Protein AF-0000000075987646 (afdb_homodimer)

Foldseek 3Di:
DDDDDYDDDDDDDPDDPDDDPPCPPPPPPPPPDDDPVPPPPPPPPPPPPPPPPPCCVPVVNVVVVVVVVVLLVVLLVVLVCLLVVLLVLLVVQLPALDSQSNLVSLLVLLVLLVVLLVVVVVVVVVVVVVVQVVVVVCVVVVNDPQPDLPLCLVPPPPDDPDQKWFFDDLQRDDVLLLVLLVVLLVLVLVLLVLQLVLLVVCVVVVVVLLRDPSSNVSSVSVNVSSVSLSVCCQADLRMAGAPPLSVLLNNLSSLLSSLSNQLSSLLVVLLVVVVLVQVVVVCVVPPDPPVCPVVVCPSNNSVSVVVSCVVPVPSVVSSNLSSLSSNLSSVSSSLSSVSNSVRHPDDDPRIRHFPQRDDNPGDRDGPRSPDDPDDCPPQVLLQVVLVVLLVVLVVLVVVLVVQLPDPVRNVVSLVSLLVSLQVLLVLLQVLLVQLLVFLVPFAFFPPQDCVSLLCLLVVLLVLLVLLLVLLLVLCVVVVNVSVNVSSVSVNVSSVSLSVSLVRLSGAAHPDPVCLNNVTSLNSLSSSLSSLVSSLVSLSPCVVSCVVVGRSCVVVPSVVSVSCSVRSSSVSSNSNSSSVSSVSSSRGNSHHHD/DDDPPDDPPDDPDPDDDDDDDPDPVVPPPPPDDDDPPPPPPPPPPPPPPPPPPPPCVPVVNVVVVVVVVVLLVVLLVVLVVLLVVLLVLLVVQLPALASLRNLVSLLVLLVLLVVLLVVVVVVVVVVLVVVQVVVVVCVVVVNDPQPDLPLCLVPPPPDAPDQKWFFDDLQRDDVLLLVLLVVLLVLVLVLLVLQLVLLVVCVVVVVPLLHDPSSNVSSVSVNVSSVSLSVCCQADLRMAGAPPLSVLLNNLSSLLSSLSNQLSSLLVVLLVVVVLVQVVVVCVVPPDPPVCPVVVCPSSNSVSVVVSCVVPVPSVVSSNLSSLSSNLSSVSSSLSSVSNSVRHPDDDPRIRHFCQRDDNPGDRDRPRSPDDPDDCPPQVLLQVVLVVLLVVLVVLVVVLVVQLPDPVRNVVSLVSLLVSLQVLLVLLQVLLVQLLVFLVPFAFFPPQDCVSLLCLLVVLLVLLVLVLVLLLVLCVVVVNVSVNVSSVSVNVSSVSLSVSLVRLSGAAHPDVVCLNNVTSLNSLSSSLSSLVSSLVSLSPCVVSCVVVGRSCVVVPSVVSVSCSVRSSSVSSNSNSSSVSSVSSSRGNSHHHD

Structure (mmCIF, N/CA/C/O backbone):
data_AF-0000000075987646-model_v1
#
loop_
_entity.id
_entity.type
_entity.pdbx_description
1 polymer Otopetrin-1-like
#
loop_
_atom_site.group_PDB
_atom_site.id
_atom_site.type_symbol
_atom_site.label_atom_id
_atom_site.label_alt_id
_atom_site.label_comp_id
_atom_site.label_asym_id
_atom_site.label_entity_id
_atom_site.label_seq_id
_atom_site.pdbx_PDB_ins_code
_atom_site.Cartn_x
_atom_site.Cartn_y
_atom_site.Cartn_z
_atom_site.occupancy
_atom_site.B_iso_or_equiv
_atom_site.auth_seq_id
_atom_site.auth_comp_id
_atom_site.auth_asym_id
_atom_site.auth_atom_id
_atom_site.pdbx_PDB_model_num
ATOM 1 N N . MET A 1 1 ? -74.5 -19.422 73.5 1 15.62 1 MET A N 1
ATOM 2 C CA . MET A 1 1 ? -74.562 -18.906 74.875 1 15.62 1 MET A CA 1
ATOM 3 C C . MET A 1 1 ? -73.75 -17.625 75 1 15.62 1 MET A C 1
ATOM 5 O O . MET A 1 1 ? -74.25 -16.594 75.438 1 15.62 1 MET A O 1
ATOM 9 N N . THR A 1 2 ? -72.688 -17.562 75.938 1 14.34 2 THR A N 1
ATOM 10 C CA . THR A 1 2 ? -72.5 -16.734 77.125 1 14.34 2 THR A CA 1
ATOM 11 C C . THR A 1 2 ? -71.875 -15.391 76.75 1 14.34 2 THR A C 1
ATOM 13 O O . THR A 1 2 ? -72.375 -14.328 77.125 1 14.34 2 THR A O 1
ATOM 16 N N . ALA A 1 3 ? -70.625 -15.023 77.375 1 14.98 3 ALA A N 1
ATOM 17 C CA . ALA A 1 3 ? -70.375 -14.125 78.5 1 14.98 3 ALA A CA 1
ATOM 18 C C . ALA A 1 3 ? -69.938 -12.742 78 1 14.98 3 ALA A C 1
ATOM 20 O O . ALA A 1 3 ? -69.5 -12.594 76.812 1 14.98 3 ALA A O 1
ATOM 21 N N . LYS A 1 4 ? -69.062 -11.961 78.75 1 15.94 4 LYS A N 1
ATOM 22 C CA . LYS A 1 4 ? -69.188 -10.859 79.688 1 15.94 4 LYS A CA 1
ATOM 23 C C . LYS A 1 4 ? -68.625 -9.562 79.125 1 15.94 4 LYS A C 1
ATOM 25 O O . LYS A 1 4 ? -67.938 -9.578 78.062 1 15.94 4 LYS A O 1
ATOM 30 N N . ASN A 1 5 ? -67.875 -8.82 79.875 1 15.2 5 ASN A N 1
ATOM 31 C CA . ASN A 1 5 ? -67.875 -7.637 80.75 1 15.2 5 ASN A CA 1
ATOM 32 C C . ASN A 1 5 ? -67.25 -6.438 80.062 1 15.2 5 ASN A C 1
ATOM 34 O O . ASN A 1 5 ? -67.875 -5.391 79.938 1 15.2 5 ASN A O 1
ATOM 38 N N . GLU A 1 6 ? -66 -5.941 80.625 1 15.59 6 GLU A N 1
ATOM 39 C CA . GLU A 1 6 ? -65.75 -4.828 81.5 1 15.59 6 GLU A CA 1
ATOM 40 C C . GLU A 1 6 ? -65.25 -3.59 80.75 1 15.59 6 GLU A C 1
ATOM 42 O O . GLU A 1 6 ? -64.875 -3.686 79.562 1 15.59 6 GLU A O 1
ATOM 47 N N . ASP A 1 7 ? -64.25 -2.691 81.312 1 16.03 7 ASP A N 1
ATOM 48 C CA . ASP A 1 7 ? -64.188 -1.442 82.062 1 16.03 7 ASP A CA 1
ATOM 49 C C . ASP A 1 7 ? -63.688 -0.303 81.188 1 16.03 7 ASP A C 1
ATOM 51 O O . ASP A 1 7 ? -63.125 -0.541 80.125 1 16.03 7 ASP A O 1
ATOM 55 N N . SER A 1 8 ? -62.812 0.718 81.75 1 16.2 8 SER A N 1
ATOM 56 C CA . SER A 1 8 ? -62.875 2.086 82.25 1 16.2 8 SER A CA 1
ATOM 57 C C . SER A 1 8 ? -62.188 3.057 81.312 1 16.2 8 SER A C 1
ATOM 59 O O . SER A 1 8 ? -61.531 2.639 80.375 1 16.2 8 SER A O 1
ATOM 61 N N . ASP A 1 9 ? -61.188 4.102 81.75 1 15.55 9 ASP A N 1
ATOM 62 C CA . ASP A 1 9 ? -61.188 5.516 82.125 1 15.55 9 ASP A CA 1
ATOM 63 C C . ASP A 1 9 ? -60.344 6.332 81.188 1 15.55 9 ASP A C 1
ATOM 65 O O . ASP A 1 9 ? -60.5 7.543 81.062 1 15.55 9 ASP A O 1
ATOM 69 N N . TYR A 1 10 ? -59.125 5.879 80.688 1 16.98 10 TYR A N 1
ATOM 70 C CA . TYR A 1 10 ? -57.969 6.754 80.938 1 16.98 10 TYR A CA 1
ATOM 71 C C . TYR A 1 10 ? -58.062 8.031 80.125 1 16.98 10 TYR A C 1
ATOM 73 O O . TYR A 1 10 ? -58.562 7.996 78.938 1 16.98 10 TYR A O 1
ATOM 81 N N . GLY A 1 11 ? -57.562 9.188 80.562 1 16.69 11 GLY A N 1
ATOM 82 C CA . GLY A 1 11 ? -57.625 10.633 80.75 1 16.69 11 GLY A CA 1
ATOM 83 C C . GLY A 1 11 ? -57.25 11.422 79.5 1 16.69 11 GLY A C 1
ATOM 84 O O . GLY A 1 11 ? -56.75 10.867 78.562 1 16.69 11 GLY A O 1
ATOM 85 N N . SER A 1 12 ? -57.156 12.789 79.562 1 16.95 12 SER A N 1
ATOM 86 C CA . SER A 1 12 ? -57.656 14.094 79.188 1 16.95 12 SER A CA 1
ATOM 87 C C . SER A 1 12 ? -56.781 14.742 78.125 1 16.95 12 SER A C 1
ATOM 89 O O . SER A 1 12 ? -57.281 15.234 77.125 1 16.95 12 SER A O 1
ATOM 91 N N . ASN A 1 13 ? -55.438 15.148 78.438 1 17.66 13 ASN A N 1
ATOM 92 C CA . ASN A 1 13 ? -55.031 16.547 78.562 1 17.66 13 ASN A CA 1
ATOM 93 C C . ASN A 1 13 ? -54.594 17.094 77.188 1 17.66 13 ASN A C 1
ATOM 95 O O . ASN A 1 13 ? -53.844 16.422 76.438 1 17.66 13 ASN A O 1
ATOM 99 N N . ASP A 1 14 ? -55.188 18.172 76.5 1 19.39 14 ASP A N 1
ATOM 100 C CA . ASP A 1 14 ? -55.344 18.984 75.312 1 19.39 14 ASP A CA 1
ATOM 101 C C . ASP A 1 14 ? -54.125 19.844 75.062 1 19.39 14 ASP A C 1
ATOM 103 O O . ASP A 1 14 ? -54.188 20.891 74.438 1 19.39 14 ASP A O 1
ATOM 107 N N . PHE A 1 15 ? -52.844 19.281 75.25 1 17.8 15 PHE A N 1
ATOM 108 C CA . PHE A 1 15 ? -51.688 20.172 75.438 1 17.8 15 PHE A CA 1
ATOM 109 C C . PHE A 1 15 ? -51.625 21.188 74.312 1 17.8 15 PHE A C 1
ATOM 111 O O . PHE A 1 15 ? -51.969 20.875 73.125 1 17.8 15 PHE A O 1
ATOM 118 N N . ASP A 1 16 ? -51.438 22.516 74.562 1 18.64 16 ASP A N 1
ATOM 119 C CA . ASP A 1 16 ? -51.438 23.953 74.312 1 18.64 16 ASP A CA 1
ATOM 120 C C . ASP A 1 16 ? -50.375 24.281 73.25 1 18.64 16 ASP A C 1
ATOM 122 O O . ASP A 1 16 ? -49.188 24.203 73.5 1 18.64 16 ASP A O 1
ATOM 126 N N . LEU A 1 17 ? -50.406 23.766 72 1 17.42 17 LEU A N 1
ATOM 127 C CA . LEU A 1 17 ? -49.375 23.875 70.938 1 17.42 17 LEU A CA 1
ATOM 128 C C . LEU A 1 17 ? -49.156 25.328 70.562 1 17.42 17 LEU A C 1
ATOM 130 O O . LEU A 1 17 ? -49.688 25.828 69.625 1 17.42 17 LEU A O 1
ATOM 134 N N . ASN A 1 18 ? -49.188 26.344 71.5 1 17.23 18 ASN A N 1
ATOM 135 C CA . ASN A 1 18 ? -49.281 27.781 71.25 1 17.23 18 ASN A CA 1
ATOM 136 C C . ASN A 1 18 ? -48.125 28.266 70.375 1 17.23 18 ASN A C 1
ATOM 138 O O . ASN A 1 18 ? -48.156 29.375 69.875 1 17.23 18 ASN A O 1
ATOM 142 N N . SER A 1 19 ? -46.844 27.781 70.625 1 16.72 19 SER A N 1
ATOM 143 C CA . SER A 1 19 ? -45.844 28.828 70.875 1 16.72 19 SER A CA 1
ATOM 144 C C . SER A 1 19 ? -45.719 29.719 69.625 1 16.72 19 SER A C 1
ATOM 146 O O . SER A 1 19 ? -45.844 30.938 69.75 1 16.72 19 SER A O 1
ATOM 148 N N . VAL A 1 20 ? -44.469 29.797 68.875 1 18.95 20 VAL A N 1
ATOM 149 C CA . VAL A 1 20 ? -43.406 30.797 68.812 1 18.95 20 VAL A CA 1
ATOM 150 C C . VAL A 1 20 ? -43.531 31.531 67.438 1 18.95 20 VAL A C 1
ATOM 152 O O . VAL A 1 20 ? -43.531 30.906 66.375 1 18.95 20 VAL A O 1
ATOM 155 N N . GLU A 1 21 ? -44.062 32.688 67.312 1 19.12 21 GLU A N 1
ATOM 156 C CA . GLU A 1 21 ? -44.406 33.688 66.312 1 19.12 21 GLU A CA 1
ATOM 157 C C . GLU A 1 21 ? -43.156 34.188 65.562 1 19.12 21 GLU A C 1
ATOM 159 O O . GLU A 1 21 ? -42.625 35.219 65.875 1 19.12 21 GLU A O 1
ATOM 164 N N . SER A 1 22 ? -42.125 33.375 65.312 1 18.7 22 SER A N 1
ATOM 165 C CA . SER A 1 22 ? -40.844 34.031 65 1 18.7 22 SER A CA 1
ATOM 166 C C . SER A 1 22 ? -41 34.969 63.812 1 18.7 22 SER A C 1
ATOM 168 O O . SER A 1 22 ? -41.5 34.562 62.781 1 18.7 22 SER A O 1
ATOM 170 N N . ASP A 1 23 ? -41 36.312 63.969 1 19.17 23 ASP A N 1
ATOM 171 C CA . ASP A 1 23 ? -41.125 37.562 63.25 1 19.17 23 ASP A CA 1
ATOM 172 C C . ASP A 1 23 ? -40.125 37.656 62.125 1 19.17 23 ASP A C 1
ATOM 174 O O . ASP A 1 23 ? -38.906 37.844 62.344 1 19.17 23 ASP A O 1
ATOM 178 N N . ASN A 1 24 ? -40 36.75 61.219 1 19.14 24 ASN A N 1
ATOM 179 C CA . ASN A 1 24 ? -38.938 36.688 60.219 1 19.14 24 ASN A CA 1
ATOM 180 C C . ASN A 1 24 ? -38.969 37.938 59.312 1 19.14 24 ASN A C 1
ATOM 182 O O . ASN A 1 24 ? -39.906 38.094 58.531 1 19.14 24 ASN A O 1
ATOM 186 N N . ASN A 1 25 ? -38.656 39.156 59.875 1 19.44 25 ASN A N 1
ATOM 187 C CA . ASN A 1 25 ? -38.625 40.438 59.188 1 19.44 25 ASN A CA 1
ATOM 188 C C . ASN A 1 25 ? -37.844 40.312 57.875 1 19.44 25 ASN A C 1
ATOM 190 O O . ASN A 1 25 ? -36.656 39.938 57.906 1 19.44 25 ASN A O 1
ATOM 194 N N . ILE A 1 26 ? -38.406 40.062 56.781 1 20.03 26 ILE A N 1
ATOM 195 C CA . ILE A 1 26 ? -38 39.875 55.375 1 20.03 26 ILE A CA 1
ATOM 196 C C . ILE A 1 26 ? -37.344 41.156 54.875 1 20.03 26 ILE A C 1
ATOM 198 O O . ILE A 1 26 ? -38 42.188 54.719 1 20.03 26 ILE A O 1
ATOM 202 N N . LEU A 1 27 ? -36.188 41.594 55.562 1 18.72 27 LEU A N 1
ATOM 203 C CA . LEU A 1 27 ? -35.531 42.812 55.188 1 18.72 27 LEU A CA 1
ATOM 204 C C . LEU A 1 27 ? -35.375 42.906 53.656 1 18.72 27 LEU A C 1
ATOM 206 O O . LEU A 1 27 ? -34.875 41.969 53.031 1 18.72 27 LEU A O 1
ATOM 210 N N . THR A 1 28 ? -36.219 43.688 53.031 1 20.77 28 THR A N 1
ATOM 211 C CA . THR A 1 28 ? -36.375 44.062 51.625 1 20.77 28 THR A CA 1
ATOM 212 C C . THR A 1 28 ? -35.094 44.688 51.094 1 20.77 28 THR A C 1
ATOM 214 O O . THR A 1 28 ? -34.688 45.781 51.5 1 20.77 28 THR A O 1
ATOM 217 N N . ILE A 1 29 ? -33.969 43.969 51.125 1 19.62 29 ILE A N 1
ATOM 218 C CA . ILE A 1 29 ? -32.719 44.594 50.719 1 19.62 29 ILE A CA 1
ATOM 219 C C . ILE A 1 29 ? -32.906 45.281 49.375 1 19.62 29 ILE A C 1
ATOM 221 O O . ILE A 1 29 ? -33.219 44.625 48.375 1 19.62 29 ILE A O 1
ATOM 225 N N . THR A 1 30 ? -33.25 46.562 49.406 1 19.78 30 THR A N 1
ATOM 226 C CA . THR A 1 30 ? -33.406 47.5 48.312 1 19.78 30 THR A CA 1
ATOM 227 C C . THR A 1 30 ? -32.156 47.5 47.406 1 19.78 30 THR A C 1
ATOM 229 O O . THR A 1 30 ? -31.047 47.781 47.906 1 19.78 30 THR A O 1
ATOM 232 N N . ASN A 1 31 ? -32.062 46.656 46.5 1 19.58 31 ASN A N 1
ATOM 233 C CA . ASN A 1 31 ? -30.984 46.438 45.562 1 19.58 31 ASN A CA 1
ATOM 234 C C . ASN A 1 31 ? -30.625 47.719 44.812 1 19.58 31 ASN A C 1
ATOM 236 O O . ASN A 1 31 ? -31.453 48.25 44.031 1 19.58 31 ASN A O 1
ATOM 240 N N . LYS A 1 32 ? -30.031 48.688 45.562 1 20.12 32 LYS A N 1
ATOM 241 C CA . LYS A 1 32 ? -29.594 49.969 45.031 1 20.12 32 LYS A CA 1
ATOM 242 C C . LYS A 1 32 ? -28.906 49.781 43.688 1 20.12 32 LYS A C 1
ATOM 244 O O . LYS A 1 32 ? -27.953 49 43.562 1 20.12 32 LYS A O 1
ATOM 249 N N . GLN A 1 33 ? -29.531 50.156 42.562 1 19.75 33 GLN A N 1
ATOM 250 C CA . GLN A 1 33 ? -29.453 50.062 41.094 1 19.75 33 GLN A CA 1
ATOM 251 C C . GLN A 1 33 ? -28.156 50.656 40.594 1 19.75 33 GLN A C 1
ATOM 253 O O . GLN A 1 33 ? -27.5 50.094 39.719 1 19.75 33 GLN A O 1
ATOM 258 N N . SER A 1 34 ? -27.875 52 40.688 1 19.92 34 SER A N 1
ATOM 259 C CA . SER A 1 34 ? -27.703 52.875 39.562 1 19.92 34 SER A CA 1
ATOM 260 C C . SER A 1 34 ? -26.25 52.969 39.125 1 19.92 34 SER A C 1
ATOM 262 O O . SER A 1 34 ? -25.953 53.125 37.938 1 19.92 34 SER A O 1
ATOM 264 N N . PHE A 1 35 ? -25.359 53.281 40.031 1 21 35 PHE A N 1
ATOM 265 C CA . PHE A 1 35 ? -24.359 54.312 39.719 1 21 35 PHE A CA 1
ATOM 266 C C . PHE A 1 35 ? -23.391 53.844 38.656 1 21 35 PHE A C 1
ATOM 268 O O . PHE A 1 35 ? -22.609 54.625 38.125 1 21 35 PHE A O 1
ATOM 275 N N . PHE A 1 36 ? -22.969 52.656 38.75 1 20.58 36 PHE A N 1
ATOM 276 C CA . PHE A 1 36 ? -21.641 52.375 38.219 1 20.58 36 PHE A CA 1
ATOM 277 C C . PHE A 1 36 ? -21.594 52.594 36.719 1 20.58 36 PHE A C 1
ATOM 279 O O . PHE A 1 36 ? -21.578 51.625 35.938 1 20.58 36 PHE A O 1
ATOM 286 N N . SER A 1 37 ? -22.312 53.5 36.156 1 22.36 37 SER A N 1
ATOM 287 C CA . SER A 1 37 ? -22.312 53.719 34.719 1 22.36 37 SER A CA 1
ATOM 288 C C . SER A 1 37 ? -20.984 54.281 34.25 1 22.36 37 SER A C 1
ATOM 290 O O . SER A 1 37 ? -20.938 54.969 33.219 1 22.36 37 SER A O 1
ATOM 292 N N . GLN A 1 38 ? -20.031 54.438 35.062 1 21.42 38 GLN A N 1
ATOM 293 C CA . GLN A 1 38 ? -18.969 55.281 34.531 1 21.42 38 GLN A CA 1
ATOM 294 C C . GLN A 1 38 ? -18.578 54.812 33.125 1 21.42 38 GLN A C 1
ATOM 296 O O . GLN A 1 38 ? -18.406 53.625 32.906 1 21.42 38 GLN A O 1
ATOM 301 N N . ASP A 1 39 ? -18.594 55.781 32.125 1 22.94 39 ASP A N 1
ATOM 302 C CA . ASP A 1 39 ? -18.391 55.781 30.672 1 22.94 39 ASP A CA 1
ATOM 303 C C . ASP A 1 39 ? -16.984 55.344 30.312 1 22.94 39 ASP A C 1
ATOM 305 O O . ASP A 1 39 ? -16.047 56.156 30.312 1 22.94 39 ASP A O 1
ATOM 309 N N . MET A 1 40 ? -16.312 54.594 31.062 1 23.77 40 MET A N 1
ATOM 310 C CA . MET A 1 40 ? -14.945 54.344 30.609 1 23.77 40 MET A CA 1
ATOM 311 C C . MET A 1 40 ? -14.898 54.125 29.109 1 23.77 40 MET A C 1
ATOM 313 O O . MET A 1 40 ? -15.492 53.188 28.594 1 23.77 40 MET A O 1
ATOM 317 N N . SER A 1 41 ? -14.68 55.219 28.391 1 23.41 41 SER A N 1
ATOM 318 C CA . SER A 1 41 ? -14.469 55.281 26.953 1 23.41 41 SER A CA 1
ATOM 319 C C . SER A 1 41 ? -13.406 54.281 26.484 1 23.41 41 SER A C 1
ATOM 321 O O . SER A 1 41 ? -12.219 54.469 26.75 1 23.41 41 SER A O 1
ATOM 323 N N . PHE A 1 42 ? -13.359 53.125 26.938 1 24.31 42 PHE A N 1
ATOM 324 C CA . PHE A 1 42 ? -12.469 52.156 26.344 1 24.31 42 PHE A CA 1
ATOM 325 C C . PHE A 1 42 ? -12.328 52.344 24.844 1 24.31 42 PHE A C 1
ATOM 327 O O . PHE A 1 42 ? -13.328 52.344 24.125 1 24.31 42 PHE A O 1
ATOM 334 N N . SER A 1 43 ? -11.414 53.188 24.516 1 24.75 43 SER A N 1
ATOM 335 C CA . SER A 1 43 ? -11.094 53.344 23.094 1 24.75 43 SER A CA 1
ATOM 336 C C . SER A 1 43 ? -11.18 52 22.375 1 24.75 43 SER A C 1
ATOM 338 O O . SER A 1 43 ? -10.633 51 22.844 1 24.75 43 SER A O 1
ATOM 340 N N . LYS A 1 44 ? -12.227 51.75 21.703 1 30.41 44 LYS A N 1
ATOM 341 C CA . LYS A 1 44 ? -12.398 50.656 20.734 1 30.41 44 LYS A CA 1
ATOM 342 C C . LYS A 1 44 ? -11.102 50.406 19.969 1 30.41 44 LYS A C 1
ATOM 344 O O . LYS A 1 44 ? -10.844 51.031 18.938 1 30.41 44 LYS A O 1
ATOM 349 N N . ARG A 1 45 ? -10.031 50.344 20.719 1 29.02 45 ARG A N 1
ATOM 350 C CA . ARG A 1 45 ? -9.008 49.844 19.812 1 29.02 45 ARG A CA 1
ATOM 351 C C . ARG A 1 45 ? -9.555 48.75 18.922 1 29.02 45 ARG A C 1
ATOM 353 O O . ARG A 1 45 ? -10.281 47.875 19.406 1 29.02 45 ARG A O 1
ATOM 360 N N . LYS A 1 46 ? -9.5 49.031 17.672 1 29.66 46 LYS A N 1
ATOM 361 C CA . LYS A 1 46 ? -9.844 48.062 16.609 1 29.66 46 LYS A CA 1
ATOM 362 C C . LYS A 1 46 ? -9.43 46.656 16.984 1 29.66 46 LYS A C 1
ATOM 364 O O . LYS A 1 46 ? -8.266 46.406 17.328 1 29.66 46 LYS A O 1
ATOM 369 N N . GLN A 1 47 ? -10.156 46 17.844 1 27.23 47 GLN A N 1
ATOM 370 C CA . GLN A 1 47 ? -9.969 44.562 17.781 1 27.23 47 GLN A CA 1
ATOM 371 C C . GLN A 1 47 ? -9.195 44.188 16.516 1 27.23 47 GLN A C 1
ATOM 373 O O . GLN A 1 47 ? -9.656 44.406 15.398 1 27.23 47 GLN A O 1
ATOM 378 N N . SER A 1 48 ? -7.965 44.375 16.625 1 27.59 48 SER A N 1
ATOM 379 C CA . SER A 1 48 ? -7.25 43.844 15.461 1 27.59 48 SER A CA 1
ATOM 380 C C . SER A 1 48 ? -7.996 42.688 14.836 1 27.59 48 SER A C 1
ATOM 382 O O . SER A 1 48 ? -8.445 41.75 15.539 1 27.59 48 SER A O 1
ATOM 384 N N . ALA A 1 49 ? -8.68 42.938 13.797 1 30.88 49 ALA A N 1
ATOM 385 C CA . ALA A 1 49 ? -9.273 41.906 12.938 1 30.88 49 ALA A CA 1
ATOM 386 C C . ALA A 1 49 ? -8.531 40.594 13.062 1 30.88 49 ALA A C 1
ATOM 388 O O . ALA A 1 49 ? -7.309 40.531 12.906 1 30.88 49 ALA A O 1
ATOM 389 N N . PHE A 1 50 ? -8.805 39.781 14.102 1 32.59 50 PHE A N 1
ATOM 390 C CA . PHE A 1 50 ? -8.312 38.438 13.773 1 32.59 50 PHE A CA 1
ATOM 391 C C . PHE A 1 50 ? -7.98 38.344 12.289 1 32.59 50 PHE A C 1
ATOM 393 O O . PHE A 1 50 ? -8.688 38.906 11.453 1 32.59 50 PHE A O 1
ATOM 400 N N . PRO A 1 51 ? -6.707 38.375 12 1 33.09 51 PRO A N 1
ATOM 401 C CA . PRO A 1 51 ? -6.668 38.219 10.547 1 33.09 51 PRO A CA 1
ATOM 402 C C . PRO A 1 51 ? -7.922 37.562 9.984 1 33.09 51 PRO A C 1
ATOM 404 O O . PRO A 1 51 ? -8.422 36.594 10.562 1 33.09 51 PRO A O 1
ATOM 407 N N . SER A 1 52 ? -8.891 38.312 9.516 1 34 52 SER A N 1
ATOM 408 C CA . SER A 1 52 ? -10 37.75 8.773 1 34 52 SER A CA 1
ATOM 409 C C . SER A 1 52 ? -9.656 36.375 8.234 1 34 52 SER A C 1
ATOM 411 O O . SER A 1 52 ? -8.609 36.188 7.613 1 34 52 SER A O 1
ATOM 413 N N . VAL A 1 53 ? -9.891 35.344 8.992 1 40.34 53 VAL A N 1
ATOM 414 C CA . VAL A 1 53 ? -9.938 34.094 8.211 1 40.34 53 VAL A CA 1
ATOM 415 C C . VAL A 1 53 ? -10.109 34.438 6.734 1 40.34 53 VAL A C 1
ATOM 417 O O . VAL A 1 53 ? -11.047 35.156 6.355 1 40.34 53 VAL A O 1
ATOM 420 N N . PRO A 1 54 ? -9.062 34.812 6.07 1 41.94 54 PRO A N 1
ATOM 421 C CA . PRO A 1 54 ? -9.391 35.188 4.688 1 41.94 54 PRO A CA 1
ATOM 422 C C . PRO A 1 54 ? -10.773 34.688 4.266 1 41.94 54 PRO A C 1
ATOM 424 O O . PRO A 1 54 ? -11.172 33.562 4.582 1 41.94 54 PRO A O 1
ATOM 427 N N . GLN A 1 55 ? -11.766 35.5 4.23 1 47.66 55 GLN A N 1
ATOM 428 C CA . GLN A 1 55 ? -13.102 35.25 3.691 1 47.66 55 GLN A CA 1
ATOM 429 C C . GLN A 1 55 ? -13.047 34.281 2.51 1 47.66 55 GLN A C 1
ATOM 431 O O . GLN A 1 55 ? -12.688 34.656 1.398 1 47.66 55 GLN A O 1
ATOM 436 N N . LEU A 1 56 ? -12.562 33.031 2.652 1 56.62 56 LEU A N 1
ATOM 437 C CA . LEU A 1 56 ? -12.547 31.906 1.732 1 56.62 56 LEU A CA 1
ATOM 438 C C . LEU A 1 56 ? -13.82 31.859 0.9 1 56.62 56 LEU A C 1
ATOM 440 O O . LEU A 1 56 ? -14.148 30.828 0.308 1 56.62 56 LEU A O 1
ATOM 444 N N . GLU A 1 57 ? -14.562 33.062 1.006 1 64.25 57 GLU A N 1
ATOM 445 C CA . GLU A 1 57 ? -15.781 33.156 0.205 1 64.25 57 GLU A CA 1
ATOM 446 C C . GLU A 1 57 ? -15.469 33.719 -1.188 1 64.25 57 GLU A C 1
ATOM 448 O O . GLU A 1 57 ? -16.359 33.781 -2.039 1 64.25 57 GLU A O 1
ATOM 453 N N . ASP A 1 58 ? -14.211 34.062 -1.318 1 75.38 58 ASP A N 1
ATOM 454 C CA . ASP A 1 58 ? -13.93 34.562 -2.658 1 75.38 58 ASP A CA 1
ATOM 455 C C . ASP A 1 58 ? -14.078 33.438 -3.703 1 75.38 58 ASP A C 1
ATOM 457 O O . ASP A 1 58 ? -13.406 32.406 -3.615 1 75.38 58 ASP A O 1
ATOM 461 N N . PRO A 1 59 ? -14.984 33.625 -4.586 1 81.06 59 PRO A N 1
ATOM 462 C CA . PRO A 1 59 ? -15.25 32.594 -5.602 1 81.06 59 PRO A CA 1
ATOM 463 C C . PRO A 1 59 ? -14 32.188 -6.379 1 81.06 59 PRO A C 1
ATOM 465 O O . PRO A 1 59 ? -13.867 31.031 -6.789 1 81.06 59 PRO A O 1
ATOM 468 N N . THR A 1 60 ? -13.078 33.094 -6.555 1 81.88 60 THR A N 1
ATOM 469 C CA . THR A 1 60 ? -11.852 32.781 -7.289 1 81.88 60 THR A CA 1
ATOM 470 C C . THR A 1 60 ? -10.969 31.844 -6.48 1 81.88 60 THR A C 1
ATOM 472 O O . THR A 1 60 ? -10.359 30.938 -7.035 1 81.88 60 THR A O 1
ATOM 475 N N . ILE A 1 61 ? -10.969 32.062 -5.219 1 82.44 61 ILE A N 1
ATOM 476 C CA . ILE A 1 61 ? -10.172 31.203 -4.352 1 82.44 61 ILE A CA 1
ATOM 477 C C . ILE A 1 61 ? -10.797 29.812 -4.293 1 82.44 61 ILE A C 1
ATOM 479 O O . ILE A 1 61 ? -10.086 28.797 -4.316 1 82.44 61 ILE A O 1
ATOM 483 N N . VAL A 1 62 ? -12.086 29.844 -4.262 1 84.69 62 VAL A N 1
ATOM 484 C CA . VAL A 1 62 ? -12.805 28.578 -4.234 1 84.69 62 VAL A CA 1
ATOM 485 C C . VAL A 1 62 ? -12.547 27.812 -5.527 1 84.69 62 VAL A C 1
ATOM 487 O O . VAL A 1 62 ? -12.203 26.625 -5.492 1 84.69 62 VAL A O 1
ATOM 490 N N . LYS A 1 63 ? -12.648 28.5 -6.648 1 85.88 63 LYS A N 1
ATOM 491 C CA . LYS A 1 63 ? -12.438 27.859 -7.945 1 85.88 63 LYS A CA 1
ATOM 492 C C . LYS A 1 63 ? -11.008 27.344 -8.078 1 85.88 63 LYS A C 1
ATOM 494 O O . LYS A 1 63 ? -10.789 26.25 -8.586 1 85.88 63 LYS A O 1
ATOM 499 N N . ASN A 1 64 ? -10.055 28.062 -7.656 1 86.38 64 ASN A N 1
ATOM 500 C CA . ASN A 1 64 ? -8.656 27.641 -7.734 1 86.38 64 ASN A CA 1
ATOM 501 C C . ASN A 1 64 ? -8.367 26.453 -6.824 1 86.38 64 ASN A C 1
ATOM 503 O O . ASN A 1 64 ? -7.609 25.562 -7.195 1 86.38 64 ASN A O 1
ATOM 507 N N . THR A 1 65 ? -8.977 26.484 -5.723 1 86.69 65 THR A N 1
ATOM 508 C CA . THR A 1 65 ? -8.781 25.375 -4.789 1 86.69 65 THR A CA 1
ATOM 509 C C . THR A 1 65 ? -9.422 24.094 -5.316 1 86.69 65 THR A C 1
ATOM 511 O O . THR A 1 65 ? -8.836 23.016 -5.211 1 86.69 65 THR A O 1
ATOM 514 N N . VAL A 1 66 ? -10.562 24.234 -5.863 1 88.5 66 VAL A N 1
ATOM 515 C CA . VAL A 1 66 ? -11.258 23.078 -6.426 1 88.5 66 VAL A CA 1
ATOM 516 C C . VAL A 1 66 ? -10.469 22.531 -7.609 1 88.5 66 VAL A C 1
ATOM 518 O O . VAL A 1 66 ? -10.305 21.312 -7.738 1 88.5 66 VAL A O 1
ATOM 521 N N . ASN A 1 67 ? -10.023 23.391 -8.445 1 89.56 67 ASN A N 1
ATOM 522 C CA . ASN A 1 67 ? -9.234 22.969 -9.594 1 89.56 67 ASN A CA 1
ATOM 523 C C . ASN A 1 67 ? -7.941 22.281 -9.164 1 89.56 67 ASN A C 1
ATOM 525 O O . ASN A 1 67 ? -7.496 21.328 -9.797 1 89.56 67 ASN A O 1
ATOM 529 N N . LYS A 1 68 ? -7.344 22.812 -8.164 1 91.19 68 LYS A N 1
ATOM 530 C CA . LYS A 1 68 ? -6.145 22.188 -7.621 1 91.19 68 LYS A CA 1
ATOM 531 C C . LYS A 1 68 ? -6.445 20.781 -7.109 1 91.19 68 LYS A C 1
ATOM 533 O O . LYS A 1 68 ? -5.75 19.812 -7.457 1 91.19 68 LYS A O 1
ATOM 538 N N . ASN A 1 69 ? -7.465 20.656 -6.406 1 88.06 69 ASN A N 1
ATOM 539 C CA . ASN A 1 69 ? -7.828 19.344 -5.863 1 88.06 69 ASN A CA 1
ATOM 540 C C . ASN A 1 69 ? -8.211 18.375 -6.965 1 88.06 69 ASN A C 1
ATOM 542 O O . ASN A 1 69 ? -7.852 17.188 -6.91 1 88.06 69 ASN A O 1
ATOM 546 N N . LEU A 1 70 ? -8.898 18.875 -7.918 1 91.06 70 LEU A N 1
ATOM 547 C CA . LEU A 1 70 ? -9.312 18.031 -9.031 1 91.06 70 LEU A CA 1
ATOM 548 C C . LEU A 1 70 ? -8.102 17.547 -9.828 1 91.06 70 LEU A C 1
ATOM 550 O O . LEU A 1 70 ? -8.023 16.391 -10.219 1 91.06 70 LEU A O 1
ATOM 554 N N . SER A 1 71 ? -7.176 18.438 -10.07 1 94.06 71 SER A N 1
ATOM 555 C CA . SER A 1 71 ? -5.984 18.062 -10.828 1 94.06 71 SER A CA 1
ATOM 556 C C . SER A 1 71 ? -5.125 17.062 -10.047 1 94.06 71 SER A C 1
ATOM 558 O O . SER A 1 71 ? -4.527 16.172 -10.633 1 94.06 71 SER A O 1
ATOM 560 N N . VAL A 1 72 ? -5.078 17.234 -8.766 1 93.19 72 VAL A N 1
ATOM 561 C CA . VAL A 1 72 ? -4.316 16.312 -7.922 1 93.19 72 VAL A CA 1
ATOM 562 C C . VAL A 1 72 ? -4.961 14.93 -7.961 1 93.19 72 VAL A C 1
ATOM 564 O O . VAL A 1 72 ? -4.281 13.93 -8.203 1 93.19 72 VAL A O 1
ATOM 567 N N . LEU A 1 73 ? -6.219 14.875 -7.867 1 92 73 LEU A N 1
ATOM 568 C CA . LEU A 1 73 ? -6.938 13.602 -7.816 1 92 73 LEU A CA 1
ATOM 569 C C . LEU A 1 73 ? -6.918 12.914 -9.172 1 92 73 LEU A C 1
ATOM 571 O O . LEU A 1 73 ? -6.645 11.719 -9.266 1 92 73 LEU A O 1
ATOM 575 N N . THR A 1 74 ? -7.18 13.633 -10.18 1 93.94 74 THR A N 1
ATOM 576 C CA . THR A 1 74 ? -7.242 13.031 -11.508 1 93.94 74 THR A CA 1
ATOM 577 C C . THR A 1 74 ? -5.855 12.578 -11.961 1 93.94 74 THR A C 1
ATOM 579 O O . THR A 1 74 ? -5.727 11.57 -12.656 1 93.94 74 THR A O 1
ATOM 582 N N . SER A 1 75 ? -4.863 13.289 -11.625 1 95.62 75 SER A N 1
ATOM 583 C CA . SER A 1 75 ? -3.514 12.867 -11.992 1 95.62 75 SER A CA 1
ATOM 584 C C . SER A 1 75 ? -3.123 11.578 -11.281 1 95.62 75 SER A C 1
ATOM 586 O O . SER A 1 75 ? -2.482 10.703 -11.875 1 95.62 75 SER A O 1
ATOM 588 N N . ILE A 1 76 ? -3.539 11.406 -10.047 1 93.25 76 ILE A N 1
ATOM 589 C CA . ILE A 1 76 ? -3.236 10.172 -9.32 1 93.25 76 ILE A CA 1
ATOM 590 C C . ILE A 1 76 ? -3.988 9.008 -9.953 1 93.25 76 ILE A C 1
ATOM 592 O O . ILE A 1 76 ? -3.434 7.914 -10.109 1 93.25 76 ILE A O 1
ATOM 596 N N . ILE A 1 77 ? -5.227 9.234 -10.305 1 95 77 ILE A N 1
ATOM 597 C CA . ILE A 1 77 ? -6.016 8.203 -10.953 1 95 77 ILE A CA 1
ATOM 598 C C . ILE A 1 77 ? -5.359 7.801 -12.273 1 95 77 ILE A C 1
ATOM 600 O O . ILE A 1 77 ? -5.301 6.613 -12.609 1 95 77 ILE A O 1
ATOM 604 N N . TYR A 1 78 ? -4.82 8.742 -12.953 1 96.19 78 TYR A N 1
ATOM 605 C CA . TYR A 1 78 ? -4.117 8.5 -14.203 1 96.19 78 TYR A CA 1
ATOM 606 C C . TYR A 1 78 ? -2.891 7.621 -13.977 1 96.19 78 TYR A C 1
ATOM 608 O O . TYR A 1 78 ? -2.652 6.672 -14.727 1 96.19 78 TYR A O 1
ATOM 616 N N . ALA A 1 79 ? -2.15 7.887 -13.016 1 96.06 79 ALA A N 1
ATOM 617 C CA . ALA A 1 79 ? -0.955 7.102 -12.727 1 96.06 79 ALA A CA 1
ATOM 618 C C . ALA A 1 79 ? -1.318 5.66 -12.375 1 96.06 79 ALA A C 1
ATOM 620 O O . ALA A 1 79 ? -0.673 4.719 -12.844 1 96.06 79 ALA A O 1
ATOM 621 N N . VAL A 1 80 ? -2.357 5.527 -11.586 1 95.44 80 VAL A N 1
ATOM 622 C CA . VAL A 1 80 ? -2.783 4.191 -11.188 1 95.44 80 VAL A CA 1
ATOM 623 C C . VAL A 1 80 ? -3.256 3.414 -12.422 1 95.44 80 VAL A C 1
ATOM 625 O O . VAL A 1 80 ? -2.939 2.232 -12.57 1 95.44 80 VAL A O 1
ATOM 628 N N . PHE A 1 81 ? -3.93 4.062 -13.227 1 96.38 81 PHE A N 1
ATOM 629 C CA . PHE A 1 81 ? -4.414 3.434 -14.453 1 96.38 81 PHE A CA 1
ATOM 630 C C . PHE A 1 81 ? -3.248 3.033 -15.352 1 96.38 81 PHE A C 1
ATOM 632 O O . PHE A 1 81 ? -3.225 1.926 -15.891 1 96.38 81 PHE A O 1
ATOM 639 N N . LEU A 1 82 ? -2.299 3.91 -15.484 1 96.88 82 LEU A N 1
ATOM 640 C CA . LEU A 1 82 ? -1.142 3.684 -16.344 1 96.88 82 LEU A CA 1
ATOM 641 C C . LEU A 1 82 ? -0.34 2.477 -15.867 1 96.88 82 LEU A C 1
ATOM 643 O O . LEU A 1 82 ? 0.006 1.602 -16.656 1 96.88 82 LEU A O 1
ATOM 647 N N . VAL A 1 83 ? -0.092 2.355 -14.602 1 96.62 83 VAL A N 1
ATOM 648 C CA . VAL A 1 83 ? 0.705 1.271 -14.039 1 96.62 83 VAL A CA 1
ATOM 649 C C . VAL A 1 83 ? -0.066 -0.043 -14.141 1 96.62 83 VAL A C 1
ATOM 651 O O . VAL A 1 83 ? 0.5 -1.076 -14.508 1 96.62 83 VAL A O 1
ATOM 654 N N . THR A 1 84 ? -1.405 0.009 -13.906 1 95.5 84 THR A N 1
ATOM 655 C CA . THR A 1 84 ? -2.221 -1.199 -13.961 1 95.5 84 THR A CA 1
ATOM 656 C C . THR A 1 84 ? -2.344 -1.707 -15.391 1 95.5 84 THR A C 1
ATOM 658 O O . THR A 1 84 ? -2.16 -2.898 -15.656 1 95.5 84 THR A O 1
ATOM 661 N N . LEU A 1 85 ? -2.582 -0.809 -16.281 1 96 85 LEU A N 1
ATOM 662 C CA . LEU A 1 85 ? -2.699 -1.191 -17.688 1 96 85 LEU A CA 1
ATOM 663 C C . LEU A 1 85 ? -1.379 -1.741 -18.203 1 96 85 LEU A C 1
ATOM 665 O O . LEU A 1 85 ? -1.35 -2.803 -18.844 1 96 85 LEU A O 1
ATOM 669 N N . GLY A 1 86 ? -0.287 -1.026 -17.969 1 95.88 86 GLY A N 1
ATOM 670 C CA . GLY A 1 86 ? 1.019 -1.497 -18.406 1 95.88 86 GLY A CA 1
ATOM 671 C C . GLY A 1 86 ? 1.4 -2.838 -17.797 1 95.88 86 GLY A C 1
ATOM 672 O O . GLY A 1 86 ? 1.95 -3.699 -18.5 1 95.88 86 GLY A O 1
ATOM 673 N N . GLY A 1 87 ? 1.092 -2.998 -16.5 1 94.06 87 GLY A N 1
ATOM 674 C CA . GLY A 1 87 ? 1.381 -4.262 -15.844 1 94.06 87 GLY A CA 1
ATOM 675 C C . GLY A 1 87 ? 0.607 -5.43 -16.422 1 94.06 87 GLY A C 1
ATOM 676 O O . GLY A 1 87 ? 1.167 -6.508 -16.641 1 94.06 87 GLY A O 1
ATOM 677 N N . LEU A 1 88 ? -0.66 -5.27 -16.734 1 94 88 LEU A N 1
ATOM 678 C CA . LEU A 1 88 ? -1.497 -6.332 -17.281 1 94 88 LEU A CA 1
ATOM 679 C C . LEU A 1 88 ? -1.075 -6.684 -18.703 1 94 88 LEU A C 1
ATOM 681 O O . LEU A 1 88 ? -1.057 -7.859 -19.078 1 94 88 LEU A O 1
ATOM 685 N N . ILE A 1 89 ? -0.667 -5.645 -19.453 1 94.38 89 ILE A N 1
ATOM 686 C CA . ILE A 1 89 ? -0.203 -5.891 -20.812 1 94.38 89 ILE A CA 1
ATOM 687 C C . ILE A 1 89 ? 1.096 -6.691 -20.781 1 94.38 89 ILE A C 1
ATOM 689 O O . ILE A 1 89 ? 1.277 -7.625 -21.562 1 94.38 89 ILE A O 1
ATOM 693 N N . THR A 1 90 ? 1.95 -6.355 -19.859 1 93.25 90 THR A N 1
ATOM 694 C CA . THR A 1 90 ? 3.225 -7.055 -19.719 1 93.25 90 THR A CA 1
ATOM 695 C C . THR A 1 90 ? 3.004 -8.516 -19.328 1 93.25 90 THR A C 1
ATOM 697 O O . THR A 1 90 ? 3.635 -9.414 -19.891 1 93.25 90 THR A O 1
ATOM 700 N N . LEU A 1 91 ? 2.084 -8.758 -18.469 1 88.44 91 LEU A N 1
ATOM 701 C CA . LEU A 1 91 ? 1.805 -10.117 -18.016 1 88.44 91 LEU A CA 1
ATOM 702 C C . LEU A 1 91 ? 1.128 -10.93 -19.109 1 88.44 91 LEU A C 1
ATOM 704 O O . LEU A 1 91 ? 1.423 -12.117 -19.281 1 88.44 91 LEU A O 1
ATOM 708 N N . ALA A 1 92 ? 0.284 -10.312 -19.828 1 86.5 92 ALA A N 1
ATOM 709 C CA . ALA A 1 92 ? -0.451 -10.992 -20.891 1 86.5 92 ALA A CA 1
ATOM 710 C C . ALA A 1 92 ? 0.473 -11.367 -22.047 1 86.5 92 ALA A C 1
ATOM 712 O O . ALA A 1 92 ? 0.302 -12.414 -22.672 1 86.5 92 ALA A O 1
ATOM 713 N N . ASP A 1 93 ? 1.444 -10.562 -22.297 1 85.56 93 ASP A N 1
ATOM 714 C CA . ASP A 1 93 ? 2.33 -10.758 -23.438 1 85.56 93 ASP A CA 1
ATOM 715 C C . ASP A 1 93 ? 3.41 -11.797 -23.125 1 85.56 93 ASP A C 1
ATOM 717 O O . ASP A 1 93 ? 4.059 -12.312 -24.031 1 85.56 93 ASP A O 1
ATOM 721 N N . GLN A 1 94 ? 3.559 -12.141 -21.844 1 76.44 94 GLN A N 1
ATOM 722 C CA . GLN A 1 94 ? 4.621 -13.07 -21.484 1 76.44 94 GLN A CA 1
ATOM 723 C C . GLN A 1 94 ? 4.297 -14.484 -21.969 1 76.44 94 GLN A C 1
ATOM 725 O O . GLN A 1 94 ? 5.203 -15.297 -22.188 1 76.44 94 GLN A O 1
ATOM 730 N N . SER A 1 95 ? 3.002 -14.711 -22.156 1 68.12 95 SER A N 1
ATOM 731 C CA . SER A 1 95 ? 2.59 -16.031 -22.609 1 68.12 95 SER A CA 1
ATOM 732 C C . SER A 1 95 ? 2.691 -16.156 -24.141 1 68.12 95 SER A C 1
ATOM 734 O O . SER A 1 95 ? 2.643 -17.266 -24.672 1 68.12 95 SER A O 1
ATOM 736 N N . LYS A 1 96 ? 3.057 -14.953 -24.703 1 72.81 96 LYS A N 1
ATOM 737 C CA . LYS A 1 96 ? 3.084 -14.977 -26.156 1 72.81 96 LYS A CA 1
ATOM 738 C C . LYS A 1 96 ? 4.516 -15.047 -26.688 1 72.81 96 LYS A C 1
ATOM 740 O O . LYS A 1 96 ? 5.465 -14.773 -25.938 1 72.81 96 LYS A O 1
ATOM 745 N N . THR A 1 97 ? 4.637 -15.469 -27.859 1 66.31 97 THR A N 1
ATOM 746 C CA . THR A 1 97 ? 5.938 -15.602 -28.516 1 66.31 97 THR A CA 1
ATOM 747 C C . THR A 1 97 ? 6.555 -14.234 -28.766 1 66.31 97 THR A C 1
ATOM 749 O O . THR A 1 97 ? 7.754 -14.039 -28.562 1 66.31 97 THR A O 1
ATOM 752 N N . ARG A 1 98 ? 5.625 -13.375 -29.281 1 74.25 98 ARG A N 1
ATOM 753 C CA . ARG A 1 98 ? 6.082 -12.016 -29.531 1 74.25 98 ARG A CA 1
ATOM 754 C C . ARG A 1 98 ? 5.441 -11.031 -28.562 1 74.25 98 ARG A C 1
ATOM 756 O O . ARG A 1 98 ? 4.23 -11.07 -28.344 1 74.25 98 ARG A O 1
ATOM 763 N N . ARG A 1 99 ? 6.316 -10.242 -27.953 1 85 99 ARG A N 1
ATOM 764 C CA . ARG A 1 99 ? 5.875 -9.281 -26.953 1 85 99 ARG A CA 1
ATOM 765 C C . ARG A 1 99 ? 5.664 -7.898 -27.562 1 85 99 ARG A C 1
ATOM 767 O O . ARG A 1 99 ? 6.133 -6.895 -27.016 1 85 99 ARG A O 1
ATOM 774 N N . TYR A 1 100 ? 4.914 -7.84 -28.594 1 88.56 100 TYR A N 1
ATOM 775 C CA . TYR A 1 100 ? 4.809 -6.59 -29.344 1 88.56 100 TYR A CA 1
ATOM 776 C C . TYR A 1 100 ? 3.943 -5.582 -28.594 1 88.56 100 TYR A C 1
ATOM 778 O O . TYR A 1 100 ? 4.242 -4.383 -28.594 1 88.56 100 TYR A O 1
ATOM 786 N N . LYS A 1 101 ? 2.885 -6.027 -27.922 1 91.5 101 LYS A N 1
ATOM 787 C CA . LYS A 1 101 ? 1.987 -5.09 -27.25 1 91.5 101 LYS A CA 1
ATOM 788 C C . LYS A 1 101 ? 2.684 -4.406 -26.078 1 91.5 101 LYS A C 1
ATOM 790 O O . LYS A 1 101 ? 2.547 -3.195 -25.891 1 91.5 101 LYS A O 1
ATOM 795 N N . ALA A 1 102 ? 3.393 -5.16 -25.297 1 92.88 102 ALA A N 1
ATOM 796 C CA . ALA A 1 102 ? 4.109 -4.598 -24.156 1 92.88 102 ALA A CA 1
ATOM 797 C C . ALA A 1 102 ? 5.199 -3.639 -24.609 1 92.88 102 ALA A C 1
ATOM 799 O O . ALA A 1 102 ? 5.406 -2.588 -24 1 92.88 102 ALA A O 1
ATOM 800 N N . GLU A 1 103 ? 5.883 -3.957 -25.688 1 94.19 103 GLU A N 1
ATOM 801 C CA . GLU A 1 103 ? 6.957 -3.117 -26.219 1 94.19 103 GLU A CA 1
ATOM 802 C C . GLU A 1 103 ? 6.406 -1.817 -26.797 1 94.19 103 GLU A C 1
ATOM 804 O O . GLU A 1 103 ? 6.969 -0.744 -26.578 1 94.19 103 GLU A O 1
ATOM 809 N N . ILE A 1 104 ? 5.336 -1.91 -27.5 1 95.62 104 ILE A N 1
ATOM 810 C CA . ILE A 1 104 ? 4.723 -0.715 -28.062 1 95.62 104 ILE A CA 1
ATOM 811 C C . ILE A 1 104 ? 4.238 0.198 -26.938 1 95.62 104 ILE A C 1
ATOM 813 O O . ILE A 1 104 ? 4.426 1.416 -27 1 95.62 104 ILE A O 1
ATOM 817 N N . PHE A 1 105 ? 3.621 -0.437 -25.953 1 96.5 105 PHE A N 1
ATOM 818 C CA . PHE A 1 105 ? 3.166 0.348 -24.812 1 96.5 105 PHE A CA 1
ATOM 819 C C . PHE A 1 105 ? 4.336 1.054 -24.141 1 96.5 105 PHE A C 1
ATOM 821 O O . PHE A 1 105 ? 4.25 2.24 -23.828 1 96.5 105 PHE A O 1
ATOM 828 N N . SER A 1 106 ? 5.43 0.361 -23.922 1 96.56 106 SER A N 1
ATOM 829 C CA . SER A 1 106 ? 6.613 0.929 -23.297 1 96.56 106 SER A CA 1
ATOM 830 C C . SER A 1 106 ? 7.188 2.072 -24.125 1 96.56 106 SER A C 1
ATOM 832 O O . SER A 1 106 ? 7.613 3.092 -23.578 1 96.56 106 SER A O 1
ATOM 834 N N . ILE A 1 107 ? 7.145 1.926 -25.438 1 97.25 107 ILE A N 1
ATOM 835 C CA . ILE A 1 107 ? 7.66 2.955 -26.344 1 97.25 107 ILE A CA 1
ATOM 836 C C . ILE A 1 107 ? 6.777 4.199 -26.25 1 97.25 107 ILE A C 1
ATOM 838 O O . ILE A 1 107 ? 7.281 5.316 -26.125 1 97.25 107 ILE A O 1
ATOM 842 N N . VAL A 1 108 ? 5.504 3.99 -26.234 1 97.5 108 VAL A N 1
ATOM 843 C CA . VAL A 1 108 ? 4.57 5.109 -26.234 1 97.5 108 VAL A CA 1
ATOM 844 C C . VAL A 1 108 ? 4.711 5.902 -24.938 1 97.5 108 VAL A C 1
ATOM 846 O O . VAL A 1 108 ? 4.785 7.133 -24.953 1 97.5 108 VAL A O 1
ATOM 849 N N . VAL A 1 109 ? 4.777 5.18 -23.828 1 97.5 109 VAL A N 1
ATOM 850 C CA . VAL A 1 109 ? 4.84 5.883 -22.547 1 97.5 109 VAL A CA 1
ATOM 851 C C . VAL A 1 109 ? 6.195 6.574 -22.406 1 97.5 109 VAL A C 1
ATOM 853 O O . VAL A 1 109 ? 6.281 7.668 -21.844 1 97.5 109 VAL A O 1
ATOM 856 N N . ALA A 1 110 ? 7.262 6.023 -22.922 1 97.81 110 ALA A N 1
ATOM 857 C CA . ALA A 1 110 ? 8.586 6.641 -22.875 1 97.81 110 ALA A CA 1
ATOM 858 C C . ALA A 1 110 ? 8.641 7.895 -23.734 1 97.81 110 ALA A C 1
ATOM 860 O O . ALA A 1 110 ? 9.188 8.914 -23.328 1 97.81 110 ALA A O 1
ATOM 861 N N . VAL A 1 111 ? 8.016 7.816 -24.922 1 97.75 111 VAL A N 1
ATOM 862 C CA . VAL A 1 111 ? 8.023 8.945 -25.844 1 97.75 111 VAL A CA 1
ATOM 863 C C . VAL A 1 111 ? 7.23 10.109 -25.25 1 97.75 111 VAL A C 1
ATOM 865 O O . VAL A 1 111 ? 7.668 11.258 -25.312 1 97.75 111 VAL A O 1
ATOM 868 N N . LEU A 1 112 ? 6.113 9.781 -24.625 1 97.62 112 LEU A N 1
ATOM 869 C CA . LEU A 1 112 ? 5.328 10.82 -23.969 1 97.62 112 LEU A CA 1
ATOM 870 C C . LEU A 1 112 ? 6.117 11.453 -22.828 1 97.62 112 LEU A C 1
ATOM 872 O O . LEU A 1 112 ? 6.035 12.664 -22.609 1 97.62 112 LEU A O 1
ATOM 876 N N . GLY A 1 113 ? 6.883 10.609 -22.141 1 97.75 113 GLY A N 1
ATOM 877 C CA . GLY A 1 113 ? 7.742 11.133 -21.094 1 97.75 113 GLY A CA 1
ATOM 878 C C . GLY A 1 113 ? 8.836 12.047 -21.625 1 97.75 113 GLY A C 1
ATOM 879 O O . GLY A 1 113 ? 9.117 13.094 -21.047 1 97.75 113 GLY A O 1
ATOM 880 N N . ILE A 1 114 ? 9.375 11.703 -22.75 1 97.62 114 ILE A N 1
ATOM 881 C CA . ILE A 1 114 ? 10.438 12.5 -23.359 1 97.62 114 ILE A CA 1
ATOM 882 C C . ILE A 1 114 ? 9.875 13.852 -23.797 1 97.62 114 ILE A C 1
ATOM 884 O O . ILE A 1 114 ? 10.508 14.891 -23.609 1 97.62 114 ILE A O 1
ATOM 888 N N . ILE A 1 115 ? 8.695 13.805 -24.328 1 97.19 115 ILE A N 1
ATOM 889 C CA . ILE A 1 115 ? 8.055 15.039 -24.781 1 97.19 115 ILE A CA 1
ATOM 890 C C . ILE A 1 115 ? 7.855 15.984 -23.609 1 97.19 115 ILE A C 1
ATOM 892 O O . ILE A 1 115 ? 8.156 17.172 -23.703 1 97.19 115 ILE A O 1
ATOM 896 N N . TRP A 1 116 ? 7.438 15.453 -22.516 1 96.38 116 TRP A N 1
ATOM 897 C CA . TRP A 1 116 ? 7.242 16.266 -21.328 1 96.38 116 TRP A CA 1
ATOM 898 C C . TRP A 1 116 ? 8.578 16.797 -20.812 1 96.38 116 TRP A C 1
ATOM 900 O O . TRP A 1 116 ? 8.68 17.969 -20.453 1 96.38 116 TRP A O 1
ATOM 910 N N . LEU A 1 117 ? 9.586 16.016 -20.766 1 96.81 117 LEU A N 1
ATOM 911 C CA . LEU A 1 117 ? 10.891 16.422 -20.266 1 96.81 117 LEU A CA 1
ATOM 912 C C . LEU A 1 117 ? 11.492 17.516 -21.141 1 96.81 117 LEU A C 1
ATOM 914 O O . LEU A 1 117 ? 12.094 18.469 -20.641 1 96.81 117 LEU A O 1
ATOM 918 N N . ILE A 1 118 ? 11.289 17.375 -22.453 1 96.25 118 ILE A N 1
ATOM 919 C CA . ILE A 1 118 ? 11.781 18.391 -23.375 1 96.25 118 ILE A CA 1
ATOM 920 C C . ILE A 1 118 ? 11.039 19.703 -23.125 1 96.25 118 ILE A C 1
ATOM 922 O O . ILE A 1 118 ? 11.656 20.766 -23.078 1 96.25 118 ILE A O 1
ATOM 926 N N . PHE A 1 119 ? 9.781 19.609 -22.953 1 95.31 119 PHE A N 1
ATOM 927 C CA . PHE A 1 119 ? 8.961 20.797 -22.703 1 95.31 119 PHE A CA 1
ATOM 928 C C . PHE A 1 119 ? 9.414 21.516 -21.438 1 95.31 119 PHE A C 1
ATOM 930 O O . PHE A 1 119 ? 9.625 22.719 -21.438 1 95.31 119 PHE A O 1
ATOM 937 N N . VAL A 1 120 ? 9.586 20.781 -20.344 1 93.69 120 VAL A N 1
ATOM 938 C CA . VAL A 1 120 ? 9.961 21.375 -19.062 1 93.69 120 VAL A CA 1
ATOM 939 C C . VAL A 1 120 ? 11.367 21.953 -19.156 1 93.69 120 VAL A C 1
ATOM 941 O O . VAL A 1 120 ? 11.633 23.031 -18.625 1 93.69 120 VAL A O 1
ATOM 944 N N . HIS A 1 121 ? 12.242 21.234 -19.797 1 93.44 121 HIS A N 1
ATOM 945 C CA . HIS A 1 121 ? 13.625 21.672 -19.953 1 93.44 121 HIS A CA 1
ATOM 946 C C . HIS A 1 121 ? 13.695 23 -20.703 1 93.44 121 HIS A C 1
ATOM 948 O O . HIS A 1 121 ? 14.383 23.922 -20.281 1 93.44 121 HIS A O 1
ATOM 954 N N . PHE A 1 122 ? 12.945 23.078 -21.75 1 93 122 PHE A N 1
ATOM 955 C CA . PHE A 1 122 ? 12.945 24.297 -22.562 1 93 122 PHE A CA 1
ATOM 956 C C . PHE A 1 122 ? 12.25 25.438 -21.844 1 93 122 PHE A C 1
ATOM 958 O O . PHE A 1 122 ? 12.688 26.578 -21.922 1 93 122 PHE A O 1
ATOM 965 N N . ASP A 1 123 ? 11.18 25.141 -21.156 1 92 123 ASP A N 1
ATOM 966 C CA . ASP A 1 123 ? 10.43 26.156 -20.453 1 92 123 ASP A CA 1
ATOM 967 C C . ASP A 1 123 ? 11.25 26.766 -19.312 1 92 123 ASP A C 1
ATOM 969 O O . ASP A 1 123 ? 11.242 27.969 -19.094 1 92 123 ASP A O 1
ATOM 973 N N . ILE A 1 124 ? 11.953 25.938 -18.562 1 89.62 124 ILE A N 1
ATOM 974 C CA . ILE A 1 124 ? 12.797 26.406 -17.484 1 89.62 124 ILE A CA 1
ATOM 975 C C . ILE A 1 124 ? 13.945 27.25 -18.047 1 89.62 124 ILE A C 1
ATOM 977 O O . ILE A 1 124 ? 14.273 28.312 -17.5 1 89.62 124 ILE A O 1
ATOM 981 N N . HIS A 1 125 ? 14.508 26.812 -19.125 1 86.62 125 HIS A N 1
ATOM 982 C CA . HIS A 1 125 ? 15.617 27.531 -19.75 1 86.62 125 HIS A CA 1
ATOM 983 C C . HIS A 1 125 ? 15.164 28.891 -20.281 1 86.62 125 HIS A C 1
ATOM 985 O O . HIS A 1 125 ? 15.891 29.875 -20.141 1 86.62 125 HIS A O 1
ATOM 991 N N . ARG A 1 126 ? 14.031 28.922 -20.844 1 87.62 126 ARG A N 1
ATOM 992 C CA . ARG A 1 126 ? 13.484 30.172 -21.359 1 87.62 126 ARG A CA 1
ATOM 993 C C . ARG A 1 126 ? 13.289 31.172 -20.219 1 87.62 126 ARG A C 1
ATOM 995 O O . ARG A 1 126 ? 13.625 32.344 -20.375 1 87.62 126 ARG A O 1
ATOM 1002 N N . TYR A 1 127 ? 12.766 30.734 -19.141 1 84.12 127 TYR A N 1
ATOM 1003 C CA . TYR A 1 127 ? 12.5 31.641 -18.031 1 84.12 127 TYR A CA 1
ATOM 1004 C C . TYR A 1 127 ? 13.797 32.062 -17.359 1 84.12 127 TYR A C 1
ATOM 1006 O O . TYR A 1 127 ? 13.906 33.219 -16.875 1 84.12 127 TYR A O 1
ATOM 1014 N N . LYS A 1 128 ? 14.742 31.188 -17.281 1 79.62 128 LYS A N 1
ATOM 1015 C CA . LYS A 1 128 ? 16.047 31.547 -16.75 1 79.62 128 LYS A CA 1
ATOM 1016 C C . LYS A 1 128 ? 16.719 32.594 -17.609 1 79.62 128 LYS A C 1
ATOM 1018 O O . LYS A 1 128 ? 17.297 33.562 -17.094 1 79.62 128 LYS A O 1
ATOM 1023 N N . GLU A 1 129 ? 16.594 32.406 -18.891 1 79.31 129 GLU A N 1
ATOM 1024 C CA . GLU A 1 129 ? 17.203 33.375 -19.812 1 79.31 129 GLU A CA 1
ATOM 1025 C C . GLU A 1 129 ? 16.5 34.719 -19.75 1 79.31 129 GLU A C 1
ATOM 1027 O O . GLU A 1 129 ? 17.156 35.781 -19.797 1 79.31 129 GLU A O 1
ATOM 1032 N N . HIS A 1 130 ? 15.234 34.625 -19.688 1 77.81 130 HIS A N 1
ATOM 1033 C CA . HIS A 1 130 ? 14.477 35.875 -19.594 1 77.81 130 HIS A CA 1
ATOM 1034 C C . HIS A 1 130 ? 14.812 36.625 -18.312 1 77.81 130 HIS A C 1
ATOM 1036 O O . HIS A 1 130 ? 14.883 37.875 -18.312 1 77.81 130 HIS A O 1
ATOM 1042 N N . GLY A 1 131 ? 14.961 35.844 -17.266 1 71.62 131 GLY A N 1
ATOM 1043 C CA . GLY A 1 131 ? 15.352 36.469 -16 1 71.62 131 GLY A CA 1
ATOM 1044 C C . GLY A 1 131 ? 16.703 37.156 -16.078 1 71.62 131 GLY A C 1
ATOM 1045 O O . GLY A 1 131 ? 16.875 38.25 -15.562 1 71.62 131 GLY A O 1
ATOM 1046 N N . VAL A 1 132 ? 17.641 36.594 -16.734 1 70.62 132 VAL A N 1
ATOM 1047 C CA . VAL A 1 132 ? 18.984 37.125 -16.906 1 70.62 132 VAL A CA 1
ATOM 1048 C C . VAL A 1 132 ? 18.938 38.375 -17.766 1 70.62 132 VAL A C 1
ATOM 1050 O O . VAL A 1 132 ? 19.594 39.375 -17.469 1 70.62 132 VAL A O 1
ATOM 1053 N N . LEU A 1 133 ? 18.125 38.312 -18.781 1 71.88 133 LEU A N 1
ATOM 1054 C CA . LEU A 1 133 ? 18 39.438 -19.688 1 71.88 133 LEU A CA 1
ATOM 1055 C C . LEU A 1 133 ? 17.375 40.656 -18.984 1 71.88 133 LEU A C 1
ATOM 1057 O O . LEU A 1 133 ? 17.812 41.781 -19.172 1 71.88 133 LEU A O 1
ATOM 1061 N N . GLU A 1 134 ? 16.375 40.344 -18.219 1 72.75 134 GLU A N 1
ATOM 1062 C CA . GLU A 1 134 ? 15.727 41.438 -17.469 1 72.75 134 GLU A CA 1
ATOM 1063 C C . GLU A 1 134 ? 16.688 42.062 -16.469 1 72.75 134 GLU A C 1
ATOM 1065 O O . GLU A 1 134 ? 16.672 43.281 -16.25 1 72.75 134 GLU A O 1
ATOM 1070 N N . LEU A 1 135 ? 17.469 41.25 -15.844 1 67.81 135 LEU A N 1
ATOM 1071 C CA . LEU A 1 135 ? 18.469 41.75 -14.883 1 67.81 135 LEU A CA 1
ATOM 1072 C C . LEU A 1 135 ? 19.531 42.594 -15.578 1 67.81 135 LEU A C 1
ATOM 1074 O O . LEU A 1 135 ? 19.922 43.656 -15.07 1 67.81 135 LEU A O 1
ATOM 1078 N N . ASN A 1 136 ? 19.969 42.125 -16.703 1 68.38 136 ASN A N 1
ATOM 1079 C CA . ASN A 1 136 ? 20.953 42.906 -17.469 1 68.38 136 ASN A CA 1
ATOM 1080 C C . ASN A 1 136 ? 20.406 44.25 -17.922 1 68.38 136 ASN A C 1
ATOM 1082 O O . ASN A 1 136 ? 21.109 45.25 -17.875 1 68.38 136 ASN A O 1
ATOM 1086 N N . LYS A 1 137 ? 19.234 44.219 -18.359 1 71.12 137 LYS A N 1
ATOM 1087 C CA . LYS A 1 137 ? 18.594 45.469 -18.797 1 71.12 137 LYS A CA 1
ATOM 1088 C C . LYS A 1 137 ? 18.438 46.438 -17.625 1 71.12 137 LYS A C 1
ATOM 1090 O O . LYS A 1 137 ? 18.672 47.625 -17.797 1 71.12 137 LYS A O 1
ATOM 1095 N N . SER A 1 138 ? 18.031 45.875 -16.5 1 69.5 138 SER A N 1
ATOM 1096 C CA . SER A 1 138 ? 17.859 46.719 -15.328 1 69.5 138 SER A CA 1
ATOM 1097 C C . SER A 1 138 ? 19.203 47.312 -14.875 1 69.5 138 SER A C 1
ATOM 1099 O O . SER A 1 138 ? 19.25 48.406 -14.359 1 69.5 138 SER A O 1
ATOM 1101 N N . MET A 1 139 ? 20.25 46.594 -14.953 1 66.62 139 MET A N 1
ATOM 1102 C CA . MET A 1 139 ? 21.594 47.062 -14.617 1 66.62 139 MET A CA 1
ATOM 1103 C C . MET A 1 139 ? 22.047 48.156 -15.586 1 66.62 139 MET A C 1
ATOM 1105 O O . MET A 1 139 ? 22.656 49.156 -15.172 1 66.62 139 MET A O 1
ATOM 1109 N N . GLU A 1 140 ? 21.734 47.938 -16.766 1 67.81 140 GLU A N 1
ATOM 1110 C CA . GLU A 1 140 ? 22.078 48.938 -17.781 1 67.81 140 GLU A CA 1
ATOM 1111 C C . GLU A 1 140 ? 21.297 50.25 -17.578 1 67.81 140 GLU A C 1
ATOM 1113 O O . GLU A 1 140 ? 21.828 51.312 -17.828 1 67.81 140 GLU A O 1
ATOM 1118 N N . GLU A 1 141 ? 20.078 50.094 -17.219 1 64.12 141 GLU A N 1
ATOM 1119 C CA . GLU A 1 141 ? 19.25 51.25 -17.031 1 64.12 141 GLU A CA 1
ATOM 1120 C C . GLU A 1 141 ? 19.531 51.938 -15.711 1 64.12 141 GLU A C 1
ATOM 1122 O O . GLU A 1 141 ? 18.969 53 -15.414 1 64.12 141 GLU A O 1
ATOM 1127 N N . GLY A 1 142 ? 20.672 51.656 -15.031 1 53.19 142 GLY A N 1
ATOM 1128 C CA . GLY A 1 142 ? 21.172 52.375 -13.859 1 53.19 142 GLY A CA 1
ATOM 1129 C C . GLY A 1 142 ? 20.297 52.188 -12.633 1 53.19 142 GLY A C 1
ATOM 1130 O O . GLY A 1 142 ? 20.453 52.906 -11.648 1 53.19 142 GLY A O 1
ATOM 1131 N N . GLU A 1 143 ? 19.172 51.531 -12.664 1 55.31 143 GLU A N 1
ATOM 1132 C CA . GLU A 1 143 ? 18.203 51.469 -11.57 1 55.31 143 GLU A CA 1
ATOM 1133 C C . GLU A 1 143 ? 18.75 50.625 -10.414 1 55.31 143 GLU A C 1
ATOM 1135 O O . GLU A 1 143 ? 18.453 50.906 -9.25 1 55.31 143 GLU A O 1
ATOM 1140 N N . ILE A 1 144 ? 19.422 49.594 -10.602 1 51.66 144 ILE A N 1
ATOM 1141 C CA . ILE A 1 144 ? 20.031 48.781 -9.531 1 51.66 144 ILE A CA 1
ATOM 1142 C C . ILE A 1 144 ? 21.5 49.156 -9.406 1 51.66 144 ILE A C 1
ATOM 1144 O O . ILE A 1 144 ? 22.266 49 -10.359 1 51.66 144 ILE A O 1
ATOM 1148 N N . ARG A 1 145 ? 21.906 50.25 -8.508 1 44.59 145 ARG A N 1
ATOM 1149 C CA . ARG A 1 145 ? 23.281 50.625 -8.188 1 44.59 145 ARG A CA 1
ATOM 1150 C C . ARG A 1 145 ? 24.125 49.406 -7.867 1 44.59 145 ARG A C 1
ATOM 1152 O O . ARG A 1 145 ? 23.609 48.406 -7.379 1 44.59 145 ARG A O 1
ATOM 1159 N N . ARG A 1 146 ? 25.469 49.344 -8.273 1 41.38 146 ARG A N 1
ATOM 1160 C CA . ARG A 1 146 ? 26.562 48.375 -8.266 1 41.38 146 ARG A CA 1
ATOM 1161 C C . ARG A 1 146 ? 26.672 47.688 -6.91 1 41.38 146 ARG A C 1
ATOM 1163 O O . ARG A 1 146 ? 27.172 46.562 -6.816 1 41.38 146 ARG A O 1
ATOM 1170 N N . SER A 1 147 ? 26.797 48.531 -5.754 1 37 147 SER A N 1
ATOM 1171 C CA . SER A 1 147 ? 27.328 48 -4.492 1 37 147 SER A CA 1
ATOM 1172 C C . SER A 1 147 ? 26.516 46.812 -3.994 1 37 147 SER A C 1
ATOM 1174 O O . SER A 1 147 ? 27.031 45.969 -3.287 1 37 147 SER A O 1
ATOM 1176 N N . GLN A 1 148 ? 25.172 47.062 -3.539 1 34.81 148 GLN A N 1
ATOM 1177 C CA . GLN A 1 148 ? 24.578 46.125 -2.588 1 34.81 148 GLN A CA 1
ATOM 1178 C C . GLN A 1 148 ? 24.359 44.781 -3.219 1 34.81 148 GLN A C 1
ATOM 1180 O O . GLN A 1 148 ? 23.656 44.656 -4.227 1 34.81 148 GLN A O 1
ATOM 1185 N N . THR A 1 149 ? 25.266 43.906 -3.34 1 36.5 149 THR A N 1
ATOM 1186 C CA . THR A 1 149 ? 25.344 42.469 -3.469 1 36.5 149 THR A CA 1
ATOM 1187 C C . THR A 1 149 ? 24.031 41.812 -3.02 1 36.5 149 THR A C 1
ATOM 1189 O O . THR A 1 149 ? 24.016 40.656 -2.549 1 36.5 149 THR A O 1
ATOM 1192 N N . ALA A 1 150 ? 23.078 42.594 -2.357 1 33.66 150 ALA A N 1
ATOM 1193 C CA . ALA A 1 150 ? 21.906 42.031 -1.695 1 33.66 150 ALA A CA 1
ATOM 1194 C C . ALA A 1 150 ? 21.219 41 -2.596 1 33.66 150 ALA A C 1
ATOM 1196 O O . ALA A 1 150 ? 21.328 41.062 -3.822 1 33.66 150 ALA A O 1
ATOM 1197 N N . ASN A 1 151 ? 20.859 39.688 -2.074 1 37.5 151 ASN A N 1
ATOM 1198 C CA . ASN A 1 151 ? 19.781 38.812 -2.523 1 37.5 151 ASN A CA 1
ATOM 1199 C C . ASN A 1 151 ? 18.781 39.562 -3.396 1 37.5 151 ASN A C 1
ATOM 1201 O O . ASN A 1 151 ? 18.031 40.438 -2.904 1 37.5 151 ASN A O 1
ATOM 1205 N N . VAL A 1 152 ? 19.219 40.281 -4.395 1 36.81 152 VAL A N 1
ATOM 1206 C CA . VAL A 1 152 ? 18.141 40.781 -5.254 1 36.81 152 VAL A CA 1
ATOM 1207 C C . VAL A 1 152 ? 16.891 39.969 -5.059 1 36.81 152 VAL A C 1
ATOM 1209 O O . VAL A 1 152 ? 16.797 38.844 -5.562 1 36.81 152 VAL A O 1
ATOM 1212 N N . PHE A 1 153 ? 16.531 39.75 -3.816 1 35.75 153 PHE A N 1
ATOM 1213 C CA . PHE A 1 153 ? 15.125 39.406 -3.65 1 35.75 153 PHE A CA 1
ATOM 1214 C C . PHE A 1 153 ? 14.25 40.156 -4.641 1 35.75 153 PHE A C 1
ATOM 1216 O O . PHE A 1 153 ? 14.062 41.375 -4.512 1 35.75 153 PHE A O 1
ATOM 1223 N N . VAL A 1 154 ? 14.492 40.094 -5.906 1 38.34 154 VAL A N 1
ATOM 1224 C CA . VAL A 1 154 ? 13.391 40.625 -6.699 1 38.34 154 VAL A CA 1
ATOM 1225 C C . VAL A 1 154 ? 12.172 40.875 -5.801 1 38.34 154 VAL A C 1
ATOM 1227 O O . VAL A 1 154 ? 11.766 39.969 -5.051 1 38.34 154 VAL A O 1
ATOM 1230 N N . ASP A 1 155 ? 11.961 42.062 -5.32 1 37.06 155 ASP A N 1
ATOM 1231 C CA . ASP A 1 155 ? 10.82 42.594 -4.59 1 37.06 155 ASP A CA 1
ATOM 1232 C C . ASP A 1 155 ? 9.578 41.75 -4.781 1 37.06 155 ASP A C 1
ATOM 1234 O O . ASP A 1 155 ? 9.102 41.594 -5.906 1 37.06 155 ASP A O 1
ATOM 1238 N N . ARG A 1 156 ? 9.461 40.781 -3.965 1 40.34 156 ARG A N 1
ATOM 1239 C CA . ARG A 1 156 ? 8.242 40.031 -3.697 1 40.34 156 ARG A CA 1
ATOM 1240 C C . ARG A 1 156 ? 7.016 40.938 -3.752 1 40.34 156 ARG A C 1
ATOM 1242 O O . ARG A 1 156 ? 5.906 40.5 -3.447 1 40.34 156 ARG A O 1
ATOM 1249 N N . ARG A 1 157 ? 7.254 42.219 -3.607 1 38.66 157 ARG A N 1
ATOM 1250 C CA . ARG A 1 157 ? 6.027 43 -3.455 1 38.66 157 ARG A CA 1
ATOM 1251 C C . ARG A 1 157 ? 5.078 42.781 -4.625 1 38.66 157 ARG A C 1
ATOM 1253 O O . ARG A 1 157 ? 3.918 43.188 -4.582 1 38.66 157 ARG A O 1
ATOM 1260 N N . ASN A 1 158 ? 5.582 42.75 -5.91 1 39.5 158 ASN A N 1
ATOM 1261 C CA . ASN A 1 158 ? 4.504 42.562 -6.871 1 39.5 158 ASN A CA 1
ATOM 1262 C C . ASN A 1 158 ? 3.957 41.125 -6.805 1 39.5 158 ASN A C 1
ATOM 1264 O O . ASN A 1 158 ? 4.711 40.188 -6.57 1 39.5 158 ASN A O 1
ATOM 1268 N N . LYS A 1 159 ? 2.625 40.844 -6.695 1 48.88 159 LYS A N 1
ATOM 1269 C CA . LYS A 1 159 ? 1.537 39.906 -6.41 1 48.88 159 LYS A CA 1
ATOM 1270 C C . LYS A 1 159 ? 1.809 38.531 -7.027 1 48.88 159 LYS A C 1
ATOM 1272 O O . LYS A 1 159 ? 1.205 37.531 -6.629 1 48.88 159 LYS A O 1
ATOM 1277 N N . ASP A 1 160 ? 2.58 38.219 -8.32 1 60.19 160 ASP A N 1
ATOM 1278 C CA . ASP A 1 160 ? 2.422 36.938 -8.984 1 60.19 160 ASP A CA 1
ATOM 1279 C C . ASP A 1 160 ? 3.541 35.969 -8.594 1 60.19 160 ASP A C 1
ATOM 1281 O O . ASP A 1 160 ? 4.719 36.312 -8.641 1 60.19 160 ASP A O 1
ATOM 1285 N N . THR A 1 161 ? 3.523 35 -7.793 1 72.44 161 THR A N 1
ATOM 1286 C CA . THR A 1 161 ? 4.434 33.906 -7.492 1 72.44 161 THR A CA 1
ATOM 1287 C C . THR A 1 161 ? 5.242 33.5 -8.727 1 72.44 161 THR A C 1
ATOM 1289 O O . THR A 1 161 ? 4.68 33.312 -9.805 1 72.44 161 THR A O 1
ATOM 1292 N N . PRO A 1 162 ? 6.691 33.688 -8.742 1 81.44 162 PRO A N 1
ATOM 1293 C CA . PRO A 1 162 ? 7.484 33.25 -9.891 1 81.44 162 PRO A CA 1
ATOM 1294 C C . PRO A 1 162 ? 7.094 31.844 -10.375 1 81.44 162 PRO A C 1
ATOM 1296 O O . PRO A 1 162 ? 6.703 31 -9.57 1 81.44 162 PRO A O 1
ATOM 1299 N N . PRO A 1 163 ? 7.227 31.75 -11.68 1 85.62 163 PRO A N 1
ATOM 1300 C CA . PRO A 1 163 ? 6.801 30.469 -12.242 1 85.62 163 PRO A CA 1
ATOM 1301 C C . PRO A 1 163 ? 7.633 29.281 -11.734 1 85.62 163 PRO A C 1
ATOM 1303 O O . PRO A 1 163 ? 7.109 28.188 -11.555 1 85.62 163 PRO A O 1
ATOM 1306 N N . TYR A 1 164 ? 8.984 29.516 -11.562 1 88.12 164 TYR A N 1
ATOM 1307 C CA . TYR A 1 164 ? 9.867 28.453 -11.062 1 88.12 164 TYR A CA 1
ATOM 1308 C C . TYR A 1 164 ? 10.664 28.938 -9.859 1 88.12 164 TYR A C 1
ATOM 1310 O O . TYR A 1 164 ? 11.203 30.047 -9.859 1 88.12 164 TYR A O 1
ATOM 1318 N N . LEU A 1 165 ? 10.547 28.141 -8.797 1 84.94 165 LEU A N 1
ATOM 1319 C CA . LEU A 1 165 ? 11.32 28.391 -7.582 1 84.94 165 LEU A CA 1
ATOM 1320 C C . LEU A 1 165 ? 12.266 27.219 -7.293 1 84.94 165 LEU A C 1
ATOM 1322 O O . LEU A 1 165 ? 12 26.094 -7.688 1 84.94 165 LEU A O 1
ATOM 1326 N N . PHE A 1 166 ? 13.383 27.469 -6.723 1 80.5 166 PHE A N 1
ATOM 1327 C CA . PHE A 1 166 ? 14.367 26.438 -6.418 1 80.5 166 PHE A CA 1
ATOM 1328 C C . PHE A 1 166 ? 14.578 26.328 -4.914 1 80.5 166 PHE A C 1
ATOM 1330 O O . PHE A 1 166 ? 14.82 27.328 -4.234 1 80.5 166 PHE A O 1
ATOM 1337 N N . LEU A 1 167 ? 14.352 25.125 -4.441 1 76.31 167 LEU A N 1
ATOM 1338 C CA . LEU A 1 167 ? 14.531 24.844 -3.021 1 76.31 167 LEU A CA 1
ATOM 1339 C C . LEU A 1 167 ? 16.016 24.844 -2.654 1 76.31 167 LEU A C 1
ATOM 1341 O O . LEU A 1 167 ? 16.844 24.344 -3.416 1 76.31 167 LEU A O 1
ATOM 1345 N N . LYS A 1 168 ? 16.266 25.594 -1.623 1 65 168 LYS A N 1
ATOM 1346 C CA . LYS A 1 168 ? 17.641 25.578 -1.11 1 65 168 LYS A CA 1
ATOM 1347 C C . LYS A 1 168 ? 17.719 24.891 0.245 1 65 168 LYS A C 1
ATOM 1349 O O . LYS A 1 168 ? 16.703 24.719 0.925 1 65 168 LYS A O 1
ATOM 1354 N N . GLY A 1 169 ? 18.766 24.375 0.512 1 60.12 169 GLY A N 1
ATOM 1355 C CA . GLY A 1 169 ? 19.016 23.844 1.84 1 60.12 169 GLY A CA 1
ATOM 1356 C C . GLY A 1 169 ? 18.703 22.359 1.958 1 60.12 169 GLY A C 1
ATOM 1357 O O . GLY A 1 169 ? 19.047 21.578 1.066 1 60.12 169 GLY A O 1
ATOM 1358 N N . ARG A 1 170 ? 17.953 22.047 3.113 1 59.56 170 ARG A N 1
ATOM 1359 C CA . ARG A 1 170 ? 17.672 20.672 3.529 1 59.56 170 ARG A CA 1
ATOM 1360 C C . ARG A 1 170 ? 16.734 19.984 2.537 1 59.56 170 ARG A C 1
ATOM 1362 O O . ARG A 1 170 ? 16.781 18.766 2.389 1 59.56 170 ARG A O 1
ATOM 1369 N N . HIS A 1 171 ? 16.047 20.828 1.812 1 57.47 171 HIS A N 1
ATOM 1370 C CA . HIS A 1 171 ? 14.984 20.266 0.974 1 57.47 171 HIS A CA 1
ATOM 1371 C C . HIS A 1 171 ? 15.438 20.172 -0.48 1 57.47 171 HIS A C 1
ATOM 1373 O O . HIS A 1 171 ? 14.703 19.656 -1.324 1 57.47 171 HIS A O 1
ATOM 1379 N N . GLY A 1 172 ? 16.672 20.766 -0.858 1 55.97 172 GLY A N 1
ATOM 1380 C CA . GLY A 1 172 ? 17.141 20.844 -2.234 1 55.97 172 GLY A CA 1
ATOM 1381 C C . GLY A 1 172 ? 17.734 19.547 -2.742 1 55.97 172 GLY A C 1
ATOM 1382 O O . GLY A 1 172 ? 18.469 19.547 -3.727 1 55.97 172 GLY A O 1
ATOM 1383 N N . GLY A 1 173 ? 17.188 18.469 -2.402 1 59.38 173 GLY A N 1
ATOM 1384 C CA . GLY A 1 173 ? 17.609 17.188 -2.977 1 59.38 173 GLY A CA 1
ATOM 1385 C C . GLY A 1 173 ? 19.047 16.828 -2.643 1 59.38 173 GLY A C 1
ATOM 1386 O O . GLY A 1 173 ? 19.938 17.672 -2.725 1 59.38 173 GLY A O 1
ATOM 1387 N N . ILE A 1 174 ? 19.328 15.617 -2.143 1 66.19 174 ILE A N 1
ATOM 1388 C CA . ILE A 1 174 ? 20.594 15.133 -1.579 1 66.19 174 ILE A CA 1
ATOM 1389 C C . ILE A 1 174 ? 21.516 14.656 -2.701 1 66.19 174 ILE A C 1
ATOM 1391 O O . ILE A 1 174 ? 21.094 13.867 -3.557 1 66.19 174 ILE A O 1
ATOM 1395 N N . PHE A 1 175 ? 22.641 15.297 -2.957 1 76.31 175 PHE A N 1
ATOM 1396 C CA . PHE A 1 175 ? 23.688 14.938 -3.918 1 76.31 175 PHE A CA 1
ATOM 1397 C C . PHE A 1 175 ? 23.953 13.438 -3.889 1 76.31 175 PHE A C 1
ATOM 1399 O O . PHE A 1 175 ? 24.172 12.82 -4.934 1 76.31 175 PHE A O 1
ATOM 1406 N N . TYR A 1 176 ? 23.859 12.875 -2.789 1 81.69 176 TYR A N 1
ATOM 1407 C CA . TYR A 1 176 ? 24.078 11.438 -2.648 1 81.69 176 TYR A CA 1
ATOM 1408 C C . TYR A 1 176 ? 23.031 10.648 -3.416 1 81.69 176 TYR A C 1
ATOM 1410 O O . TYR A 1 176 ? 23.328 9.641 -4.055 1 81.69 176 TYR A O 1
ATOM 1418 N N . LEU A 1 177 ? 21.859 11.141 -3.4 1 85.19 177 LEU A N 1
ATOM 1419 C CA . LEU A 1 177 ? 20.797 10.484 -4.148 1 85.19 177 LEU A CA 1
ATOM 1420 C C . LEU A 1 177 ? 21.062 10.555 -5.648 1 85.19 177 LEU A C 1
ATOM 1422 O O . LEU A 1 177 ? 20.844 9.586 -6.371 1 85.19 177 LEU A O 1
ATOM 1426 N N . LYS A 1 178 ? 21.656 11.617 -6.098 1 87.62 178 LYS A N 1
ATOM 1427 C CA . LYS A 1 178 ? 21.953 11.82 -7.516 1 87.62 178 LYS A CA 1
ATOM 1428 C C . LYS A 1 178 ? 23.094 10.914 -7.98 1 87.62 178 LYS A C 1
ATOM 1430 O O . LYS A 1 178 ? 23.031 10.359 -9.078 1 87.62 178 LYS A O 1
ATOM 1435 N N . ILE A 1 179 ? 24 10.773 -7.121 1 88 179 ILE A N 1
ATOM 1436 C CA . ILE A 1 179 ? 25.109 9.875 -7.449 1 88 179 ILE A CA 1
ATOM 1437 C C . ILE A 1 179 ? 24.609 8.438 -7.527 1 88 179 ILE A C 1
ATOM 1439 O O . ILE A 1 179 ? 24.984 7.688 -8.43 1 88 179 ILE A O 1
ATOM 1443 N N . GLY A 1 180 ? 23.844 8.094 -6.539 1 90.75 180 GLY A N 1
ATOM 1444 C CA . GLY A 1 180 ? 23.25 6.766 -6.594 1 90.75 180 GLY A CA 1
ATOM 1445 C C . GLY A 1 180 ? 22.422 6.527 -7.852 1 90.75 180 GLY A C 1
ATOM 1446 O O . GLY A 1 180 ? 22.547 5.477 -8.484 1 90.75 180 GLY A O 1
ATOM 1447 N N . MET A 1 181 ? 21.672 7.523 -8.242 1 93.75 181 MET A N 1
ATOM 1448 C CA . MET A 1 181 ? 20.875 7.414 -9.461 1 93.75 181 MET A CA 1
ATOM 1449 C C . MET A 1 181 ? 21.766 7.238 -10.688 1 93.75 181 MET A C 1
ATOM 1451 O O . MET A 1 181 ? 21.438 6.473 -11.594 1 93.75 181 MET A O 1
ATOM 1455 N N . ALA A 1 182 ? 22.875 7.91 -10.688 1 93.88 182 ALA A N 1
ATOM 1456 C CA . ALA A 1 182 ? 23.797 7.812 -11.812 1 93.88 182 ALA A CA 1
ATOM 1457 C C . ALA A 1 182 ? 24.406 6.41 -11.906 1 93.88 182 ALA A C 1
ATOM 1459 O O . ALA A 1 182 ? 24.469 5.836 -13 1 93.88 182 ALA A O 1
ATOM 1460 N N . VAL A 1 183 ? 24.75 5.891 -10.766 1 93.88 183 VAL A N 1
ATOM 1461 C CA . VAL A 1 183 ? 25.344 4.551 -10.75 1 93.88 183 VAL A CA 1
ATOM 1462 C C . VAL A 1 183 ? 24.312 3.533 -11.242 1 93.88 183 VAL A C 1
ATOM 1464 O O . VAL A 1 183 ? 24.625 2.705 -12.102 1 93.88 183 VAL A O 1
ATOM 1467 N N . PHE A 1 184 ? 23.141 3.604 -10.773 1 95.56 184 PHE A N 1
ATOM 1468 C CA . PHE A 1 184 ? 22.094 2.658 -11.172 1 95.56 184 PHE A CA 1
ATOM 1469 C C . PHE A 1 184 ? 21.688 2.885 -12.617 1 95.56 184 PHE A C 1
ATOM 1471 O O . PHE A 1 184 ? 21.328 1.937 -13.328 1 95.56 184 PHE A O 1
ATOM 1478 N N . CYS A 1 185 ? 21.703 4.129 -13.047 1 96.56 185 CYS A N 1
ATOM 1479 C CA . CYS A 1 185 ? 21.406 4.418 -14.445 1 96.56 185 CYS A CA 1
ATOM 1480 C C . CYS A 1 185 ? 22.438 3.787 -15.359 1 96.56 185 CYS A C 1
ATOM 1482 O O . CYS A 1 185 ? 22.094 3.24 -16.406 1 96.56 185 CYS A O 1
ATOM 1484 N N . PHE A 1 186 ? 23.688 3.816 -14.961 1 94.56 186 PHE A N 1
ATOM 1485 C CA . PHE A 1 186 ? 24.75 3.217 -15.773 1 94.56 186 PHE A CA 1
ATOM 1486 C C . PHE A 1 186 ? 24.547 1.712 -15.898 1 94.56 186 PHE A C 1
ATOM 1488 O O . PHE A 1 186 ? 24.688 1.149 -16.984 1 94.56 186 PHE A O 1
ATOM 1495 N N . GLY A 1 187 ? 24.234 1.116 -14.758 1 94.44 187 GLY A N 1
ATOM 1496 C CA . GLY A 1 187 ? 23.906 -0.297 -14.828 1 94.44 187 GLY A CA 1
ATOM 1497 C C . GLY A 1 187 ? 22.703 -0.581 -15.719 1 94.44 187 GLY A C 1
ATOM 1498 O O . GLY A 1 187 ? 22.703 -1.558 -16.469 1 94.44 187 GLY A O 1
ATOM 1499 N N . HIS A 1 188 ? 21.719 0.241 -15.656 1 95.75 188 HIS A N 1
ATOM 1500 C CA . HIS A 1 188 ? 20.531 0.111 -16.484 1 95.75 188 HIS A CA 1
ATOM 1501 C C . HIS A 1 188 ? 20.875 0.281 -17.969 1 95.75 188 HIS A C 1
ATOM 1503 O O . HIS A 1 188 ? 20.328 -0.43 -18.812 1 95.75 188 HIS A O 1
ATOM 1509 N N . LEU A 1 189 ? 21.797 1.19 -18.297 1 95.44 189 LEU A N 1
ATOM 1510 C CA . LEU A 1 189 ? 22.203 1.412 -19.672 1 95.44 189 LEU A CA 1
ATOM 1511 C C . LEU A 1 189 ? 22.938 0.199 -20.234 1 95.44 189 LEU A C 1
ATOM 1513 O O . LEU A 1 189 ? 22.766 -0.166 -21.391 1 95.44 189 LEU A O 1
ATOM 1517 N N . ILE A 1 190 ? 23.734 -0.424 -19.344 1 94.25 190 ILE A N 1
ATOM 1518 C CA . ILE A 1 190 ? 24.422 -1.651 -19.75 1 94.25 190 ILE A CA 1
ATOM 1519 C C . ILE A 1 190 ? 23.391 -2.748 -20.016 1 94.25 190 ILE A C 1
ATOM 1521 O O . ILE A 1 190 ? 23.484 -3.482 -21 1 94.25 190 ILE A O 1
ATOM 1525 N N . TYR A 1 191 ? 22.438 -2.812 -19.141 1 94.38 191 TYR A N 1
ATOM 1526 C CA . TYR A 1 191 ? 21.328 -3.764 -19.281 1 94.38 191 TYR A CA 1
ATOM 1527 C C . TYR A 1 191 ? 20.641 -3.59 -20.625 1 94.38 191 TYR A C 1
ATOM 1529 O O . TYR A 1 191 ? 20.438 -4.562 -21.359 1 94.38 191 TYR A O 1
ATOM 1537 N N . GLU A 1 192 ? 20.281 -2.391 -21 1 94.5 192 GLU A N 1
ATOM 1538 C CA . GLU A 1 192 ? 19.625 -2.09 -22.266 1 94.5 192 GLU A CA 1
ATOM 1539 C C . GLU A 1 192 ? 20.562 -2.344 -23.438 1 94.5 192 GLU A C 1
ATOM 1541 O O . GLU A 1 192 ? 20.125 -2.809 -24.5 1 94.5 192 GLU A O 1
ATOM 1546 N N . GLY A 1 193 ? 21.812 -2.053 -23.25 1 92.31 193 GLY A N 1
ATOM 1547 C CA . GLY A 1 193 ? 22.797 -2.301 -24.281 1 92.31 193 GLY A CA 1
ATOM 1548 C C . GLY A 1 193 ? 22.969 -3.773 -24.609 1 92.31 193 GLY A C 1
ATOM 1549 O O . GLY A 1 193 ? 23.078 -4.145 -25.781 1 92.31 193 GLY A O 1
ATOM 1550 N N . LEU A 1 194 ? 22.938 -4.574 -23.609 1 91 194 LEU A N 1
ATOM 1551 C CA . LEU A 1 194 ? 23.094 -6.012 -23.812 1 91 194 LEU A CA 1
ATOM 1552 C C . LEU A 1 194 ? 21.891 -6.582 -24.547 1 91 194 LEU A C 1
ATOM 1554 O O . LEU A 1 194 ? 22.031 -7.453 -25.406 1 91 194 LEU A O 1
ATOM 1558 N N . HIS A 1 195 ? 20.688 -6.125 -24.219 1 90 195 HIS A N 1
ATOM 1559 C CA . HIS A 1 195 ? 19.516 -6.559 -24.953 1 90 195 HIS A CA 1
ATOM 1560 C C . HIS A 1 195 ? 19.562 -6.086 -26.391 1 90 195 HIS A C 1
ATOM 1562 O O . HIS A 1 195 ? 19.094 -6.789 -27.297 1 90 195 HIS A O 1
ATOM 1568 N N . PHE A 1 196 ? 20.094 -4.914 -26.609 1 91.06 196 PHE A N 1
ATOM 1569 C CA . PHE A 1 196 ? 20.25 -4.395 -27.953 1 91.06 196 PHE A CA 1
ATOM 1570 C C . PHE A 1 196 ? 21.234 -5.246 -28.75 1 91.06 196 PHE A C 1
ATOM 1572 O O . PHE A 1 196 ? 20.984 -5.578 -29.906 1 91.06 196 PHE A O 1
ATOM 1579 N N . VAL A 1 197 ? 22.359 -5.613 -28.125 1 89.62 197 VAL A N 1
ATOM 1580 C CA . VAL A 1 197 ? 23.375 -6.426 -28.781 1 89.62 197 VAL A CA 1
ATOM 1581 C C . VAL A 1 197 ? 22.797 -7.789 -29.141 1 89.62 197 VAL A C 1
ATOM 1583 O O . VAL A 1 197 ? 23.125 -8.344 -30.188 1 89.62 197 VAL A O 1
ATOM 1586 N N . GLN A 1 198 ? 21.969 -8.312 -28.266 1 87.38 198 GLN A N 1
ATOM 1587 C CA . GLN A 1 198 ? 21.312 -9.578 -28.562 1 87.38 198 GLN A CA 1
ATOM 1588 C C . GLN A 1 198 ? 20.516 -9.5 -29.859 1 87.38 198 GLN A C 1
ATOM 1590 O O . GLN A 1 198 ? 20.578 -10.422 -30.672 1 87.38 198 GLN A O 1
ATOM 1595 N N . GLN A 1 199 ? 19.844 -8.438 -30.031 1 87.25 199 GLN A N 1
ATOM 1596 C CA . GLN A 1 199 ? 19.047 -8.266 -31.25 1 87.25 199 GLN A CA 1
ATOM 1597 C C . GLN A 1 199 ? 19.953 -8.078 -32.469 1 87.25 199 GLN A C 1
ATOM 1599 O O . GLN A 1 199 ? 19.641 -8.562 -33.562 1 87.25 199 GLN A O 1
ATOM 1604 N N . VAL A 1 200 ? 21.031 -7.465 -32.281 1 87.31 200 VAL A N 1
ATOM 1605 C CA . VAL A 1 200 ? 21.969 -7.246 -33.375 1 87.31 200 VAL A CA 1
ATOM 1606 C C . VAL A 1 200 ? 22.609 -8.57 -33.781 1 87.31 200 VAL A C 1
ATOM 1608 O O . VAL A 1 200 ? 22.812 -8.82 -34.969 1 87.31 200 VAL A O 1
ATOM 1611 N N . ILE A 1 201 ? 22.828 -9.406 -32.781 1 86.44 201 ILE A N 1
ATOM 1612 C CA . ILE A 1 201 ? 23.391 -10.719 -33.062 1 86.44 201 ILE A CA 1
ATOM 1613 C C . ILE A 1 201 ? 22.406 -11.539 -33.906 1 86.44 201 ILE A C 1
ATOM 1615 O O . ILE A 1 201 ? 22.781 -12.195 -34.875 1 86.44 201 ILE A O 1
ATOM 1619 N N . PHE A 1 202 ? 21.188 -11.477 -33.5 1 86.06 202 PHE A N 1
ATOM 1620 C CA . PHE A 1 202 ? 20.172 -12.195 -34.25 1 86.06 202 PHE A CA 1
ATOM 1621 C C . PHE A 1 202 ? 20.047 -11.648 -35.688 1 86.06 202 PHE A C 1
ATOM 1623 O O . PHE A 1 202 ? 19.828 -12.406 -36.625 1 86.06 202 PHE A O 1
ATOM 1630 N N . LEU A 1 203 ? 20.156 -10.375 -35.844 1 84.75 203 LEU A N 1
ATOM 1631 C CA . LEU A 1 203 ? 20.062 -9.734 -37.156 1 84.75 203 LEU A CA 1
ATOM 1632 C C . LEU A 1 203 ? 21.234 -10.133 -38.031 1 84.75 203 LEU A C 1
ATOM 1634 O O . LEU A 1 203 ? 21.062 -10.367 -39.25 1 84.75 203 LEU A O 1
ATOM 1638 N N . THR A 1 204 ? 22.391 -10.25 -37.438 1 85 204 THR A N 1
ATOM 1639 C CA . THR A 1 204 ? 23.609 -10.555 -38.188 1 85 204 THR A CA 1
ATOM 1640 C C . THR A 1 204 ? 23.641 -12.023 -38.562 1 85 204 THR A C 1
ATOM 1642 O O . THR A 1 204 ? 24.156 -12.375 -39.656 1 85 204 THR A O 1
ATOM 1645 N N . LYS A 1 205 ? 23.109 -12.883 -37.688 1 82.75 205 LYS A N 1
ATOM 1646 C CA . LYS A 1 205 ? 23.141 -14.312 -37.969 1 82.75 205 LYS A CA 1
ATOM 1647 C C . LYS A 1 205 ? 21.953 -14.734 -38.812 1 82.75 205 LYS A C 1
ATOM 1649 O O . LYS A 1 205 ? 21.75 -15.922 -39.094 1 82.75 205 LYS A O 1
ATOM 1654 N N . GLN A 1 206 ? 21.25 -13.773 -39.344 1 73.38 206 GLN A N 1
ATOM 1655 C CA . GLN A 1 206 ? 20.125 -13.945 -40.281 1 73.38 206 GLN A CA 1
ATOM 1656 C C . GLN A 1 206 ? 19.078 -14.898 -39.719 1 73.38 206 GLN A C 1
ATOM 1658 O O . GLN A 1 206 ? 18.531 -15.727 -40.438 1 73.38 206 GLN A O 1
ATOM 1663 N N . ASP A 1 207 ? 19.031 -14.938 -38.375 1 78.44 207 ASP A N 1
ATOM 1664 C CA . ASP A 1 207 ? 17.922 -15.633 -37.75 1 78.44 207 ASP A CA 1
ATOM 1665 C C . ASP A 1 207 ? 16.703 -14.727 -37.656 1 78.44 207 ASP A C 1
ATOM 1667 O O . ASP A 1 207 ? 16.422 -14.172 -36.562 1 78.44 207 ASP A O 1
ATOM 1671 N N . THR A 1 208 ? 15.977 -14.578 -38.719 1 76.75 208 THR A N 1
ATOM 1672 C CA . THR A 1 208 ? 14.883 -13.625 -38.844 1 76.75 208 THR A CA 1
ATOM 1673 C C . THR A 1 208 ? 13.727 -14 -37.906 1 76.75 208 THR A C 1
ATOM 1675 O O . THR A 1 208 ? 12.906 -13.148 -37.562 1 76.75 208 THR A O 1
ATOM 1678 N N . SER A 1 209 ? 13.672 -15.258 -37.5 1 78.38 209 SER A N 1
ATOM 1679 C CA . SER A 1 209 ? 12.547 -15.688 -36.656 1 78.38 209 SER A CA 1
ATOM 1680 C C . SER A 1 209 ? 12.656 -15.148 -35.25 1 78.38 209 SER A C 1
ATOM 1682 O O . SER A 1 209 ? 11.648 -14.992 -34.562 1 78.38 209 SER A O 1
ATOM 1684 N N . CYS A 1 210 ? 13.836 -14.781 -34.906 1 79.94 210 CYS A N 1
ATOM 1685 C CA . CYS A 1 210 ? 14.039 -14.352 -33.531 1 79.94 210 CYS A CA 1
ATOM 1686 C C . CYS A 1 210 ? 14.227 -12.836 -33.469 1 79.94 210 CYS A C 1
ATOM 1688 O O . CYS A 1 210 ? 14.258 -12.266 -32.375 1 79.94 210 CYS A O 1
ATOM 1690 N N . VAL A 1 211 ? 14.344 -12.219 -34.688 1 83.06 211 VAL A N 1
ATOM 1691 C CA . VAL A 1 211 ? 14.547 -10.773 -34.688 1 83.06 211 VAL A CA 1
ATOM 1692 C C . VAL A 1 211 ? 13.242 -10.07 -34.344 1 83.06 211 VAL A C 1
ATOM 1694 O O . VAL A 1 211 ? 12.188 -10.367 -34.906 1 83.06 211 VAL A O 1
ATOM 1697 N N . ASP A 1 212 ? 13.234 -9.133 -33.312 1 87.5 212 ASP A N 1
ATOM 1698 C CA . ASP A 1 212 ? 12.102 -8.328 -32.844 1 87.5 212 ASP A CA 1
ATOM 1699 C C . ASP A 1 212 ? 12.344 -6.84 -33.125 1 87.5 212 ASP A C 1
ATOM 1701 O O . ASP A 1 212 ? 13.055 -6.176 -32.375 1 87.5 212 ASP A O 1
ATOM 1705 N N . VAL A 1 213 ? 11.703 -6.289 -34.125 1 88 213 VAL A N 1
ATOM 1706 C CA . VAL A 1 213 ? 11.906 -4.906 -34.562 1 88 213 VAL A CA 1
ATOM 1707 C C . VAL A 1 213 ? 11.453 -3.959 -33.438 1 88 213 VAL A C 1
ATOM 1709 O O . VAL A 1 213 ? 12.125 -2.971 -33.156 1 88 213 VAL A O 1
ATOM 1712 N N . THR A 1 214 ? 10.305 -4.238 -32.875 1 90.88 214 THR A N 1
ATOM 1713 C CA . THR A 1 214 ? 9.812 -3.393 -31.781 1 90.88 214 THR A CA 1
ATOM 1714 C C . THR A 1 214 ? 10.758 -3.432 -30.594 1 90.88 214 THR A C 1
ATOM 1716 O O . THR A 1 214 ? 10.938 -2.426 -29.906 1 90.88 214 THR A O 1
ATOM 1719 N N . GLY A 1 215 ? 11.391 -4.57 -30.438 1 90.62 215 GLY A N 1
ATOM 1720 C CA . GLY A 1 215 ? 12.383 -4.688 -29.391 1 90.62 215 GLY A CA 1
ATOM 1721 C C . GLY A 1 215 ? 13.609 -3.826 -29.625 1 90.62 215 GLY A C 1
ATOM 1722 O O . GLY A 1 215 ? 14.148 -3.223 -28.688 1 90.62 215 GLY A O 1
ATOM 1723 N N . ILE A 1 216 ? 14 -3.764 -30.828 1 91.56 216 ILE A N 1
ATOM 1724 C CA . ILE A 1 216 ? 15.148 -2.939 -31.188 1 91.56 216 ILE A CA 1
ATOM 1725 C C . ILE A 1 216 ? 14.836 -1.471 -30.906 1 91.56 216 ILE A C 1
ATOM 1727 O O . ILE A 1 216 ? 15.648 -0.764 -30.297 1 91.56 216 ILE A O 1
ATOM 1731 N N . VAL A 1 217 ? 13.664 -1.018 -31.312 1 94.25 217 VAL A N 1
ATOM 1732 C CA . VAL A 1 217 ? 13.258 0.369 -31.094 1 94.25 217 VAL A CA 1
ATOM 1733 C C . VAL A 1 217 ? 13.188 0.655 -29.594 1 94.25 217 VAL A C 1
ATOM 1735 O O . VAL A 1 217 ? 13.625 1.711 -29.125 1 94.25 217 VAL A O 1
ATOM 1738 N N . LEU A 1 218 ? 12.688 -0.263 -28.875 1 95 218 LEU A N 1
ATOM 1739 C CA . LEU A 1 218 ? 12.547 -0.112 -27.438 1 95 218 LEU A CA 1
ATOM 1740 C C . LEU A 1 218 ? 13.914 0.043 -26.766 1 95 218 LEU A C 1
ATOM 1742 O O . LEU A 1 218 ? 14.102 0.93 -25.938 1 95 218 LEU A O 1
ATOM 1746 N N . HIS A 1 219 ? 14.891 -0.754 -27.172 1 94.81 219 HIS A N 1
ATOM 1747 C CA . HIS A 1 219 ? 16.203 -0.763 -26.531 1 94.81 219 HIS A CA 1
ATOM 1748 C C . HIS A 1 219 ? 17.062 0.387 -27.031 1 94.81 219 HIS A C 1
ATOM 1750 O O . HIS A 1 219 ? 18.188 0.583 -26.547 1 94.81 219 HIS A O 1
ATOM 1756 N N . VAL A 1 220 ? 16.531 1.168 -27.906 1 94.44 220 VAL A N 1
ATOM 1757 C CA . VAL A 1 220 ? 17.188 2.41 -28.312 1 94.44 220 VAL A CA 1
ATOM 1758 C C . VAL A 1 220 ? 16.547 3.59 -27.578 1 94.44 220 VAL A C 1
ATOM 1760 O O . VAL A 1 220 ? 17.234 4.465 -27.062 1 94.44 220 VAL A O 1
ATOM 1763 N N . ILE A 1 221 ? 15.273 3.564 -27.469 1 96.19 221 ILE A N 1
ATOM 1764 C CA . ILE A 1 221 ? 14.539 4.691 -26.906 1 96.19 221 ILE A CA 1
ATOM 1765 C C . ILE A 1 221 ? 14.695 4.719 -25.391 1 96.19 221 ILE A C 1
ATOM 1767 O O . ILE A 1 221 ? 14.805 5.793 -24.797 1 96.19 221 ILE A O 1
ATOM 1771 N N . THR A 1 222 ? 14.688 3.576 -24.766 1 96.06 222 THR A N 1
ATOM 1772 C CA . THR A 1 222 ? 14.695 3.498 -23.297 1 96.06 222 THR A CA 1
ATOM 1773 C C . THR A 1 222 ? 15.984 4.086 -22.734 1 96.06 222 THR A C 1
ATOM 1775 O O . THR A 1 222 ? 15.953 4.844 -21.766 1 96.06 222 THR A O 1
ATOM 1778 N N . PRO A 1 223 ? 17.188 3.805 -23.344 1 95.69 223 PRO A N 1
ATOM 1779 C CA . PRO A 1 223 ? 18.406 4.441 -22.844 1 95.69 223 PRO A CA 1
ATOM 1780 C C . PRO A 1 223 ? 18.391 5.957 -23 1 95.69 223 PRO A C 1
ATOM 1782 O O . PRO A 1 223 ? 18.844 6.684 -22.125 1 95.69 223 PRO A O 1
ATOM 1785 N N . VAL A 1 224 ? 17.859 6.406 -24.062 1 95.62 224 VAL A N 1
ATOM 1786 C CA . VAL A 1 224 ? 17.75 7.848 -24.281 1 95.62 224 VAL A CA 1
ATOM 1787 C C . VAL A 1 224 ? 16.828 8.469 -23.234 1 95.62 224 VAL A C 1
ATOM 1789 O O . VAL A 1 224 ? 17.156 9.492 -22.641 1 95.62 224 VAL A O 1
ATOM 1792 N N . TYR A 1 225 ? 15.719 7.855 -23.047 1 97.69 225 TYR A N 1
ATOM 1793 C CA . TYR A 1 225 ? 14.742 8.297 -22.062 1 97.69 225 TYR A CA 1
ATOM 1794 C C . TYR A 1 225 ? 15.344 8.312 -20.672 1 97.69 225 TYR A C 1
ATOM 1796 O O . TYR A 1 225 ? 15.203 9.297 -19.922 1 97.69 225 TYR A O 1
ATOM 1804 N N . SER A 1 226 ? 16.094 7.27 -20.312 1 96.88 226 SER A N 1
ATOM 1805 C CA . SER A 1 226 ? 16.672 7.141 -18.984 1 96.88 226 SER A CA 1
ATOM 1806 C C . SER A 1 226 ? 17.781 8.156 -18.766 1 96.88 226 SER A C 1
ATOM 1808 O O . SER A 1 226 ? 17.875 8.766 -17.688 1 96.88 226 SER A O 1
ATOM 1810 N N . PHE A 1 227 ? 18.562 8.344 -19.75 1 94.5 227 PHE A N 1
ATOM 1811 C CA . PHE A 1 227 ? 19.672 9.289 -19.625 1 94.5 227 PHE A CA 1
ATOM 1812 C C . PHE A 1 227 ? 19.141 10.711 -19.516 1 94.5 227 PHE A C 1
ATOM 1814 O O . PHE A 1 227 ? 19.672 11.516 -18.734 1 94.5 227 PHE A O 1
ATOM 1821 N N . TYR A 1 228 ? 18.172 11 -20.25 1 95.44 228 TYR A N 1
ATOM 1822 C CA . TYR A 1 228 ? 17.578 12.336 -20.188 1 95.44 228 TYR A CA 1
ATOM 1823 C C . TYR A 1 228 ? 16.922 12.586 -18.828 1 95.44 228 TYR A C 1
ATOM 1825 O O . TYR A 1 228 ? 17.016 13.695 -18.297 1 95.44 228 TYR A O 1
ATOM 1833 N N . GLN A 1 229 ? 16.234 11.578 -18.312 1 97 229 GLN A N 1
ATOM 1834 C CA . GLN A 1 229 ? 15.656 11.719 -16.969 1 97 229 GLN A CA 1
ATOM 1835 C C . GLN A 1 229 ? 16.734 11.984 -15.93 1 97 229 GLN A C 1
ATOM 1837 O O . GLN A 1 229 ? 16.562 12.836 -15.055 1 97 229 GLN A O 1
ATOM 1842 N N . LEU A 1 230 ? 17.828 11.273 -16.047 1 95.19 230 LEU A N 1
ATOM 1843 C CA . LEU A 1 230 ? 18.938 11.477 -15.133 1 95.19 230 LEU A CA 1
ATOM 1844 C C . LEU A 1 230 ? 19.469 12.906 -15.227 1 95.19 230 LEU A C 1
ATOM 1846 O O . LEU A 1 230 ? 19.703 13.555 -14.203 1 95.19 230 LEU A O 1
ATOM 1850 N N . PHE A 1 231 ? 19.531 13.375 -16.406 1 93.31 231 PHE A N 1
ATOM 1851 C CA . PHE A 1 231 ? 20.016 14.727 -16.656 1 93.31 231 PHE A CA 1
ATOM 1852 C C . PHE A 1 231 ? 19.125 15.766 -16 1 93.31 231 PHE A C 1
ATOM 1854 O O . PHE A 1 231 ? 19.609 16.656 -15.305 1 93.31 231 PHE A O 1
ATOM 1861 N N . ILE A 1 232 ? 17.906 15.617 -16.141 1 93.5 232 ILE A N 1
ATOM 1862 C CA . ILE A 1 232 ? 16.938 16.562 -15.586 1 93.5 232 ILE A CA 1
ATOM 1863 C 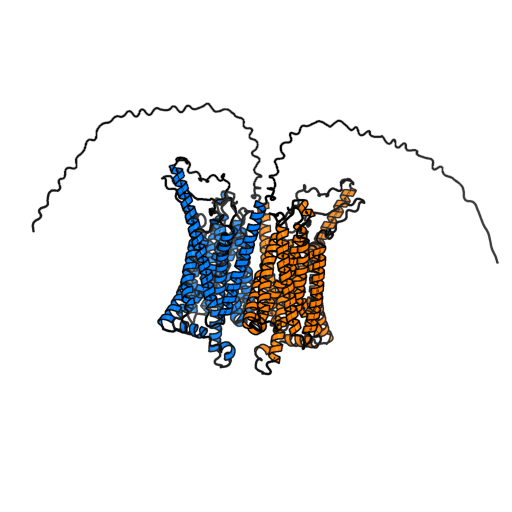C . ILE A 1 232 ? 16.953 16.469 -14.062 1 93.5 232 ILE A C 1
ATOM 1865 O O . ILE A 1 232 ? 16.844 17.484 -13.375 1 93.5 232 ILE A O 1
ATOM 1869 N N . CYS A 1 233 ? 17.078 15.281 -13.555 1 91.69 233 CYS A N 1
ATOM 1870 C CA . CYS A 1 233 ? 17.109 15.102 -12.109 1 91.69 233 CYS A CA 1
ATOM 1871 C C . CYS A 1 233 ? 18.344 15.773 -11.508 1 91.69 233 CYS A C 1
ATOM 1873 O O . CYS A 1 233 ? 18.281 16.359 -10.43 1 91.69 233 CYS A O 1
ATOM 1875 N N . PHE A 1 234 ? 19.453 15.75 -12.172 1 87.62 234 PHE A N 1
ATOM 1876 C CA . PHE A 1 234 ? 20.688 16.344 -11.68 1 87.62 234 PHE A CA 1
ATOM 1877 C C . PHE A 1 234 ? 20.594 17.875 -11.68 1 87.62 234 PHE A C 1
ATOM 1879 O O . PHE A 1 234 ? 21.078 18.531 -10.766 1 87.62 234 PHE A O 1
ATOM 1886 N N . LYS A 1 235 ? 19.844 18.375 -12.586 1 85.69 235 LYS A N 1
ATOM 1887 C CA . LYS A 1 235 ? 19.828 19.812 -12.758 1 85.69 235 LYS A CA 1
ATOM 1888 C C . LYS A 1 235 ? 18.641 20.453 -12.055 1 85.69 235 LYS A C 1
ATOM 1890 O O . LYS A 1 235 ? 18.75 21.547 -11.492 1 85.69 235 LYS A O 1
ATOM 1895 N N . TYR A 1 236 ? 17.484 19.719 -12.055 1 87.75 236 TYR A N 1
ATOM 1896 C CA . TYR A 1 236 ? 16.266 20.438 -11.703 1 87.75 236 TYR A CA 1
ATOM 1897 C C . TYR A 1 236 ? 15.438 19.641 -10.695 1 87.75 236 TYR A C 1
ATOM 1899 O O . TYR A 1 236 ? 14.211 19.75 -10.664 1 87.75 236 TYR A O 1
ATOM 1907 N N . ALA A 1 237 ? 16 18.812 -9.891 1 86.44 237 ALA A N 1
ATOM 1908 C CA . ALA A 1 237 ? 15.242 18.016 -8.93 1 86.44 237 ALA A CA 1
ATOM 1909 C C . ALA A 1 237 ? 14.664 18.891 -7.824 1 86.44 237 ALA A C 1
ATOM 1911 O O . ALA A 1 237 ? 13.656 18.531 -7.203 1 86.44 237 ALA A O 1
ATOM 1912 N N . ASN A 1 238 ? 15.203 20.078 -7.574 1 85.38 238 ASN A N 1
ATOM 1913 C CA . ASN A 1 238 ? 14.766 20.953 -6.484 1 85.38 238 ASN A CA 1
ATOM 1914 C C . ASN A 1 238 ? 13.852 22.062 -6.992 1 85.38 238 ASN A C 1
ATOM 1916 O O . ASN A 1 238 ? 13.57 23.031 -6.266 1 85.38 238 ASN A O 1
ATOM 1920 N N . VAL A 1 239 ? 13.352 21.953 -8.148 1 87.19 239 VAL A N 1
ATOM 1921 C CA . VAL A 1 239 ? 12.547 23.031 -8.742 1 87.19 239 VAL A CA 1
ATOM 1922 C C . VAL A 1 239 ? 11.102 22.906 -8.266 1 87.19 239 VAL A C 1
ATOM 1924 O O . VAL A 1 239 ? 10.57 21.797 -8.156 1 87.19 239 VAL A O 1
ATOM 1927 N N . ILE A 1 240 ? 10.531 23.922 -7.855 1 89.94 240 ILE A N 1
ATOM 1928 C CA . ILE A 1 240 ? 9.109 24.031 -7.574 1 89.94 240 ILE A CA 1
ATOM 1929 C C . ILE A 1 240 ? 8.398 24.703 -8.75 1 89.94 240 ILE A C 1
ATOM 1931 O O . ILE A 1 240 ? 8.727 25.844 -9.109 1 89.94 240 ILE A O 1
ATOM 1935 N N . ILE A 1 241 ? 7.465 24.094 -9.344 1 91.81 241 ILE A N 1
ATOM 1936 C CA . ILE A 1 241 ? 6.766 24.578 -10.531 1 91.81 241 ILE A CA 1
ATOM 1937 C C . ILE A 1 241 ? 5.492 25.312 -10.117 1 91.81 241 ILE A C 1
ATOM 1939 O O . ILE A 1 241 ? 4.625 24.734 -9.461 1 91.81 241 ILE A O 1
ATOM 1943 N N . ASN A 1 242 ? 5.34 26.516 -10.453 1 90.88 242 ASN A N 1
ATOM 1944 C CA . ASN A 1 242 ? 4.172 27.328 -10.117 1 90.88 242 ASN A CA 1
ATOM 1945 C C . ASN A 1 242 ? 3.439 27.797 -11.375 1 90.88 242 ASN A C 1
ATOM 1947 O O . ASN A 1 242 ? 2.553 28.641 -11.297 1 90.88 242 ASN A O 1
ATOM 1951 N N . ARG A 1 243 ? 3.871 27.25 -12.508 1 88.94 243 ARG A N 1
ATOM 1952 C CA . ARG A 1 243 ? 3.234 27.578 -13.781 1 88.94 243 ARG A CA 1
ATOM 1953 C C . ARG A 1 243 ? 2.564 26.344 -14.391 1 88.94 243 ARG A C 1
ATOM 1955 O O . ARG A 1 243 ? 3.109 25.25 -14.336 1 88.94 243 ARG A O 1
ATOM 1962 N N . LEU A 1 244 ? 1.345 26.625 -15.047 1 91.88 244 LEU A N 1
ATOM 1963 C CA . LEU A 1 244 ? 0.604 25.531 -15.664 1 91.88 244 LEU A CA 1
ATOM 1964 C C . LEU A 1 244 ? 0.53 24.328 -14.734 1 91.88 244 LEU A C 1
ATOM 1966 O O . LEU A 1 244 ? 0.876 23.219 -15.117 1 91.88 244 LEU A O 1
ATOM 1970 N N . LYS A 1 245 ? 0.1 24.547 -13.602 1 94.06 245 LYS A N 1
ATOM 1971 C CA . LYS A 1 245 ? 0.19 23.594 -12.492 1 94.06 245 LYS A CA 1
ATOM 1972 C C . LYS A 1 245 ? -0.521 22.281 -12.828 1 94.06 245 LYS A C 1
ATOM 1974 O O . LYS A 1 245 ? 0.032 21.203 -12.625 1 94.06 245 LYS A O 1
ATOM 1979 N N . PRO A 1 246 ? -1.766 22.297 -13.438 1 93.75 246 PRO A N 1
ATOM 1980 C CA . PRO A 1 246 ? -2.408 21.031 -13.758 1 93.75 246 PRO A CA 1
ATOM 1981 C C . PRO A 1 246 ? -1.617 20.203 -14.773 1 93.75 246 PRO A C 1
ATOM 1983 O O . PRO A 1 246 ? -1.513 18.984 -14.641 1 93.75 246 PRO A O 1
ATOM 1986 N N . PHE A 1 247 ? -1.092 20.891 -15.719 1 94.25 247 PHE A N 1
ATOM 1987 C CA . PHE A 1 247 ? -0.307 20.203 -16.734 1 94.25 247 PHE A CA 1
ATOM 1988 C C . PHE A 1 247 ? 0.976 19.641 -16.141 1 94.25 247 PHE A C 1
ATOM 1990 O O . PHE A 1 247 ? 1.408 18.547 -16.516 1 94.25 247 PHE A O 1
ATOM 1997 N N . ALA A 1 248 ? 1.569 20.375 -15.297 1 95.81 248 ALA A N 1
ATOM 1998 C CA . ALA A 1 248 ? 2.775 19.922 -14.617 1 95.81 248 ALA A CA 1
ATOM 1999 C C . ALA A 1 248 ? 2.477 18.703 -13.734 1 95.81 248 ALA A C 1
ATOM 2001 O O . ALA A 1 248 ? 3.293 17.781 -13.633 1 95.81 248 ALA A O 1
ATOM 2002 N N . ARG A 1 249 ? 1.323 18.719 -13.141 1 96.62 249 ARG A N 1
ATOM 2003 C CA . ARG A 1 249 ? 0.935 17.578 -12.32 1 96.62 249 ARG A CA 1
ATOM 2004 C C . ARG A 1 249 ? 0.793 16.312 -13.164 1 96.62 249 ARG A C 1
ATOM 2006 O O . ARG A 1 249 ? 1.282 15.25 -12.789 1 96.62 249 ARG A O 1
ATOM 2013 N N . PHE A 1 250 ? 0.219 16.422 -14.297 1 96.81 250 PHE A N 1
ATOM 2014 C CA . PHE A 1 250 ? 0.049 15.273 -15.18 1 96.81 250 PHE A CA 1
ATOM 2015 C C . PHE A 1 250 ? 1.384 14.852 -15.773 1 96.81 250 PHE A C 1
ATOM 2017 O O . PHE A 1 250 ? 1.639 13.656 -15.945 1 96.81 250 PHE A O 1
ATOM 2024 N N . GLY A 1 251 ? 2.162 15.836 -16.109 1 97.12 251 GLY A N 1
ATOM 2025 C CA . GLY A 1 251 ? 3.473 15.508 -16.641 1 97.12 251 GLY A CA 1
ATOM 2026 C C . GLY A 1 251 ? 4.359 14.781 -15.656 1 97.12 251 GLY A C 1
ATOM 2027 O O . GLY A 1 251 ? 4.938 13.742 -15.977 1 97.12 251 GLY A O 1
ATOM 2028 N N . LEU A 1 252 ? 4.441 15.25 -14.43 1 97.25 252 LEU A N 1
ATOM 2029 C CA . LEU A 1 252 ? 5.301 14.656 -13.414 1 97.25 252 LEU A CA 1
ATOM 2030 C C . LEU A 1 252 ? 4.75 13.305 -12.961 1 97.25 252 LEU A C 1
ATOM 2032 O O . LEU A 1 252 ? 5.516 12.375 -12.711 1 97.25 252 LEU A O 1
ATOM 2036 N N . ILE A 1 253 ? 3.441 13.242 -12.867 1 97.5 253 ILE A N 1
ATOM 2037 C CA . ILE A 1 253 ? 2.844 11.984 -12.43 1 97.5 253 ILE A CA 1
ATOM 2038 C C . ILE A 1 253 ? 2.994 10.93 -13.523 1 97.5 253 ILE A C 1
ATOM 2040 O O . ILE A 1 253 ? 3.072 9.734 -13.242 1 97.5 253 ILE A O 1
ATOM 2044 N N . HIS A 1 254 ? 2.988 11.352 -14.789 1 98 254 HIS A N 1
ATOM 2045 C CA . HIS A 1 254 ? 3.295 10.438 -15.875 1 98 254 HIS A CA 1
ATOM 2046 C C . HIS A 1 254 ? 4.688 9.844 -15.719 1 98 254 HIS A C 1
ATOM 2048 O O . HIS A 1 254 ? 4.875 8.633 -15.906 1 98 254 HIS A O 1
ATOM 2054 N N . LEU A 1 255 ? 5.656 10.711 -15.383 1 98.25 255 LEU A N 1
ATOM 2055 C CA . LEU A 1 255 ? 7.016 10.227 -15.156 1 98.25 255 LEU A CA 1
ATOM 2056 C C . LEU A 1 255 ? 7.066 9.281 -13.969 1 98.25 255 LEU A C 1
ATOM 2058 O O . LEU A 1 255 ? 7.762 8.266 -14.008 1 98.25 255 LEU A O 1
ATOM 2062 N N . PHE A 1 256 ? 6.332 9.57 -12.953 1 97.44 256 PHE A N 1
ATOM 2063 C CA . PHE A 1 256 ? 6.219 8.719 -11.773 1 97.44 256 PHE A CA 1
ATOM 2064 C C . PHE A 1 256 ? 5.617 7.363 -12.148 1 97.44 256 PHE A C 1
ATOM 2066 O O . PHE A 1 256 ? 6.188 6.32 -11.82 1 97.44 256 PHE A O 1
ATOM 2073 N N . GLY A 1 257 ? 4.496 7.395 -12.891 1 97.94 257 GLY A N 1
ATOM 2074 C CA . GLY A 1 257 ? 3.82 6.176 -13.305 1 97.94 257 GLY A CA 1
ATOM 2075 C C . GLY A 1 257 ? 4.648 5.32 -14.234 1 97.94 257 GLY A C 1
ATOM 2076 O O . GLY A 1 257 ? 4.664 4.094 -14.117 1 97.94 257 GLY A O 1
ATOM 2077 N N . THR A 1 258 ? 5.309 5.926 -15.117 1 97.81 258 THR A N 1
ATOM 2078 C CA . THR A 1 258 ? 6.133 5.184 -16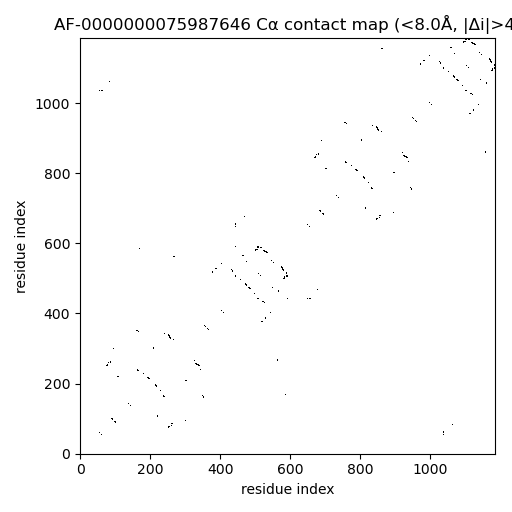.062 1 97.81 258 THR A CA 1
ATOM 2079 C C . THR A 1 258 ? 7.309 4.523 -15.359 1 97.81 258 THR A C 1
ATOM 2081 O O . THR A 1 258 ? 7.691 3.398 -15.695 1 97.81 258 THR A O 1
ATOM 2084 N N . SER A 1 259 ? 7.906 5.215 -14.367 1 97.69 259 SER A N 1
ATOM 2085 C CA . SER A 1 259 ? 8.984 4.613 -13.594 1 97.69 259 SER A CA 1
ATOM 2086 C C . SER A 1 259 ? 8.5 3.389 -12.828 1 97.69 259 SER A C 1
ATOM 2088 O O . SER A 1 259 ? 9.18 2.361 -12.789 1 97.69 259 SER A O 1
ATOM 2090 N N . LEU A 1 260 ? 7.352 3.451 -12.266 1 96.69 260 LEU A N 1
ATOM 2091 C CA . LEU A 1 260 ? 6.781 2.314 -11.547 1 96.69 260 LEU A CA 1
ATOM 2092 C C . LEU A 1 260 ? 6.445 1.18 -12.508 1 96.69 260 LEU A C 1
ATOM 2094 O O . LEU A 1 260 ? 6.629 0.006 -12.18 1 96.69 260 LEU A O 1
ATOM 2098 N N . PHE A 1 261 ? 5.988 1.581 -13.664 1 97.31 261 PHE A N 1
ATOM 2099 C CA . PHE A 1 261 ? 5.68 0.574 -14.672 1 97.31 261 PHE A CA 1
ATOM 2100 C C . PHE A 1 261 ? 6.941 -0.162 -15.109 1 97.31 261 PHE A C 1
ATOM 2102 O O . PHE A 1 261 ? 6.949 -1.391 -15.203 1 97.31 261 PHE A O 1
ATOM 2109 N N . PHE A 1 262 ? 8.016 0.541 -15.406 1 97.06 262 PHE A N 1
ATOM 2110 C CA . PHE A 1 262 ? 9.266 -0.079 -15.836 1 97.06 262 PHE A CA 1
ATOM 2111 C C . PHE A 1 262 ? 9.852 -0.934 -14.719 1 97.06 262 PHE A C 1
ATOM 2113 O O . PHE A 1 262 ? 10.445 -1.981 -14.977 1 97.06 262 PHE A O 1
ATOM 2120 N N . TRP A 1 263 ? 9.742 -0.457 -13.5 1 95.19 263 TRP A N 1
ATOM 2121 C CA . TRP A 1 263 ? 10.156 -1.271 -12.359 1 95.19 263 TRP A CA 1
ATOM 2122 C C . TRP A 1 263 ? 9.406 -2.598 -12.344 1 95.19 263 TRP A C 1
ATOM 2124 O O . TRP A 1 263 ? 10.016 -3.664 -12.25 1 95.19 263 TRP A O 1
ATOM 2134 N N . LEU A 1 264 ? 8.102 -2.559 -12.445 1 93.94 264 LEU A N 1
ATOM 2135 C CA . LEU A 1 264 ? 7.266 -3.754 -12.422 1 93.94 264 LEU A CA 1
ATOM 2136 C C . LEU A 1 264 ? 7.586 -4.668 -13.594 1 93.94 264 LEU A C 1
ATOM 2138 O O . LEU A 1 264 ? 7.699 -5.883 -13.43 1 93.94 264 LEU A O 1
ATOM 2142 N N . SER A 1 265 ? 7.738 -4.047 -14.734 1 93.94 265 SER A N 1
ATOM 2143 C CA . SER A 1 265 ? 8.023 -4.816 -15.938 1 93.94 265 SER A CA 1
ATOM 2144 C C . SER A 1 265 ? 9.352 -5.562 -15.812 1 93.94 265 SER A C 1
ATOM 2146 O O . SER A 1 265 ? 9.461 -6.719 -16.219 1 93.94 265 SER A O 1
ATOM 2148 N N . THR A 1 266 ? 10.32 -4.949 -15.227 1 93.38 266 THR A N 1
ATOM 2149 C CA . THR A 1 266 ? 11.625 -5.578 -15.055 1 93.38 266 THR A CA 1
ATOM 2150 C C . THR A 1 266 ? 11.555 -6.711 -14.039 1 93.38 266 THR A C 1
ATOM 2152 O O . THR A 1 266 ? 12.188 -7.754 -14.219 1 93.38 266 THR A O 1
ATOM 2155 N N . VAL A 1 267 ? 10.828 -6.555 -13.023 1 92.44 267 VAL A N 1
ATOM 2156 C CA . VAL A 1 267 ? 10.664 -7.598 -12.016 1 92.44 267 VAL A CA 1
ATOM 2157 C C . VAL A 1 267 ? 9.992 -8.82 -12.641 1 92.44 267 VAL A C 1
ATOM 2159 O O . VAL A 1 267 ? 10.414 -9.953 -12.398 1 92.44 267 VAL A O 1
ATOM 2162 N N . VAL A 1 268 ? 8.977 -8.594 -13.43 1 89.69 268 VAL A N 1
ATOM 2163 C CA . VAL A 1 268 ? 8.266 -9.68 -14.094 1 89.69 268 VAL A CA 1
ATOM 2164 C C . VAL A 1 268 ? 9.195 -10.391 -15.062 1 89.69 268 VAL A C 1
ATOM 2166 O O . VAL A 1 268 ? 9.211 -11.625 -15.125 1 89.69 268 VAL A O 1
ATOM 2169 N N . GLU A 1 269 ? 9.969 -9.625 -15.773 1 87.56 269 GLU A N 1
ATOM 2170 C CA . GLU A 1 269 ? 10.922 -10.211 -16.703 1 87.56 269 GLU A CA 1
ATOM 2171 C C . GLU A 1 269 ? 11.953 -11.07 -15.984 1 87.56 269 GLU A C 1
ATOM 2173 O O . GLU A 1 269 ? 12.281 -12.172 -16.438 1 87.56 269 GLU A O 1
ATOM 2178 N N . ASP A 1 270 ? 12.477 -10.562 -14.922 1 87.94 270 ASP A N 1
ATOM 2179 C CA . ASP A 1 270 ? 13.445 -11.289 -14.109 1 87.94 270 ASP A CA 1
ATOM 2180 C C . ASP A 1 270 ? 12.852 -12.602 -13.594 1 87.94 270 ASP A C 1
ATOM 2182 O O . ASP A 1 270 ? 13.492 -13.648 -13.656 1 87.94 270 ASP A O 1
ATOM 2186 N N . ALA A 1 271 ? 11.625 -12.594 -13.156 1 86.44 271 ALA A N 1
ATOM 2187 C CA . ALA A 1 271 ? 10.938 -13.773 -12.641 1 86.44 271 ALA A CA 1
ATOM 2188 C C . ALA A 1 271 ? 10.711 -14.797 -13.75 1 86.44 271 ALA A C 1
ATOM 2190 O O . ALA A 1 271 ? 10.883 -16 -13.531 1 86.44 271 ALA A O 1
ATOM 2191 N N . LEU A 1 272 ? 10.398 -14.336 -14.844 1 82 272 LEU A N 1
ATOM 2192 C CA . LEU A 1 272 ? 10.094 -15.234 -15.953 1 82 272 LEU A CA 1
ATOM 2193 C C . LEU A 1 272 ? 11.367 -15.898 -16.484 1 82 272 LEU A C 1
ATOM 2195 O O . LEU A 1 272 ? 11.336 -17.062 -16.891 1 82 272 LEU A O 1
ATOM 2199 N N . GLN A 1 273 ? 12.406 -15.117 -16.5 1 79.94 273 GLN A N 1
ATOM 2200 C CA . GLN A 1 273 ? 13.672 -15.711 -16.906 1 79.94 273 GLN A CA 1
ATOM 2201 C C . GLN A 1 273 ? 14.07 -16.859 -15.984 1 79.94 273 GLN A C 1
ATOM 2203 O O . GLN A 1 273 ? 14.492 -17.922 -16.453 1 79.94 273 GLN A O 1
ATOM 2208 N N . ASP A 1 274 ? 13.906 -16.703 -14.75 1 80.88 274 ASP A N 1
ATOM 2209 C CA . ASP A 1 274 ? 14.227 -17.734 -13.773 1 80.88 274 ASP A CA 1
ATOM 2210 C C . ASP A 1 274 ? 13.258 -18.906 -13.898 1 80.88 274 ASP A C 1
ATOM 2212 O O . ASP A 1 274 ? 13.656 -20.062 -13.734 1 80.88 274 ASP A O 1
ATOM 2216 N N . TYR A 1 275 ? 12.031 -18.578 -14.148 1 80.06 275 TYR A N 1
ATOM 2217 C CA . TYR A 1 275 ? 11.023 -19.609 -14.336 1 80.06 275 TYR A CA 1
ATOM 2218 C C . TYR A 1 275 ? 11.359 -20.5 -15.531 1 80.06 275 TYR A C 1
ATOM 2220 O O . TYR A 1 275 ? 11.273 -21.719 -15.453 1 80.06 275 TYR A O 1
ATOM 2228 N N . ASN A 1 276 ? 11.789 -19.906 -16.578 1 75.12 276 ASN A N 1
ATOM 2229 C CA . ASN A 1 276 ? 12.164 -20.641 -17.781 1 75.12 276 ASN A CA 1
ATOM 2230 C C . ASN A 1 276 ? 13.398 -21.516 -17.547 1 75.12 276 ASN A C 1
ATOM 2232 O O . ASN A 1 276 ? 13.469 -22.641 -18.031 1 75.12 276 ASN A O 1
ATOM 2236 N N . LEU A 1 277 ? 14.266 -21 -16.812 1 73.62 277 LEU A N 1
ATOM 2237 C CA . LEU A 1 277 ? 15.453 -21.766 -16.469 1 73.62 277 LEU A CA 1
ATOM 2238 C C . LEU A 1 277 ? 15.086 -22.953 -15.578 1 73.62 277 LEU A C 1
ATOM 2240 O O . LEU A 1 277 ? 15.641 -24.047 -15.742 1 73.62 277 LEU A O 1
ATOM 2244 N N . PHE A 1 278 ? 14.156 -22.766 -14.727 1 74.5 278 PHE A N 1
ATOM 2245 C CA . PHE A 1 278 ? 13.695 -23.812 -13.82 1 74.5 278 PHE A CA 1
ATOM 2246 C C . PHE A 1 278 ? 13.016 -24.938 -14.594 1 74.5 278 PHE A C 1
ATOM 2248 O O . PHE A 1 278 ? 13.289 -26.125 -14.359 1 74.5 278 PHE A O 1
ATOM 2255 N N . ILE A 1 279 ? 12.211 -24.609 -15.508 1 73.12 279 ILE A N 1
ATOM 2256 C CA . ILE A 1 279 ? 11.484 -25.594 -16.312 1 73.12 279 ILE A CA 1
ATOM 2257 C C . ILE A 1 279 ? 12.453 -26.344 -17.234 1 73.12 279 ILE A C 1
ATOM 2259 O O . ILE A 1 279 ? 12.328 -27.547 -17.422 1 73.12 279 ILE A O 1
ATOM 2263 N N . SER A 1 280 ? 13.367 -25.609 -17.766 1 70.25 280 SER A N 1
ATOM 2264 C CA . SER A 1 280 ? 14.352 -26.219 -18.656 1 70.25 280 SER A CA 1
ATOM 2265 C C . SER A 1 280 ? 15.219 -27.234 -17.906 1 70.25 280 SER A C 1
ATOM 2267 O O . SER A 1 280 ? 15.531 -28.297 -18.438 1 70.25 280 SER A O 1
ATOM 2269 N N . ASN A 1 281 ? 15.539 -26.922 -16.719 1 67.31 281 ASN A N 1
ATOM 2270 C CA . ASN A 1 281 ? 16.359 -27.828 -15.906 1 67.31 281 ASN A CA 1
ATOM 2271 C C . ASN A 1 281 ? 15.555 -29.047 -15.453 1 67.31 281 ASN A C 1
ATOM 2273 O O . ASN A 1 281 ? 16.094 -30.141 -15.328 1 67.31 281 ASN A O 1
ATOM 2277 N N . SER A 1 282 ? 14.312 -28.859 -15.164 1 63.06 282 SER A N 1
ATOM 2278 C CA . SER A 1 282 ? 13.453 -29.969 -14.766 1 63.06 282 SER A CA 1
ATOM 2279 C C . SER A 1 282 ? 13.211 -30.922 -15.93 1 63.06 282 SER A C 1
ATOM 2281 O O . SER A 1 282 ? 13.109 -32.125 -15.727 1 63.06 282 SER A O 1
ATOM 2283 N N . VAL A 1 283 ? 13.109 -30.406 -17.062 1 54.12 283 VAL A N 1
ATOM 2284 C CA . VAL A 1 283 ? 12.93 -31.219 -18.25 1 54.12 283 VAL A CA 1
ATOM 2285 C C . VAL A 1 283 ? 14.203 -32.031 -18.531 1 54.12 283 VAL A C 1
ATOM 2287 O O . VAL A 1 283 ? 14.133 -33.188 -18.906 1 54.12 283 VAL A O 1
ATOM 2290 N N . VAL A 1 284 ? 15.289 -31.453 -18.391 1 50.31 284 VAL A N 1
ATOM 2291 C CA . VAL A 1 284 ? 16.547 -32.156 -18.625 1 50.31 284 VAL A CA 1
ATOM 2292 C C . VAL A 1 284 ? 16.734 -33.25 -17.578 1 50.31 284 VAL A C 1
ATOM 2294 O O . VAL A 1 284 ? 17.234 -34.344 -17.891 1 50.31 284 VAL A O 1
ATOM 2297 N N . GLN A 1 285 ? 16.406 -33 -16.391 1 50.56 285 GLN A N 1
ATOM 2298 C CA . GLN A 1 285 ? 16.531 -34.031 -15.375 1 50.56 285 GLN A CA 1
ATOM 2299 C C . GLN A 1 285 ? 15.484 -35.125 -15.547 1 50.56 285 GLN A C 1
ATOM 2301 O O . GLN A 1 285 ? 15.719 -36.281 -15.203 1 50.56 285 GLN A O 1
ATOM 2306 N N . SER A 1 286 ? 14.227 -34.781 -15.875 1 45.69 286 SER A N 1
ATOM 2307 C CA . SER A 1 286 ? 13.234 -35.844 -16.141 1 45.69 286 SER A CA 1
ATOM 2308 C C . SER A 1 286 ? 13.422 -36.438 -17.531 1 45.69 286 SER A C 1
ATOM 2310 O O . SER A 1 286 ? 13.297 -35.719 -18.531 1 45.69 286 SER A O 1
ATOM 2312 N N . ASN A 1 287 ? 14.445 -37.281 -17.812 1 37.75 287 ASN A N 1
ATOM 2313 C CA . ASN A 1 287 ? 14.5 -38.094 -19.031 1 37.75 287 ASN A CA 1
ATOM 2314 C C . ASN A 1 287 ? 13.102 -38.406 -19.562 1 37.75 287 ASN A C 1
ATOM 2316 O O . ASN A 1 287 ? 12.953 -39.188 -20.5 1 37.75 287 ASN A O 1
ATOM 2320 N N . THR A 1 288 ? 12.023 -38.594 -18.688 1 35.34 288 THR A N 1
ATOM 2321 C CA . THR A 1 288 ? 10.719 -39.125 -19.094 1 35.34 288 THR A CA 1
ATOM 2322 C C . THR A 1 288 ? 9.938 -38.062 -19.891 1 35.34 288 THR A C 1
ATOM 2324 O O . THR A 1 288 ? 9.969 -36.875 -19.547 1 35.34 288 THR A O 1
ATOM 2327 N N . THR A 1 289 ? 9.289 -38.406 -21.141 1 36.09 289 THR A N 1
ATOM 2328 C CA . THR A 1 289 ? 8.391 -37.938 -22.188 1 36.09 289 THR A CA 1
ATOM 2329 C C . THR A 1 289 ? 7.262 -37.094 -21.609 1 36.09 289 THR A C 1
ATOM 2331 O O . THR A 1 289 ? 6.594 -36.375 -22.344 1 36.09 289 THR A O 1
ATOM 2334 N N . SER A 1 290 ? 6.789 -37.344 -20.328 1 33.91 290 SER A N 1
ATOM 2335 C CA . SER A 1 290 ? 5.449 -36.969 -19.891 1 33.91 290 SER A CA 1
ATOM 2336 C C . SER A 1 290 ? 5.359 -35.5 -19.562 1 33.91 290 SER A C 1
ATOM 2338 O O . SER A 1 290 ? 4.281 -35 -19.25 1 33.91 290 SER A O 1
ATOM 2340 N N . VAL A 1 291 ? 6.375 -34.875 -19.172 1 38.28 291 VAL A N 1
ATOM 2341 C CA . VAL A 1 291 ? 6.164 -33.469 -18.828 1 38.28 291 VAL A CA 1
ATOM 2342 C C . VAL A 1 291 ? 5.926 -32.656 -20.094 1 38.28 291 VAL A C 1
ATOM 2344 O O . VAL A 1 291 ? 6.547 -31.609 -20.281 1 38.28 291 VAL A O 1
ATOM 2347 N N . ASN A 1 292 ? 5.539 -33.219 -21.219 1 34.06 292 ASN A N 1
ATOM 2348 C CA . ASN A 1 292 ? 5.059 -32.625 -22.453 1 34.06 292 ASN A CA 1
ATOM 2349 C C . ASN A 1 292 ? 4.012 -31.562 -22.188 1 34.06 292 ASN A C 1
ATOM 2351 O O . ASN A 1 292 ? 3.688 -30.766 -23.062 1 34.06 292 ASN A O 1
ATOM 2355 N N . PHE A 1 293 ? 3.209 -31.719 -21.156 1 33.66 293 PHE A N 1
ATOM 2356 C CA . PHE A 1 293 ? 1.999 -30.922 -21.062 1 33.66 293 PHE A CA 1
ATOM 2357 C C . PHE A 1 293 ? 2.344 -29.453 -20.859 1 33.66 293 PHE A C 1
ATOM 2359 O O . PHE A 1 293 ? 1.673 -28.562 -21.391 1 33.66 293 PHE A O 1
ATOM 2366 N N . ILE A 1 294 ? 3.242 -29.156 -19.875 1 38.66 294 ILE A N 1
ATOM 2367 C CA . ILE A 1 294 ? 3.502 -27.734 -19.672 1 38.66 294 ILE A CA 1
ATOM 2368 C C . ILE A 1 294 ? 4.43 -27.234 -20.781 1 38.66 294 ILE A C 1
ATOM 2370 O O . ILE A 1 294 ? 4.422 -26.047 -21.109 1 38.66 294 ILE A O 1
ATOM 2374 N N . THR A 1 295 ? 5.277 -28.094 -21.453 1 37.66 295 THR A N 1
ATOM 2375 C CA . THR A 1 295 ? 6.258 -27.828 -22.5 1 37.66 295 THR A CA 1
ATOM 2376 C C . THR A 1 295 ? 5.594 -27.828 -23.875 1 37.66 295 THR A C 1
ATOM 2378 O O . THR A 1 295 ? 6.27 -27.641 -24.891 1 37.66 295 THR A O 1
ATOM 2381 N N . ASN A 1 296 ? 4.578 -28.562 -24.062 1 36.94 296 ASN A N 1
ATOM 2382 C CA . ASN A 1 296 ? 4.141 -28.594 -25.453 1 36.94 296 ASN A CA 1
ATOM 2383 C C . ASN A 1 296 ? 4.156 -27.203 -26.094 1 36.94 296 ASN A C 1
ATOM 2385 O O . ASN A 1 296 ? 3.83 -27.047 -27.266 1 36.94 296 ASN A O 1
ATOM 2389 N N . SER A 1 297 ? 3.945 -26.125 -25.359 1 37.53 297 SER A N 1
ATOM 2390 C CA . SER A 1 297 ? 3.967 -24.938 -26.219 1 37.53 297 SER A CA 1
ATOM 2391 C C . SER A 1 297 ? 5.391 -24.578 -26.641 1 37.53 297 SER A C 1
ATOM 2393 O O . SER A 1 297 ? 6.168 -24.062 -25.844 1 37.53 297 SER A O 1
ATOM 2395 N N . SER A 1 298 ? 6.125 -25.281 -27.359 1 42.88 298 SER A N 1
ATOM 2396 C CA . SER A 1 298 ? 7.199 -24.844 -28.25 1 42.88 298 SER A CA 1
ATOM 2397 C C . SER A 1 298 ? 7.094 -23.344 -28.531 1 42.88 298 SER A C 1
ATOM 2399 O O . SER A 1 298 ? 6.66 -22.953 -29.609 1 42.88 298 SER A O 1
ATOM 2401 N N . SER A 1 299 ? 6.75 -22.578 -27.625 1 50.97 299 SER A N 1
ATOM 2402 C CA . SER A 1 299 ? 6.605 -21.188 -28.047 1 50.97 299 SER A CA 1
ATOM 2403 C C . SER A 1 299 ? 7.914 -20.641 -28.609 1 50.97 299 SER A C 1
ATOM 2405 O O . SER A 1 299 ? 8.992 -20.922 -28.078 1 50.97 299 SER A O 1
ATOM 2407 N N . PRO A 1 300 ? 7.973 -20.422 -29.922 1 53.5 300 PRO A N 1
ATOM 2408 C CA . PRO A 1 300 ? 9.102 -19.797 -30.609 1 53.5 300 PRO A CA 1
ATOM 2409 C C . PRO A 1 300 ? 9.914 -18.891 -29.703 1 53.5 300 PRO A C 1
ATOM 2411 O O . PRO A 1 300 ? 11.141 -18.797 -29.844 1 53.5 300 PRO A O 1
ATOM 2414 N N . SER A 1 301 ? 9.273 -18.422 -28.625 1 60.31 301 SER A N 1
ATOM 2415 C CA . SER A 1 301 ? 10.008 -17.531 -27.719 1 60.31 301 SER A CA 1
ATOM 2416 C C . SER A 1 301 ? 11.047 -18.281 -26.906 1 60.31 301 SER A C 1
ATOM 2418 O O . SER A 1 301 ? 12.164 -17.812 -26.719 1 60.31 301 SER A O 1
ATOM 2420 N N . LYS A 1 302 ? 10.734 -19.5 -26.609 1 65.5 302 LYS A N 1
ATOM 2421 C CA . LYS A 1 302 ? 11.664 -20.328 -25.844 1 65.5 302 LYS A CA 1
ATOM 2422 C C . LYS A 1 302 ? 12.844 -20.766 -26.688 1 65.5 302 LYS A C 1
ATOM 2424 O O . LYS A 1 302 ? 13.984 -20.812 -26.203 1 65.5 302 LYS A O 1
ATOM 2429 N N . GLU A 1 303 ? 12.523 -20.984 -27.922 1 70.81 303 GLU A N 1
ATOM 2430 C CA . GLU A 1 303 ? 13.586 -21.375 -28.844 1 70.81 303 GLU A CA 1
ATOM 2431 C C . GLU A 1 303 ? 14.594 -20.25 -29.031 1 70.81 303 GLU A C 1
ATOM 2433 O O . GLU A 1 303 ? 15.797 -20.484 -29.094 1 70.81 303 GLU A O 1
ATOM 2438 N N . CYS A 1 304 ? 14.07 -19.016 -29.031 1 74.31 304 CYS A N 1
ATOM 2439 C CA . CYS A 1 304 ? 14.945 -17.875 -29.25 1 74.31 304 CYS A CA 1
ATOM 2440 C C . CYS A 1 304 ? 15.828 -17.625 -28.031 1 74.31 304 CYS A C 1
ATOM 2442 O O . CYS A 1 304 ? 17 -17.25 -28.172 1 74.31 304 CYS A O 1
ATOM 2444 N N . VAL A 1 305 ? 15.289 -17.859 -26.875 1 71.31 305 VAL A N 1
ATOM 2445 C CA . VAL A 1 305 ? 16.062 -17.703 -25.656 1 71.31 305 VAL A CA 1
ATOM 2446 C C . VAL A 1 305 ? 17.172 -18.75 -25.594 1 71.31 305 VAL A C 1
ATOM 2448 O O . VAL A 1 305 ? 18.312 -18.453 -25.234 1 71.31 305 VAL A O 1
ATOM 2451 N N . ARG A 1 306 ? 16.859 -19.891 -26 1 71.06 306 ARG A N 1
ATOM 2452 C CA . ARG A 1 306 ? 17.844 -20.969 -26.031 1 71.06 306 ARG A CA 1
ATOM 2453 C C . ARG A 1 306 ? 18.938 -20.688 -27.047 1 71.06 306 ARG A C 1
ATOM 2455 O O . ARG A 1 306 ? 20.125 -20.875 -26.75 1 71.06 306 ARG A O 1
ATOM 2462 N N . LYS A 1 307 ? 18.516 -20.234 -28.156 1 74.06 307 LYS A N 1
ATOM 2463 C CA . LYS A 1 307 ? 19.484 -19.906 -29.203 1 74.06 307 LYS A CA 1
ATOM 2464 C C . LYS A 1 307 ? 20.453 -18.828 -28.734 1 74.06 307 LYS A C 1
ATOM 2466 O O . LYS A 1 307 ? 21.656 -18.906 -28.984 1 74.06 307 LYS A O 1
ATOM 2471 N N . TYR A 1 308 ? 19.891 -17.844 -28.094 1 74.56 308 TYR A N 1
ATOM 2472 C CA . TYR A 1 308 ? 20.75 -16.766 -27.609 1 74.56 308 TYR A CA 1
ATOM 2473 C C . TYR A 1 308 ? 21.703 -17.281 -26.547 1 74.56 308 TYR A C 1
ATOM 2475 O O . TYR A 1 308 ? 22.875 -16.891 -26.5 1 74.56 308 TYR A O 1
ATOM 2483 N N . PHE A 1 309 ? 21.266 -18.156 -25.703 1 71.88 309 PHE A N 1
ATOM 2484 C CA . PHE A 1 309 ? 22.109 -18.734 -24.656 1 71.88 309 PHE A CA 1
ATOM 2485 C C . PHE A 1 309 ? 23.266 -19.5 -25.281 1 71.88 309 PHE A C 1
ATOM 2487 O O . PHE A 1 309 ? 24.391 -19.469 -24.766 1 71.88 309 PHE A O 1
ATOM 2494 N N . LEU A 1 310 ? 22.969 -20.156 -26.312 1 71.25 310 LEU A N 1
ATOM 2495 C CA . LEU A 1 310 ? 23.984 -20.953 -27 1 71.25 310 LEU A CA 1
ATOM 2496 C C . LEU A 1 310 ? 25 -20.031 -27.688 1 71.25 310 LEU A C 1
ATOM 2498 O O . LEU A 1 310 ? 26.188 -20.344 -27.734 1 71.25 310 LEU A O 1
ATOM 2502 N N . LEU A 1 311 ? 24.531 -18.953 -28.141 1 74.19 311 LEU A N 1
ATOM 2503 C CA . LEU A 1 311 ? 25.391 -18.047 -28.891 1 74.19 311 LEU A CA 1
ATOM 2504 C C . LEU A 1 311 ? 26.266 -17.219 -27.969 1 74.19 311 LEU A C 1
ATOM 2506 O O . LEU A 1 311 ? 27.422 -16.953 -28.266 1 74.19 311 LEU A O 1
ATOM 2510 N N . SER A 1 312 ? 25.703 -16.859 -26.828 1 81.56 312 SER A N 1
ATOM 2511 C CA . SER A 1 312 ? 26.438 -15.984 -25.922 1 81.56 312 SER A CA 1
ATOM 2512 C C . SER A 1 312 ? 26.047 -16.219 -24.469 1 81.56 312 SER A C 1
ATOM 2514 O O . SER A 1 312 ? 25.438 -15.352 -23.844 1 81.56 312 SER A O 1
ATOM 2516 N N . PRO A 1 313 ? 26.516 -17.281 -23.875 1 80.31 313 PRO A N 1
ATOM 2517 C CA . PRO A 1 313 ? 26.141 -17.625 -22.5 1 80.31 313 PRO A CA 1
ATOM 2518 C C . PRO A 1 313 ? 26.609 -16.578 -21.484 1 80.31 313 PRO A C 1
ATOM 2520 O O . PRO A 1 313 ? 25.906 -16.328 -20.484 1 80.31 313 PRO A O 1
ATOM 2523 N N . TYR A 1 314 ? 27.719 -15.953 -21.797 1 78.94 314 TYR A N 1
ATOM 2524 C CA . TYR A 1 314 ? 28.266 -14.961 -20.875 1 78.94 314 TYR A CA 1
ATOM 2525 C C . TYR A 1 314 ? 27.391 -13.719 -20.812 1 78.94 314 TYR A C 1
ATOM 2527 O O . TYR A 1 314 ? 27.188 -13.141 -19.75 1 78.94 314 TYR A O 1
ATOM 2535 N N . LEU A 1 315 ? 26.859 -13.391 -21.906 1 81 315 LEU A N 1
ATOM 2536 C CA . LEU A 1 315 ? 26.016 -12.203 -21.953 1 81 315 LEU A CA 1
ATOM 2537 C C . LEU A 1 315 ? 24.688 -12.453 -21.25 1 81 315 LEU A C 1
ATOM 2539 O O . LEU A 1 315 ? 24.172 -11.57 -20.547 1 81 315 LEU A O 1
ATOM 2543 N N . VAL A 1 316 ? 24.188 -13.672 -21.406 1 79.12 316 VAL A N 1
ATOM 2544 C CA . VAL A 1 316 ? 22.938 -14.031 -20.766 1 79.12 316 VAL A CA 1
ATOM 2545 C C . VAL A 1 316 ? 23.109 -14.039 -19.25 1 79.12 316 VAL A C 1
ATOM 2547 O O . VAL A 1 316 ? 22.25 -13.562 -18.516 1 79.12 316 VAL A O 1
ATOM 2550 N N . ARG A 1 317 ? 24.25 -14.461 -18.781 1 78.56 317 ARG A N 1
ATOM 2551 C CA . ARG A 1 317 ? 24.531 -14.484 -17.344 1 78.56 317 ARG A CA 1
ATOM 2552 C C . ARG A 1 317 ? 24.734 -13.07 -16.812 1 78.56 317 ARG A C 1
ATOM 2554 O O . ARG A 1 317 ? 24.344 -12.766 -15.688 1 78.56 317 ARG A O 1
ATOM 2561 N N . ALA A 1 318 ? 25.312 -12.32 -17.594 1 84.62 318 ALA A N 1
ATOM 2562 C CA . ALA A 1 318 ? 25.578 -10.945 -17.172 1 84.62 318 ALA A CA 1
ATOM 2563 C C . ALA A 1 318 ? 24.281 -10.164 -16.984 1 84.62 318 ALA A C 1
ATOM 2565 O O . ALA A 1 318 ? 24.172 -9.352 -16.062 1 84.62 318 ALA A O 1
ATOM 2566 N N . VAL A 1 319 ? 23.312 -10.398 -17.812 1 86.5 319 VAL A N 1
ATOM 2567 C CA . VAL A 1 319 ? 22.047 -9.68 -17.75 1 86.5 319 VAL A CA 1
ATOM 2568 C C . VAL A 1 319 ? 21.344 -9.977 -16.422 1 86.5 319 VAL A C 1
ATOM 2570 O O . VAL A 1 319 ? 20.688 -9.102 -15.852 1 86.5 319 VAL A O 1
ATOM 2573 N N . ARG A 1 320 ? 21.562 -11.078 -15.891 1 84.81 320 ARG A N 1
ATOM 2574 C CA . ARG A 1 320 ? 20.922 -11.516 -14.648 1 84.81 320 ARG A CA 1
ATOM 2575 C C . ARG A 1 320 ? 21.391 -10.672 -13.469 1 84.81 320 ARG A C 1
ATOM 2577 O O . ARG A 1 320 ? 20.625 -10.445 -12.523 1 84.81 320 ARG A O 1
ATOM 2584 N N . TYR A 1 321 ? 22.562 -10.18 -13.539 1 87.38 321 TYR A N 1
ATOM 2585 C CA . TYR A 1 321 ? 23.125 -9.406 -12.438 1 87.38 321 TYR A CA 1
ATOM 2586 C C . TYR A 1 321 ? 22.812 -7.922 -12.594 1 87.38 321 TYR A C 1
ATOM 2588 O O . TYR A 1 321 ? 23.094 -7.125 -11.695 1 87.38 321 TYR A O 1
ATOM 2596 N N . LEU A 1 322 ? 22.188 -7.582 -13.711 1 91.62 322 LEU A N 1
ATOM 2597 C CA . LEU A 1 322 ? 21.938 -6.172 -13.977 1 91.62 322 LEU A CA 1
ATOM 2598 C C . LEU A 1 322 ? 20.5 -5.801 -13.656 1 91.62 322 LEU A C 1
ATOM 2600 O O . LEU A 1 322 ? 20.156 -4.617 -13.594 1 91.62 322 LEU A O 1
ATOM 2604 N N . TYR A 1 323 ? 19.594 -6.754 -13.344 1 92.06 323 TYR A N 1
ATOM 2605 C CA . TYR A 1 323 ? 18.188 -6.496 -13.031 1 92.06 323 TYR A CA 1
ATOM 2606 C C . TYR A 1 323 ? 18.062 -5.578 -11.82 1 92.06 323 TYR A C 1
ATOM 2608 O O . TYR A 1 323 ? 17.281 -4.621 -11.844 1 92.06 323 TYR A O 1
ATOM 2616 N N . PRO A 1 324 ? 18.844 -5.762 -10.766 1 91.69 324 PRO A N 1
ATOM 2617 C CA . PRO A 1 324 ? 18.703 -4.902 -9.586 1 91.69 324 PRO A CA 1
ATOM 2618 C C . PRO A 1 324 ? 19.031 -3.439 -9.891 1 91.69 324 PRO A C 1
ATOM 2620 O O . PRO A 1 324 ? 18.453 -2.537 -9.289 1 91.69 324 PRO A O 1
ATOM 2623 N N . PHE A 1 325 ? 19.922 -3.24 -10.805 1 94 325 PHE A N 1
ATOM 2624 C CA . PHE A 1 325 ? 20.281 -1.871 -11.156 1 94 325 PHE A CA 1
ATOM 2625 C C . PHE A 1 325 ? 19.125 -1.164 -11.836 1 94 325 PHE A C 1
ATOM 2627 O O . PHE A 1 325 ? 18.812 -0.012 -11.516 1 94 325 PHE A O 1
ATOM 2634 N N . THR A 1 326 ? 18.5 -1.855 -12.734 1 95.44 326 THR A N 1
ATOM 2635 C CA . THR A 1 326 ? 17.344 -1.293 -13.422 1 95.44 326 THR A CA 1
ATOM 2636 C C . THR A 1 326 ? 16.188 -1.068 -12.453 1 95.44 326 THR A C 1
ATOM 2638 O O . THR A 1 326 ? 15.531 -0.028 -12.492 1 95.44 326 THR A O 1
ATOM 2641 N N . ILE A 1 327 ? 16.016 -1.974 -11.586 1 94.5 327 ILE A N 1
ATOM 2642 C CA . ILE A 1 327 ? 14.938 -1.91 -10.602 1 94.5 327 ILE A CA 1
ATOM 2643 C C . ILE A 1 327 ? 15.164 -0.726 -9.664 1 94.5 327 ILE A C 1
ATOM 2645 O O . ILE A 1 327 ? 14.266 0.1 -9.477 1 94.5 327 ILE A O 1
ATOM 2649 N N . GLU A 1 328 ? 16.344 -0.594 -9.148 1 93.94 328 GLU A N 1
ATOM 2650 C CA . GLU A 1 328 ? 16.641 0.478 -8.203 1 93.94 328 GLU A CA 1
ATOM 2651 C C . GLU A 1 328 ? 16.594 1.843 -8.883 1 93.94 328 GLU A C 1
ATOM 2653 O O . GLU A 1 328 ? 16.125 2.818 -8.289 1 93.94 328 GLU A O 1
ATOM 2658 N N . TYR A 1 329 ? 17.094 1.858 -10.086 1 96.12 329 TYR A N 1
ATOM 2659 C CA . TYR A 1 329 ? 17.062 3.113 -10.828 1 96.12 329 TYR A CA 1
ATOM 2660 C C . TYR A 1 329 ? 15.633 3.641 -10.953 1 96.12 329 TYR A C 1
ATOM 2662 O O . TYR A 1 329 ? 15.367 4.809 -10.656 1 96.12 329 TYR A O 1
ATOM 2670 N N . ASN A 1 330 ? 14.742 2.787 -11.344 1 96.94 330 ASN A N 1
ATOM 2671 C CA . ASN A 1 330 ? 13.352 3.191 -11.555 1 96.94 330 ASN A CA 1
ATOM 2672 C C . ASN A 1 330 ? 12.656 3.525 -10.242 1 96.94 330 ASN A C 1
ATOM 2674 O O . ASN A 1 330 ? 11.82 4.426 -10.188 1 96.94 330 ASN A O 1
ATOM 2678 N N . LEU A 1 331 ? 13.016 2.859 -9.172 1 93.19 331 LEU A N 1
ATOM 2679 C CA . LEU A 1 331 ? 12.43 3.166 -7.875 1 93.19 331 LEU A CA 1
ATOM 2680 C C . LEU A 1 331 ? 12.906 4.523 -7.367 1 93.19 331 LEU A C 1
ATOM 2682 O O . LEU A 1 331 ? 12.125 5.293 -6.801 1 93.19 331 LEU A O 1
ATOM 2686 N N . LEU A 1 332 ? 14.141 4.793 -7.555 1 93.44 332 LEU A N 1
ATOM 2687 C CA . LEU A 1 332 ? 14.688 6.082 -7.137 1 93.44 332 LEU A CA 1
ATOM 2688 C C . LEU A 1 332 ? 14.055 7.219 -7.938 1 93.44 332 LEU A C 1
ATOM 2690 O O . LEU A 1 332 ? 13.695 8.258 -7.375 1 93.44 332 LEU A O 1
ATOM 2694 N N . LEU A 1 333 ? 13.898 6.949 -9.234 1 95.25 333 LEU A N 1
ATOM 2695 C CA . LEU A 1 333 ? 13.258 7.941 -10.086 1 95.25 333 LEU A CA 1
ATOM 2696 C C . LEU A 1 333 ? 11.828 8.211 -9.625 1 95.25 333 LEU A C 1
ATOM 2698 O O . LEU A 1 333 ? 11.398 9.367 -9.578 1 95.25 333 LEU A O 1
ATOM 2702 N N . ALA A 1 334 ? 11.117 7.148 -9.305 1 95.12 334 ALA A N 1
ATOM 2703 C CA . ALA A 1 334 ? 9.75 7.301 -8.828 1 95.12 334 ALA A CA 1
ATOM 2704 C C . ALA A 1 334 ? 9.695 8.18 -7.582 1 95.12 334 ALA A C 1
ATOM 2706 O O . ALA A 1 334 ? 8.82 9.039 -7.457 1 95.12 334 ALA A O 1
ATOM 2707 N N . GLY A 1 335 ? 10.633 8.016 -6.688 1 91.94 335 GLY A N 1
ATOM 2708 C CA . GLY A 1 335 ? 10.695 8.836 -5.492 1 91.94 335 GLY A CA 1
ATOM 2709 C C . GLY A 1 335 ? 10.914 10.312 -5.785 1 91.94 335 GLY A C 1
ATOM 2710 O O . GLY A 1 335 ? 10.258 11.172 -5.195 1 91.94 335 GLY A O 1
ATOM 2711 N N . VAL A 1 336 ? 11.75 10.594 -6.684 1 92.25 336 VAL A N 1
ATOM 2712 C CA . VAL A 1 336 ? 12.109 11.969 -7.016 1 92.25 336 VAL A CA 1
ATOM 2713 C C . VAL A 1 336 ? 10.93 12.656 -7.703 1 92.25 336 VAL A C 1
ATOM 2715 O O . VAL A 1 336 ? 10.555 13.773 -7.344 1 92.25 336 VAL A O 1
ATOM 2718 N N . TRP A 1 337 ? 10.359 11.938 -8.727 1 95.62 337 TRP A N 1
ATOM 2719 C CA . TRP A 1 337 ? 9.242 12.523 -9.461 1 95.62 337 TRP A CA 1
ATOM 2720 C C . TRP A 1 337 ? 8.055 12.766 -8.539 1 95.62 337 TRP A C 1
ATOM 2722 O O . TRP A 1 337 ? 7.363 13.789 -8.656 1 95.62 337 TRP A O 1
ATOM 2732 N N . PHE A 1 338 ? 7.797 11.891 -7.652 1 94.12 338 PHE A N 1
ATOM 2733 C CA . PHE A 1 338 ? 6.703 12.055 -6.703 1 94.12 338 PHE A CA 1
ATOM 2734 C C . PHE A 1 338 ? 6.965 13.242 -5.777 1 94.12 338 PHE A C 1
ATOM 2736 O O . PHE A 1 338 ? 6.047 13.992 -5.453 1 94.12 338 PHE A O 1
ATOM 2743 N N . GLY A 1 339 ? 8.234 13.383 -5.293 1 90.56 339 GLY A N 1
ATOM 2744 C CA . GLY A 1 339 ? 8.602 14.531 -4.484 1 90.56 339 GLY A CA 1
ATOM 2745 C C . GLY A 1 339 ? 8.367 15.852 -5.191 1 90.56 339 GLY A C 1
ATOM 2746 O O . GLY A 1 339 ? 7.844 16.797 -4.594 1 90.56 339 GLY A O 1
ATOM 2747 N N . MET A 1 340 ? 8.727 15.898 -6.445 1 92.31 340 MET A N 1
ATOM 2748 C CA . MET A 1 340 ? 8.516 17.109 -7.23 1 92.31 340 MET A CA 1
ATOM 2749 C C . MET A 1 340 ? 7.027 17.375 -7.43 1 92.31 340 MET A C 1
ATOM 2751 O O . MET A 1 340 ? 6.59 18.531 -7.398 1 92.31 340 MET A O 1
ATOM 2755 N N . TRP A 1 341 ? 6.297 16.297 -7.656 1 94.31 341 TRP A N 1
ATOM 2756 C CA . TRP A 1 341 ? 4.852 16.406 -7.836 1 94.31 341 TRP A CA 1
ATOM 2757 C C . TRP A 1 341 ? 4.188 16.969 -6.586 1 94.31 341 TRP A C 1
ATOM 2759 O O . TRP A 1 341 ? 3.305 17.828 -6.68 1 94.31 341 TRP A O 1
ATOM 2769 N N . ARG A 1 342 ? 4.602 16.625 -5.395 1 89.88 342 ARG A N 1
ATOM 2770 C CA . ARG A 1 342 ? 4.031 17.062 -4.129 1 89.88 342 ARG A CA 1
ATOM 2771 C C . ARG A 1 342 ? 4.348 18.531 -3.857 1 89.88 342 ARG A C 1
ATOM 2773 O O . ARG A 1 342 ? 3.604 19.219 -3.15 1 89.88 342 ARG A O 1
ATOM 2780 N N . ASN A 1 343 ? 5.414 19 -4.465 1 89.44 343 ASN A N 1
ATOM 2781 C CA . ASN A 1 343 ? 5.887 20.344 -4.176 1 89.44 343 ASN A CA 1
ATOM 2782 C C . ASN A 1 343 ? 5.301 21.359 -5.152 1 89.44 343 ASN A C 1
ATOM 2784 O O . ASN A 1 343 ? 5.547 22.562 -5.023 1 89.44 343 ASN A O 1
ATOM 2788 N N . ILE A 1 344 ? 4.504 20.906 -6.008 1 93 344 ILE A N 1
ATOM 2789 C CA . ILE A 1 344 ? 3.922 21.844 -6.969 1 93 344 ILE A CA 1
ATOM 2790 C C . ILE A 1 344 ? 3.055 22.859 -6.238 1 93 344 ILE A C 1
ATOM 2792 O O . ILE A 1 344 ? 2.213 22.5 -5.414 1 93 344 ILE A O 1
ATOM 2796 N N . GLY A 1 345 ? 3.289 24.109 -6.348 1 86.38 345 GLY A N 1
ATOM 2797 C CA . GLY A 1 345 ? 2.471 25.188 -5.836 1 86.38 345 GLY A CA 1
ATOM 2798 C C . GLY A 1 345 ? 2.748 25.516 -4.383 1 86.38 345 GLY A C 1
ATOM 2799 O O . GLY A 1 345 ? 2.098 26.391 -3.797 1 86.38 345 GLY A O 1
ATOM 2800 N N . LYS A 1 346 ? 3.613 24.797 -3.713 1 79.5 346 LYS A N 1
ATOM 2801 C CA . LYS A 1 346 ? 3.908 25.047 -2.307 1 79.5 346 LYS A CA 1
ATOM 2802 C C . LYS A 1 346 ? 4.828 26.25 -2.146 1 79.5 346 LYS A C 1
ATOM 2804 O O . LYS A 1 346 ? 5.719 26.469 -2.971 1 79.5 346 LYS A O 1
ATOM 2809 N N . ASP A 1 347 ? 4.398 27 -1.287 1 71 347 ASP A N 1
ATOM 2810 C CA . ASP A 1 347 ? 5.23 28.156 -0.95 1 71 347 ASP A CA 1
ATOM 2811 C C . ASP A 1 347 ? 6.184 27.828 0.196 1 71 347 ASP A C 1
ATOM 2813 O O . ASP A 1 347 ? 5.75 27.578 1.324 1 71 347 ASP A O 1
ATOM 2817 N N . HIS A 1 348 ? 7.328 27.359 -0.185 1 63.97 348 HIS A N 1
ATOM 2818 C CA . HIS A 1 348 ? 8.312 27.047 0.852 1 63.97 348 HIS A CA 1
ATOM 2819 C C . HIS A 1 348 ? 9.078 28.297 1.262 1 63.97 348 HIS A C 1
ATOM 2821 O O . HIS A 1 348 ? 9.469 29.109 0.41 1 63.97 348 HIS A O 1
ATOM 2827 N N . LYS A 1 349 ? 9.055 28.578 2.451 1 58.78 349 LYS A N 1
ATOM 2828 C CA . LYS A 1 349 ? 9.773 29.719 2.986 1 58.78 349 LYS A CA 1
ATOM 2829 C C . LYS A 1 349 ? 11.219 29.75 2.482 1 58.78 349 LYS A C 1
ATOM 2831 O O . LYS A 1 349 ? 11.805 30.828 2.326 1 58.78 349 LYS A O 1
ATOM 2836 N N . HIS A 1 350 ? 11.695 28.594 2.148 1 58.19 350 HIS A N 1
ATOM 2837 C CA . HIS A 1 350 ? 13.102 28.547 1.771 1 58.19 350 HIS A CA 1
ATOM 2838 C C . HIS A 1 350 ? 13.266 28.469 0.257 1 58.19 350 HIS A C 1
ATOM 2840 O O . HIS A 1 350 ? 14.328 28.094 -0.238 1 58.19 350 HIS A O 1
ATOM 2846 N N . ALA A 1 351 ? 12.211 28.75 -0.469 1 56.75 351 ALA A N 1
ATOM 2847 C CA . ALA A 1 351 ? 12.297 28.719 -1.927 1 56.75 351 ALA A CA 1
ATOM 2848 C C . ALA A 1 351 ? 12.68 30.094 -2.488 1 56.75 351 ALA A C 1
ATOM 2850 O O . ALA A 1 351 ? 12.195 31.109 -2.01 1 56.75 351 ALA A O 1
ATOM 2851 N N . MET A 1 352 ? 13.883 30.125 -3.166 1 55.78 352 MET A N 1
ATOM 2852 C CA . MET A 1 352 ? 14.336 31.359 -3.795 1 55.78 352 MET A CA 1
ATOM 2853 C C . MET A 1 352 ? 14.156 31.297 -5.309 1 55.78 352 MET A C 1
ATOM 2855 O O . MET A 1 352 ? 14.273 30.234 -5.906 1 55.78 352 MET A O 1
ATOM 2859 N N . ALA A 1 353 ? 13.531 32.281 -5.918 1 51.81 353 ALA A N 1
ATOM 2860 C CA . ALA A 1 353 ? 13.312 32.312 -7.363 1 51.81 353 ALA A CA 1
ATOM 2861 C C . ALA A 1 353 ? 14.617 32.094 -8.125 1 51.81 353 ALA A C 1
ATOM 2863 O O . ALA A 1 353 ? 14.633 31.375 -9.133 1 51.81 353 ALA A O 1
ATOM 2864 N N . GLN A 1 354 ? 15.586 33 -8.078 1 51.5 354 GLN A N 1
ATOM 2865 C CA . GLN A 1 354 ? 16.812 32.938 -8.867 1 51.5 354 GLN A CA 1
ATOM 2866 C C . GLN A 1 354 ? 18.047 33.094 -7.98 1 51.5 354 GLN A C 1
ATOM 2868 O O . GLN A 1 354 ? 18.078 33.938 -7.105 1 51.5 354 GLN A O 1
ATOM 2873 N N . HIS A 1 355 ? 18.797 31.969 -7.672 1 47.47 355 HIS A N 1
ATOM 2874 C CA . HIS A 1 355 ? 20.078 32.188 -7.012 1 47.47 355 HIS A CA 1
ATOM 2875 C C . HIS A 1 355 ? 20.984 33.094 -7.836 1 47.47 355 HIS A C 1
ATOM 2877 O O . HIS A 1 355 ? 21.781 32.625 -8.641 1 47.47 355 HIS A O 1
ATOM 2883 N N . LEU A 1 356 ? 20.609 34.219 -8.148 1 46.28 356 LEU A N 1
ATOM 2884 C CA . LEU A 1 356 ? 21.531 35.125 -8.844 1 46.28 356 LEU A CA 1
ATOM 2885 C C . LEU A 1 356 ? 22.547 35.719 -7.875 1 46.28 356 LEU A C 1
ATOM 2887 O O . LEU A 1 356 ? 22.156 36.281 -6.852 1 46.28 356 LEU A O 1
ATOM 2891 N N . ILE A 1 357 ? 23.625 35.094 -7.645 1 45.12 357 ILE A N 1
ATOM 2892 C CA . ILE A 1 357 ? 24.688 35.719 -6.875 1 45.12 357 ILE A CA 1
ATOM 2893 C C . ILE A 1 357 ? 25.469 36.688 -7.77 1 45.12 357 ILE A C 1
ATOM 2895 O O . ILE A 1 357 ? 25.922 36.312 -8.852 1 45.12 357 ILE A O 1
ATOM 2899 N N . ARG A 1 358 ? 25.406 37.906 -7.559 1 39.69 358 ARG A N 1
ATOM 2900 C CA . ARG A 1 358 ? 26.25 38.906 -8.211 1 39.69 358 ARG A CA 1
ATOM 2901 C C . ARG A 1 358 ? 27.688 38.812 -7.715 1 39.69 358 ARG A C 1
ATOM 2903 O O . ARG A 1 358 ? 27.953 39 -6.523 1 39.69 358 ARG A O 1
ATOM 2910 N N . LYS A 1 359 ? 28.547 38.094 -8.359 1 43.03 359 LYS A N 1
ATOM 2911 C CA . LYS A 1 359 ? 29.938 38.312 -8 1 43.03 359 LYS A CA 1
ATOM 2912 C C . LYS A 1 359 ? 30.391 39.719 -8.367 1 43.03 359 LYS A C 1
ATOM 2914 O O . LYS A 1 359 ? 29.797 40.375 -9.25 1 43.03 359 LYS A O 1
ATOM 2919 N N . LYS A 1 360 ? 31.422 40.25 -7.688 1 40.22 360 LYS A N 1
ATOM 2920 C CA . LYS A 1 360 ? 32.031 41.594 -7.801 1 40.22 360 LYS A CA 1
ATOM 2921 C C . LYS A 1 360 ? 32.125 42 -9.266 1 40.22 360 LYS A C 1
ATOM 2923 O O . LYS A 1 360 ? 31.938 43.188 -9.586 1 40.22 360 LYS A O 1
ATOM 2928 N N . ASP A 1 361 ? 32.938 41.25 -10.109 1 39.59 361 ASP A N 1
ATOM 2929 C CA . ASP A 1 361 ? 33.344 41.75 -11.422 1 39.59 361 ASP A CA 1
ATOM 2930 C C . ASP A 1 361 ? 32.25 41.5 -12.453 1 39.59 361 ASP A C 1
ATOM 2932 O O . ASP A 1 361 ? 32.406 40.656 -13.352 1 39.59 361 ASP A O 1
ATOM 2936 N N . ASP A 1 362 ? 30.984 42.031 -12.406 1 44.72 362 ASP A N 1
ATOM 2937 C CA . ASP A 1 362 ? 29.891 42.438 -13.297 1 44.72 362 ASP A CA 1
ATOM 2938 C C . ASP A 1 362 ? 29.078 41.219 -13.734 1 44.72 362 ASP A C 1
ATOM 2940 O O . ASP A 1 362 ? 28.109 41.344 -14.469 1 44.72 362 ASP A O 1
ATOM 2944 N N . ASP A 1 363 ? 29.625 39.938 -13.727 1 42.06 363 ASP A N 1
ATOM 2945 C CA . ASP A 1 363 ? 28.859 38.875 -14.383 1 42.06 363 ASP A CA 1
ATOM 2946 C C . ASP A 1 363 ? 27.969 38.156 -13.383 1 42.06 363 ASP A C 1
ATOM 2948 O O . ASP A 1 363 ? 28.438 37.719 -12.32 1 42.06 363 ASP A O 1
ATOM 2952 N N . VAL A 1 364 ? 26.766 38.375 -13.211 1 42.53 364 VAL A N 1
ATOM 2953 C CA . VAL A 1 364 ? 25.734 37.656 -12.477 1 42.53 364 VAL A CA 1
ATOM 2954 C C . VAL A 1 364 ? 25.766 36.188 -12.828 1 42.53 364 VAL A C 1
ATOM 2956 O O . VAL A 1 364 ? 25.609 35.812 -14 1 42.53 364 VAL A O 1
ATOM 2959 N N . ARG A 1 365 ? 26.562 35.375 -12.117 1 43.88 365 ARG A N 1
ATOM 2960 C CA . ARG A 1 365 ? 26.578 33.969 -12.461 1 43.88 365 ARG A CA 1
ATOM 2961 C C . ARG A 1 365 ? 25.609 33.188 -11.578 1 43.88 365 ARG A C 1
ATOM 2963 O O . ARG A 1 365 ? 25.344 33.562 -10.438 1 43.88 365 ARG A O 1
ATOM 2970 N N . PHE A 1 366 ? 24.766 32.281 -12.172 1 47.09 366 PHE A N 1
ATOM 2971 C CA . PHE A 1 366 ? 23.891 31.297 -11.531 1 47.09 366 PHE A CA 1
ATOM 2972 C C . PHE A 1 366 ? 24.703 30.344 -10.648 1 47.09 366 PHE A C 1
ATOM 2974 O O . PHE A 1 366 ? 25.75 29.844 -11.055 1 47.09 366 PHE A O 1
ATOM 2981 N N . GLU A 1 367 ? 24.719 30.531 -9.422 1 48.88 367 GLU A N 1
ATOM 2982 C CA . GLU A 1 367 ? 25.359 29.547 -8.555 1 48.88 367 GLU A CA 1
ATOM 2983 C C . GLU A 1 367 ? 24.828 28.141 -8.82 1 48.88 367 GLU A C 1
ATOM 2985 O O . GLU A 1 367 ? 23.609 27.938 -8.867 1 48.88 367 GLU A O 1
ATOM 2990 N N . SER A 1 368 ? 25.703 27.406 -9.258 1 48.06 368 SER A N 1
ATOM 2991 C CA . SER A 1 368 ? 25.391 26.016 -9.586 1 48.06 368 SER A CA 1
ATOM 2992 C C . SER A 1 368 ? 24.859 25.266 -8.359 1 48.06 368 SER A C 1
ATOM 2994 O O . SER A 1 368 ? 25.375 25.438 -7.254 1 48.06 368 SER A O 1
ATOM 2996 N N . ASN A 1 369 ? 23.625 24.875 -8.297 1 50.5 369 ASN A N 1
ATOM 2997 C CA . ASN A 1 369 ? 22.969 24.031 -7.289 1 50.5 369 ASN A CA 1
ATOM 2998 C C . ASN A 1 369 ? 23.812 22.812 -6.957 1 50.5 369 ASN A C 1
ATOM 3000 O O . ASN A 1 369 ? 23.5 22.062 -6.027 1 50.5 369 ASN A O 1
ATOM 3004 N N . LEU A 1 370 ? 24.906 22.625 -7.691 1 50.38 370 LEU A N 1
ATOM 3005 C CA . LEU A 1 370 ? 25.703 21.422 -7.523 1 50.38 370 LEU A CA 1
ATOM 3006 C C . LEU A 1 370 ? 26.844 21.656 -6.543 1 50.38 370 LEU A C 1
ATOM 3008 O O . LEU A 1 370 ? 27.609 20.75 -6.234 1 50.38 370 LEU A O 1
ATOM 3012 N N . VAL A 1 371 ? 26.984 22.844 -5.992 1 48.78 371 VAL A N 1
ATOM 3013 C CA . VAL A 1 371 ? 28.141 23.031 -5.121 1 48.78 371 VAL A CA 1
ATOM 3014 C C . VAL A 1 371 ? 27.812 22.531 -3.717 1 48.78 371 VAL A C 1
ATOM 3016 O O . VAL A 1 371 ? 26.859 23 -3.086 1 48.78 371 VAL A O 1
ATOM 3019 N N . LEU A 1 372 ? 28.188 21.344 -3.439 1 53.09 372 LEU A N 1
ATOM 3020 C CA . LEU A 1 372 ? 28.047 20.766 -2.107 1 53.09 372 LEU A CA 1
ATOM 3021 C C . LEU A 1 372 ? 29.266 21.094 -1.243 1 53.09 372 LEU A C 1
ATOM 3023 O O . LEU A 1 372 ? 30.406 20.812 -1.63 1 53.09 372 LEU A O 1
ATOM 3027 N N . ASN A 1 373 ? 29.25 22 -0.413 1 55.19 373 ASN A N 1
ATOM 3028 C CA . ASN A 1 373 ? 30.266 22.094 0.627 1 55.19 373 ASN A CA 1
ATOM 3029 C C . ASN A 1 373 ? 30.125 20.969 1.648 1 55.19 373 ASN A C 1
ATOM 3031 O O . ASN A 1 373 ? 29.141 20.906 2.379 1 55.19 373 ASN A O 1
ATOM 3035 N N . VAL A 1 374 ? 30.891 19.906 1.393 1 62.75 374 VAL A N 1
ATOM 3036 C CA . VAL A 1 374 ? 30.844 18.766 2.309 1 62.75 374 VAL A CA 1
ATOM 3037 C C . VAL A 1 374 ? 31.859 18.969 3.434 1 62.75 374 VAL A C 1
ATOM 3039 O O . VAL A 1 374 ? 33.062 19.094 3.182 1 62.75 374 VAL A O 1
ATOM 3042 N N . ASP A 1 375 ? 31.453 19.406 4.543 1 65.25 375 ASP A N 1
ATOM 3043 C CA . ASP A 1 375 ? 32.281 19.438 5.742 1 65.25 375 ASP A CA 1
ATOM 3044 C C . ASP A 1 375 ? 32.438 18.031 6.332 1 65.25 375 ASP A C 1
ATOM 3046 O O . ASP A 1 375 ? 31.484 17.469 6.875 1 65.25 375 ASP A O 1
ATOM 3050 N N . CYS A 1 376 ? 33.594 17.5 6.082 1 68.81 376 CYS A N 1
ATOM 3051 C CA . CYS A 1 376 ? 33.844 16.156 6.57 1 68.81 376 CYS A CA 1
ATOM 3052 C C . CYS A 1 376 ? 34.438 16.172 7.965 1 68.81 376 CYS A C 1
ATOM 3054 O O . CYS A 1 376 ? 35.031 15.188 8.406 1 68.81 376 CYS A O 1
ATOM 3056 N N . HIS A 1 377 ? 34.219 17.297 8.586 1 73.69 377 HIS A N 1
ATOM 3057 C CA . HIS A 1 377 ? 34.719 17.375 9.961 1 73.69 377 HIS A CA 1
ATOM 3058 C C . HIS A 1 377 ? 34 16.344 10.844 1 73.69 377 HIS A C 1
ATOM 3060 O O . HIS A 1 377 ? 32.781 16.188 10.742 1 73.69 377 HIS A O 1
ATOM 3066 N N . SER A 1 378 ? 34.781 15.414 11.664 1 77.75 378 SER A N 1
ATOM 3067 C CA . SER A 1 378 ? 34.281 14.461 12.633 1 77.75 378 SER A CA 1
ATOM 3068 C C . SER A 1 378 ? 33.656 13.242 11.945 1 77.75 378 SER A C 1
ATOM 3070 O O . SER A 1 378 ? 32.719 12.648 12.461 1 77.75 378 SER A O 1
ATOM 3072 N N . ALA A 1 379 ? 33.969 13.07 10.711 1 86.38 379 ALA A N 1
ATOM 3073 C CA . ALA A 1 379 ? 33.438 11.914 9.992 1 86.38 379 ALA A CA 1
ATOM 3074 C C . ALA A 1 379 ? 34.562 11.039 9.453 1 86.38 379 ALA A C 1
ATOM 3076 O O . ALA A 1 379 ? 34.312 9.969 8.891 1 86.38 379 ALA A O 1
ATOM 3077 N N . ASN A 1 380 ? 35.844 11.406 9.664 1 82.56 380 ASN A N 1
ATOM 3078 C CA . ASN A 1 380 ? 37 10.797 9.016 1 82.56 380 ASN A CA 1
ATOM 3079 C C . ASN A 1 380 ? 37.188 9.352 9.477 1 82.56 380 ASN A C 1
ATOM 3081 O O . ASN A 1 380 ? 37.375 8.453 8.656 1 82.56 380 ASN A O 1
ATOM 3085 N N . ARG A 1 381 ? 37.188 9.094 10.766 1 88.81 381 ARG A N 1
ATOM 3086 C CA . ARG A 1 381 ? 37.406 7.746 11.273 1 88.81 381 ARG A CA 1
ATOM 3087 C C . ARG A 1 381 ? 36.344 6.793 10.758 1 88.81 381 ARG A C 1
ATOM 3089 O O . ARG A 1 381 ? 36.625 5.656 10.391 1 88.81 381 ARG A O 1
ATOM 3096 N N . GLY A 1 382 ? 35.031 7.285 10.797 1 92.5 382 GLY A N 1
ATOM 3097 C CA . GLY A 1 382 ? 33.969 6.477 10.258 1 92.5 382 GLY A CA 1
ATOM 3098 C C . GLY A 1 382 ? 34.125 6.172 8.781 1 92.5 382 GLY A C 1
ATOM 3099 O O . GLY A 1 382 ? 33.812 5.062 8.336 1 92.5 382 GLY A O 1
ATOM 3100 N N . LEU A 1 383 ? 34.594 7.133 8.062 1 90.88 383 LEU A N 1
ATOM 3101 C CA . LEU A 1 383 ? 34.812 6.969 6.629 1 90.88 383 LEU A CA 1
ATOM 3102 C C . LEU A 1 383 ? 35.906 5.945 6.348 1 90.88 383 LEU A C 1
ATOM 3104 O O . LEU A 1 383 ? 35.719 5.055 5.512 1 90.88 383 LEU A O 1
ATOM 3108 N N . PHE A 1 384 ? 37 6.039 7.07 1 90 384 PHE A N 1
ATOM 3109 C CA . PHE A 1 384 ? 38.125 5.145 6.836 1 90 384 PHE A CA 1
ATOM 3110 C C . PHE A 1 384 ? 37.781 3.719 7.246 1 90 384 PHE A C 1
ATOM 3112 O O . PHE A 1 384 ? 38.094 2.766 6.527 1 90 384 PHE A O 1
ATOM 3119 N N . VAL A 1 385 ? 37.125 3.574 8.383 1 94.38 385 VAL A N 1
ATOM 3120 C CA . VAL A 1 385 ? 36.75 2.244 8.828 1 94.38 385 VAL A CA 1
ATOM 3121 C C . VAL A 1 385 ? 35.688 1.669 7.879 1 94.38 385 VAL A C 1
ATOM 3123 O O . VAL A 1 385 ? 35.719 0.473 7.574 1 94.38 385 VAL A O 1
ATOM 3126 N N . GLY A 1 386 ? 34.812 2.512 7.465 1 96.19 386 GLY A N 1
ATOM 3127 C CA . GLY A 1 386 ? 33.812 2.078 6.504 1 96.19 386 GLY A CA 1
ATOM 3128 C C . GLY A 1 386 ? 34.406 1.645 5.176 1 96.19 386 GLY A C 1
ATOM 3129 O O . GLY A 1 386 ? 34.031 0.606 4.629 1 96.19 386 GLY A O 1
ATOM 3130 N N . LEU A 1 387 ? 35.344 2.381 4.684 1 93.88 387 LEU A N 1
ATOM 3131 C CA . LEU A 1 387 ? 36 2.035 3.424 1 93.88 387 LEU A CA 1
ATOM 3132 C C . LEU A 1 387 ? 36.812 0.753 3.566 1 93.88 387 LEU A C 1
ATOM 3134 O O . LEU A 1 387 ? 36.875 -0.048 2.631 1 93.88 387 LEU A O 1
ATOM 3138 N N . PHE A 1 388 ? 37.406 0.625 4.664 1 94.75 388 PHE A N 1
ATOM 3139 C CA . PHE A 1 388 ? 38.125 -0.623 4.934 1 94.75 388 PHE A CA 1
ATOM 3140 C C . PHE A 1 388 ? 37.156 -1.803 4.918 1 94.75 388 PHE A C 1
ATOM 3142 O O . PHE A 1 388 ? 37.469 -2.854 4.348 1 94.75 388 PHE A O 1
ATOM 3149 N N . LEU A 1 389 ? 36.031 -1.625 5.566 1 96.88 389 LEU A N 1
ATOM 3150 C CA . LEU A 1 389 ? 35 -2.662 5.559 1 96.88 389 LEU A CA 1
ATOM 3151 C C . LEU A 1 389 ? 34.562 -2.973 4.133 1 96.88 389 LEU A C 1
ATOM 3153 O O . LEU A 1 389 ? 34.375 -4.137 3.781 1 96.88 389 LEU A O 1
ATOM 3157 N N . LEU A 1 390 ? 34.375 -1.93 3.357 1 96.81 390 LEU A N 1
ATOM 3158 C CA . LEU A 1 390 ? 33.969 -2.115 1.967 1 96.81 390 LEU A CA 1
ATOM 3159 C C . LEU A 1 390 ? 35.062 -2.881 1.193 1 96.81 390 LEU A C 1
ATOM 3161 O O . LEU A 1 390 ? 34.719 -3.766 0.396 1 96.81 390 LEU A O 1
ATOM 3165 N N . PHE A 1 391 ? 36.312 -2.574 1.485 1 94.62 391 PHE A N 1
ATOM 3166 C CA . PHE A 1 391 ? 37.406 -3.264 0.854 1 94.62 391 PHE A CA 1
ATOM 3167 C C . PHE A 1 391 ? 37.406 -4.742 1.217 1 94.62 391 PHE A C 1
ATOM 3169 O O . PHE A 1 391 ? 37.5 -5.605 0.338 1 94.62 391 PHE A O 1
ATOM 3176 N N . VAL A 1 392 ? 37.25 -5 2.424 1 96.19 392 VAL A N 1
ATOM 3177 C CA . VAL A 1 392 ? 37.188 -6.379 2.9 1 96.19 392 VAL A CA 1
ATOM 3178 C C . VAL A 1 392 ? 36 -7.105 2.271 1 96.19 392 VAL A C 1
ATOM 3180 O O . VAL A 1 392 ? 36.125 -8.273 1.896 1 96.19 392 VAL A O 1
ATOM 3183 N N . THR A 1 393 ? 34.875 -6.434 2.186 1 97.19 393 THR A N 1
ATOM 3184 C CA . THR A 1 393 ? 33.656 -7.008 1.596 1 97.19 393 THR A CA 1
ATOM 3185 C C . THR A 1 393 ? 33.906 -7.379 0.135 1 97.19 393 THR A C 1
ATOM 3187 O O . THR A 1 393 ? 33.531 -8.469 -0.304 1 97.19 393 THR A O 1
ATOM 3190 N N . ILE A 1 394 ? 34.562 -6.543 -0.606 1 94.94 394 ILE A N 1
ATOM 3191 C CA . ILE A 1 394 ? 34.844 -6.793 -2.018 1 94.94 394 ILE A CA 1
ATOM 3192 C C . ILE A 1 394 ? 35.812 -7.965 -2.16 1 94.94 394 ILE A C 1
ATOM 3194 O O . ILE A 1 394 ? 35.625 -8.844 -3.004 1 94.94 394 ILE A O 1
ATOM 3198 N N . VAL A 1 395 ? 36.812 -8.023 -1.34 1 95.06 395 VAL A N 1
ATOM 3199 C CA . VAL A 1 395 ? 37.781 -9.125 -1.37 1 95.06 395 VAL A CA 1
ATOM 3200 C C . VAL A 1 395 ? 37.062 -10.438 -1.06 1 95.06 395 VAL A C 1
ATOM 3202 O O . VAL A 1 395 ? 37.281 -11.445 -1.749 1 95.06 395 VAL A O 1
ATOM 3205 N N . THR A 1 396 ? 36.25 -10.406 -0.064 1 96.12 396 THR A N 1
ATOM 3206 C CA . THR A 1 396 ? 35.5 -11.609 0.308 1 96.12 396 THR A CA 1
ATOM 3207 C C . THR A 1 396 ? 34.562 -12.023 -0.807 1 96.12 396 THR A C 1
ATOM 3209 O O . THR A 1 396 ? 34.312 -13.211 -1.03 1 96.12 396 THR A O 1
ATOM 3212 N N . LEU A 1 397 ? 33.969 -11.109 -1.499 1 95.31 397 LEU A N 1
ATOM 3213 C CA . LEU A 1 397 ? 33.094 -11.383 -2.625 1 95.31 397 LEU A CA 1
ATOM 3214 C C . LEU A 1 397 ? 33.844 -12.086 -3.748 1 95.31 397 LEU A C 1
ATOM 3216 O O . LEU A 1 397 ? 33.344 -13.039 -4.34 1 95.31 397 LEU A O 1
ATOM 3220 N N . ILE A 1 398 ? 35.031 -11.656 -3.965 1 93.75 398 ILE A N 1
ATOM 3221 C CA . ILE A 1 398 ? 35.875 -12.258 -5.004 1 93.75 398 ILE A CA 1
ATOM 3222 C C . ILE A 1 398 ? 36.188 -13.703 -4.621 1 93.75 398 ILE A C 1
ATOM 3224 O O . ILE A 1 398 ? 36.062 -14.617 -5.438 1 93.75 398 ILE A O 1
ATOM 3228 N N . VAL A 1 399 ? 36.625 -13.875 -3.445 1 95 399 VAL A N 1
ATOM 3229 C CA . VAL A 1 399 ? 36.938 -15.219 -2.965 1 95 399 VAL A CA 1
ATOM 3230 C C . VAL A 1 399 ? 35.719 -16.094 -3.037 1 95 399 VAL A C 1
ATOM 3232 O O . VAL A 1 399 ? 35.812 -17.281 -3.383 1 95 399 VAL A O 1
ATOM 3235 N N . PHE A 1 400 ? 34.594 -15.602 -2.73 1 95.31 400 PHE A N 1
ATOM 3236 C CA . PHE A 1 400 ? 33.312 -16.312 -2.805 1 95.31 400 PHE A CA 1
ATOM 3237 C C . PHE A 1 400 ? 33.062 -16.812 -4.219 1 95.31 400 PHE A C 1
ATOM 3239 O O . PHE A 1 400 ? 32.75 -17.984 -4.418 1 95.31 400 PHE A O 1
ATOM 3246 N N . PHE A 1 401 ? 33.25 -15.945 -5.242 1 92.25 401 PHE A N 1
ATOM 3247 C CA . PHE A 1 401 ? 32.969 -16.344 -6.621 1 92.25 401 PHE A CA 1
ATOM 3248 C C . PHE A 1 401 ? 33.969 -17.375 -7.109 1 92.25 401 PHE A C 1
ATOM 3250 O O . PHE A 1 401 ? 33.625 -18.266 -7.871 1 92.25 401 PHE A O 1
ATOM 3257 N N . VAL A 1 402 ? 35.188 -17.297 -6.645 1 93.31 402 VAL A N 1
ATOM 3258 C CA . VAL A 1 402 ? 36.219 -18.281 -6.996 1 93.31 402 VAL A CA 1
ATOM 3259 C C . VAL A 1 402 ? 35.844 -19.625 -6.379 1 93.31 402 VAL A C 1
ATOM 3261 O O . VAL A 1 402 ? 35.969 -20.672 -7.035 1 93.31 402 VAL A O 1
ATOM 3264 N N . ALA A 1 403 ? 35.375 -19.562 -5.199 1 94.25 403 ALA A N 1
ATOM 3265 C CA . ALA A 1 403 ? 35 -20.781 -4.5 1 94.25 403 ALA A CA 1
ATOM 3266 C C . ALA A 1 403 ? 33.781 -21.422 -5.141 1 94.25 403 ALA A C 1
ATOM 3268 O O . ALA A 1 403 ? 33.719 -22.641 -5.324 1 94.25 403 ALA A O 1
ATOM 3269 N N . MET A 1 404 ? 32.812 -20.625 -5.559 1 91.56 404 MET A N 1
ATOM 3270 C CA . MET A 1 404 ? 31.562 -21.109 -6.117 1 91.56 404 MET A CA 1
ATOM 3271 C C . MET A 1 404 ? 31.766 -21.688 -7.512 1 91.56 404 MET A C 1
ATOM 3273 O O . MET A 1 404 ? 30.984 -22.516 -7.973 1 91.56 404 MET A O 1
ATOM 3277 N N . ASN A 1 405 ? 32.844 -21.25 -8.148 1 88.88 405 ASN A N 1
ATOM 3278 C CA . ASN A 1 405 ? 33.125 -21.75 -9.484 1 88.88 405 ASN A CA 1
ATOM 3279 C C . ASN A 1 405 ? 34 -23 -9.445 1 88.88 405 ASN A C 1
ATOM 3281 O O . ASN A 1 405 ? 34.281 -23.609 -10.477 1 88.88 405 ASN A O 1
ATOM 3285 N N . SER A 1 406 ? 34.344 -23.391 -8.211 1 90.75 406 SER A N 1
ATOM 3286 C CA . SER A 1 406 ? 35.094 -24.625 -8.047 1 90.75 406 SER A CA 1
ATOM 3287 C C . SER A 1 406 ? 34.219 -25.734 -7.465 1 90.75 406 SER A C 1
ATOM 3289 O O . SER A 1 406 ? 33.438 -25.5 -6.531 1 90.75 406 SER A O 1
ATOM 3291 N N . ASP A 1 407 ? 34.188 -26.859 -8.031 1 88.5 407 ASP A N 1
ATOM 3292 C CA . ASP A 1 407 ? 33.375 -27.984 -7.543 1 88.5 407 ASP A CA 1
ATOM 3293 C C . ASP A 1 407 ? 33.844 -28.422 -6.156 1 88.5 407 ASP A C 1
ATOM 3295 O O . ASP A 1 407 ? 33.031 -28.875 -5.344 1 88.5 407 ASP A O 1
ATOM 3299 N N . LYS A 1 408 ? 35.094 -28.188 -5.824 1 91.62 408 LYS A N 1
ATOM 3300 C CA . LYS A 1 408 ? 35.688 -28.672 -4.578 1 91.62 408 LYS A CA 1
ATOM 3301 C C . LYS A 1 408 ? 35.375 -27.734 -3.42 1 91.62 408 LYS A C 1
ATOM 3303 O O . LYS A 1 408 ? 35.281 -28.156 -2.271 1 91.62 408 LYS A O 1
ATOM 3308 N N . TYR A 1 409 ? 35.156 -26.453 -3.748 1 93.75 409 TYR A N 1
ATOM 3309 C CA . TYR A 1 409 ? 35.125 -25.469 -2.664 1 93.75 409 TYR A CA 1
ATOM 3310 C C . TYR A 1 409 ? 33.75 -24.797 -2.588 1 93.75 409 TYR A C 1
ATOM 3312 O O . TYR A 1 409 ? 33.625 -23.719 -2.027 1 93.75 409 TYR A O 1
ATOM 3320 N N . VAL A 1 410 ? 32.75 -25.344 -3.104 1 93.12 410 VAL A N 1
ATOM 3321 C CA . VAL A 1 410 ? 31.422 -24.75 -3.139 1 93.12 410 VAL A CA 1
ATOM 3322 C C . VAL A 1 410 ? 30.875 -24.594 -1.717 1 93.12 410 VAL A C 1
ATOM 3324 O O . VAL A 1 410 ? 30.297 -23.562 -1.372 1 93.12 410 VAL A O 1
ATOM 3327 N N . GLU A 1 411 ? 31.078 -25.578 -0.868 1 92.44 411 GLU A N 1
ATOM 3328 C CA . GLU A 1 411 ? 30.594 -25.516 0.507 1 92.44 411 GLU A CA 1
ATOM 3329 C C . GLU A 1 411 ? 31.281 -24.391 1.283 1 92.44 411 GLU A C 1
ATOM 3331 O O . GLU A 1 411 ? 30.641 -23.719 2.098 1 92.44 411 GLU A O 1
ATOM 3336 N N . THR A 1 412 ? 32.562 -24.234 0.989 1 93.38 412 THR A N 1
ATOM 3337 C CA . THR A 1 412 ? 33.281 -23.156 1.626 1 93.38 412 THR A CA 1
ATOM 3338 C C . THR A 1 412 ? 32.75 -21.797 1.178 1 93.38 412 THR A C 1
ATOM 3340 O O . THR A 1 412 ? 32.719 -20.859 1.967 1 93.38 412 THR A O 1
ATOM 3343 N N . GLY A 1 413 ? 32.438 -21.781 -0.073 1 94.62 413 GLY A N 1
ATOM 3344 C CA . GLY A 1 413 ? 31.812 -20.562 -0.572 1 94.62 413 GLY A CA 1
ATOM 3345 C C . GLY A 1 413 ? 30.516 -20.219 0.132 1 94.62 413 GLY A C 1
ATOM 3346 O O . GLY A 1 413 ? 30.297 -19.062 0.513 1 94.62 413 GLY A O 1
ATOM 3347 N N . VAL A 1 414 ? 29.688 -21.188 0.337 1 94.12 414 VAL A N 1
ATOM 3348 C CA . VAL A 1 414 ? 28.406 -20.984 1.003 1 94.12 414 VAL A CA 1
ATOM 3349 C C . VAL A 1 414 ? 28.641 -20.547 2.449 1 94.12 414 VAL A C 1
ATOM 3351 O O . VAL A 1 414 ? 27.969 -19.641 2.945 1 94.12 414 VAL A O 1
ATOM 3354 N N . GLU A 1 415 ? 29.594 -21.109 3.109 1 94.75 415 GLU A N 1
ATOM 3355 C CA . GLU A 1 415 ? 29.922 -20.75 4.484 1 94.75 415 GLU A CA 1
ATOM 3356 C C . GLU A 1 415 ? 30.484 -19.328 4.562 1 94.75 415 GLU A C 1
ATOM 3358 O O . GLU A 1 415 ? 30.188 -18.594 5.508 1 94.75 415 GLU A O 1
ATOM 3363 N N . LEU A 1 416 ? 31.281 -19.031 3.619 1 95.5 416 LEU A N 1
ATOM 3364 C CA . LEU A 1 416 ? 31.859 -17.688 3.559 1 95.5 416 LEU A CA 1
ATOM 3365 C C . LEU A 1 416 ? 30.781 -16.625 3.453 1 95.5 416 LEU A C 1
ATOM 3367 O O . LEU A 1 416 ? 30.875 -15.562 4.062 1 95.5 416 LEU A O 1
ATOM 3371 N N . GLN A 1 417 ? 29.797 -16.922 2.646 1 95.5 417 GLN A N 1
ATOM 3372 C CA . GLN A 1 417 ? 28.688 -15.992 2.496 1 95.5 417 GLN A CA 1
ATOM 3373 C C . GLN A 1 417 ? 27.953 -15.781 3.82 1 95.5 417 GLN A C 1
ATOM 3375 O O . GLN A 1 417 ? 27.578 -14.656 4.152 1 95.5 417 GLN A O 1
ATOM 3380 N N . VAL A 1 418 ? 27.719 -16.797 4.605 1 95.94 418 VAL A N 1
ATOM 3381 C CA . VAL A 1 418 ? 27.031 -16.719 5.883 1 95.94 418 VAL A CA 1
ATOM 3382 C C . VAL A 1 418 ? 27.844 -15.891 6.871 1 95.94 418 VAL A C 1
ATOM 3384 O O . VAL A 1 418 ? 27.312 -15.016 7.551 1 95.94 418 VAL A O 1
ATOM 3387 N N . VAL A 1 419 ? 29.078 -16.156 6.895 1 96.31 419 VAL A N 1
ATOM 3388 C CA . VAL A 1 419 ? 29.969 -15.461 7.828 1 96.31 419 VAL A CA 1
ATOM 3389 C C . VAL A 1 419 ? 30.031 -13.977 7.473 1 96.31 419 VAL A C 1
ATOM 3391 O O . VAL A 1 419 ? 30 -13.117 8.352 1 96.31 419 VAL A O 1
ATOM 3394 N N . GLN A 1 420 ? 30.188 -13.766 6.23 1 97 420 GLN A N 1
ATOM 3395 C CA . GLN A 1 420 ? 30.266 -12.383 5.773 1 97 420 GLN A CA 1
ATOM 3396 C C . GLN A 1 420 ? 29 -11.617 6.102 1 97 420 GLN A C 1
ATOM 3398 O O . GLN A 1 420 ? 29.047 -10.523 6.672 1 97 420 GLN A O 1
ATOM 3403 N N . GLU A 1 421 ? 27.859 -12.148 5.754 1 96.75 421 GLU A N 1
ATOM 3404 C CA . GLU A 1 421 ? 26.594 -11.477 6.004 1 96.75 421 GLU A CA 1
ATOM 3405 C C . GLU A 1 421 ? 26.344 -11.32 7.504 1 96.75 421 GLU A C 1
ATOM 3407 O O . GLU A 1 421 ? 25.875 -10.266 7.949 1 96.75 421 GLU A O 1
ATOM 3412 N N . MET A 1 422 ? 26.672 -12.297 8.289 1 97.56 422 MET A N 1
ATOM 3413 C CA . MET A 1 422 ? 26.5 -12.234 9.734 1 97.56 422 MET A CA 1
ATOM 3414 C C . MET A 1 422 ? 27.375 -11.148 10.344 1 97.56 422 MET A C 1
ATOM 3416 O O . MET A 1 422 ? 26.938 -10.391 11.211 1 97.56 422 MET A O 1
ATOM 3420 N N . SER A 1 423 ? 28.578 -11.094 9.867 1 97.56 423 SER A N 1
ATOM 3421 C CA . SER A 1 423 ? 29.5 -10.078 10.367 1 97.56 423 SER A CA 1
ATOM 3422 C C . SER A 1 423 ? 29 -8.672 10.062 1 97.56 423 SER A C 1
ATOM 3424 O O . SER A 1 423 ? 29.031 -7.797 10.93 1 97.56 423 SER A O 1
ATOM 3426 N N . LEU A 1 424 ? 28.531 -8.484 8.852 1 98.25 424 LEU A N 1
ATOM 3427 C CA . LEU A 1 424 ? 28.016 -7.172 8.461 1 98.25 424 LEU A CA 1
ATOM 3428 C C . LEU A 1 424 ? 26.781 -6.809 9.289 1 98.25 424 LEU A C 1
ATOM 3430 O O . LEU A 1 424 ? 26.641 -5.668 9.734 1 98.25 424 LEU A O 1
ATOM 3434 N N . LEU A 1 425 ? 25.906 -7.75 9.539 1 98.31 425 LEU A N 1
ATOM 3435 C CA . LEU A 1 425 ? 24.672 -7.5 10.281 1 98.31 425 LEU A CA 1
ATOM 3436 C C . LEU A 1 425 ? 24.969 -7.215 11.75 1 98.31 425 LEU A C 1
ATOM 3438 O O . LEU A 1 425 ? 24.359 -6.332 12.359 1 98.31 425 LEU A O 1
ATOM 3442 N N . VAL A 1 426 ? 25.906 -7.949 12.336 1 98.19 426 VAL A N 1
ATOM 3443 C CA . VAL A 1 426 ? 26.281 -7.738 13.727 1 98.19 426 VAL A CA 1
ATOM 3444 C C . VAL A 1 426 ? 26.922 -6.363 13.883 1 98.19 426 VAL A C 1
ATOM 3446 O O . VAL A 1 426 ? 26.578 -5.609 14.797 1 98.19 426 VAL A O 1
ATOM 3449 N N . LEU A 1 427 ? 27.828 -6.07 12.945 1 98 427 LEU A N 1
ATOM 3450 C CA . LEU A 1 427 ? 28.453 -4.75 12.961 1 98 427 LEU A CA 1
ATOM 3451 C C . LEU A 1 427 ? 27.406 -3.658 12.789 1 98 427 LEU A C 1
ATOM 3453 O O . LEU A 1 427 ? 27.5 -2.594 13.406 1 98 427 LEU A O 1
ATOM 3457 N N . GLY A 1 428 ? 26.453 -3.949 11.898 1 98 428 GLY A N 1
ATOM 3458 C CA . GLY A 1 428 ? 25.359 -3.004 11.719 1 98 428 GLY A CA 1
ATOM 3459 C C . GLY A 1 428 ? 24.547 -2.773 12.984 1 98 428 GLY A C 1
ATOM 3460 O O . GLY A 1 428 ? 24.234 -1.631 13.328 1 98 428 GLY A O 1
ATOM 3461 N N . LEU A 1 429 ? 24.266 -3.805 13.711 1 98 429 LEU A N 1
ATOM 3462 C CA . LEU A 1 429 ? 23.484 -3.709 14.938 1 98 429 LEU A CA 1
ATOM 3463 C C . LEU A 1 429 ? 24.25 -2.947 16.016 1 98 429 LEU A C 1
ATOM 3465 O O . LEU A 1 429 ? 23.688 -2.094 16.703 1 98 429 LEU A O 1
ATOM 3469 N N . ILE A 1 430 ? 25.469 -3.213 16.125 1 97.88 430 ILE A N 1
ATOM 3470 C CA . ILE A 1 430 ? 26.312 -2.531 17.109 1 97.88 430 ILE A CA 1
ATOM 3471 C C . ILE A 1 430 ? 26.406 -1.046 16.766 1 97.88 430 ILE A C 1
ATOM 3473 O O . ILE A 1 430 ? 26.234 -0.19 17.641 1 97.88 430 ILE A O 1
ATOM 3477 N N . SER A 1 431 ? 26.625 -0.793 15.492 1 98 431 SER A N 1
ATOM 3478 C CA . SER A 1 431 ? 26.781 0.587 15.047 1 98 431 SER A CA 1
ATOM 3479 C C . SER A 1 431 ? 25.5 1.376 15.211 1 98 431 SER A C 1
ATOM 3481 O O . SER A 1 431 ? 25.516 2.545 15.602 1 98 431 SER A O 1
ATOM 3483 N N . VAL A 1 432 ? 24.406 0.765 14.922 1 98 432 VAL A N 1
ATOM 3484 C CA . VAL A 1 432 ? 23.109 1.426 15.078 1 98 432 VAL A CA 1
ATOM 3485 C C . VAL A 1 432 ? 22.891 1.778 16.547 1 98 432 VAL A C 1
ATOM 3487 O O . VAL A 1 432 ? 22.438 2.881 16.859 1 98 432 VAL A O 1
ATOM 3490 N N . SER A 1 433 ? 23.219 0.883 17.438 1 97.12 433 SER A N 1
ATOM 3491 C CA . SER A 1 433 ? 23.047 1.112 18.875 1 97.12 433 SER A CA 1
ATOM 3492 C C . SER A 1 433 ? 23.938 2.246 19.359 1 97.12 433 SER A C 1
ATOM 3494 O O . SER A 1 433 ? 23.484 3.107 20.125 1 97.12 433 SER A O 1
ATOM 3496 N N . LEU A 1 434 ? 25.109 2.287 18.922 1 96.81 434 LEU A N 1
ATOM 3497 C CA . LEU A 1 434 ? 26.062 3.332 19.312 1 96.81 434 LEU A CA 1
ATOM 3498 C C . LEU A 1 434 ? 25.625 4.688 18.766 1 96.81 434 LEU A C 1
ATOM 3500 O O . LEU A 1 434 ? 25.641 5.688 19.484 1 96.81 434 LEU A O 1
ATOM 3504 N N . ALA A 1 435 ? 25.266 4.68 17.5 1 97 435 ALA A N 1
ATOM 3505 C CA . ALA A 1 435 ? 24.828 5.922 16.875 1 97 435 ALA A CA 1
ATOM 3506 C C . ALA A 1 435 ? 23.578 6.469 17.562 1 97 435 ALA A C 1
ATOM 3508 O O . ALA A 1 435 ? 23.453 7.676 17.766 1 97 435 ALA A O 1
ATOM 3509 N N . TRP A 1 436 ? 22.75 5.594 17.891 1 95.19 436 TRP A N 1
ATOM 3510 C CA . TRP A 1 436 ? 21.5 5.992 18.531 1 95.19 436 TRP A CA 1
ATOM 3511 C C . TRP A 1 436 ? 21.766 6.648 19.875 1 95.19 436 TRP A C 1
ATOM 3513 O O . TRP A 1 436 ? 21.141 7.656 20.219 1 95.19 436 TRP A O 1
ATOM 3523 N N . ARG A 1 437 ? 22.672 6.176 20.688 1 94.38 437 ARG A N 1
ATOM 3524 C CA . ARG A 1 437 ? 23.047 6.746 21.969 1 94.38 437 ARG A CA 1
ATOM 3525 C C . ARG A 1 437 ? 23.625 8.141 21.797 1 94.38 437 ARG A C 1
ATOM 3527 O O . ARG A 1 437 ? 23.391 9.023 22.625 1 94.38 437 ARG A O 1
ATOM 3534 N N . GLN A 1 438 ? 24.266 8.359 20.766 1 94.56 438 GLN A N 1
ATOM 3535 C CA . GLN A 1 438 ? 24.938 9.633 20.531 1 94.56 438 GLN A CA 1
ATOM 3536 C C . GLN A 1 438 ? 23.953 10.672 20 1 94.56 438 GLN A C 1
ATOM 3538 O O . GLN A 1 438 ? 23.984 11.836 20.406 1 94.56 438 GLN A O 1
ATOM 3543 N N . ILE A 1 439 ? 23.109 10.242 19.109 1 93.44 439 ILE A N 1
ATOM 3544 C CA . ILE A 1 439 ? 22.188 11.188 18.484 1 93.44 439 ILE A CA 1
ATOM 3545 C C . ILE A 1 439 ? 21.094 11.57 19.469 1 93.44 439 ILE A C 1
ATOM 3547 O O . ILE A 1 439 ? 20.438 12.602 19.328 1 93.44 439 ILE A O 1
ATOM 3551 N N . ALA A 1 440 ? 20.922 10.742 20.484 1 90.5 440 ALA A N 1
ATOM 3552 C CA . ALA A 1 440 ? 19.922 11.023 21.5 1 90.5 440 ALA A CA 1
ATOM 3553 C C . ALA A 1 440 ? 20.234 12.328 22.234 1 90.5 440 ALA A C 1
ATOM 3555 O O . ALA A 1 440 ? 19.359 12.906 22.875 1 90.5 440 ALA A O 1
ATOM 3556 N N . LYS A 1 441 ? 21.391 12.852 22.094 1 90 441 LYS A N 1
ATOM 3557 C CA . LYS A 1 441 ? 21.812 14.086 22.75 1 90 441 LYS A CA 1
ATOM 3558 C C . LYS A 1 441 ? 21.375 15.305 21.953 1 90 441 LYS A C 1
ATOM 3560 O O . LYS A 1 441 ? 21.406 16.438 22.469 1 90 441 LYS A O 1
ATOM 3565 N N . LEU A 1 442 ? 20.984 15.047 20.75 1 92.69 442 LEU A N 1
ATOM 3566 C CA . LEU A 1 442 ? 20.609 16.156 19.859 1 92.69 442 LEU A CA 1
ATOM 3567 C C . LEU A 1 442 ? 19.188 16.625 20.156 1 92.69 442 LEU A C 1
ATOM 3569 O O . LEU A 1 442 ? 18.453 15.984 20.906 1 92.69 442 LEU A O 1
ATOM 3573 N N . ASP A 1 443 ? 18.844 17.734 19.547 1 90.75 443 ASP A N 1
ATOM 3574 C CA . ASP A 1 443 ? 17.516 18.312 19.688 1 90.75 443 ASP A CA 1
ATOM 3575 C C . ASP A 1 443 ? 16.547 17.703 18.672 1 90.75 443 ASP A C 1
ATOM 3577 O O . ASP A 1 443 ? 16.938 16.891 17.828 1 90.75 443 ASP A O 1
ATOM 3581 N N . VAL A 1 444 ? 15.273 18 18.938 1 89.06 444 VAL A N 1
ATOM 3582 C CA . VAL A 1 444 ? 14.258 17.438 18.047 1 89.06 444 VAL A CA 1
ATOM 3583 C C . VAL A 1 444 ? 13.641 18.531 17.188 1 89.06 444 VAL A C 1
ATOM 3585 O O . VAL A 1 444 ? 13.375 19.641 17.688 1 89.06 444 VAL A O 1
ATOM 3588 N N . ASN A 1 445 ? 13.562 18.234 15.922 1 85 445 ASN A N 1
ATOM 3589 C CA . ASN A 1 445 ? 12.867 19.109 14.977 1 85 445 ASN A CA 1
ATOM 3590 C C . ASN A 1 445 ? 11.406 18.703 14.82 1 85 445 ASN A C 1
ATOM 3592 O O . ASN A 1 445 ? 11.094 17.703 14.172 1 85 445 ASN A O 1
ATOM 3596 N N . VAL A 1 446 ? 10.484 19.453 15.242 1 75.38 446 VAL A N 1
ATOM 3597 C CA . VAL A 1 446 ? 9.062 19.125 15.273 1 75.38 446 VAL A CA 1
ATOM 3598 C C . VAL A 1 446 ? 8.469 19.266 13.875 1 75.38 446 VAL A C 1
ATOM 3600 O O . VAL A 1 446 ? 7.508 18.562 13.531 1 75.38 446 VAL A O 1
ATOM 3603 N N . TYR A 1 447 ? 9.016 20.062 12.977 1 67.69 447 TYR A N 1
ATOM 3604 C CA . TYR A 1 447 ? 8.398 20.359 11.688 1 67.69 447 TYR A CA 1
ATOM 3605 C C . TYR A 1 447 ? 9.172 19.688 10.555 1 67.69 447 TYR A C 1
ATOM 3607 O O . TYR A 1 447 ? 9.133 20.141 9.414 1 67.69 447 TYR A O 1
ATOM 3615 N N . SER A 1 448 ? 9.773 18.625 10.906 1 72.88 448 SER A N 1
ATOM 3616 C CA . SER A 1 448 ? 10.531 17.953 9.852 1 72.88 448 SER A CA 1
ATOM 3617 C C . SER A 1 448 ? 9.602 17.25 8.875 1 72.88 448 SER A C 1
ATOM 3619 O O . SER A 1 448 ? 8.586 16.672 9.273 1 72.88 448 SER A O 1
ATOM 3621 N N . VAL A 1 449 ? 9.773 17.562 7.582 1 62.12 449 VAL A N 1
ATOM 3622 C CA . VAL A 1 449 ? 8.977 16.906 6.547 1 62.12 449 VAL A CA 1
ATOM 3623 C C . VAL A 1 449 ? 9.664 15.617 6.09 1 62.12 449 VAL A C 1
ATOM 3625 O O . VAL A 1 449 ? 10.508 15.648 5.195 1 62.12 449 VAL A O 1
ATOM 3628 N N . THR A 1 450 ? 9.336 14.508 6.75 1 79 450 THR A N 1
ATOM 3629 C CA . THR A 1 450 ? 10.023 13.25 6.477 1 79 450 THR A CA 1
ATOM 3630 C C . THR A 1 450 ? 9.031 12.164 6.062 1 79 450 THR A C 1
ATOM 3632 O O . THR A 1 450 ? 9.32 10.977 6.164 1 79 450 THR A O 1
ATOM 3635 N N . PHE A 1 451 ? 7.938 12.523 5.582 1 78.94 451 PHE A N 1
ATOM 3636 C CA . PHE A 1 451 ? 6.887 11.547 5.32 1 78.94 451 PHE A CA 1
ATOM 3637 C C . PHE A 1 451 ? 7.316 10.562 4.242 1 78.94 451 PHE A C 1
ATOM 3639 O O . PHE A 1 451 ? 7.176 9.352 4.406 1 78.94 451 PHE A O 1
ATOM 3646 N N . LEU A 1 452 ? 7.855 11.109 3.135 1 79.56 452 LEU A N 1
ATOM 3647 C CA . LEU A 1 452 ? 8.203 10.25 2.014 1 79.56 452 LEU A CA 1
ATOM 3648 C C . LEU A 1 452 ? 9.281 9.25 2.412 1 79.56 452 LEU A C 1
ATOM 3650 O O . LEU A 1 452 ? 9.195 8.062 2.076 1 79.56 452 LEU A O 1
ATOM 3654 N N . ASP A 1 453 ? 10.227 9.656 3.152 1 86.06 453 ASP A N 1
ATOM 3655 C CA . ASP A 1 453 ? 11.305 8.789 3.611 1 86.06 453 ASP A CA 1
ATOM 3656 C C . ASP A 1 453 ? 10.773 7.715 4.562 1 86.06 453 ASP A C 1
ATOM 3658 O O . ASP A 1 453 ? 11.109 6.539 4.426 1 86.06 453 ASP A O 1
ATOM 3662 N N . ASP A 1 454 ? 9.906 8.109 5.445 1 87.5 454 ASP A N 1
ATOM 3663 C CA . ASP A 1 454 ? 9.305 7.152 6.367 1 87.5 454 ASP A CA 1
ATOM 3664 C C . ASP A 1 454 ? 8.461 6.125 5.621 1 87.5 454 ASP A C 1
ATOM 3666 O O . ASP A 1 454 ? 8.547 4.926 5.895 1 87.5 454 ASP A O 1
ATOM 3670 N N . PHE A 1 455 ? 7.777 6.613 4.707 1 85.62 455 PHE A N 1
ATOM 3671 C CA . PHE A 1 455 ? 6.883 5.738 3.955 1 85.62 455 PHE A CA 1
ATOM 3672 C C . PHE A 1 455 ? 7.676 4.699 3.172 1 85.62 455 PHE A C 1
ATOM 3674 O O . PHE A 1 455 ? 7.359 3.508 3.211 1 85.62 455 PHE A O 1
ATOM 3681 N N . LEU A 1 456 ? 8.68 5.172 2.504 1 88 456 LEU A N 1
ATOM 3682 C CA . LEU A 1 456 ? 9.461 4.273 1.667 1 88 456 LEU A CA 1
ATOM 3683 C C . LEU A 1 456 ? 10.172 3.219 2.514 1 88 456 LEU A C 1
ATOM 3685 O O . LEU A 1 456 ? 10.273 2.057 2.111 1 88 456 LEU A O 1
ATOM 3689 N N . MET A 1 457 ? 10.594 3.57 3.691 1 90.69 457 MET A N 1
ATOM 3690 C CA . MET A 1 457 ? 11.258 2.619 4.574 1 90.69 457 MET A CA 1
ATOM 3691 C C . MET A 1 457 ? 10.266 1.612 5.145 1 90.69 457 MET A C 1
ATOM 3693 O O . MET A 1 457 ? 10.523 0.409 5.152 1 90.69 457 MET A O 1
ATOM 3697 N N . PHE A 1 458 ? 9.109 2.061 5.484 1 89.88 458 PHE A N 1
ATOM 3698 C CA . PHE A 1 458 ? 8.109 1.199 6.102 1 89.88 458 PHE A CA 1
ATOM 3699 C C . PHE A 1 458 ? 7.477 0.276 5.07 1 89.88 458 PHE A C 1
ATOM 3701 O O . PHE A 1 458 ? 7.125 -0.864 5.379 1 89.88 458 PHE A O 1
ATOM 3708 N N . PHE A 1 459 ? 7.395 0.771 3.934 1 89.94 459 PHE A N 1
ATOM 3709 C CA . PHE A 1 459 ? 6.785 0.017 2.844 1 89.94 459 PHE A CA 1
ATOM 3710 C C . PHE A 1 459 ? 7.602 -1.229 2.525 1 89.94 459 PHE A C 1
ATOM 3712 O O . PHE A 1 459 ? 7.066 -2.207 1.997 1 89.94 459 PHE A O 1
ATOM 3719 N N . THR A 1 460 ? 8.898 -1.274 2.832 1 95 460 THR A N 1
ATOM 3720 C CA . THR A 1 460 ? 9.781 -2.389 2.5 1 95 460 THR A CA 1
ATOM 3721 C C . THR A 1 460 ? 9.773 -3.432 3.613 1 95 460 THR A C 1
ATOM 3723 O O . THR A 1 460 ? 10.18 -4.574 3.4 1 95 460 THR A O 1
ATOM 3726 N N . LEU A 1 461 ? 9.242 -3.172 4.781 1 95.38 461 LEU A N 1
ATOM 3727 C CA . LEU A 1 461 ? 9.367 -4.02 5.965 1 95.38 461 LEU A CA 1
ATOM 3728 C C . LEU A 1 461 ? 8.602 -5.328 5.773 1 95.38 461 LEU A C 1
ATOM 3730 O O . LEU A 1 461 ? 9.117 -6.402 6.086 1 95.38 461 LEU A O 1
ATOM 3734 N N . PRO A 1 462 ? 7.383 -5.312 5.188 1 94.81 462 PRO A N 1
ATOM 3735 C CA . PRO A 1 462 ? 6.664 -6.578 5.016 1 94.81 462 PRO A CA 1
ATOM 3736 C C . PRO A 1 462 ? 7.441 -7.586 4.172 1 94.81 462 PRO A C 1
ATOM 3738 O O . PRO A 1 462 ? 7.324 -8.797 4.387 1 94.81 462 PRO A O 1
ATOM 3741 N N . PHE A 1 463 ? 8.258 -7.105 3.281 1 95.94 463 PHE A N 1
ATOM 3742 C CA . PHE A 1 463 ? 8.984 -8 2.391 1 95.94 463 PHE A CA 1
ATOM 3743 C C . PHE A 1 463 ? 10.141 -8.672 3.125 1 95.94 463 PHE A C 1
ATOM 3745 O O . PHE A 1 463 ? 10.461 -9.828 2.855 1 95.94 463 PHE A O 1
ATOM 3752 N N . PHE A 1 464 ? 10.727 -7.93 4.102 1 97 464 PHE A N 1
ATOM 3753 C CA . PHE A 1 464 ? 11.711 -8.555 4.98 1 97 464 PHE A CA 1
ATOM 3754 C C . PHE A 1 464 ? 11.055 -9.633 5.836 1 97 464 PHE A C 1
ATOM 3756 O O . PHE A 1 464 ? 11.633 -10.703 6.039 1 97 464 PHE A O 1
ATOM 3763 N N . PHE A 1 465 ? 9.875 -9.398 6.266 1 97.38 465 PHE A N 1
ATOM 3764 C CA . PHE A 1 465 ? 9.18 -10.344 7.129 1 97.38 465 PHE A CA 1
ATOM 3765 C C . PHE A 1 465 ? 8.773 -11.586 6.352 1 97.38 465 PHE A C 1
ATOM 3767 O O . PHE A 1 465 ? 8.969 -12.711 6.82 1 97.38 465 PHE A O 1
ATOM 3774 N N . ILE A 1 466 ? 8.25 -11.383 5.188 1 97.12 466 ILE A N 1
ATOM 3775 C CA . ILE A 1 466 ? 7.82 -12.508 4.367 1 97.12 466 ILE A CA 1
ATOM 3776 C C . ILE A 1 466 ? 9.016 -13.398 4.043 1 97.12 466 ILE A C 1
ATOM 3778 O O . ILE A 1 466 ? 8.984 -14.609 4.289 1 97.12 466 ILE A O 1
ATOM 3782 N N . ASN A 1 467 ? 10.078 -12.758 3.521 1 96.12 467 ASN A N 1
ATOM 3783 C CA . ASN A 1 467 ? 11.281 -13.5 3.15 1 96.12 467 ASN A CA 1
ATOM 3784 C C . ASN A 1 467 ? 11.922 -14.172 4.363 1 96.12 467 ASN A C 1
ATOM 3786 O O . ASN A 1 467 ? 12.25 -15.359 4.32 1 96.12 467 ASN A O 1
ATOM 3790 N N . GLY A 1 468 ? 12.016 -13.492 5.465 1 96.31 468 GLY A N 1
ATOM 3791 C CA . GLY A 1 468 ? 12.664 -13.992 6.668 1 96.31 468 GLY A CA 1
ATOM 3792 C C . GLY A 1 468 ? 11.898 -15.125 7.332 1 96.31 468 GLY A C 1
ATOM 3793 O O . GLY A 1 468 ? 12.477 -16.141 7.691 1 96.31 468 GLY A O 1
ATOM 3794 N N . ILE A 1 469 ? 10.625 -15.047 7.461 1 96.12 469 ILE A N 1
ATOM 3795 C CA . ILE A 1 469 ? 9.812 -16.047 8.141 1 96.12 469 ILE A CA 1
ATOM 3796 C C . ILE A 1 469 ? 9.805 -17.344 7.34 1 96.12 469 ILE A C 1
ATOM 3798 O O . ILE A 1 469 ? 10.016 -18.422 7.895 1 96.12 469 ILE A O 1
ATOM 3802 N N . LEU A 1 470 ? 9.617 -17.219 6.035 1 96 470 LEU A N 1
ATOM 3803 C CA . LEU A 1 470 ? 9.57 -18.422 5.199 1 96 470 LEU A CA 1
ATOM 3804 C C . LEU A 1 470 ? 10.93 -19.109 5.168 1 96 470 LEU A C 1
ATOM 3806 O O . LEU A 1 470 ? 11.008 -20.344 5.16 1 96 470 LEU A O 1
ATOM 3810 N N . THR A 1 471 ? 11.992 -18.281 5.172 1 96.31 471 THR A N 1
ATOM 3811 C CA . THR A 1 471 ? 13.328 -18.859 5.191 1 96.31 471 THR A CA 1
ATOM 3812 C C . THR A 1 471 ? 13.602 -19.547 6.531 1 96.31 471 THR A C 1
ATOM 3814 O O . THR A 1 471 ? 14.133 -20.656 6.57 1 96.31 471 THR A O 1
ATOM 3817 N N . VAL A 1 472 ? 13.219 -18.953 7.609 1 96.75 472 VAL A N 1
ATOM 3818 C CA . VAL A 1 472 ? 13.422 -19.516 8.938 1 96.75 472 VAL A CA 1
ATOM 3819 C C . VAL A 1 472 ? 12.633 -20.828 9.078 1 96.75 472 VAL A C 1
ATOM 3821 O O . VAL A 1 472 ? 13.156 -21.812 9.578 1 96.75 472 VAL A O 1
ATOM 3824 N N . TRP A 1 473 ? 11.406 -20.875 8.586 1 95.31 473 TRP A N 1
ATOM 3825 C CA . TRP A 1 473 ? 10.57 -22.062 8.648 1 95.31 473 TRP A CA 1
ATOM 3826 C C . TRP A 1 473 ? 11.219 -23.219 7.887 1 95.31 473 TRP A C 1
ATOM 3828 O O . TRP A 1 473 ? 11.242 -24.359 8.367 1 95.31 473 TRP A O 1
ATOM 3838 N N . ALA A 1 474 ? 11.734 -22.891 6.703 1 96.12 474 ALA A N 1
ATOM 3839 C CA . ALA A 1 474 ? 12.367 -23.922 5.879 1 96.12 474 ALA A CA 1
ATOM 3840 C C . ALA A 1 474 ? 13.68 -24.391 6.5 1 96.12 474 ALA A C 1
ATOM 3842 O O . ALA A 1 474 ? 13.953 -25.578 6.547 1 96.12 474 ALA A O 1
ATOM 3843 N N . GLU A 1 475 ? 14.492 -23.469 7.027 1 96.88 475 GLU A N 1
ATOM 3844 C CA . GLU A 1 475 ? 15.789 -23.797 7.605 1 96.88 475 GLU A CA 1
ATOM 3845 C C . GLU A 1 475 ? 15.641 -24.594 8.898 1 96.88 475 GLU A C 1
ATOM 3847 O O . GLU A 1 475 ? 16.469 -25.438 9.219 1 96.88 475 GLU A O 1
ATOM 3852 N N . LEU A 1 476 ? 14.578 -24.344 9.633 1 96 476 LEU A N 1
ATOM 3853 C CA . LEU A 1 476 ? 14.305 -25.094 10.844 1 96 476 LEU A CA 1
ATOM 3854 C C . LEU A 1 476 ? 13.992 -26.562 10.516 1 96 476 LEU A C 1
ATOM 3856 O O . LEU A 1 476 ? 14.383 -27.469 11.258 1 96 476 LEU A O 1
ATOM 3860 N N . GLN A 1 477 ? 13.328 -26.781 9.359 1 94.19 477 GLN A N 1
ATOM 3861 C CA . GLN A 1 477 ? 13.039 -28.141 8.93 1 94.19 477 GLN A CA 1
ATOM 3862 C C . GLN A 1 477 ? 14.312 -28.891 8.562 1 94.19 477 GLN A C 1
ATOM 3864 O O . GLN A 1 477 ? 14.43 -30.094 8.805 1 94.19 477 GLN A O 1
ATOM 3869 N N . ASP A 1 478 ? 15.305 -28.172 8.039 1 94.75 478 ASP A N 1
ATOM 3870 C CA . ASP A 1 478 ? 16.594 -28.766 7.672 1 94.75 478 ASP A CA 1
ATOM 3871 C C . ASP A 1 478 ? 17.562 -28.75 8.844 1 94.75 478 ASP A C 1
ATOM 3873 O O . ASP A 1 478 ? 18.734 -29.125 8.695 1 94.75 478 ASP A O 1
ATOM 3877 N N . THR A 1 479 ? 17.156 -28.234 10.039 1 94.5 479 THR A N 1
ATOM 3878 C CA . THR A 1 479 ? 17.953 -28.141 11.258 1 94.5 479 THR A CA 1
ATOM 3879 C C . THR A 1 479 ? 19.234 -27.344 11.016 1 94.5 479 THR A C 1
ATOM 3881 O O . THR A 1 479 ? 20.312 -27.734 11.484 1 94.5 479 THR A O 1
ATOM 3884 N N . ASN A 1 480 ? 19.156 -26.375 10.117 1 95.31 480 ASN A N 1
ATOM 3885 C CA . ASN A 1 480 ? 20.266 -25.453 9.898 1 95.31 480 ASN A CA 1
ATOM 3886 C C . ASN A 1 480 ? 20.141 -24.219 10.797 1 95.31 480 ASN A C 1
ATOM 3888 O O . ASN A 1 480 ? 19.688 -23.172 10.352 1 95.31 480 ASN A O 1
ATOM 3892 N N . TYR A 1 481 ? 20.625 -24.203 11.938 1 95.88 481 TYR A N 1
ATOM 3893 C CA . TYR A 1 481 ? 20.422 -23.172 12.953 1 95.88 481 TYR A CA 1
ATOM 3894 C C . TYR A 1 481 ? 21.234 -21.922 12.625 1 95.88 481 TYR A C 1
ATOM 3896 O O . TYR A 1 481 ? 20.828 -20.812 12.977 1 95.88 481 TYR A O 1
ATOM 3904 N N . VAL A 1 482 ? 22.375 -22.125 11.977 1 95.69 482 VAL A N 1
ATOM 3905 C CA . VAL A 1 482 ? 23.219 -20.969 11.633 1 95.69 482 VAL A CA 1
ATOM 3906 C C . VAL A 1 482 ? 22.453 -20.031 10.711 1 95.69 482 VAL A C 1
ATOM 3908 O O . VAL A 1 482 ? 22.438 -18.812 10.93 1 95.69 482 VAL A O 1
ATOM 3911 N N . ARG A 1 483 ? 21.766 -20.609 9.773 1 95.56 483 ARG A N 1
ATOM 3912 C CA . ARG A 1 483 ? 21 -19.797 8.836 1 95.56 483 ARG A CA 1
ATOM 3913 C C . ARG A 1 483 ? 19.75 -19.219 9.5 1 95.56 483 ARG A C 1
ATOM 3915 O O . ARG A 1 483 ? 19.312 -18.109 9.156 1 95.56 483 ARG A O 1
ATOM 3922 N N . VAL A 1 484 ? 19.188 -19.922 10.438 1 97.31 484 VAL A N 1
ATOM 3923 C CA . VAL A 1 484 ? 18.062 -19.406 11.203 1 97.31 484 VAL A CA 1
ATOM 3924 C C . VAL A 1 484 ? 18.484 -18.156 11.961 1 97.31 484 VAL A C 1
ATOM 3926 O O . VAL A 1 484 ? 17.812 -17.125 11.906 1 97.31 484 VAL A O 1
ATOM 3929 N N . ILE A 1 485 ? 19.609 -18.266 12.617 1 97.38 485 ILE A N 1
ATOM 3930 C CA . ILE A 1 485 ? 20.125 -17.141 13.383 1 97.38 485 ILE A CA 1
ATOM 3931 C C . ILE A 1 485 ? 20.406 -15.961 12.453 1 97.38 485 ILE A C 1
ATOM 3933 O O . ILE A 1 485 ? 20.109 -14.812 12.789 1 97.38 485 ILE A O 1
ATOM 3937 N N . LEU A 1 486 ? 20.953 -16.234 11.289 1 96.88 486 LEU A N 1
ATOM 3938 C CA . LEU A 1 486 ? 21.266 -15.203 10.312 1 96.88 486 LEU A CA 1
ATOM 3939 C C . LEU A 1 486 ? 20.016 -14.453 9.891 1 96.88 486 LEU A C 1
ATOM 3941 O O . LEU A 1 486 ? 20 -13.219 9.867 1 96.88 486 LEU A O 1
ATOM 3945 N N . ASN A 1 487 ? 18.984 -15.18 9.586 1 96.81 487 ASN A N 1
ATOM 3946 C CA . ASN A 1 487 ? 17.75 -14.547 9.117 1 96.81 487 ASN A CA 1
ATOM 3947 C C . ASN A 1 487 ? 17.047 -13.789 10.242 1 96.81 487 ASN A C 1
ATOM 3949 O O . ASN A 1 487 ? 16.469 -12.727 10.016 1 96.81 487 ASN A O 1
ATOM 3953 N N . VAL A 1 488 ? 17.062 -14.305 11.43 1 97.44 488 VAL A N 1
ATOM 3954 C CA . VAL A 1 488 ? 16.5 -13.609 12.578 1 97.44 488 VAL A CA 1
ATOM 3955 C C . VAL A 1 488 ? 17.281 -12.328 12.852 1 97.44 488 VAL A C 1
ATOM 3957 O O . VAL A 1 488 ? 16.703 -11.273 13.125 1 97.44 488 VAL A O 1
ATOM 3960 N N . LEU A 1 489 ? 18.578 -12.453 12.742 1 97.75 489 LEU A N 1
ATOM 3961 C CA . LEU A 1 489 ? 19.453 -11.305 12.938 1 97.75 489 LEU A CA 1
ATOM 3962 C C . LEU A 1 489 ? 19.156 -10.219 11.906 1 97.75 489 LEU A C 1
ATOM 3964 O O . LEU A 1 489 ? 19.172 -9.023 12.234 1 97.75 489 LEU A O 1
ATOM 3968 N N . GLU A 1 490 ? 18.891 -10.609 10.711 1 97.62 490 GLU A N 1
ATOM 3969 C CA . GLU A 1 490 ? 18.578 -9.641 9.664 1 97.62 490 GLU A CA 1
ATOM 3970 C C . GLU A 1 490 ? 17.297 -8.883 9.977 1 97.62 490 GLU A C 1
ATOM 3972 O O . GLU A 1 490 ? 17.25 -7.66 9.844 1 97.62 490 GLU A O 1
ATOM 3977 N N . ILE A 1 491 ? 16.281 -9.547 10.43 1 97 491 ILE A N 1
ATOM 3978 C CA . ILE A 1 491 ? 15.008 -8.93 10.781 1 97 491 ILE A CA 1
ATOM 3979 C C . ILE A 1 491 ? 15.203 -7.953 11.938 1 97 491 ILE A C 1
ATOM 3981 O O . ILE A 1 491 ? 14.711 -6.82 11.891 1 97 491 ILE A O 1
ATOM 3985 N N . ILE A 1 492 ? 15.953 -8.344 12.891 1 97.12 492 ILE A N 1
ATOM 3986 C CA . ILE A 1 492 ? 16.203 -7.504 14.055 1 97.12 492 ILE A CA 1
ATOM 3987 C C . ILE A 1 492 ? 16.984 -6.258 13.633 1 97.12 492 ILE A C 1
ATOM 3989 O O . ILE A 1 492 ? 16.641 -5.141 14.039 1 97.12 492 ILE A O 1
ATOM 3993 N N . GLN A 1 493 ? 17.969 -6.473 12.836 1 97.75 493 GLN A N 1
ATOM 3994 C CA . GLN A 1 493 ? 18.797 -5.359 12.383 1 97.75 493 GLN A CA 1
ATOM 3995 C C . GLN A 1 493 ? 17.984 -4.352 11.594 1 97.75 493 GLN A C 1
ATOM 3997 O O . GLN A 1 493 ? 18.141 -3.141 11.758 1 97.75 493 GLN A O 1
ATOM 4002 N N . VAL A 1 494 ? 17.109 -4.82 10.727 1 97.12 494 VAL A N 1
ATOM 4003 C CA . VAL A 1 494 ? 16.297 -3.951 9.883 1 97.12 494 VAL A CA 1
ATOM 4004 C C . VAL A 1 494 ? 15.297 -3.178 10.75 1 97.12 494 VAL A C 1
ATOM 4006 O O . VAL A 1 494 ? 15.078 -1.984 10.539 1 97.12 494 VAL A O 1
ATOM 4009 N N . ILE A 1 495 ? 14.75 -3.807 11.742 1 96.38 495 ILE A N 1
ATOM 4010 C CA . ILE A 1 495 ? 13.797 -3.154 12.641 1 96.38 495 ILE A CA 1
ATOM 4011 C C . ILE A 1 495 ? 14.5 -2.041 13.414 1 96.38 495 ILE A C 1
ATOM 4013 O O . ILE A 1 495 ? 14.039 -0.9 13.438 1 96.38 495 ILE A O 1
ATOM 4017 N N . PHE A 1 496 ? 15.633 -2.346 13.977 1 96.56 496 PHE A N 1
ATOM 4018 C CA . PHE A 1 496 ? 16.375 -1.377 14.773 1 96.56 496 PHE A CA 1
ATOM 4019 C C . PHE A 1 496 ? 16.844 -0.217 13.906 1 96.56 496 PHE A C 1
ATOM 4021 O O . PHE A 1 496 ? 16.75 0.945 14.305 1 96.56 496 PHE A O 1
ATOM 4028 N N . GLN A 1 497 ? 17.328 -0.569 12.789 1 97.25 497 GLN A N 1
ATOM 4029 C CA . GLN A 1 497 ? 17.844 0.467 11.906 1 97.25 497 GLN A CA 1
ATOM 4030 C C . GLN A 1 497 ? 16.734 1.383 11.406 1 97.25 497 GLN A C 1
ATOM 4032 O O . GLN A 1 497 ? 16.922 2.596 11.297 1 97.25 497 GLN A O 1
ATOM 4037 N N . THR A 1 498 ? 15.594 0.835 11.094 1 96.31 498 THR A N 1
ATOM 4038 C CA . THR A 1 498 ? 14.469 1.626 10.609 1 96.31 498 THR A CA 1
ATOM 4039 C C . THR A 1 498 ? 14.023 2.629 11.672 1 96.31 498 THR A C 1
ATOM 4041 O O . THR A 1 498 ? 13.805 3.805 11.375 1 96.31 498 THR A O 1
ATOM 4044 N N . VAL A 1 499 ? 13.922 2.189 12.898 1 95 499 VAL A N 1
ATOM 4045 C CA . VAL A 1 499 ? 13.516 3.062 13.992 1 95 499 VAL A CA 1
ATOM 4046 C C . VAL A 1 499 ? 14.57 4.137 14.219 1 95 499 VAL A C 1
ATOM 4048 O O . VAL A 1 499 ? 14.242 5.309 14.438 1 95 499 VAL A O 1
ATOM 4051 N N . PHE A 1 500 ? 15.789 3.771 14.148 1 96.25 500 PHE A N 1
ATOM 4052 C CA . PHE A 1 500 ? 16.906 4.695 14.336 1 96.25 500 PHE A CA 1
ATOM 4053 C C . PHE A 1 500 ? 16.891 5.785 13.266 1 96.25 500 PHE A C 1
ATOM 4055 O O . PHE A 1 500 ? 17 6.969 13.586 1 96.25 500 PHE A O 1
ATOM 4062 N N . ILE A 1 501 ? 16.781 5.363 12.008 1 95.88 501 ILE A N 1
ATOM 4063 C CA . ILE A 1 501 ? 16.812 6.312 10.898 1 95.88 501 ILE A CA 1
ATOM 4064 C C . ILE A 1 501 ? 15.633 7.273 11.016 1 95.88 501 ILE A C 1
ATOM 4066 O O . ILE A 1 501 ? 15.781 8.477 10.812 1 95.88 501 ILE A O 1
ATOM 4070 N N . SER A 1 502 ? 14.492 6.754 11.328 1 93.38 502 SER A N 1
ATOM 4071 C CA . SER A 1 502 ? 13.312 7.594 11.477 1 93.38 502 SER A CA 1
ATOM 4072 C C . SER A 1 502 ? 13.5 8.625 12.586 1 93.38 502 SER A C 1
ATOM 4074 O O . SER A 1 502 ? 13.086 9.781 12.445 1 93.38 502 SER A O 1
ATOM 4076 N N . ASP A 1 503 ? 14.094 8.234 13.648 1 92.94 503 ASP A N 1
ATOM 4077 C CA . ASP A 1 503 ? 14.391 9.156 14.734 1 92.94 503 ASP A CA 1
ATOM 4078 C C . ASP A 1 503 ? 15.445 10.188 14.32 1 92.94 503 ASP A C 1
ATOM 4080 O O . ASP A 1 503 ? 15.312 11.375 14.625 1 92.94 503 ASP A O 1
ATOM 4084 N N . GLY A 1 504 ? 16.406 9.711 13.641 1 93.31 504 GLY A N 1
ATOM 4085 C CA . GLY A 1 504 ? 17.484 10.578 13.211 1 93.31 504 GLY A CA 1
ATOM 4086 C C . GLY A 1 504 ? 17.031 11.68 12.273 1 93.31 504 GLY A C 1
ATOM 4087 O O . GLY A 1 504 ? 17.531 12.805 12.328 1 93.31 504 GLY A O 1
ATOM 4088 N N . LEU A 1 505 ? 16.125 11.383 11.438 1 91.69 505 LEU A N 1
ATOM 4089 C CA . LEU A 1 505 ? 15.625 12.352 10.469 1 91.69 505 LEU A CA 1
ATOM 4090 C C . LEU A 1 505 ? 14.875 13.477 11.172 1 91.69 505 LEU A C 1
ATOM 4092 O O . LEU A 1 505 ? 14.672 14.547 10.594 1 91.69 505 LEU A O 1
ATOM 4096 N N . ARG A 1 506 ? 14.492 13.297 12.391 1 91.69 506 ARG A N 1
ATOM 4097 C CA . ARG A 1 506 ? 13.727 14.289 13.141 1 91.69 506 ARG A CA 1
ATOM 4098 C C . ARG A 1 506 ? 14.609 15.008 14.148 1 91.69 506 ARG A C 1
ATOM 4100 O O . ARG A 1 506 ? 14.109 15.719 15.023 1 91.69 506 ARG A O 1
ATOM 4107 N N . ARG A 1 507 ? 15.852 14.805 14.07 1 91.25 507 ARG A N 1
ATOM 4108 C CA . ARG A 1 507 ? 16.797 15.453 14.984 1 91.25 507 ARG A CA 1
ATOM 4109 C C . ARG A 1 507 ? 17.391 16.703 14.352 1 91.25 507 ARG A C 1
ATOM 4111 O O . ARG A 1 507 ? 17.422 16.828 13.125 1 91.25 507 ARG A O 1
ATOM 4118 N N . CYS A 1 508 ? 17.781 17.625 15.148 1 90.62 508 CYS A N 1
ATOM 4119 C CA . CYS A 1 508 ? 18.469 18.859 14.75 1 90.62 508 CYS A CA 1
ATOM 4120 C C . CYS A 1 508 ? 19.391 19.344 15.852 1 90.62 508 CYS A C 1
ATOM 4122 O O . CYS A 1 508 ? 19.5 18.719 16.906 1 90.62 508 CYS A O 1
ATOM 4124 N N . SER A 1 509 ? 20.219 20.281 15.547 1 90.62 509 SER A N 1
ATOM 4125 C CA . SER A 1 509 ? 21.125 20.891 16.516 1 90.62 509 SER A CA 1
ATOM 4126 C C . SER A 1 509 ? 20.922 22.406 16.578 1 90.62 509 SER A C 1
ATOM 4128 O O . SER A 1 509 ? 21.344 23.125 15.672 1 90.62 509 SER A O 1
ATOM 4130 N N . ASN A 1 510 ? 20.375 22.781 17.688 1 88 510 ASN A N 1
ATOM 4131 C CA . ASN A 1 510 ? 20.141 24.219 17.844 1 88 510 ASN A CA 1
ATOM 4132 C C . ASN A 1 510 ? 21.25 24.891 18.641 1 88 510 ASN A C 1
ATOM 4134 O O . ASN A 1 510 ? 21.438 26.094 18.562 1 88 510 ASN A O 1
ATOM 4138 N N . LYS A 1 511 ? 21.984 24.094 19.406 1 87.88 511 LYS A N 1
ATOM 4139 C CA . LYS A 1 511 ? 23.109 24.609 20.188 1 87.88 511 LYS A CA 1
ATOM 4140 C C . LYS A 1 511 ? 24.406 24.578 19.375 1 87.88 511 LYS A C 1
ATOM 4142 O O . LYS A 1 511 ? 24.656 23.609 18.672 1 87.88 511 LYS A O 1
ATOM 4147 N N . SER A 1 512 ? 25.156 25.516 19.422 1 88.19 512 SER A N 1
ATOM 4148 C CA . SER A 1 512 ? 26.422 25.625 18.703 1 88.19 512 SER A CA 1
ATOM 4149 C C . SER A 1 512 ? 27.391 24.516 19.109 1 88.19 512 SER A C 1
ATOM 4151 O O . SER A 1 512 ? 28.156 24.031 18.281 1 88.19 512 SER A O 1
ATOM 4153 N N . GLU A 1 513 ? 27.312 24.125 20.344 1 88.44 513 GLU A N 1
ATOM 4154 C CA . GLU A 1 513 ? 28.188 23.062 20.828 1 88.44 513 GLU A CA 1
ATOM 4155 C C . GLU A 1 513 ? 27.922 21.75 20.094 1 88.44 513 GLU A C 1
ATOM 4157 O O . GLU A 1 513 ? 28.859 21.047 19.719 1 88.44 513 GLU A O 1
ATOM 4162 N N . LEU A 1 514 ? 26.734 21.562 19.969 1 88.88 514 LEU A N 1
ATOM 4163 C CA . LEU A 1 514 ? 26.344 20.344 19.266 1 88.88 514 LEU A CA 1
ATOM 4164 C C . LEU A 1 514 ? 26.703 20.406 17.797 1 88.88 514 LEU A C 1
ATOM 4166 O O . LEU A 1 514 ? 27.031 19.391 17.188 1 88.88 514 LEU A O 1
ATOM 4170 N N . GLN A 1 515 ? 26.641 21.562 17.203 1 88.12 515 GLN A N 1
ATOM 4171 C CA . GLN A 1 515 ? 26.969 21.75 15.789 1 88.12 515 GLN A CA 1
ATOM 4172 C C . GLN A 1 515 ? 28.469 21.562 15.555 1 88.12 515 GLN A C 1
ATOM 4174 O O . GLN A 1 515 ? 28.891 21.172 14.461 1 88.12 515 GLN A O 1
ATOM 4179 N N . PHE A 1 516 ? 29.156 21.812 16.609 1 86.69 516 PHE A N 1
ATOM 4180 C CA . PHE A 1 516 ? 30.594 21.672 16.484 1 86.69 516 PHE A CA 1
ATOM 4181 C C . PHE A 1 516 ? 31.031 20.234 16.781 1 86.69 516 PHE A C 1
ATOM 4183 O O . PHE A 1 516 ? 31.797 19.641 16.031 1 86.69 516 PHE A O 1
ATOM 4190 N N . ARG A 1 517 ? 30.562 19.609 17.875 1 88 517 ARG A N 1
ATOM 4191 C CA . ARG A 1 517 ? 30.953 18.266 18.281 1 88 517 ARG A CA 1
ATOM 4192 C C . ARG A 1 517 ? 30.375 17.219 17.359 1 88 517 ARG A C 1
ATOM 4194 O O . ARG A 1 517 ? 31.016 16.188 17.109 1 88 517 ARG A O 1
ATOM 4201 N N . LYS A 1 518 ? 29.219 17.5 16.828 1 91.62 518 LYS A N 1
ATOM 4202 C CA . LYS A 1 518 ? 28.5 16.609 15.922 1 91.62 518 LYS A CA 1
ATOM 4203 C C . LYS A 1 518 ? 28.547 15.164 16.406 1 91.62 518 LYS A C 1
ATOM 4205 O O . LYS A 1 518 ? 29.062 14.289 15.703 1 91.62 518 LYS A O 1
ATOM 4210 N N . PRO A 1 519 ? 28.031 14.867 17.5 1 92 519 PRO A N 1
ATOM 4211 C CA . PRO A 1 519 ? 28.078 13.516 18.062 1 92 519 PRO A CA 1
ATOM 4212 C C . PRO A 1 519 ? 27.422 12.484 17.141 1 92 519 PRO A C 1
ATOM 4214 O O . PRO A 1 519 ? 26.328 12.727 16.609 1 92 519 PRO A O 1
ATOM 4217 N N . GLY A 1 520 ? 28.094 11.32 16.953 1 93.88 520 GLY A N 1
ATOM 4218 C CA . GLY A 1 520 ? 27.531 10.203 16.219 1 93.88 520 GLY A CA 1
ATOM 4219 C C . GLY A 1 520 ? 27.797 10.289 14.719 1 93.88 520 GLY A C 1
ATOM 4220 O O . GLY A 1 520 ? 27.516 9.336 13.984 1 93.88 520 GLY A O 1
ATOM 4221 N N . ARG A 1 521 ? 28.312 11.383 14.281 1 94 521 ARG A N 1
ATOM 4222 C CA . ARG A 1 521 ? 28.484 11.594 12.852 1 94 521 ARG A CA 1
ATOM 4223 C C . ARG A 1 521 ? 29.438 10.555 12.258 1 94 521 ARG A C 1
ATOM 4225 O O . ARG A 1 521 ? 29.25 10.102 11.125 1 94 521 ARG A O 1
ATOM 4232 N N . GLU A 1 522 ? 30.438 10.125 13 1 94.19 522 GLU A N 1
ATOM 4233 C CA . GLU A 1 522 ? 31.391 9.109 12.555 1 94.19 522 GLU A CA 1
ATOM 4234 C C . GLU A 1 522 ? 30.703 7.754 12.383 1 94.19 522 GLU A C 1
ATOM 4236 O O . GLU A 1 522 ? 30.922 7.066 11.383 1 94.19 522 GLU A O 1
ATOM 4241 N N . VAL A 1 523 ? 29.938 7.457 13.305 1 96.44 523 VAL A N 1
ATOM 4242 C CA . VAL A 1 523 ? 29.266 6.16 13.266 1 96.44 523 VAL A CA 1
ATOM 4243 C C . VAL A 1 523 ? 28.234 6.145 12.148 1 96.44 523 VAL A C 1
ATOM 4245 O O . VAL A 1 523 ? 28.031 5.117 11.5 1 96.44 523 VAL A O 1
ATOM 4248 N N . ILE A 1 524 ? 27.578 7.27 11.922 1 96.75 524 ILE A N 1
ATOM 4249 C CA . ILE A 1 524 ? 26.609 7.379 10.844 1 96.75 524 ILE A CA 1
ATOM 4250 C C . ILE A 1 524 ? 27.312 7.215 9.492 1 96.75 524 ILE A C 1
ATOM 4252 O O . ILE A 1 524 ? 26.781 6.547 8.594 1 96.75 524 ILE A O 1
ATOM 4256 N N . THR A 1 525 ? 28.469 7.777 9.375 1 95.31 525 THR A N 1
ATOM 4257 C CA . THR A 1 525 ? 29.25 7.613 8.156 1 95.31 525 THR A CA 1
ATOM 4258 C C . THR A 1 525 ? 29.578 6.145 7.918 1 95.31 525 THR A C 1
ATOM 4260 O O . THR A 1 525 ? 29.469 5.648 6.793 1 95.31 525 THR A O 1
ATOM 4263 N N . PHE A 1 526 ? 30 5.488 8.938 1 97.06 526 PHE A N 1
ATOM 4264 C CA . PHE A 1 526 ? 30.281 4.059 8.859 1 97.06 526 PHE A CA 1
ATOM 4265 C C . PHE A 1 526 ? 29.031 3.289 8.43 1 97.06 526 PHE A C 1
ATOM 4267 O O . PHE A 1 526 ? 29.125 2.387 7.59 1 97.06 526 PHE A O 1
ATOM 4274 N N . LEU A 1 527 ? 27.875 3.643 8.992 1 97.94 527 LEU A N 1
ATOM 4275 C CA . LEU A 1 527 ? 26.609 2.965 8.695 1 97.94 527 LEU A CA 1
ATOM 4276 C C . LEU A 1 527 ? 26.219 3.166 7.234 1 97.94 527 LEU A C 1
ATOM 4278 O O . LEU A 1 527 ? 25.625 2.277 6.617 1 97.94 527 LEU A O 1
ATOM 4282 N N . ILE A 1 528 ? 26.469 4.34 6.645 1 96.69 528 ILE A N 1
ATOM 4283 C CA . ILE A 1 528 ? 26.203 4.602 5.234 1 96.69 528 ILE A CA 1
ATOM 4284 C C . ILE A 1 528 ? 26.953 3.58 4.371 1 96.69 528 ILE A C 1
ATOM 4286 O O . ILE A 1 528 ? 26.344 2.922 3.523 1 96.69 528 ILE A O 1
ATOM 4290 N N . ILE A 1 529 ? 28.188 3.41 4.66 1 96.81 529 ILE A N 1
ATOM 4291 C CA . ILE A 1 529 ? 29.031 2.521 3.869 1 96.81 529 ILE A CA 1
ATOM 4292 C C . ILE A 1 529 ? 28.641 1.068 4.129 1 96.81 529 ILE A C 1
ATOM 4294 O O . ILE A 1 529 ? 28.641 0.244 3.213 1 96.81 529 ILE A O 1
ATOM 4298 N N . LEU A 1 530 ? 28.312 0.799 5.359 1 98 530 LEU A N 1
ATOM 4299 C CA . LEU A 1 530 ? 27.891 -0.547 5.723 1 98 530 LEU A CA 1
ATOM 4300 C C . LEU A 1 530 ? 26.641 -0.951 4.934 1 98 530 LEU A C 1
ATOM 4302 O O . LEU A 1 530 ? 26.547 -2.086 4.461 1 98 530 LEU A O 1
ATOM 4306 N N . ASN A 1 531 ? 25.656 -0.081 4.777 1 97.69 531 ASN A N 1
ATOM 4307 C CA . ASN A 1 531 ? 24.453 -0.389 4.012 1 97.69 531 ASN A CA 1
ATOM 4308 C C . ASN A 1 531 ? 24.766 -0.588 2.531 1 97.69 531 ASN A C 1
ATOM 4310 O O . ASN A 1 531 ? 24.156 -1.437 1.875 1 97.69 531 ASN A O 1
ATOM 4314 N N . VAL A 1 532 ? 25.672 0.128 2.012 1 96.25 532 VAL A N 1
ATOM 4315 C CA . VAL A 1 532 ? 26.109 -0.071 0.632 1 96.25 532 VAL A CA 1
ATOM 4316 C C . VAL A 1 532 ? 26.766 -1.438 0.49 1 96.25 532 VAL A C 1
ATOM 4318 O O . VAL A 1 532 ? 26.531 -2.154 -0.484 1 96.25 532 VAL A O 1
ATOM 4321 N N . ALA A 1 533 ? 27.578 -1.762 1.459 1 97.31 533 ALA A N 1
ATOM 4322 C CA . ALA A 1 533 ? 28.234 -3.07 1.454 1 97.31 533 ALA A CA 1
ATOM 4323 C C . ALA A 1 533 ? 27.203 -4.195 1.485 1 97.31 533 ALA A C 1
ATOM 4325 O O . ALA A 1 533 ? 27.328 -5.18 0.75 1 97.31 533 ALA A O 1
ATOM 4326 N N . LEU A 1 534 ? 26.25 -4.059 2.346 1 97.25 534 LEU A N 1
ATOM 4327 C CA . LEU A 1 534 ? 25.188 -5.055 2.426 1 97.25 534 LEU A CA 1
ATOM 4328 C C . LEU A 1 534 ? 24.422 -5.141 1.109 1 97.25 534 LEU A C 1
ATOM 4330 O O . LEU A 1 534 ? 24.031 -6.23 0.682 1 97.25 534 LEU A O 1
ATOM 4334 N N . TRP A 1 535 ? 24.125 -4.012 0.453 1 95.56 535 TRP A N 1
ATOM 4335 C CA . TRP A 1 535 ? 23.469 -3.988 -0.851 1 95.56 535 TRP A CA 1
ATOM 4336 C C . TRP A 1 535 ? 24.297 -4.746 -1.888 1 95.56 535 TRP A C 1
ATOM 4338 O O . TRP A 1 535 ? 23.75 -5.539 -2.66 1 95.56 535 TRP A O 1
ATOM 4348 N N . ILE A 1 536 ? 25.594 -4.551 -1.899 1 94.12 536 ILE A N 1
ATOM 4349 C CA . ILE A 1 536 ? 26.484 -5.203 -2.852 1 94.12 536 ILE A CA 1
ATOM 4350 C C . ILE A 1 536 ? 26.469 -6.711 -2.627 1 94.12 536 ILE A C 1
ATOM 4352 O O . ILE A 1 536 ? 26.312 -7.484 -3.576 1 94.12 536 ILE A O 1
ATOM 4356 N N . VAL A 1 537 ? 26.609 -7.094 -1.414 1 94.69 537 VAL A N 1
ATOM 4357 C CA . VAL A 1 537 ? 26.672 -8.508 -1.066 1 94.69 537 VAL A CA 1
ATOM 4358 C C . VAL A 1 537 ? 25.375 -9.203 -1.455 1 94.69 537 VAL A C 1
ATOM 4360 O O . VAL A 1 537 ? 25.391 -10.25 -2.102 1 94.69 537 VAL A O 1
ATOM 4363 N N . ASN A 1 538 ? 24.25 -8.578 -1.152 1 92.62 538 ASN A N 1
ATOM 4364 C CA . ASN A 1 538 ? 22.953 -9.188 -1.449 1 92.62 538 ASN A CA 1
ATOM 4365 C C . ASN A 1 538 ? 22.672 -9.172 -2.947 1 92.62 538 ASN A C 1
ATOM 4367 O O . ASN A 1 538 ? 22.016 -10.086 -3.461 1 92.62 538 ASN A O 1
ATOM 4371 N N . THR A 1 539 ? 23.141 -8.266 -3.664 1 91.5 539 THR A N 1
ATOM 4372 C CA . THR A 1 539 ? 22.906 -8.148 -5.098 1 91.5 539 THR A CA 1
ATOM 4373 C C . THR A 1 539 ? 23.672 -9.227 -5.863 1 91.5 539 THR A C 1
ATOM 4375 O O . THR A 1 539 ? 23.109 -9.891 -6.738 1 91.5 539 THR A O 1
ATOM 4378 N N . PHE A 1 540 ? 24.891 -9.555 -5.512 1 90.44 540 PHE A N 1
ATOM 4379 C CA . PHE A 1 540 ? 25.75 -10.383 -6.352 1 90.44 540 PHE A CA 1
ATOM 4380 C C . PHE A 1 540 ? 25.797 -11.812 -5.828 1 90.44 540 PHE A C 1
ATOM 4382 O O . PHE A 1 540 ? 26 -12.758 -6.598 1 90.44 540 PHE A O 1
ATOM 4389 N N . GLN A 1 541 ? 25.625 -11.953 -4.551 1 91.81 541 GLN A N 1
ATOM 4390 C CA . GLN A 1 541 ? 25.812 -13.297 -4 1 91.81 541 GLN A CA 1
ATOM 4391 C C . GLN A 1 541 ? 24.484 -14.062 -3.973 1 91.81 541 GLN A C 1
ATOM 4393 O O . GLN A 1 541 ? 24.484 -15.297 -4.012 1 91.81 541 GLN A O 1
ATOM 4398 N N . HIS A 1 542 ? 23.391 -13.406 -3.896 1 87.88 542 HIS A N 1
ATOM 4399 C CA . HIS A 1 542 ? 22.109 -14.055 -3.629 1 87.88 542 HIS A CA 1
ATOM 4400 C C . HIS A 1 542 ? 21.766 -15.039 -4.738 1 87.88 542 HIS A C 1
ATOM 4402 O O . HIS A 1 542 ? 21.281 -16.141 -4.465 1 87.88 542 HIS A O 1
ATOM 4408 N N . LYS A 1 543 ? 21.969 -14.711 -5.953 1 83.25 543 LYS A N 1
ATOM 4409 C CA . LYS A 1 543 ? 21.594 -15.57 -7.074 1 83.25 543 LYS A CA 1
ATOM 4410 C C . LYS A 1 543 ? 22.422 -16.844 -7.086 1 83.25 543 LYS A C 1
ATOM 4412 O O . LYS A 1 543 ? 21.953 -17.906 -7.496 1 83.25 543 LYS A O 1
ATOM 4417 N N . SER A 1 544 ? 23.641 -16.797 -6.578 1 86.69 544 SER A N 1
ATOM 4418 C CA . SER A 1 544 ? 24.547 -17.938 -6.602 1 86.69 544 SER A CA 1
ATOM 4419 C C . SER A 1 544 ? 24.234 -18.906 -5.473 1 86.69 544 SER A C 1
ATOM 4421 O O . SER A 1 544 ? 24.469 -20.109 -5.594 1 86.69 544 SER A O 1
ATOM 4423 N N . ILE A 1 545 ? 23.656 -18.438 -4.43 1 89.94 545 ILE A N 1
ATOM 4424 C CA . ILE A 1 545 ? 23.469 -19.281 -3.268 1 89.94 545 ILE A CA 1
ATOM 4425 C C . ILE A 1 545 ? 22.031 -19.797 -3.219 1 89.94 545 ILE A C 1
ATOM 4427 O O . ILE A 1 545 ? 21.688 -20.641 -2.396 1 89.94 545 ILE A O 1
ATOM 4431 N N . GLU A 1 546 ? 21.156 -19.359 -4.051 1 86.19 546 GLU A N 1
ATOM 4432 C CA . GLU A 1 546 ? 19.719 -19.641 -4.031 1 86.19 546 GLU A CA 1
ATOM 4433 C C . GLU A 1 546 ? 19.453 -21.141 -4.02 1 86.19 546 GLU A C 1
ATOM 4435 O O . GLU A 1 546 ? 18.578 -21.609 -3.283 1 86.19 546 GLU A O 1
ATOM 4440 N N . SER A 1 547 ? 20.234 -21.891 -4.789 1 84.25 547 SER A N 1
ATOM 4441 C CA . SER A 1 547 ? 20.016 -23.328 -4.922 1 84.25 547 SER A CA 1
ATOM 4442 C C . SER A 1 547 ? 20.422 -24.062 -3.645 1 84.25 547 SER A C 1
ATOM 4444 O O . SER A 1 547 ? 20 -25.203 -3.426 1 84.25 547 SER A O 1
ATOM 4446 N N . PHE A 1 548 ? 21.172 -23.375 -2.793 1 87.75 548 PHE A N 1
ATOM 4447 C CA . PHE A 1 548 ? 21.656 -24.016 -1.579 1 87.75 548 PHE A CA 1
ATOM 4448 C C . PHE A 1 548 ? 20.781 -23.656 -0.388 1 87.75 548 PHE A C 1
ATOM 4450 O O . PHE A 1 548 ? 20.969 -24.203 0.707 1 87.75 548 PHE A O 1
ATOM 4457 N N . LEU A 1 549 ? 19.781 -22.891 -0.667 1 90.75 549 LEU A N 1
ATOM 4458 C CA . LEU A 1 549 ? 18.891 -22.453 0.414 1 90.75 549 LEU A CA 1
ATOM 4459 C C . LEU A 1 549 ? 17.75 -23.438 0.602 1 90.75 549 LEU A C 1
ATOM 4461 O O . LEU A 1 549 ? 17.234 -24 -0.373 1 90.75 549 LEU A O 1
ATOM 4465 N N . ALA A 1 550 ? 17.391 -23.609 1.82 1 93.88 550 ALA A N 1
ATOM 4466 C CA . ALA A 1 550 ? 16.344 -24.562 2.191 1 93.88 550 ALA A CA 1
ATOM 4467 C C . ALA A 1 550 ? 15.008 -24.188 1.546 1 93.88 550 ALA A C 1
ATOM 4469 O O . ALA A 1 550 ? 14.258 -25.078 1.115 1 93.88 550 ALA A O 1
ATOM 4470 N N . PRO A 1 551 ? 14.656 -22.922 1.459 1 93.62 551 PRO A N 1
ATOM 4471 C CA . PRO A 1 551 ? 13.352 -22.578 0.882 1 93.62 551 PRO A CA 1
ATOM 4472 C C . PRO A 1 551 ? 13.195 -23.078 -0.555 1 93.62 551 PRO A C 1
ATOM 4474 O O . PRO A 1 551 ? 12.094 -23.438 -0.971 1 93.62 551 PRO A O 1
ATOM 4477 N N . GLU A 1 552 ? 14.234 -23.094 -1.329 1 90 552 GLU A N 1
ATOM 4478 C CA . GLU A 1 552 ? 14.148 -23.594 -2.699 1 90 552 GLU A CA 1
ATOM 4479 C C . GLU A 1 552 ? 13.797 -25.078 -2.732 1 90 552 GLU A C 1
ATOM 4481 O O . GLU A 1 552 ? 13.031 -25.516 -3.586 1 90 552 GLU A O 1
ATOM 4486 N N . ARG A 1 553 ? 14.281 -25.797 -1.858 1 88.88 553 ARG A N 1
ATOM 4487 C CA . ARG A 1 553 ? 14.047 -27.234 -1.788 1 88.88 553 ARG A CA 1
ATOM 4488 C C . ARG A 1 553 ? 12.656 -27.547 -1.255 1 88.88 553 ARG A C 1
ATOM 4490 O O . ARG A 1 553 ? 11.984 -28.453 -1.741 1 88.88 553 ARG A O 1
ATOM 4497 N N . HIS A 1 554 ? 12.273 -26.781 -0.327 1 90.75 554 HIS A N 1
ATOM 4498 C CA . HIS A 1 554 ? 11.023 -27.094 0.354 1 90.75 554 HIS A CA 1
ATOM 4499 C C . HIS A 1 554 ? 9.828 -26.484 -0.372 1 90.75 554 HIS A C 1
ATOM 4501 O O . HIS A 1 554 ? 8.75 -27.078 -0.409 1 90.75 554 HIS A O 1
ATOM 4507 N N . TYR A 1 555 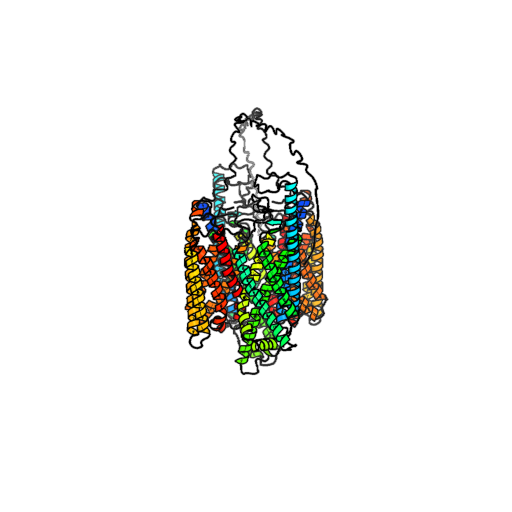? 10.016 -25.297 -0.949 1 89.94 555 TYR A N 1
ATOM 4508 C CA . TYR A 1 555 ? 8.883 -24.609 -1.552 1 89.94 555 TYR A CA 1
ATOM 4509 C C . TYR A 1 555 ? 8.945 -24.688 -3.072 1 89.94 555 TYR A C 1
ATOM 4511 O O . TYR A 1 555 ? 7.949 -24.422 -3.754 1 89.94 555 TYR A O 1
ATOM 4519 N N . GLY A 1 556 ? 10.016 -24.891 -3.686 1 87.69 556 GLY A N 1
ATOM 4520 C CA . GLY A 1 556 ? 10.156 -25.047 -5.125 1 87.69 556 GLY A CA 1
ATOM 4521 C C . GLY A 1 556 ? 9.789 -23.797 -5.898 1 87.69 556 GLY A C 1
ATOM 4522 O O . GLY A 1 556 ? 10.289 -22.703 -5.605 1 87.69 556 GLY A O 1
ATOM 4523 N N . ILE A 1 557 ? 8.797 -23.891 -6.766 1 83.19 557 ILE A N 1
ATOM 4524 C CA . ILE A 1 557 ? 8.406 -22.828 -7.68 1 83.19 557 ILE A CA 1
ATOM 4525 C C . ILE A 1 557 ? 7.773 -21.672 -6.895 1 83.19 557 ILE A C 1
ATOM 4527 O O . ILE A 1 557 ? 7.918 -20.516 -7.262 1 83.19 557 ILE A O 1
ATOM 4531 N N . GLN A 1 558 ? 7.09 -21.953 -5.832 1 86.56 558 GLN A N 1
ATOM 4532 C CA . GLN A 1 558 ? 6.48 -20.906 -5.016 1 86.56 558 GLN A CA 1
ATOM 4533 C C . GLN A 1 558 ? 7.535 -19.969 -4.445 1 86.56 558 GLN A C 1
ATOM 4535 O O . GLN A 1 558 ? 7.301 -18.766 -4.324 1 86.56 558 GLN A O 1
ATOM 4540 N N . TRP A 1 559 ? 8.672 -20.531 -4.137 1 90.44 559 TRP A N 1
ATOM 4541 C CA . TRP A 1 559 ? 9.75 -19.719 -3.586 1 90.44 559 TRP A CA 1
ATOM 4542 C C . TRP A 1 559 ? 10.297 -18.75 -4.637 1 90.44 559 TRP A C 1
ATOM 4544 O O . TRP A 1 559 ? 10.664 -17.609 -4.316 1 90.44 559 TRP A O 1
ATOM 4554 N N . MET A 1 560 ? 10.344 -19.234 -5.859 1 87.5 560 MET A N 1
ATOM 4555 C CA . MET A 1 560 ? 10.812 -18.375 -6.945 1 87.5 560 MET A CA 1
ATOM 4556 C C . MET A 1 560 ? 9.969 -17.109 -7.047 1 87.5 560 MET A C 1
ATOM 4558 O O . MET A 1 560 ? 10.5 -16.016 -7.207 1 87.5 560 MET A O 1
ATOM 4562 N N . PHE A 1 561 ? 8.711 -17.297 -6.852 1 86.12 561 PHE A N 1
ATOM 4563 C CA . PHE A 1 561 ? 7.816 -16.141 -6.91 1 86.12 561 PHE A CA 1
ATOM 4564 C C . PHE A 1 561 ? 8.023 -15.234 -5.703 1 86.12 561 PHE A C 1
ATOM 4566 O O . PHE A 1 561 ? 8.055 -14.008 -5.844 1 86.12 561 PHE A O 1
ATOM 4573 N N . VAL A 1 562 ? 8.172 -15.844 -4.559 1 91.19 562 VAL A N 1
ATOM 4574 C CA . VAL A 1 562 ? 8.359 -15.078 -3.332 1 91.19 562 VAL A CA 1
ATOM 4575 C C . VAL A 1 562 ? 9.672 -14.289 -3.41 1 91.19 562 VAL A C 1
ATOM 4577 O O . VAL A 1 562 ? 9.711 -13.109 -3.07 1 91.19 562 VAL A O 1
ATOM 4580 N N . GLU A 1 563 ? 10.633 -14.867 -3.881 1 92.31 563 GLU A N 1
ATOM 4581 C CA . GLU A 1 563 ? 11.953 -14.25 -3.941 1 92.31 563 GLU A CA 1
ATOM 4582 C C . GLU A 1 563 ? 11.977 -13.07 -4.914 1 92.31 563 GLU A C 1
ATOM 4584 O O . GLU A 1 563 ? 12.523 -12.016 -4.602 1 92.31 563 GLU A O 1
ATOM 4589 N N . HIS A 1 564 ? 11.391 -13.227 -6.031 1 90 564 HIS A N 1
ATOM 4590 C CA . HIS A 1 564 ? 11.383 -12.156 -7.02 1 90 564 HIS A CA 1
ATOM 4591 C C . HIS A 1 564 ? 10.484 -11 -6.574 1 90 564 HIS A C 1
ATOM 4593 O O . HIS A 1 564 ? 10.695 -9.859 -6.984 1 90 564 HIS A O 1
ATOM 4599 N N . ALA A 1 565 ? 9.555 -11.336 -5.711 1 89.19 565 ALA A N 1
ATOM 4600 C CA . ALA A 1 565 ? 8.68 -10.289 -5.188 1 89.19 565 ALA A CA 1
ATOM 4601 C C . ALA A 1 565 ? 9.336 -9.547 -4.027 1 89.19 565 ALA A C 1
ATOM 4603 O O . ALA A 1 565 ? 9.078 -8.367 -3.809 1 89.19 565 ALA A O 1
ATOM 4604 N N . THR A 1 566 ? 10.195 -10.188 -3.289 1 94.44 566 THR A N 1
ATOM 4605 C CA . THR A 1 566 ? 10.68 -9.617 -2.037 1 94.44 566 THR A CA 1
ATOM 4606 C C . THR A 1 566 ? 12.086 -9.055 -2.209 1 94.44 566 THR A C 1
ATOM 4608 O O . THR A 1 566 ? 12.391 -7.957 -1.727 1 94.44 566 THR A O 1
ATOM 4611 N N . LEU A 1 567 ? 12.969 -9.625 -2.959 1 93.31 567 LEU A N 1
ATOM 4612 C CA . LEU A 1 567 ? 14.391 -9.297 -3.004 1 93.31 567 LEU A CA 1
ATOM 4613 C C . LEU A 1 567 ? 14.602 -7.883 -3.543 1 93.31 567 LEU A C 1
ATOM 4615 O O . LEU A 1 567 ? 15.367 -7.102 -2.971 1 93.31 567 LEU A O 1
ATOM 4619 N N . PRO A 1 568 ? 13.906 -7.488 -4.602 1 90.62 568 PRO A N 1
ATOM 4620 C CA . PRO A 1 568 ? 14.133 -6.133 -5.109 1 90.62 568 PRO A CA 1
ATOM 4621 C C . PRO A 1 568 ? 13.812 -5.055 -4.078 1 90.62 568 PRO A C 1
ATOM 4623 O O . PRO A 1 568 ? 14.531 -4.055 -3.975 1 90.62 568 PRO A O 1
ATOM 4626 N N . LEU A 1 569 ? 12.766 -5.297 -3.381 1 93.44 569 LEU A N 1
ATOM 4627 C CA . LEU A 1 569 ? 12.359 -4.297 -2.396 1 93.44 569 LEU A CA 1
ATOM 4628 C C . LEU A 1 569 ? 13.273 -4.328 -1.179 1 93.44 569 LEU A C 1
ATOM 4630 O O . LEU A 1 569 ? 13.516 -3.297 -0.551 1 93.44 569 LEU A O 1
ATOM 4634 N N . MET A 1 570 ? 13.773 -5.492 -0.839 1 95.81 570 MET A N 1
ATOM 4635 C CA . MET A 1 570 ? 14.758 -5.598 0.233 1 95.81 570 MET A CA 1
ATOM 4636 C C . MET A 1 570 ? 16.047 -4.883 -0.143 1 95.81 570 MET A C 1
ATOM 4638 O O . MET A 1 570 ? 16.656 -4.195 0.687 1 95.81 570 MET A O 1
ATOM 4642 N N . LEU A 1 571 ? 16.469 -5.012 -1.403 1 95 571 LEU A N 1
ATOM 4643 C CA . LEU A 1 571 ? 17.656 -4.312 -1.898 1 95 571 LEU A CA 1
ATOM 4644 C C . LEU A 1 571 ? 17.422 -2.807 -1.92 1 95 571 LEU A C 1
ATOM 4646 O O . LEU A 1 571 ? 18.312 -2.035 -1.564 1 95 571 LEU A O 1
ATOM 4650 N N . PHE A 1 572 ? 16.25 -2.463 -2.289 1 93.56 572 PHE A N 1
ATOM 4651 C CA . PHE A 1 572 ? 15.898 -1.047 -2.285 1 93.56 572 PHE A CA 1
ATOM 4652 C C . PHE A 1 572 ? 16.016 -0.464 -0.882 1 93.56 572 PHE A C 1
ATOM 4654 O O . PHE A 1 572 ? 16.484 0.66 -0.708 1 93.56 572 PHE A O 1
ATOM 4661 N N . TYR A 1 573 ? 15.578 -1.202 0.132 1 96.12 573 TYR A N 1
ATOM 4662 C CA . TYR A 1 573 ? 15.672 -0.743 1.514 1 96.12 573 TYR A CA 1
ATOM 4663 C C . TYR A 1 573 ? 17.109 -0.383 1.874 1 96.12 573 TYR A C 1
ATOM 4665 O O . TYR A 1 573 ? 17.359 0.657 2.486 1 96.12 573 TYR A O 1
ATOM 4673 N N . ARG A 1 574 ? 18.062 -1.209 1.557 1 96.06 574 ARG A N 1
ATOM 4674 C CA . ARG A 1 574 ? 19.453 -1.022 1.944 1 96.06 574 ARG A CA 1
ATOM 4675 C C . ARG A 1 574 ? 20.031 0.227 1.297 1 96.06 574 ARG A C 1
ATOM 4677 O O . ARG A 1 574 ? 20.688 1.03 1.966 1 96.06 574 ARG A O 1
ATOM 4684 N N . PHE A 1 575 ? 19.781 0.406 0.107 1 93.06 575 PHE A N 1
ATOM 4685 C CA . PHE A 1 575 ? 20.312 1.602 -0.541 1 93.06 575 PHE A CA 1
ATOM 4686 C C . PHE A 1 575 ? 19.594 2.848 -0.048 1 93.06 575 PHE A C 1
ATOM 4688 O O . PHE A 1 575 ? 20.219 3.873 0.221 1 93.06 575 PHE A O 1
ATOM 4695 N N . HIS A 1 576 ? 18.297 2.703 -0.02 1 91.88 576 HIS A N 1
ATOM 4696 C CA . HIS A 1 576 ? 17.531 3.859 0.427 1 91.88 576 HIS A CA 1
ATOM 4697 C C . HIS A 1 576 ? 17.891 4.242 1.859 1 91.88 576 HIS A C 1
ATOM 4699 O O . HIS A 1 576 ? 17.906 5.422 2.209 1 91.88 576 HIS A O 1
ATOM 4705 N N . SER A 1 577 ? 18.141 3.25 2.701 1 95.44 577 SER A N 1
ATOM 4706 C CA . SER A 1 577 ? 18.625 3.533 4.051 1 95.44 577 SER A CA 1
ATOM 4707 C C . SER A 1 577 ? 19.906 4.355 4.023 1 95.44 577 SER A C 1
ATOM 4709 O O . SER A 1 577 ? 20.094 5.25 4.848 1 95.44 577 SER A O 1
ATOM 4711 N N . SER A 1 578 ? 20.812 4.078 3.131 1 95.06 578 SER A N 1
ATOM 4712 C CA . SER A 1 578 ? 22.047 4.863 3.008 1 95.06 578 SER A CA 1
ATOM 4713 C C . SER A 1 578 ? 21.734 6.305 2.613 1 95.06 578 SER A C 1
ATOM 4715 O O . SER A 1 578 ? 22.375 7.238 3.092 1 95.06 578 SER A O 1
ATOM 4717 N N . VAL A 1 579 ? 20.719 6.477 1.783 1 92.12 579 VAL A N 1
ATOM 4718 C CA . VAL A 1 579 ? 20.297 7.816 1.383 1 92.12 579 VAL A CA 1
ATOM 4719 C C . VAL A 1 579 ? 19.75 8.57 2.59 1 92.12 579 VAL A C 1
ATOM 4721 O O . VAL A 1 579 ? 20.094 9.734 2.818 1 92.12 579 VAL A O 1
ATOM 4724 N N . CYS A 1 580 ? 18.906 7.91 3.311 1 93.12 580 CYS A N 1
ATOM 4725 C CA . CYS A 1 580 ? 18.312 8.531 4.492 1 93.12 580 CYS A CA 1
ATOM 4726 C C . CYS A 1 580 ? 19.391 8.852 5.531 1 93.12 580 CYS A C 1
ATOM 4728 O O . CYS A 1 580 ? 19.312 9.875 6.211 1 93.12 580 CYS A O 1
ATOM 4730 N N . LEU A 1 581 ? 20.344 7.992 5.684 1 95.19 581 LEU A N 1
ATOM 4731 C CA . LEU A 1 581 ? 21.438 8.219 6.633 1 95.19 581 LEU A CA 1
ATOM 4732 C C . LEU A 1 581 ? 22.266 9.422 6.219 1 95.19 581 LEU A C 1
ATOM 4734 O O . LEU A 1 581 ? 22.766 10.164 7.074 1 95.19 581 LEU A O 1
ATOM 4738 N N . VAL A 1 582 ? 22.453 9.633 4.957 1 92.19 582 VAL A N 1
ATOM 4739 C CA . VAL A 1 582 ? 23.156 10.82 4.48 1 92.19 582 VAL A CA 1
ATOM 4740 C C . VAL A 1 582 ? 22.359 12.07 4.809 1 92.19 582 VAL A C 1
ATOM 4742 O O . VAL A 1 582 ? 22.922 13.109 5.152 1 92.19 582 VAL A O 1
ATOM 4745 N N . ASP A 1 583 ? 21.062 11.945 4.66 1 89.88 583 ASP A N 1
ATOM 4746 C CA . ASP A 1 583 ? 20.203 13.07 5.043 1 89.88 583 ASP A CA 1
ATOM 4747 C C . ASP A 1 583 ? 20.359 13.391 6.527 1 89.88 583 ASP A C 1
ATOM 4749 O O . ASP A 1 583 ? 20.391 14.555 6.914 1 89.88 583 ASP A O 1
ATOM 4753 N N . VAL A 1 584 ? 20.375 12.352 7.324 1 91.62 584 VAL A N 1
ATOM 4754 C CA . VAL A 1 584 ? 20.609 12.539 8.75 1 91.62 584 VAL A CA 1
ATOM 4755 C C . VAL A 1 584 ? 21.984 13.18 8.969 1 91.62 584 VAL A C 1
ATOM 4757 O O . VAL A 1 584 ? 22.125 14.117 9.758 1 91.62 584 VAL A O 1
ATOM 4760 N N . TRP A 1 585 ? 22.984 12.688 8.281 1 90.94 585 TRP A N 1
ATOM 4761 C CA . TRP A 1 585 ? 24.375 13.148 8.359 1 90.94 585 TRP A CA 1
ATOM 4762 C C . TRP A 1 585 ? 24.469 14.633 8.047 1 90.94 585 TRP A C 1
ATOM 4764 O O . TRP A 1 585 ? 25.297 15.344 8.625 1 90.94 585 TRP A O 1
ATOM 4774 N N . GLN A 1 586 ? 23.578 15.133 7.289 1 86.25 586 GLN A N 1
ATOM 4775 C CA . GLN A 1 586 ? 23.625 16.531 6.879 1 86.25 586 GLN A CA 1
ATOM 4776 C C . GLN A 1 586 ? 22.703 17.391 7.746 1 86.25 586 GLN A C 1
ATOM 4778 O O . GLN A 1 586 ? 23.094 18.469 8.188 1 86.25 586 GLN A O 1
ATOM 4783 N N . SER A 1 587 ? 21.531 16.891 8.016 1 85.69 587 SER A N 1
ATOM 4784 C CA . SER A 1 587 ? 20.469 17.734 8.586 1 85.69 587 SER A CA 1
ATOM 4785 C C . SER A 1 587 ? 20.5 17.703 10.109 1 85.69 587 SER A C 1
ATOM 4787 O O . SER A 1 587 ? 20.125 18.672 10.766 1 85.69 587 SER A O 1
ATOM 4789 N N . ALA A 1 588 ? 20.906 16.672 10.688 1 89.81 588 ALA A N 1
ATOM 4790 C CA . ALA A 1 588 ? 20.828 16.516 12.141 1 89.81 588 ALA A CA 1
ATOM 4791 C C . ALA A 1 588 ? 21.75 17.484 12.859 1 89.81 588 ALA A C 1
ATOM 4793 O O . ALA A 1 588 ? 21.531 17.812 14.031 1 89.81 588 ALA A O 1
ATOM 4794 N N . TYR A 1 589 ? 22.719 18.016 12.242 1 89.38 589 TYR A N 1
ATOM 4795 C CA . TYR A 1 589 ? 23.719 18.828 12.922 1 89.38 589 TYR A CA 1
ATOM 4796 C C . TYR A 1 589 ? 23.609 20.297 12.5 1 89.38 589 TYR A C 1
ATOM 4798 O O . TYR A 1 589 ? 24.531 21.078 12.719 1 89.38 589 TYR A O 1
ATOM 4806 N N . LYS A 1 590 ? 22.531 20.562 11.828 1 86.69 590 LYS A N 1
ATOM 4807 C CA . LYS A 1 590 ? 22.188 21.938 11.484 1 86.69 590 LYS A CA 1
ATOM 4808 C C . LYS A 1 590 ? 20.984 22.422 12.297 1 86.69 590 LYS A C 1
ATOM 4810 O O . LYS A 1 590 ? 20.312 21.625 12.953 1 86.69 590 LYS A O 1
ATOM 4815 N N . LYS A 1 591 ? 20.766 23.734 12.258 1 84.31 591 LYS A N 1
ATOM 4816 C CA . LYS A 1 591 ? 19.656 24.312 13.008 1 84.31 591 LYS A CA 1
ATOM 4817 C C . LYS A 1 591 ? 18.312 23.875 12.445 1 84.31 591 LYS A C 1
ATOM 4819 O O . LYS A 1 591 ? 18.141 23.75 11.227 1 84.31 591 LYS A O 1
ATOM 4824 N N . GLY A 1 592 ? 17.5 23.547 13.352 1 76.5 592 GLY A N 1
ATOM 4825 C CA . GLY A 1 592 ? 16.156 23.141 12.961 1 76.5 592 GLY A CA 1
ATOM 4826 C C . GLY A 1 592 ? 15.344 24.266 12.344 1 76.5 592 GLY A C 1
ATOM 4827 O O . GLY A 1 592 ? 15.703 25.438 12.461 1 76.5 592 GLY A O 1
ATOM 4828 N N . GLU A 1 593 ? 14.273 23.922 11.586 1 68.69 593 GLU A N 1
ATOM 4829 C CA . GLU A 1 593 ? 13.359 24.906 11.008 1 68.69 593 GLU A CA 1
ATOM 4830 C C . GLU A 1 593 ? 12.25 25.266 11.984 1 68.69 593 GLU A C 1
ATOM 4832 O O . GLU A 1 593 ? 11.82 24.438 12.789 1 68.69 593 GLU A O 1
ATOM 4837 N N . MET B 1 1 ? 77.375 27.266 -50 1 17.56 1 MET B N 1
ATOM 4838 C CA . MET B 1 1 ? 77.812 27.109 -48.625 1 17.56 1 MET B CA 1
ATOM 4839 C C . MET B 1 1 ? 77.5 28.328 -47.781 1 17.56 1 MET B C 1
ATOM 4841 O O . MET B 1 1 ? 76.938 28.203 -46.688 1 17.56 1 MET B O 1
ATOM 4845 N N . THR B 1 2 ? 78.25 29.469 -47.812 1 19.27 2 THR B N 1
ATOM 4846 C CA . THR B 1 2 ? 78.688 30.328 -46.75 1 19.27 2 THR B CA 1
ATOM 4847 C C . THR B 1 2 ? 77.562 31.203 -46.219 1 19.27 2 THR B C 1
ATOM 4849 O O . THR B 1 2 ? 76.625 31.516 -46.969 1 19.27 2 THR B O 1
ATOM 4852 N N . ALA B 1 3 ? 77.562 31.75 -44.812 1 19.5 3 ALA B N 1
ATOM 4853 C CA . ALA B 1 3 ? 77.188 31.984 -43.406 1 19.5 3 ALA B CA 1
ATOM 4854 C C . ALA B 1 3 ? 76.75 33.406 -43.188 1 19.5 3 ALA B C 1
ATOM 4856 O O . ALA B 1 3 ? 77.375 34.156 -42.406 1 19.5 3 ALA B O 1
ATOM 4857 N N . LYS B 1 4 ? 76.312 34.094 -44.188 1 19.39 4 LYS B N 1
ATOM 4858 C CA . LYS B 1 4 ? 76.25 35.562 -44.188 1 19.39 4 LYS B CA 1
ATOM 4859 C C . LYS B 1 4 ? 75.312 36.094 -43.156 1 19.39 4 LYS B C 1
ATOM 4861 O O . LYS B 1 4 ? 74.062 35.875 -43.281 1 19.39 4 LYS B O 1
ATOM 4866 N N . ASN B 1 5 ? 75.625 36.031 -41.75 1 19.42 5 ASN B N 1
ATOM 4867 C CA . ASN B 1 5 ? 75.188 36.219 -40.375 1 19.42 5 ASN B CA 1
ATOM 4868 C C . ASN B 1 5 ? 74.625 37.625 -40.156 1 19.42 5 ASN B C 1
ATOM 4870 O O . ASN B 1 5 ? 75.375 38.562 -39.969 1 19.42 5 ASN B O 1
ATOM 4874 N N . GLU B 1 6 ? 73.688 38.031 -40.906 1 19.92 6 GLU B N 1
ATOM 4875 C CA . GLU B 1 6 ? 73.25 39.406 -41.156 1 19.92 6 GLU B CA 1
ATOM 4876 C C . GLU B 1 6 ? 72.688 40.062 -39.875 1 19.92 6 GLU B C 1
ATOM 4878 O O . GLU B 1 6 ? 71.875 39.438 -39.188 1 19.92 6 GLU B O 1
ATOM 4883 N N . ASP B 1 7 ? 73.375 41.062 -39.219 1 19.83 7 ASP B N 1
ATOM 4884 C CA . ASP B 1 7 ? 73.688 41.969 -38.125 1 19.83 7 ASP B CA 1
ATOM 4885 C C . ASP B 1 7 ? 72.5 42.844 -37.719 1 19.83 7 ASP B C 1
ATOM 4887 O O . ASP B 1 7 ? 72 43.625 -38.531 1 19.83 7 ASP B O 1
ATOM 4891 N N . SER B 1 8 ? 71.5 42.281 -36.781 1 18.05 8 SER B N 1
ATOM 4892 C CA . SER B 1 8 ? 70.125 42.5 -36.219 1 18.05 8 SER B CA 1
ATOM 4893 C C . SER B 1 8 ? 70.125 43.75 -35.344 1 18.05 8 SER B C 1
ATOM 4895 O O . SER B 1 8 ? 70 43.656 -34.125 1 18.05 8 SER B O 1
ATOM 4897 N N . ASP B 1 9 ? 70.625 44.875 -35.625 1 17.8 9 ASP B N 1
ATOM 4898 C CA . ASP B 1 9 ? 71 45.938 -34.719 1 17.8 9 ASP B CA 1
ATOM 4899 C C . ASP B 1 9 ? 69.75 46.719 -34.25 1 17.8 9 ASP B C 1
ATOM 4901 O O . ASP B 1 9 ? 69.875 47.75 -33.562 1 17.8 9 ASP B O 1
ATOM 4905 N N . TYR B 1 10 ? 68.5 46.375 -34.469 1 18.42 10 TYR B N 1
ATOM 4906 C CA . TYR B 1 10 ? 67.562 47.5 -34.562 1 18.42 10 TYR B CA 1
ATOM 4907 C C . TYR B 1 10 ? 67.312 48.156 -33.219 1 18.42 10 TYR B C 1
ATOM 4909 O O . TYR B 1 10 ? 67.188 47.469 -32.188 1 18.42 10 TYR B O 1
ATOM 4917 N N . GLY B 1 11 ? 67.562 49.469 -32.906 1 18.09 11 GLY B N 1
ATOM 4918 C CA . GLY B 1 11 ? 67.75 50.594 -32.031 1 18.09 11 GLY B CA 1
ATOM 4919 C C . GLY B 1 11 ? 66.5 51.062 -31.328 1 18.09 11 GLY B C 1
ATOM 4920 O O . GLY B 1 11 ? 65.562 51.594 -31.969 1 18.09 11 GLY B O 1
ATOM 4921 N N . SER B 1 12 ? 65.812 50.312 -30.391 1 18.34 12 SER B N 1
ATOM 4922 C CA . SER B 1 12 ? 64.5 50.469 -29.844 1 18.34 12 SER B CA 1
ATOM 4923 C C . SER B 1 12 ? 64.375 51.781 -29.047 1 18.34 12 SER B C 1
ATOM 4925 O O . SER B 1 12 ? 65.125 51.969 -28.062 1 18.34 12 SER B O 1
ATOM 4927 N N . ASN B 1 13 ? 63.844 52.844 -29.562 1 17.52 13 ASN B N 1
ATOM 4928 C CA . ASN B 1 13 ? 63.781 54.281 -29.281 1 17.52 13 ASN B CA 1
ATOM 4929 C C . ASN B 1 13 ? 62.938 54.594 -28.047 1 17.52 13 ASN B C 1
ATOM 4931 O O . ASN B 1 13 ? 61.906 53.969 -27.844 1 17.52 13 ASN B O 1
ATOM 4935 N N . ASP B 1 14 ? 63.406 55.344 -26.984 1 19.45 14 ASP B N 1
ATOM 4936 C CA . ASP B 1 14 ? 63.312 55.875 -25.625 1 19.45 14 ASP B CA 1
ATOM 4937 C C . ASP B 1 14 ? 62.219 56.938 -25.516 1 19.45 14 ASP B C 1
ATOM 4939 O O . ASP B 1 14 ? 62.125 57.656 -24.531 1 19.45 14 ASP B O 1
ATOM 4943 N N . PHE B 1 15 ? 61.094 56.906 -26.344 1 17.8 15 PHE B N 1
ATOM 4944 C CA . PHE B 1 15 ? 60.469 58.219 -26.438 1 17.8 15 PHE B CA 1
ATOM 4945 C C . PHE B 1 15 ? 59.969 58.688 -25.078 1 17.8 15 PHE B C 1
ATOM 4947 O O . PHE B 1 15 ? 59.5 57.875 -24.266 1 17.8 15 PHE B O 1
ATOM 4954 N N . ASP B 1 16 ? 60.062 59.969 -24.75 1 18.5 16 ASP B N 1
ATOM 4955 C CA . ASP B 1 16 ? 60.156 61.062 -23.797 1 18.5 16 ASP B CA 1
ATOM 4956 C C . ASP B 1 16 ? 58.781 61.531 -23.328 1 18.5 16 ASP B C 1
ATOM 4958 O O . ASP B 1 16 ? 58.656 62.594 -22.75 1 18.5 16 ASP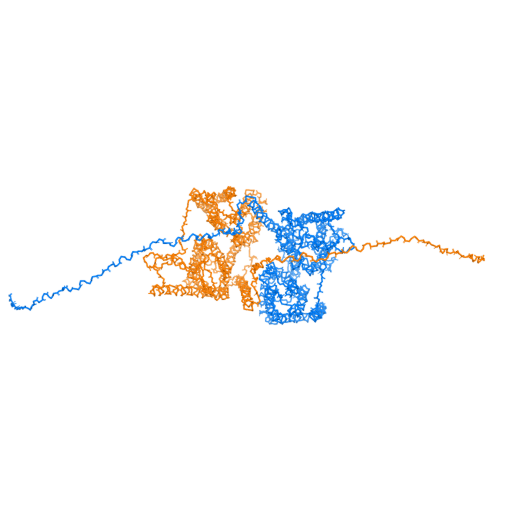 B O 1
ATOM 4962 N N . LEU B 1 17 ? 57.781 60.719 -23.375 1 17.66 17 LEU B N 1
ATOM 4963 C CA . LEU B 1 17 ? 56.5 61.438 -23.375 1 17.66 17 LEU B CA 1
ATOM 4964 C C . LEU B 1 17 ? 56.344 62.281 -22.125 1 17.66 17 LEU B C 1
ATOM 4966 O O . LEU B 1 17 ? 56.469 61.781 -21 1 17.66 17 LEU B O 1
ATOM 4970 N N . ASN B 1 18 ? 56.312 63.562 -22.219 1 17.06 18 ASN B N 1
ATOM 4971 C CA . ASN B 1 18 ? 56.312 64.812 -21.484 1 17.06 18 ASN B CA 1
ATOM 4972 C C . ASN B 1 18 ? 55.281 64.875 -20.391 1 17.06 18 ASN B C 1
ATOM 4974 O O . ASN B 1 18 ? 54.406 64 -20.312 1 17.06 18 ASN B O 1
ATOM 4978 N N . SER B 1 19 ? 54.375 66 -20.344 1 17.05 19 SER B N 1
ATOM 4979 C CA . SER B 1 19 ? 54.344 67.188 -19.5 1 17.05 19 SER B CA 1
ATOM 4980 C C . SER B 1 19 ? 53.219 67.125 -18.469 1 17.05 19 SER B C 1
ATOM 4982 O O . SER B 1 19 ? 53.406 67.5 -17.312 1 17.05 19 SER B O 1
ATOM 4984 N N . VAL B 1 20 ? 51.906 66.938 -18.859 1 19.83 20 VAL B N 1
ATOM 4985 C CA . VAL B 1 20 ? 50.875 67.938 -18.531 1 19.83 20 VAL B CA 1
ATOM 4986 C C . VAL B 1 20 ? 50.406 67.75 -17.094 1 19.83 20 VAL B C 1
ATOM 4988 O O . VAL B 1 20 ? 50.125 66.625 -16.656 1 19.83 20 VAL B O 1
ATOM 4991 N N . GLU B 1 21 ? 50.375 68.812 -16.219 1 18.23 21 GLU B N 1
ATOM 4992 C CA . GLU B 1 21 ? 50.406 69.188 -14.812 1 18.23 21 GLU B CA 1
ATOM 4993 C C . GLU B 1 21 ? 49.031 69 -14.164 1 18.23 21 GLU B C 1
ATOM 4995 O O . GLU B 1 21 ? 48.906 69.188 -12.953 1 18.23 21 GLU B O 1
ATOM 5000 N N . SER B 1 22 ? 48 68.688 -14.945 1 19.3 22 SER B N 1
ATOM 5001 C CA . SER B 1 22 ? 46.75 69.312 -14.547 1 19.3 22 SER B CA 1
ATOM 5002 C C . SER B 1 22 ? 46.406 69.062 -13.086 1 19.3 22 SER B C 1
ATOM 5004 O O . SER B 1 22 ? 46.594 67.938 -12.602 1 19.3 22 SER B O 1
ATOM 5006 N N . ASP B 1 23 ? 46.125 70.125 -12.266 1 18.77 23 ASP B N 1
ATOM 5007 C CA . ASP B 1 23 ? 45.938 70.562 -10.883 1 18.77 23 ASP B CA 1
ATOM 5008 C C . ASP B 1 23 ? 44.75 69.875 -10.258 1 18.77 23 ASP B C 1
ATOM 5010 O O . ASP B 1 23 ? 43.625 69.938 -10.766 1 18.77 23 ASP B O 1
ATOM 5014 N N . ASN B 1 24 ? 44.875 68.75 -9.719 1 18.2 24 ASN B N 1
ATOM 5015 C CA . ASN B 1 24 ? 43.906 67.812 -9.133 1 18.2 24 ASN B CA 1
ATOM 5016 C C . ASN B 1 24 ? 43.219 68.375 -7.91 1 18.2 24 ASN B C 1
ATOM 5018 O O . ASN B 1 24 ? 43.625 68.125 -6.777 1 18.2 24 ASN B O 1
ATOM 5022 N N . ASN B 1 25 ? 42.969 69.75 -7.965 1 19.33 25 ASN B N 1
ATOM 5023 C CA . ASN B 1 25 ? 42.531 70.25 -6.684 1 19.33 25 ASN B CA 1
ATOM 5024 C C . ASN B 1 25 ? 41.344 69.5 -6.109 1 19.33 25 ASN B C 1
ATOM 5026 O O . ASN B 1 25 ? 40.25 69.5 -6.691 1 19.33 25 ASN B O 1
ATOM 5030 N N . ILE B 1 26 ? 41.531 68.375 -5.594 1 18.48 26 ILE B N 1
ATOM 5031 C CA . ILE B 1 26 ? 40.562 67.438 -5.066 1 18.48 26 ILE B CA 1
ATOM 5032 C C . ILE B 1 26 ? 39.781 68.062 -3.908 1 18.48 26 ILE B C 1
ATOM 5034 O O . ILE B 1 26 ? 40.375 68.438 -2.877 1 18.48 26 ILE B O 1
ATOM 5038 N N . LEU B 1 27 ? 38.875 69.062 -4.246 1 18.7 27 LEU B N 1
ATOM 5039 C CA . LEU B 1 27 ? 38.031 69.75 -3.281 1 18.7 27 LEU B CA 1
ATOM 5040 C C . LEU B 1 27 ? 37.5 68.812 -2.213 1 18.7 27 LEU B C 1
ATOM 5042 O O . LEU B 1 27 ? 36.969 67.75 -2.531 1 18.7 27 LEU B O 1
ATOM 5046 N N . THR B 1 28 ? 38.062 68.938 -0.993 1 20.23 28 THR B N 1
ATOM 5047 C CA . THR B 1 28 ? 37.906 68.25 0.291 1 20.23 28 THR B CA 1
ATOM 5048 C C . THR B 1 28 ? 36.469 68.375 0.804 1 20.23 28 THR B C 1
ATOM 5050 O O . THR B 1 28 ? 36.062 69.5 1.184 1 20.23 28 THR B O 1
ATOM 5053 N N . ILE B 1 29 ? 35.469 68 -0.027 1 19.44 29 ILE B N 1
ATOM 5054 C CA . ILE B 1 29 ? 34.125 68.25 0.431 1 19.44 29 ILE B CA 1
ATOM 5055 C C . ILE B 1 29 ? 33.969 67.812 1.873 1 19.44 29 ILE B C 1
ATOM 5057 O O . ILE B 1 29 ? 34.156 66.625 2.164 1 19.44 29 ILE B O 1
ATOM 5061 N N . THR B 1 30 ? 34.188 68.688 2.842 1 19.56 30 THR B N 1
ATOM 5062 C CA . THR B 1 30 ? 34.062 68.625 4.293 1 19.56 30 THR B CA 1
ATOM 5063 C C . THR B 1 30 ? 32.719 68.062 4.699 1 19.56 30 THR B C 1
ATOM 5065 O O . THR B 1 30 ? 31.672 68.625 4.352 1 19.56 30 THR B O 1
ATOM 5068 N N . ASN B 1 31 ? 32.594 66.75 4.77 1 19.39 31 ASN B N 1
ATOM 5069 C CA . ASN B 1 31 ? 31.484 65.938 5.16 1 19.39 31 ASN B CA 1
ATOM 5070 C C . ASN B 1 31 ? 30.906 66.312 6.516 1 19.39 31 ASN B C 1
ATOM 5072 O O . ASN B 1 31 ? 31.562 66.125 7.547 1 19.39 31 ASN B O 1
ATOM 5076 N N . LYS B 1 32 ? 30.297 67.562 6.586 1 21.59 32 LYS B N 1
ATOM 5077 C CA . LYS B 1 32 ? 29.656 68.062 7.777 1 21.59 32 LYS B CA 1
ATOM 5078 C C . LYS B 1 32 ? 28.844 67 8.508 1 21.59 32 LYS B C 1
ATOM 5080 O O . LYS B 1 32 ? 27.984 66.375 7.906 1 21.59 32 LYS B O 1
ATOM 5085 N N . GLN B 1 33 ? 29.219 66.625 9.758 1 19.28 33 GLN B N 1
ATOM 5086 C CA . GLN B 1 33 ? 29.062 65.625 10.789 1 19.28 33 GLN B CA 1
ATOM 5087 C C . GLN B 1 33 ? 27.609 65.5 11.266 1 19.28 33 GLN B C 1
ATOM 5089 O O . GLN B 1 33 ? 27.031 64.438 11.297 1 19.28 33 GLN B O 1
ATOM 5094 N N . SER B 1 34 ? 27.094 66.312 12.328 1 19.81 34 SER B N 1
ATOM 5095 C CA . SER B 1 34 ? 26.719 65.938 13.695 1 19.81 34 SER B CA 1
ATOM 5096 C C . SER B 1 34 ? 25.219 65.812 13.836 1 19.81 34 SER B C 1
ATOM 5098 O O . SER B 1 34 ? 24.734 65.125 14.727 1 19.81 34 SER B O 1
ATOM 5100 N N . PHE B 1 35 ? 24.391 66.688 13.359 1 20.33 35 PHE B N 1
ATOM 5101 C CA . PHE B 1 35 ? 23.281 67.25 14.141 1 20.33 35 PHE B CA 1
ATOM 5102 C C . PHE B 1 35 ? 22.234 66.125 14.391 1 20.33 35 PHE B C 1
ATOM 5104 O O . PHE B 1 35 ? 21.359 66.312 15.242 1 20.33 35 PHE B O 1
ATOM 5111 N N . PHE B 1 36 ? 21.906 65.438 13.391 1 20 36 PHE B N 1
ATOM 5112 C CA . PHE B 1 36 ? 20.547 64.875 13.391 1 20 36 PHE B CA 1
ATOM 5113 C C . PHE B 1 36 ? 20.344 63.906 14.523 1 20 36 PHE B C 1
ATOM 5115 O O . PHE B 1 36 ? 20.375 62.688 14.297 1 20 36 PHE B O 1
ATOM 5122 N N . SER B 1 37 ? 20.906 64.125 15.711 1 22.05 37 SER B N 1
ATOM 5123 C CA . SER B 1 37 ? 20.75 63.219 16.844 1 22.05 37 SER B CA 1
ATOM 5124 C C . SER B 1 37 ? 19.312 63.25 17.375 1 22.05 37 SER B C 1
ATOM 5126 O O . SER B 1 37 ? 19.094 63.062 18.578 1 22.05 37 SER B O 1
ATOM 5128 N N . GLN B 1 38 ? 18.406 63.938 16.781 1 21.23 38 GLN B N 1
ATOM 5129 C CA . GLN B 1 38 ? 17.219 64.062 17.625 1 21.23 38 GLN B CA 1
ATOM 5130 C C . GLN B 1 38 ? 16.75 62.719 18.156 1 21.23 38 GLN B C 1
ATOM 5132 O O . GLN B 1 38 ? 16.703 61.75 17.422 1 21.23 38 GLN B O 1
ATOM 5137 N N . ASP B 1 39 ? 16.578 62.625 19.547 1 22.55 39 ASP B N 1
ATOM 5138 C CA . ASP B 1 39 ? 16.266 61.594 20.516 1 22.55 39 ASP B CA 1
ATOM 5139 C C . ASP B 1 39 ? 14.898 60.969 20.219 1 22.55 39 ASP B C 1
ATOM 5141 O O . ASP B 1 39 ? 13.867 61.469 20.688 1 22.55 39 ASP B O 1
ATOM 5145 N N . MET B 1 40 ? 14.367 61.031 19.062 1 23.47 40 MET B N 1
ATOM 5146 C CA . MET B 1 40 ? 13.008 60.5 19.031 1 23.47 40 MET B CA 1
ATOM 5147 C C . MET B 1 40 ? 12.914 59.188 19.828 1 23.47 40 MET B C 1
ATOM 5149 O O . MET B 1 40 ? 13.562 58.219 19.484 1 23.47 40 MET B O 1
ATOM 5153 N N . SER B 1 41 ? 12.586 59.344 21.125 1 23.69 41 SER B N 1
ATOM 5154 C CA . SER B 1 41 ? 12.273 58.312 22.109 1 23.69 41 SER B CA 1
ATOM 5155 C C . SER B 1 41 ? 11.273 57.281 21.562 1 23.69 41 SER B C 1
ATOM 5157 O O . SER B 1 41 ? 10.086 57.594 21.438 1 23.69 41 SER B O 1
ATOM 5159 N N . PHE B 1 42 ? 11.352 56.875 20.375 1 24.64 42 PHE B N 1
ATOM 5160 C CA . PHE B 1 42 ? 10.469 55.781 19.953 1 24.64 42 PHE B CA 1
ATOM 5161 C C . PHE B 1 42 ? 10.32 54.75 21.062 1 24.64 42 PHE B C 1
ATOM 5163 O O . PHE B 1 42 ? 11.312 54.219 21.562 1 24.64 42 PHE B O 1
ATOM 5170 N N . SER B 1 43 ? 9.336 54.969 21.891 1 24.66 43 SER B N 1
ATOM 5171 C CA . SER B 1 43 ? 8.984 53.938 22.906 1 24.66 43 SER B CA 1
ATOM 5172 C C . SER B 1 43 ? 9.172 52.531 22.359 1 24.66 43 SER B C 1
ATOM 5174 O O . SER B 1 43 ? 8.68 52.219 21.266 1 24.66 43 SER B O 1
ATOM 5176 N N . LYS B 1 44 ? 10.242 51.938 22.625 1 29.95 44 LYS B N 1
ATOM 5177 C CA . LYS B 1 44 ? 10.477 50.5 22.453 1 29.95 44 LYS B CA 1
ATOM 5178 C C . LYS B 1 44 ? 9.219 49.688 22.766 1 29.95 44 LYS B C 1
ATOM 5180 O O . LYS B 1 44 ? 8.953 49.344 23.922 1 29.95 44 LYS B O 1
ATOM 5185 N N . ARG B 1 45 ? 8.141 50.125 22.172 1 29.45 45 ARG B N 1
ATOM 5186 C CA . ARG B 1 45 ? 7.152 49.062 22.375 1 29.45 45 ARG B CA 1
ATOM 5187 C C . ARG B 1 45 ? 7.773 47.688 22.172 1 29.45 45 ARG B C 1
ATOM 5189 O O . ARG B 1 45 ? 8.539 47.469 21.234 1 29.45 45 ARG B O 1
ATOM 5196 N N . LYS B 1 46 ? 7.75 46.938 23.266 1 29.95 46 LYS B N 1
ATOM 5197 C CA . LYS B 1 46 ? 8.156 45.531 23.359 1 29.95 46 LYS B CA 1
ATOM 5198 C C . LYS B 1 46 ? 7.84 44.781 22.062 1 29.95 46 LYS B C 1
ATOM 5200 O O . LYS B 1 46 ? 6.695 44.781 21.609 1 29.95 46 LYS B O 1
ATOM 5205 N N . GLN B 1 47 ? 8.633 44.969 21.062 1 27.56 47 GLN B N 1
ATOM 5206 C CA . GLN B 1 47 ? 8.516 43.938 20.062 1 27.56 47 GLN B CA 1
ATOM 5207 C C . GLN B 1 47 ? 7.82 42.688 20.625 1 27.56 47 GLN B C 1
ATOM 5209 O O . GLN B 1 47 ? 8.312 42.062 21.562 1 27.56 47 GLN B O 1
ATOM 5214 N N . SER B 1 48 ? 6.582 42.75 20.672 1 27.8 48 SER B N 1
ATOM 5215 C CA . SER B 1 48 ? 5.914 41.531 21.062 1 27.8 48 SER B CA 1
ATOM 5216 C C . SER B 1 48 ? 6.738 40.312 20.672 1 27.8 48 SER B C 1
ATOM 5218 O O . SER B 1 48 ? 7.234 40.219 19.547 1 27.8 48 SER B O 1
ATOM 5220 N N . ALA B 1 49 ? 7.426 39.75 21.609 1 31.02 49 ALA B N 1
ATOM 5221 C CA . ALA B 1 49 ? 8.07 38.438 21.516 1 31.02 49 ALA B CA 1
ATOM 5222 C C . ALA B 1 49 ? 7.387 37.562 20.453 1 31.02 49 ALA B C 1
ATOM 5224 O O . ALA B 1 49 ? 6.172 37.375 20.5 1 31.02 49 ALA B O 1
ATOM 5225 N N . PHE B 1 50 ? 7.738 37.719 19.188 1 32.84 50 PHE B N 1
ATOM 5226 C CA . PHE B 1 50 ? 7.312 36.531 18.438 1 32.84 50 PHE B CA 1
ATOM 5227 C C . PHE B 1 50 ? 7.039 35.375 19.375 1 32.84 50 PHE B C 1
ATOM 5229 O O . PHE B 1 50 ? 7.746 35.188 20.375 1 32.84 50 PHE B O 1
ATOM 5236 N N . PRO B 1 51 ? 5.785 35.094 19.594 1 33.38 51 PRO B N 1
ATOM 5237 C CA . PRO B 1 51 ? 5.758 33.906 20.484 1 33.38 51 PRO B CA 1
ATOM 5238 C C . PRO B 1 51 ? 7.035 33.094 20.406 1 33.38 51 PRO B C 1
ATOM 5240 O O . PRO B 1 51 ? 7.551 32.844 19.312 1 33.38 51 PRO B O 1
ATOM 5243 N N . SER B 1 52 ? 7.965 33.25 21.328 1 34.19 52 SER B N 1
ATOM 5244 C CA . SER B 1 52 ? 9.102 32.312 21.469 1 34.19 52 SER B CA 1
ATOM 5245 C C . SER B 1 52 ? 8.797 30.969 20.844 1 34.19 52 SER B C 1
ATOM 5247 O O . SER B 1 52 ? 7.758 30.375 21.125 1 34.19 52 SER B O 1
ATOM 5249 N N . VAL B 1 53 ? 9.109 30.766 19.625 1 41.16 53 VAL B N 1
ATOM 5250 C CA . VAL B 1 53 ? 9.188 29.359 19.25 1 41.16 53 VAL B CA 1
ATOM 5251 C C . VAL B 1 53 ? 9.383 28.5 20.5 1 41.16 53 VAL B C 1
ATOM 5253 O O . VAL B 1 53 ? 10.312 28.734 21.281 1 41.16 53 VAL B O 1
ATOM 5256 N N . PRO B 1 54 ? 8.367 28.203 21.25 1 42.34 54 PRO B N 1
ATOM 5257 C CA . PRO B 1 54 ? 8.68 27.422 22.453 1 42.34 54 PRO B CA 1
ATOM 5258 C C . PRO B 1 54 ? 10.07 26.797 22.391 1 42.34 54 PRO B C 1
ATOM 5260 O O . PRO B 1 54 ? 10.484 26.281 21.344 1 42.34 54 PRO B O 1
ATOM 5263 N N . GLN B 1 55 ? 11.055 27.234 23.047 1 48.25 55 GLN B N 1
ATOM 5264 C CA . GLN B 1 55 ? 12.398 26.703 23.266 1 48.25 55 GLN B CA 1
ATOM 5265 C C . GLN B 1 55 ? 12.375 25.188 23.344 1 48.25 55 GLN B C 1
ATOM 5267 O O . GLN B 1 55 ? 12.016 24.625 24.391 1 48.25 55 GLN B O 1
ATOM 5272 N N . LEU B 1 56 ? 11.945 24.391 22.359 1 57 56 LEU B N 1
ATOM 5273 C CA . LEU B 1 56 ? 11.977 22.953 22.141 1 57 56 LEU B CA 1
ATOM 5274 C C . LEU B 1 56 ? 13.281 22.359 22.656 1 57 56 LEU B C 1
ATOM 5276 O O . LEU B 1 56 ? 13.664 21.25 22.266 1 57 56 LEU B O 1
ATOM 5280 N N . GLU B 1 57 ? 14 23.219 23.516 1 64.44 57 GLU B N 1
ATOM 5281 C CA . GLU B 1 57 ? 15.227 22.75 24.156 1 64.44 57 GLU B CA 1
ATOM 5282 C C . GLU B 1 57 ? 14.938 22.062 25.484 1 64.44 57 GLU B C 1
ATOM 5284 O O . GLU B 1 57 ? 15.844 21.5 26.109 1 64.44 57 GLU B O 1
ATOM 5289 N N . ASP B 1 58 ? 13.68 22.141 25.828 1 75.25 58 ASP B N 1
ATOM 5290 C CA . ASP B 1 58 ? 13.414 21.469 27.094 1 75.25 58 ASP B CA 1
ATOM 5291 C C . ASP B 1 58 ? 13.594 19.953 26.969 1 75.25 58 ASP B C 1
ATOM 5293 O O . ASP B 1 58 ? 12.945 19.312 26.125 1 75.25 58 ASP B O 1
ATOM 5297 N N . PRO B 1 59 ? 14.5 19.406 27.688 1 80.88 59 PRO B N 1
ATOM 5298 C CA . PRO B 1 59 ? 14.805 17.984 27.594 1 80.88 59 PRO B CA 1
ATOM 5299 C C . PRO B 1 59 ? 13.57 17.109 27.812 1 80.88 59 PRO B C 1
ATOM 5301 O O . PRO B 1 59 ? 13.461 16.031 27.219 1 80.88 59 PRO B O 1
ATOM 5304 N N . THR B 1 60 ? 12.641 17.562 28.594 1 82 60 THR B N 1
ATOM 5305 C CA . THR B 1 60 ? 11.43 16.781 28.844 1 82 60 THR B CA 1
ATOM 5306 C C . THR B 1 60 ? 10.555 16.734 27.594 1 82 60 THR B C 1
ATOM 5308 O O . THR B 1 60 ? 9.961 15.703 27.266 1 82 60 THR B O 1
ATOM 5311 N N . ILE B 1 61 ? 10.539 17.828 26.922 1 82.56 61 ILE B N 1
ATOM 5312 C CA . ILE B 1 61 ? 9.742 17.891 25.688 1 82.56 61 ILE B CA 1
ATOM 5313 C C . ILE B 1 61 ? 10.391 17.031 24.609 1 82.56 61 ILE B C 1
ATOM 5315 O O . ILE B 1 61 ? 9.695 16.328 23.875 1 82.56 61 ILE B O 1
ATOM 5319 N N . VAL B 1 62 ? 11.68 17.094 24.625 1 84.62 62 VAL B N 1
ATOM 5320 C CA . VAL B 1 62 ? 12.414 16.297 23.656 1 84.62 62 VAL B CA 1
ATOM 5321 C C . VAL B 1 62 ? 12.18 14.805 23.938 1 84.62 62 VAL B C 1
ATOM 5323 O O . VAL B 1 62 ? 11.859 14.039 23.031 1 84.62 62 VAL B O 1
ATOM 5326 N N . LYS B 1 63 ? 12.289 14.43 25.203 1 85.94 63 LYS B N 1
ATOM 5327 C CA . LYS B 1 63 ? 12.102 13.031 25.578 1 85.94 63 LYS B CA 1
ATOM 5328 C C . LYS B 1 63 ? 10.68 12.562 25.281 1 85.94 63 LYS B C 1
ATOM 5330 O O . LYS B 1 63 ? 10.484 11.453 24.781 1 85.94 63 LYS B O 1
ATOM 5335 N N . ASN B 1 64 ? 9.711 13.328 25.531 1 86.31 64 ASN B N 1
ATOM 5336 C CA . ASN B 1 64 ? 8.32 12.977 25.266 1 86.31 64 ASN B CA 1
ATOM 5337 C C . ASN B 1 64 ? 8.047 12.859 23.766 1 86.31 64 ASN B C 1
ATOM 5339 O O . ASN B 1 64 ? 7.305 11.977 23.328 1 86.31 64 ASN B O 1
ATOM 5343 N N . THR B 1 65 ? 8.648 13.711 23.062 1 86.81 65 THR B N 1
ATOM 5344 C CA . THR B 1 65 ? 8.461 13.68 21.609 1 86.81 65 THR B CA 1
ATOM 5345 C C . THR B 1 65 ? 9.133 12.445 21.016 1 86.81 65 THR B C 1
ATOM 5347 O O . THR B 1 65 ? 8.57 11.797 20.125 1 86.81 65 THR B O 1
ATOM 5350 N N . VAL B 1 66 ? 10.281 12.148 21.484 1 88.5 66 VAL B N 1
ATOM 5351 C CA . VAL B 1 66 ? 11 10.977 21 1 88.5 66 VAL B CA 1
ATOM 5352 C C . VAL B 1 66 ? 10.234 9.711 21.359 1 88.5 66 VAL B C 1
ATOM 5354 O O . VAL B 1 66 ? 10.086 8.805 20.547 1 88.5 66 VAL B O 1
ATOM 5357 N N . ASN B 1 67 ? 9.773 9.656 22.562 1 89.5 67 ASN B N 1
ATOM 5358 C CA . ASN B 1 67 ? 9.008 8.492 23 1 89.5 67 ASN B CA 1
ATOM 5359 C C . ASN B 1 67 ? 7.719 8.344 22.188 1 89.5 67 ASN B C 1
ATOM 5361 O O . ASN B 1 67 ? 7.297 7.223 21.891 1 89.5 67 ASN B O 1
ATOM 5365 N N . LYS B 1 68 ? 7.109 9.414 21.938 1 91.19 68 LYS B N 1
ATOM 5366 C CA . LYS B 1 68 ? 5.918 9.383 21.094 1 91.19 68 LYS B CA 1
ATOM 5367 C C . LYS B 1 68 ? 6.242 8.844 19.703 1 91.19 68 LYS B C 1
ATOM 5369 O O . LYS B 1 68 ? 5.566 7.938 19.203 1 91.19 68 LYS B O 1
ATOM 5374 N N . ASN B 1 69 ? 7.25 9.312 19.141 1 88.06 69 ASN B N 1
ATOM 5375 C CA . ASN B 1 69 ? 7.633 8.867 17.797 1 88.06 69 ASN B CA 1
ATOM 5376 C C . ASN B 1 69 ? 8.039 7.395 17.797 1 88.06 69 ASN B C 1
ATOM 5378 O O . ASN B 1 69 ? 7.699 6.652 16.875 1 88.06 69 ASN B O 1
ATOM 5382 N N . LEU B 1 70 ? 8.734 7.027 18.828 1 91.12 70 LEU B N 1
ATOM 5383 C CA . LEU B 1 70 ? 9.164 5.637 18.922 1 91.12 70 LEU B CA 1
ATOM 5384 C C . LEU B 1 70 ? 7.969 4.707 19.094 1 91.12 70 LEU B C 1
ATOM 5386 O O . LEU B 1 70 ? 7.922 3.637 18.484 1 91.12 70 LEU B O 1
ATOM 5390 N N . SER B 1 71 ? 7.043 5.09 19.906 1 94.06 71 SER B N 1
ATOM 5391 C CA . SER B 1 71 ? 5.863 4.258 20.109 1 94.06 71 SER B CA 1
ATOM 5392 C C . SER B 1 71 ? 5.016 4.168 18.844 1 94.06 71 SER B C 1
ATOM 5394 O O . SER B 1 71 ? 4.438 3.119 18.562 1 94.06 71 SER B O 1
ATOM 5396 N N . VAL B 1 72 ? 4.949 5.238 18.125 1 93.25 72 VAL B N 1
ATOM 5397 C CA . VAL B 1 72 ? 4.203 5.246 16.875 1 93.25 72 VAL B CA 1
ATOM 5398 C C . VAL B 1 72 ? 4.871 4.312 15.867 1 93.25 72 VAL B C 1
ATOM 5400 O O . VAL B 1 72 ? 4.215 3.449 15.281 1 93.25 72 VAL B O 1
ATOM 5403 N N . LEU B 1 73 ? 6.129 4.375 15.766 1 92.19 73 LEU B N 1
ATOM 5404 C CA . LEU B 1 73 ? 6.875 3.584 14.789 1 92.19 73 LEU B CA 1
ATOM 5405 C C . LEU B 1 73 ? 6.875 2.107 15.18 1 92.19 73 LEU B C 1
ATOM 5407 O O . LEU B 1 73 ? 6.621 1.243 14.336 1 92.19 73 LEU B O 1
ATOM 5411 N N . THR B 1 74 ? 7.125 1.828 16.375 1 94 74 THR B N 1
ATOM 5412 C CA . THR B 1 74 ? 7.207 0.438 16.812 1 94 74 THR B CA 1
ATOM 5413 C C . THR B 1 74 ? 5.832 -0.226 16.766 1 94 74 THR B C 1
ATOM 5415 O O . THR B 1 74 ? 5.727 -1.418 16.469 1 94 74 THR B O 1
ATOM 5418 N N . SER B 1 75 ? 4.824 0.48 17.062 1 95.69 75 SER B N 1
ATOM 5419 C CA . SER B 1 75 ? 3.486 -0.096 16.984 1 95.69 75 SER B CA 1
ATOM 5420 C C . SER B 1 75 ? 3.113 -0.426 15.539 1 95.69 75 SER B C 1
ATOM 5422 O O . SER B 1 75 ? 2.494 -1.457 15.273 1 95.69 75 SER B O 1
ATOM 5424 N N . ILE B 1 76 ? 3.523 0.4 14.594 1 93.38 76 ILE B N 1
ATOM 5425 C CA . ILE B 1 76 ? 3.238 0.124 13.195 1 93.38 76 ILE B CA 1
ATOM 5426 C C . ILE B 1 76 ? 4.012 -1.112 12.742 1 93.38 76 ILE B C 1
ATOM 5428 O O . ILE B 1 76 ? 3.477 -1.962 12.031 1 93.38 76 ILE B O 1
ATOM 5432 N N . ILE B 1 77 ? 5.246 -1.201 13.156 1 95.06 77 ILE B N 1
ATOM 5433 C CA . ILE B 1 77 ? 6.062 -2.363 12.82 1 95.06 77 ILE B CA 1
ATOM 5434 C C . ILE B 1 77 ? 5.422 -3.627 13.391 1 95.06 77 ILE B C 1
ATOM 5436 O O . ILE B 1 77 ? 5.391 -4.668 12.727 1 95.06 77 ILE B O 1
ATOM 5440 N N . TYR B 1 78 ? 4.871 -3.52 14.555 1 96.19 78 TYR B N 1
ATOM 5441 C CA . TYR B 1 78 ? 4.18 -4.637 15.188 1 96.19 78 TYR B CA 1
ATOM 5442 C C . TYR B 1 78 ? 2.971 -5.066 14.375 1 96.19 78 TYR B C 1
ATOM 5444 O O . TYR B 1 78 ? 2.756 -6.262 14.156 1 96.19 78 TYR B O 1
ATOM 5452 N N . ALA B 1 79 ? 2.219 -4.18 13.922 1 96.06 79 ALA B N 1
ATOM 5453 C CA . ALA B 1 79 ? 1.038 -4.508 13.133 1 96.06 79 ALA B CA 1
ATOM 5454 C C . ALA B 1 79 ? 1.427 -5.195 11.828 1 96.06 79 ALA B C 1
ATOM 5456 O O . ALA B 1 79 ? 0.8 -6.18 11.422 1 96.06 79 ALA B O 1
ATOM 5457 N N . VAL B 1 80 ? 2.459 -4.672 11.211 1 95.5 80 VAL B N 1
ATOM 5458 C CA . VAL B 1 80 ? 2.91 -5.258 9.953 1 95.5 80 VAL B CA 1
ATOM 5459 C C . VAL B 1 80 ? 3.404 -6.68 10.188 1 95.5 80 VAL B C 1
ATOM 5461 O O . VAL B 1 80 ? 3.113 -7.586 9.406 1 95.5 80 VAL B O 1
ATOM 5464 N N . PHE B 1 81 ? 4.07 -6.848 11.219 1 96.38 81 PHE B N 1
ATOM 5465 C CA . PHE B 1 81 ? 4.57 -8.172 11.57 1 96.38 81 PHE B CA 1
ATOM 5466 C C . PHE B 1 81 ? 3.42 -9.133 11.852 1 96.38 81 PHE B C 1
ATOM 5468 O O . PHE B 1 81 ? 3.42 -10.266 11.383 1 96.38 81 PHE B O 1
ATOM 5475 N N . LEU B 1 82 ? 2.459 -8.672 12.586 1 96.94 82 LEU B N 1
ATOM 5476 C CA . LEU B 1 82 ? 1.312 -9.484 12.977 1 96.94 82 LEU B CA 1
ATOM 5477 C C . LEU B 1 82 ? 0.529 -9.938 11.75 1 96.94 82 LEU B C 1
ATOM 5479 O O . LEU B 1 82 ? 0.206 -11.125 11.617 1 96.94 82 LEU B O 1
ATOM 5483 N N . VAL B 1 83 ? 0.271 -9.078 10.82 1 96.62 83 VAL B N 1
ATOM 5484 C CA . VAL B 1 83 ? -0.509 -9.391 9.633 1 96.62 83 VAL B CA 1
ATOM 5485 C C . VAL B 1 83 ? 0.287 -10.328 8.727 1 96.62 83 VAL B C 1
ATOM 5487 O O . VAL B 1 83 ? -0.257 -11.297 8.188 1 96.62 83 VAL B O 1
ATOM 5490 N N . THR B 1 84 ? 1.618 -10.086 8.617 1 95.56 84 THR B N 1
ATOM 5491 C CA . THR B 1 84 ? 2.457 -10.914 7.754 1 95.56 84 THR B CA 1
ATOM 5492 C C . THR B 1 84 ? 2.598 -12.32 8.328 1 95.56 84 THR B C 1
ATOM 5494 O O . THR B 1 84 ? 2.438 -13.312 7.605 1 95.56 84 THR B O 1
ATOM 5497 N N . LEU B 1 85 ? 2.824 -12.391 9.594 1 96.06 85 LEU B N 1
ATOM 5498 C CA . LEU B 1 85 ? 2.959 -13.695 10.234 1 96.06 85 LEU B CA 1
ATOM 5499 C C . LEU B 1 85 ? 1.649 -14.477 10.164 1 96.06 85 LEU B C 1
ATOM 5501 O O . LEU B 1 85 ? 1.643 -15.648 9.789 1 96.06 85 LEU B O 1
ATOM 5505 N N . GLY B 1 86 ? 0.55 -13.844 10.531 1 95.88 86 GLY B N 1
ATOM 5506 C CA . GLY B 1 86 ? -0.745 -14.5 10.453 1 95.88 86 GLY B CA 1
ATOM 5507 C C . GLY B 1 86 ? -1.107 -14.945 9.047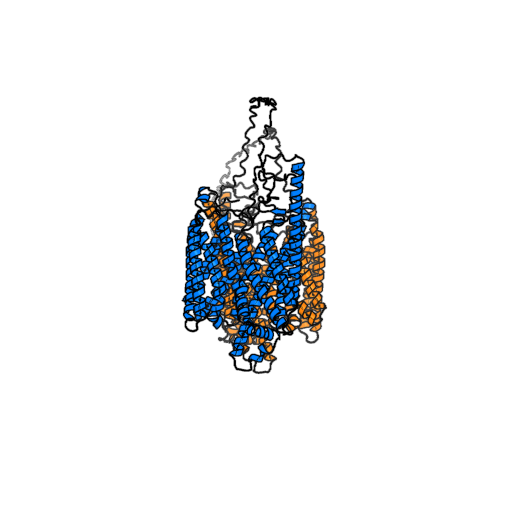 1 95.88 86 GLY B C 1
ATOM 5508 O O . GLY B 1 86 ? -1.636 -16.047 8.852 1 95.88 86 GLY B O 1
ATOM 5509 N N . GLY B 1 87 ? -0.815 -14.078 8.062 1 94.06 87 GLY B N 1
ATOM 5510 C CA . GLY B 1 87 ? -1.085 -14.422 6.676 1 94.06 87 GLY B CA 1
ATOM 5511 C C . GLY B 1 87 ? -0.287 -15.625 6.199 1 94.06 87 GLY B C 1
ATOM 5512 O O . GLY B 1 87 ? -0.827 -16.5 5.531 1 94.06 87 GLY B O 1
ATOM 5513 N N . LEU B 1 88 ? 0.983 -15.727 6.535 1 94 88 LEU B N 1
ATOM 5514 C CA . LEU B 1 88 ? 1.842 -16.828 6.105 1 94 88 LEU B CA 1
ATOM 5515 C C . LEU B 1 88 ? 1.436 -18.125 6.785 1 94 88 LEU B C 1
ATOM 5517 O O . LEU B 1 88 ? 1.44 -19.188 6.152 1 94 88 LEU B O 1
ATOM 5521 N N . ILE B 1 89 ? 1.004 -18 8.055 1 94.38 89 ILE B N 1
ATOM 5522 C CA . ILE B 1 89 ? 0.555 -19.188 8.773 1 94.38 89 ILE B CA 1
ATOM 5523 C C . ILE B 1 89 ? -0.729 -19.719 8.141 1 94.38 89 ILE B C 1
ATOM 5525 O O . ILE B 1 89 ? -0.887 -20.922 7.965 1 94.38 89 ILE B O 1
ATOM 5529 N N . THR B 1 90 ? -1.588 -18.812 7.777 1 93.31 90 THR B N 1
ATOM 5530 C CA . THR B 1 90 ? -2.85 -19.203 7.156 1 93.31 90 THR B CA 1
ATOM 5531 C C . THR B 1 90 ? -2.605 -19.875 5.805 1 93.31 90 THR B C 1
ATOM 5533 O O . THR B 1 90 ? -3.217 -20.891 5.488 1 93.31 90 THR B O 1
ATOM 5536 N N . LEU B 1 91 ? -1.68 -19.375 5.059 1 88.38 91 LEU B N 1
ATOM 5537 C CA . LEU B 1 91 ? -1.378 -19.922 3.744 1 88.38 91 LEU B CA 1
ATOM 5538 C C . LEU B 1 91 ? -0.68 -21.281 3.869 1 88.38 91 LEU B C 1
ATOM 5540 O O . LEU B 1 91 ? -0.952 -22.203 3.092 1 88.38 91 LEU B O 1
ATOM 5544 N N . ALA B 1 92 ? 0.159 -21.406 4.828 1 86.44 92 ALA B N 1
ATOM 5545 C CA . ALA B 1 92 ? 0.914 -22.641 5.023 1 86.44 92 ALA B CA 1
ATOM 5546 C C . ALA B 1 92 ? 0.006 -23.766 5.504 1 86.44 92 ALA B C 1
ATOM 5548 O O . ALA B 1 92 ? 0.199 -24.922 5.137 1 86.44 92 ALA B O 1
ATOM 5549 N N . ASP B 1 93 ? -0.974 -23.422 6.258 1 85.38 93 ASP B N 1
ATOM 5550 C CA . ASP B 1 93 ? -1.845 -24.422 6.867 1 85.38 93 ASP B CA 1
ATOM 5551 C C . ASP B 1 93 ? -2.912 -24.891 5.883 1 85.38 93 ASP B C 1
ATOM 5553 O O . ASP B 1 93 ? -3.549 -25.922 6.094 1 85.38 93 ASP B O 1
ATOM 5557 N N . GLN B 1 94 ? -3.072 -24.188 4.766 1 76.31 94 GLN B N 1
ATOM 5558 C CA . GLN B 1 94 ? -4.121 -24.547 3.822 1 76.31 94 GLN B CA 1
ATOM 5559 C C . GLN B 1 94 ? -3.773 -25.844 3.094 1 76.31 94 GLN B C 1
ATOM 5561 O O . GLN B 1 94 ? -4.664 -26.562 2.637 1 76.31 94 GLN B O 1
ATOM 5566 N N . SER B 1 95 ? -2.465 -26.125 3.057 1 68.19 95 SER B N 1
ATOM 5567 C CA . SER B 1 95 ? -2.031 -27.328 2.373 1 68.19 95 SER B CA 1
ATOM 5568 C C . SER B 1 95 ? -2.115 -28.547 3.291 1 68.19 95 SER B C 1
ATOM 5570 O O . SER B 1 95 ? -2.053 -29.688 2.828 1 68.19 95 SER B O 1
ATOM 5572 N N . LYS B 1 96 ? -2.488 -28.156 4.566 1 72.56 96 LYS B N 1
ATOM 5573 C CA . LYS B 1 96 ? -2.504 -29.266 5.52 1 72.56 96 LYS B CA 1
ATOM 5574 C C . LYS B 1 96 ? -3.93 -29.734 5.809 1 72.56 96 LYS B C 1
ATOM 5576 O O . LYS B 1 96 ? -4.891 -29.016 5.52 1 72.56 96 LYS B O 1
ATOM 5581 N N . THR B 1 97 ? -4.047 -30.891 6.266 1 66.38 97 THR B N 1
ATOM 5582 C CA . THR B 1 97 ? -5.34 -31.484 6.59 1 66.38 97 THR B CA 1
ATOM 5583 C C . THR B 1 97 ? -5.969 -30.797 7.789 1 66.38 97 THR B C 1
ATOM 5585 O O . THR B 1 97 ? -7.172 -30.516 7.793 1 66.38 97 THR B O 1
ATOM 5588 N N . ARG B 1 98 ? -5.051 -30.594 8.773 1 74.38 98 ARG B N 1
ATOM 5589 C CA . ARG B 1 98 ? -5.52 -29.906 9.961 1 74.38 98 ARG B CA 1
ATOM 5590 C C . ARG B 1 98 ? -4.91 -28.5 10.055 1 74.38 98 ARG B C 1
ATOM 5592 O O . ARG B 1 98 ? -3.703 -28.344 9.883 1 74.38 98 ARG B O 1
ATOM 5599 N N . ARG B 1 99 ? -5.805 -27.547 10.234 1 85 99 ARG B N 1
ATOM 5600 C CA . ARG B 1 99 ? -5.391 -26.156 10.281 1 85 99 ARG B CA 1
ATOM 5601 C C . ARG B 1 99 ? -5.207 -25.688 11.727 1 85 99 ARG B C 1
ATOM 5603 O O . ARG B 1 99 ? -5.695 -24.625 12.102 1 85 99 ARG B O 1
ATOM 5610 N N . TYR B 1 100 ? -4.438 -26.422 12.469 1 88.5 100 TYR B N 1
ATOM 5611 C CA . TYR B 1 100 ? -4.352 -26.141 13.898 1 88.5 100 TYR B CA 1
ATOM 5612 C C . TYR B 1 100 ? -3.51 -24.891 14.156 1 88.5 100 TYR B C 1
ATOM 5614 O O . TYR B 1 100 ? -3.828 -24.094 15.039 1 88.5 100 TYR B O 1
ATOM 5622 N N . LYS B 1 101 ? -2.457 -24.672 13.383 1 91.56 101 LYS B N 1
ATOM 5623 C CA . LYS B 1 101 ? -1.582 -23.531 13.641 1 91.56 101 LYS B CA 1
ATOM 5624 C C . LYS B 1 101 ? -2.299 -22.203 13.367 1 91.56 101 LYS B C 1
ATOM 5626 O O . LYS B 1 101 ? -2.188 -21.266 14.156 1 91.56 101 LYS B O 1
ATOM 5631 N N . ALA B 1 102 ? -2.998 -22.141 12.273 1 92.81 102 ALA B N 1
ATOM 5632 C CA . ALA B 1 102 ? -3.734 -20.922 11.93 1 92.81 102 ALA B CA 1
ATOM 5633 C C . ALA B 1 102 ? -4.84 -20.656 12.945 1 92.81 102 ALA B C 1
ATOM 5635 O O . ALA B 1 102 ? -5.074 -19.5 13.32 1 92.81 102 ALA B O 1
ATOM 5636 N N . GLU B 1 103 ? -5.512 -21.672 13.422 1 94.12 103 GLU B N 1
ATOM 5637 C CA . GLU B 1 103 ? -6.594 -21.531 14.383 1 94.12 103 GLU B CA 1
ATOM 5638 C C . GLU B 1 103 ? -6.066 -21.078 15.75 1 94.12 103 GLU B C 1
ATOM 5640 O O . GLU B 1 103 ? -6.652 -20.219 16.391 1 94.12 103 GLU B O 1
ATOM 5645 N N . ILE B 1 104 ? -4.984 -21.656 16.156 1 95.56 104 ILE B N 1
ATOM 5646 C CA . ILE B 1 104 ? -4.391 -21.266 17.422 1 95.56 104 ILE B CA 1
ATOM 5647 C C . ILE B 1 104 ? -3.93 -19.812 17.359 1 95.56 104 ILE B C 1
ATOM 5649 O O . ILE B 1 104 ? -4.141 -19.047 18.312 1 95.56 104 ILE B O 1
ATOM 5653 N N . PHE B 1 105 ? -3.311 -19.484 16.25 1 96.5 105 PHE B N 1
ATOM 5654 C CA . PHE B 1 105 ? -2.879 -18.109 16.078 1 96.5 105 PHE B CA 1
ATOM 5655 C C . PHE B 1 105 ? -4.066 -17.156 16.141 1 96.5 105 PHE B C 1
ATOM 5657 O O . PHE B 1 105 ? -4.004 -16.125 16.812 1 96.5 105 PHE B O 1
ATOM 5664 N N . SER B 1 106 ? -5.152 -17.484 15.469 1 96.56 106 SER B N 1
ATOM 5665 C CA . SER B 1 106 ? -6.355 -16.656 15.461 1 96.56 106 SER B CA 1
ATOM 5666 C C . SER B 1 106 ? -6.945 -16.531 16.859 1 96.56 106 SER B C 1
ATOM 5668 O O . SER B 1 106 ? -7.391 -15.445 17.266 1 96.56 106 SER B O 1
ATOM 5670 N N . ILE B 1 107 ? -6.887 -17.609 17.641 1 97.19 107 ILE B N 1
ATOM 5671 C CA . ILE B 1 107 ? -7.41 -17.594 19 1 97.19 107 ILE B CA 1
ATOM 5672 C C . ILE B 1 107 ? -6.555 -16.688 19.875 1 97.19 107 ILE B C 1
ATOM 5674 O O . ILE B 1 107 ? -7.078 -15.867 20.625 1 97.19 107 ILE B O 1
ATOM 5678 N N . VAL B 1 108 ? -5.273 -16.797 19.719 1 97.5 108 VAL B N 1
ATOM 5679 C CA . VAL B 1 108 ? -4.355 -16.031 20.562 1 97.5 108 VAL B CA 1
ATOM 5680 C C . VAL B 1 108 ? -4.523 -14.539 20.281 1 97.5 108 VAL B C 1
ATOM 5682 O O . VAL B 1 108 ? -4.617 -13.734 21.219 1 97.5 108 VAL B O 1
ATOM 5685 N N . VAL B 1 109 ? -4.594 -14.188 19 1 97.56 109 VAL B N 1
ATOM 5686 C CA . VAL B 1 109 ? -4.68 -12.773 18.672 1 97.56 109 VAL B CA 1
ATOM 5687 C C . VAL B 1 109 ? -6.047 -12.227 19.094 1 97.56 109 VAL B C 1
ATOM 5689 O O . VAL B 1 109 ? -6.156 -11.086 19.531 1 97.56 109 VAL B O 1
ATOM 5692 N N . ALA B 1 110 ? -7.094 -13 19.031 1 97.75 110 ALA B N 1
ATOM 5693 C CA . ALA B 1 110 ? -8.43 -12.57 19.438 1 97.75 110 ALA B CA 1
ATOM 5694 C C . ALA B 1 110 ? -8.492 -12.391 20.953 1 97.75 110 ALA B C 1
ATOM 5696 O O . ALA B 1 110 ? -9.07 -11.414 21.438 1 97.75 110 ALA B O 1
ATOM 5697 N N . VAL B 1 111 ? -7.863 -13.312 21.688 1 97.69 111 VAL B N 1
ATOM 5698 C CA . VAL B 1 111 ? -7.887 -13.258 23.141 1 97.69 111 VAL B CA 1
ATOM 5699 C C . VAL B 1 111 ? -7.117 -12.031 23.625 1 97.69 111 VAL B C 1
ATOM 5701 O O . VAL B 1 111 ? -7.57 -11.312 24.516 1 97.69 111 VAL B O 1
ATOM 5704 N N . LEU B 1 112 ? -5.996 -11.758 22.984 1 97.56 112 LEU B N 1
ATOM 5705 C CA . LEU B 1 112 ? -5.234 -10.562 23.328 1 97.56 112 LEU B CA 1
ATOM 5706 C C . LEU B 1 112 ? -6.039 -9.305 23.031 1 97.56 112 LEU B C 1
ATOM 5708 O O . LEU B 1 112 ? -5.98 -8.336 23.797 1 97.56 112 LEU B O 1
ATOM 5712 N N . GLY B 1 113 ? -6.801 -9.359 21.938 1 97.69 113 GLY B N 1
ATOM 5713 C CA . GLY B 1 113 ? -7.68 -8.242 21.641 1 97.69 113 GLY B CA 1
ATOM 5714 C C . GLY B 1 113 ? -8.789 -8.055 22.656 1 97.69 113 GLY B C 1
ATOM 5715 O O . GLY B 1 113 ? -9.086 -6.926 23.047 1 97.69 113 GLY B O 1
ATOM 5716 N N . ILE B 1 114 ? -9.32 -9.133 23.141 1 97.62 114 ILE B N 1
ATOM 5717 C CA . ILE B 1 114 ? -10.383 -9.078 24.141 1 97.62 114 ILE B CA 1
ATOM 5718 C C . ILE B 1 114 ? -9.836 -8.5 25.453 1 97.62 114 ILE B C 1
ATOM 5720 O O . ILE B 1 114 ? -10.492 -7.676 26.094 1 97.62 114 ILE B O 1
ATOM 5724 N N . ILE B 1 115 ? -8.641 -8.914 25.766 1 97.06 115 ILE B N 1
ATOM 5725 C CA . ILE B 1 115 ? -8.023 -8.43 27 1 97.06 115 ILE B CA 1
ATOM 5726 C C . ILE B 1 115 ? -7.848 -6.914 26.922 1 97.06 115 ILE B C 1
ATOM 5728 O O . ILE B 1 115 ? -8.164 -6.199 27.875 1 97.06 115 ILE B O 1
ATOM 5732 N N . TRP B 1 116 ? -7.422 -6.445 25.812 1 96.31 116 TRP B N 1
ATOM 5733 C CA . TRP B 1 116 ? -7.254 -5.008 25.625 1 96.31 116 TRP B CA 1
ATOM 5734 C C . TRP B 1 116 ? -8.602 -4.293 25.688 1 96.31 116 TRP B C 1
ATOM 5736 O O . TRP B 1 116 ? -8.727 -3.248 26.328 1 96.31 116 TRP B O 1
ATOM 5746 N N . LEU B 1 117 ? -9.594 -4.805 25.062 1 96.69 117 LEU B N 1
ATOM 5747 C CA . LEU B 1 117 ? -10.914 -4.176 25.016 1 96.69 117 LEU B CA 1
ATOM 5748 C C . LEU B 1 117 ? -11.523 -4.113 26.422 1 96.69 117 LEU B C 1
ATOM 5750 O O . LEU B 1 117 ? -12.148 -3.117 26.781 1 96.69 117 LEU B O 1
ATOM 5754 N N . ILE B 1 118 ? -11.312 -5.188 27.172 1 96.19 118 ILE B N 1
ATOM 5755 C CA . ILE B 1 118 ? -11.812 -5.207 28.547 1 96.19 118 ILE B CA 1
ATOM 5756 C C . ILE B 1 118 ? -11.094 -4.141 29.375 1 96.19 118 ILE B C 1
ATOM 5758 O O . ILE B 1 118 ? -11.734 -3.4 30.125 1 96.19 118 ILE B O 1
ATOM 5762 N N . PHE B 1 119 ? -9.836 -4.043 29.188 1 95.25 119 PHE B N 1
ATOM 5763 C CA . PHE B 1 119 ? -9.047 -3.062 29.922 1 95.25 119 PHE B CA 1
ATOM 5764 C C . PHE B 1 119 ? -9.516 -1.646 29.609 1 95.25 119 PHE B C 1
ATOM 5766 O O . PHE B 1 119 ? -9.75 -0.85 30.516 1 95.25 119 PHE B O 1
ATOM 5773 N N . VAL B 1 120 ? -9.68 -1.32 28.344 1 93.44 120 VAL B N 1
ATOM 5774 C CA . VAL B 1 120 ? -10.078 0.022 27.922 1 93.44 120 VAL B CA 1
ATOM 5775 C C . VAL B 1 120 ? -11.5 0.312 28.422 1 93.44 120 VAL B C 1
ATOM 5777 O O . VAL B 1 120 ? -11.781 1.414 28.891 1 93.44 120 VAL B O 1
ATOM 5780 N N . HIS B 1 121 ? -12.359 -0.662 28.297 1 93.19 121 HIS B N 1
ATOM 5781 C CA . HIS B 1 121 ? -13.742 -0.513 28.734 1 93.19 121 HIS B CA 1
ATOM 5782 C C . HIS B 1 121 ? -13.828 -0.203 30.219 1 93.19 121 HIS B C 1
ATOM 5784 O O . HIS B 1 121 ? -14.531 0.723 30.625 1 93.19 121 HIS B O 1
ATOM 5790 N N . PHE B 1 122 ? -13.062 -0.923 30.969 1 92.88 122 PHE B N 1
ATOM 5791 C CA . PHE B 1 122 ? -13.078 -0.736 32.406 1 92.88 122 PHE B CA 1
ATOM 5792 C C . PHE B 1 122 ? -12.414 0.581 32.812 1 92.88 122 PHE B C 1
ATOM 5794 O O . PHE B 1 122 ? -12.867 1.271 33.719 1 92.88 122 PHE B O 1
ATOM 5801 N N . ASP B 1 123 ? -11.344 0.917 32.156 1 91.81 123 ASP B N 1
ATOM 5802 C CA . ASP B 1 123 ? -10.617 2.145 32.438 1 91.81 123 ASP B CA 1
ATOM 5803 C C . ASP B 1 123 ? -11.461 3.377 32.125 1 91.81 123 ASP B C 1
ATOM 5805 O O . ASP B 1 123 ? -11.469 4.344 32.906 1 91.81 123 ASP B O 1
ATOM 5809 N N . ILE B 1 124 ? -12.148 3.365 31.016 1 89.62 124 ILE B N 1
ATOM 5810 C CA . ILE B 1 124 ? -13.016 4.484 30.641 1 89.62 124 ILE B CA 1
ATOM 5811 C C . ILE B 1 124 ? -14.164 4.602 31.641 1 89.62 124 ILE B C 1
ATOM 5813 O O . ILE B 1 124 ? -14.508 5.703 32.062 1 89.62 124 ILE B O 1
ATOM 5817 N N . HIS B 1 125 ? -14.727 3.486 32.031 1 86.5 125 HIS B N 1
ATOM 5818 C CA . HIS B 1 125 ? -15.836 3.477 32.969 1 86.5 125 HIS B CA 1
ATOM 5819 C C . HIS B 1 125 ? -15.406 3.998 34.344 1 86.5 125 HIS B C 1
ATOM 5821 O O . HIS B 1 125 ? -16.141 4.746 34.969 1 86.5 125 HIS B O 1
ATOM 5827 N N . ARG B 1 126 ? -14.266 3.609 34.75 1 87.56 126 ARG B N 1
ATOM 5828 C CA . ARG B 1 126 ? -13.727 4.07 36.031 1 87.56 126 ARG B CA 1
ATOM 5829 C C . ARG B 1 126 ? -13.555 5.586 36.031 1 87.56 126 ARG B C 1
ATOM 5831 O O . ARG B 1 126 ? -13.922 6.246 37 1 87.56 126 ARG B O 1
ATOM 5838 N N . TYR B 1 127 ? -13.031 6.109 35 1 84.06 127 TYR B N 1
ATOM 5839 C CA . TYR B 1 127 ? -12.789 7.547 34.938 1 84.06 127 TYR B CA 1
ATOM 5840 C C . TYR B 1 127 ? -14.094 8.32 34.781 1 84.06 127 TYR B C 1
ATOM 5842 O O . TYR B 1 127 ? -14.234 9.43 35.312 1 84.06 127 TYR B O 1
ATOM 5850 N N . LYS B 1 128 ? -15.031 7.77 34.062 1 79.56 128 LYS B N 1
ATOM 5851 C CA . LYS B 1 128 ? -16.344 8.391 33.969 1 79.56 128 LYS B CA 1
ATOM 5852 C C . LYS B 1 128 ? -17.031 8.438 35.344 1 79.56 128 LYS B C 1
ATOM 5854 O O . LYS B 1 128 ? -17.625 9.453 35.688 1 79.56 128 LYS B O 1
ATOM 5859 N N . GLU B 1 129 ? -16.906 7.352 36.031 1 79.25 129 GLU B N 1
ATOM 5860 C CA . GLU B 1 129 ? -17.516 7.273 37.344 1 79.25 129 GLU B CA 1
ATOM 5861 C C . GLU B 1 129 ? -16.844 8.234 38.344 1 79.25 129 GLU B C 1
ATOM 5863 O O . GLU B 1 129 ? -17.531 8.883 39.125 1 79.25 129 GLU B O 1
ATOM 5868 N N . HIS B 1 130 ? -15.57 8.25 38.25 1 77.81 130 HIS B N 1
ATOM 5869 C CA . HIS B 1 130 ? -14.836 9.156 39.125 1 77.81 130 HIS B CA 1
ATOM 5870 C C . HIS B 1 130 ? -15.195 10.609 38.812 1 77.81 130 HIS B C 1
ATOM 5872 O O . HIS B 1 130 ? -15.297 11.422 39.75 1 77.81 130 HIS B O 1
ATOM 5878 N N . GLY B 1 131 ? -15.328 10.859 37.531 1 71.56 131 GLY B N 1
ATOM 5879 C CA . GLY B 1 131 ? -15.75 12.203 37.156 1 71.56 131 GLY B CA 1
ATOM 5880 C C . GLY B 1 131 ? -17.109 12.578 37.688 1 71.56 131 GLY B C 1
ATOM 5881 O O . GLY B 1 131 ? -17.297 13.695 38.188 1 71.56 131 GLY B O 1
ATOM 5882 N N . VAL B 1 132 ? -18.031 11.703 37.688 1 70.69 132 VAL B N 1
ATOM 5883 C CA . VAL B 1 132 ? -19.391 11.922 38.188 1 70.69 132 VAL B CA 1
ATOM 5884 C C . VAL B 1 132 ? -19.359 12.102 39.719 1 70.69 132 VAL B C 1
ATOM 5886 O O . VAL B 1 132 ? -20.047 12.969 40.25 1 70.69 132 VAL B O 1
ATOM 5889 N N . LEU B 1 133 ? -18.531 11.305 40.344 1 71.88 133 LEU B N 1
ATOM 5890 C CA . LEU B 1 133 ? -18.422 11.383 41.781 1 71.88 133 LEU B CA 1
ATOM 5891 C C . LEU B 1 133 ? -17.828 12.719 42.219 1 71.88 133 LEU B C 1
ATOM 5893 O O . LEU B 1 133 ? -18.297 13.32 43.188 1 71.88 133 LEU B O 1
ATOM 5897 N N . GLU B 1 134 ? -16.828 13.109 41.5 1 72.69 134 GLU B N 1
ATOM 5898 C CA . GLU B 1 134 ? -16.203 14.391 41.844 1 72.69 134 GLU B CA 1
ATOM 5899 C C . GLU B 1 134 ? -17.188 15.547 41.625 1 72.69 134 GLU B C 1
ATOM 5901 O O . GLU B 1 134 ? -17.203 16.5 42.406 1 72.69 134 GLU B O 1
ATOM 5906 N N . LEU B 1 135 ? -17.953 15.469 40.594 1 68 135 LEU B N 1
ATOM 5907 C CA . LEU B 1 135 ? -18.953 16.5 40.312 1 68 135 LEU B CA 1
ATOM 5908 C C . LEU B 1 135 ? -20.031 16.516 41.406 1 68 135 LEU B C 1
ATOM 5910 O O . LEU B 1 135 ? -20.453 17.594 41.844 1 68 135 LEU B O 1
ATOM 5914 N N . ASN B 1 136 ? -20.469 15.375 41.812 1 68.44 136 ASN B N 1
ATOM 5915 C CA . ASN B 1 136 ? -21.469 15.281 42.875 1 68.44 136 ASN B CA 1
ATOM 5916 C C . ASN B 1 136 ? -20.938 15.844 44.188 1 68.44 136 ASN B C 1
ATOM 5918 O O . ASN B 1 136 ? -21.656 16.531 44.906 1 68.44 136 ASN B O 1
ATOM 5922 N N . LYS B 1 137 ? -19.766 15.516 44.469 1 71.19 137 LYS B N 1
ATOM 5923 C CA . LYS B 1 137 ? -19.141 16.016 45.688 1 71.19 137 LYS B CA 1
ATOM 5924 C C . LYS B 1 137 ? -19.016 17.547 45.656 1 71.19 137 LYS B C 1
ATOM 5926 O O . LYS B 1 137 ? -19.266 18.219 46.656 1 71.19 137 LYS B O 1
ATOM 5931 N N . SER B 1 138 ? -18.578 18.016 44.5 1 69.62 138 SER B N 1
ATOM 5932 C CA . SER B 1 138 ? -18.438 19.453 44.344 1 69.62 138 SER B CA 1
ATOM 5933 C C . SER B 1 138 ? -19.797 20.156 44.469 1 69.62 138 SER B C 1
ATOM 5935 O O . SER B 1 138 ? -19.875 21.281 44.969 1 69.62 138 SER B O 1
ATOM 5937 N N . MET B 1 139 ? -20.828 19.609 43.969 1 66 139 MET B N 1
ATOM 5938 C CA . MET B 1 139 ? -22.188 20.141 44.094 1 66 139 MET B CA 1
ATOM 5939 C C . MET B 1 139 ? -22.641 20.141 45.531 1 66 139 MET B C 1
ATOM 5941 O O . MET B 1 139 ? -23.281 21.078 46 1 66 139 MET B O 1
ATOM 5945 N N . GLU B 1 140 ? -22.328 19.094 46.188 1 67.88 140 GLU B N 1
ATOM 5946 C CA . GLU B 1 140 ? -22.688 18.984 47.594 1 67.88 140 GLU B CA 1
ATOM 5947 C C . GLU B 1 140 ? -21.938 20.016 48.438 1 67.88 140 GLU B C 1
ATOM 5949 O O . GLU B 1 140 ? -22.484 20.531 49.406 1 67.88 140 GLU B O 1
ATOM 5954 N N . GLU B 1 141 ? -20.734 20.188 48.062 1 64.44 141 GLU B N 1
ATOM 5955 C CA . GLU B 1 141 ? -19.906 21.109 48.844 1 64.44 141 GLU B CA 1
ATOM 5956 C C . GLU B 1 141 ? -20.219 22.562 48.5 1 64.44 141 GLU B C 1
ATOM 5958 O O . GLU B 1 141 ? -19.656 23.484 49.094 1 64.44 141 GLU B O 1
ATOM 5963 N N . GLY B 1 142 ? -21.375 22.875 47.812 1 53.06 142 GLY B N 1
ATOM 5964 C CA . GLY B 1 142 ? -21.891 24.203 47.562 1 53.06 142 GLY B CA 1
ATOM 5965 C C . GLY B 1 142 ? -21.016 25.016 46.625 1 53.06 142 GLY B C 1
ATOM 5966 O O . GLY B 1 142 ? -21.188 26.234 46.531 1 53.06 142 GLY B O 1
ATOM 5967 N N . GLU B 1 143 ? -19.875 24.578 46.188 1 55.28 143 GLU B N 1
ATOM 5968 C CA . GLU B 1 143 ? -18.906 25.359 45.406 1 55.28 143 GLU B CA 1
ATOM 5969 C C . GLU B 1 143 ? -19.453 25.672 44 1 55.28 143 GLU B C 1
ATOM 5971 O O . GLU B 1 143 ? -19.141 26.719 43.438 1 55.28 143 GLU B O 1
ATOM 5976 N N . ILE B 1 144 ? -20.109 24.844 43.344 1 51.84 144 ILE B N 1
ATOM 5977 C CA . ILE B 1 144 ? -20.688 25.094 42.031 1 51.84 144 ILE B CA 1
ATOM 5978 C C . ILE B 1 144 ? -22.188 25.406 42.188 1 51.84 144 ILE B C 1
ATOM 5980 O O . ILE B 1 144 ? -22.938 24.594 42.688 1 51.84 144 ILE B O 1
ATOM 5984 N N . ARG B 1 145 ? -22.609 26.781 42.375 1 44.75 145 ARG B N 1
ATOM 5985 C CA . ARG B 1 145 ? -23.984 27.281 42.438 1 44.75 145 ARG B CA 1
ATOM 5986 C C . ARG B 1 145 ? -24.828 26.688 41.312 1 44.75 145 ARG B C 1
ATOM 5988 O O . ARG B 1 145 ? -24.312 26.375 40.25 1 44.75 145 ARG B O 1
ATOM 5995 N N . ARG B 1 146 ? -26.172 26.328 41.531 1 41.5 146 ARG B N 1
ATOM 5996 C CA . ARG B 1 146 ? -27.25 25.672 40.812 1 41.5 146 ARG B CA 1
ATOM 5997 C C . ARG B 1 146 ? -27.375 26.234 39.406 1 41.5 146 ARG B C 1
ATOM 5999 O O . ARG B 1 146 ? -27.891 25.562 38.5 1 41.5 146 ARG B O 1
ATOM 6006 N N . SER B 1 147 ? -27.516 27.656 39.25 1 36.75 147 SER B N 1
ATOM 6007 C CA . SER B 1 147 ? -28.078 28.25 38.031 1 36.75 147 SER B CA 1
ATOM 6008 C C . SER B 1 147 ? -27.312 27.797 36.781 1 36.75 147 SER B C 1
ATOM 6010 O O . SER B 1 147 ? -27.875 27.688 35.719 1 36.75 147 SER B O 1
ATOM 6012 N N . GLN B 1 148 ? -26.016 28.375 36.562 1 34.28 148 GLN B N 1
ATOM 6013 C CA . GLN B 1 148 ? -25.469 28.5 35.219 1 34.28 148 GLN B CA 1
ATOM 6014 C C . GLN B 1 148 ? -25.203 27.125 34.625 1 34.28 148 GLN B C 1
ATOM 6016 O O . GLN B 1 148 ? -24.547 26.281 35.25 1 34.28 148 GLN B O 1
ATOM 6021 N N . THR B 1 149 ? -26.047 26.5 33.875 1 36.53 149 THR B N 1
ATOM 6022 C CA . THR B 1 149 ? -25.938 25.484 32.812 1 36.53 149 THR B CA 1
ATOM 6023 C C . THR B 1 149 ? -24.5 25.422 32.281 1 36.53 149 THR B C 1
ATOM 6025 O O . THR B 1 149 ? -24.203 25.969 31.219 1 36.53 149 THR B O 1
ATOM 6028 N N . ALA B 1 150 ? -23.531 26.219 32.844 1 32.84 150 ALA B N 1
ATOM 6029 C CA . ALA B 1 150 ? -22.203 26.375 32.25 1 32.84 150 ALA B CA 1
ATOM 6030 C C . ALA B 1 150 ? -21.578 25.031 31.938 1 32.84 150 ALA B C 1
ATOM 6032 O O . ALA B 1 150 ? -21.797 24.047 32.656 1 32.84 150 ALA B O 1
ATOM 6033 N N . ASN B 1 151 ? -21.438 24.594 30.562 1 37.69 151 ASN B N 1
ATOM 6034 C CA . ASN B 1 151 ? -20.375 23.688 30.172 1 37.69 151 ASN B CA 1
ATOM 6035 C C . ASN B 1 151 ? -19.328 23.531 31.266 1 37.69 151 ASN B C 1
ATOM 6037 O O . ASN B 1 151 ? -18.594 24.484 31.562 1 37.69 151 ASN B O 1
ATOM 6041 N N . VAL B 1 152 ? -19.703 23.25 32.469 1 36.34 152 VAL B N 1
ATOM 6042 C CA . VAL B 1 152 ? -18.609 22.969 33.406 1 36.34 152 VAL B CA 1
ATOM 6043 C C . VAL B 1 152 ? -17.344 22.609 32.625 1 36.34 152 VAL B C 1
ATOM 6045 O O . VAL B 1 152 ? -17.219 21.5 32.094 1 36.34 152 VAL B O 1
ATOM 6048 N N . PHE B 1 153 ? -17.047 23.438 31.641 1 35.62 153 PHE B N 1
ATOM 6049 C CA . PHE B 1 153 ? -15.641 23.359 31.25 1 35.62 153 PHE B CA 1
ATOM 6050 C C . PHE B 1 153 ? -14.742 23.156 32.469 1 35.62 153 PHE B C 1
ATOM 6052 O O . PHE B 1 153 ? -14.562 24.062 33.281 1 35.62 153 PHE B O 1
ATOM 6059 N N . VAL B 1 154 ? -14.953 22.172 33.281 1 38.31 154 VAL B N 1
ATOM 6060 C CA . VAL B 1 154 ? -13.836 21.969 34.188 1 38.31 154 VAL B CA 1
ATOM 6061 C C . VAL B 1 154 ? -12.641 22.812 33.75 1 38.31 154 VAL B C 1
ATOM 6063 O O . VAL B 1 154 ? -12.234 22.766 32.594 1 38.31 154 VAL B O 1
ATOM 6066 N N . ASP B 1 155 ? -12.461 24 34.281 1 36.88 155 ASP B N 1
ATOM 6067 C CA . ASP B 1 155 ? -11.336 24.938 34.188 1 36.88 155 ASP B CA 1
ATOM 6068 C C . ASP B 1 155 ? -10.078 24.234 33.688 1 36.88 155 ASP B C 1
ATOM 6070 O O . ASP B 1 155 ? -9.578 23.312 34.312 1 36.88 155 ASP B O 1
ATOM 6074 N N . ARG B 1 156 ? -9.984 24.188 32.406 1 40.66 156 ARG B N 1
ATOM 6075 C CA . ARG B 1 156 ? -8.758 23.891 31.688 1 40.66 156 ARG B CA 1
ATOM 6076 C C . ARG B 1 156 ? -7.539 24.484 32.375 1 40.66 156 ARG B C 1
ATOM 6078 O O . ARG B 1 156 ? -6.426 24.422 31.875 1 40.66 156 ARG B O 1
ATOM 6085 N N . ARG B 1 157 ? -7.77 25.469 33.25 1 39.31 157 ARG B N 1
ATOM 6086 C CA . ARG B 1 157 ? -6.559 26.125 33.75 1 39.31 157 ARG B CA 1
ATOM 6087 C C . ARG B 1 157 ? -5.594 25.109 34.344 1 39.31 157 ARG B C 1
ATOM 6089 O O . ARG B 1 157 ? -4.438 25.438 34.625 1 39.31 157 ARG B O 1
ATOM 6096 N N . ASN B 1 158 ? -6.098 24.188 35.25 1 39.09 158 ASN B N 1
ATOM 6097 C CA . ASN B 1 158 ? -5.016 23.328 35.75 1 39.09 158 ASN B CA 1
ATOM 6098 C C . ASN B 1 158 ? -4.484 22.406 34.656 1 39.09 158 ASN B C 1
ATOM 6100 O O . ASN B 1 158 ? -5.246 21.953 33.812 1 39.09 158 ASN B O 1
ATOM 6104 N N . LYS B 1 159 ? -3.146 22.25 34.375 1 48.41 159 LYS B N 1
ATOM 6105 C CA . LYS B 1 159 ? -2.051 21.844 33.5 1 48.41 159 LYS B CA 1
ATOM 6106 C C . LYS B 1 159 ? -2.336 20.484 32.875 1 48.41 159 LYS B C 1
ATOM 6108 O O . LYS B 1 159 ? -1.737 20.125 31.859 1 48.41 159 LYS B O 1
ATOM 6113 N N . ASP B 1 160 ? -3.076 19.266 33.469 1 59.72 160 ASP B N 1
ATOM 6114 C CA . ASP B 1 160 ? -2.889 17.922 32.969 1 59.72 160 ASP B CA 1
ATOM 6115 C C . ASP B 1 160 ? -3.994 17.562 31.969 1 59.72 160 ASP B C 1
ATOM 6117 O O . ASP B 1 160 ? -5.176 17.75 32.25 1 59.72 160 ASP B O 1
ATOM 6121 N N . THR B 1 161 ? -3.961 17.547 30.703 1 72.06 161 THR B N 1
ATOM 6122 C CA . THR B 1 161 ? -4.852 17.031 29.672 1 72.06 161 THR B CA 1
ATOM 6123 C C . THR B 1 161 ? -5.645 15.836 30.188 1 72.06 161 THR B C 1
ATOM 6125 O O . THR B 1 161 ? -5.074 14.906 30.766 1 72.06 161 THR B O 1
ATOM 6128 N N . PRO B 1 162 ? -7.102 15.93 30.328 1 81.25 162 PRO B N 1
ATOM 6129 C CA . PRO B 1 162 ? -7.883 14.758 30.75 1 81.25 162 PRO B CA 1
ATOM 6130 C C . PRO B 1 162 ? -7.461 13.477 30.031 1 81.25 162 PRO B C 1
ATOM 6132 O O . PRO B 1 162 ? -7.059 13.523 28.859 1 81.25 162 PRO B O 1
ATOM 6135 N N . PRO B 1 163 ? -7.578 12.445 30.812 1 85.31 163 PRO B N 1
ATOM 6136 C CA . PRO B 1 163 ? -7.129 11.18 30.234 1 85.31 163 PRO B CA 1
ATOM 6137 C C . PRO B 1 163 ? -7.941 10.766 29.016 1 85.31 163 PRO B C 1
ATOM 6139 O O . PRO B 1 163 ? -7.398 10.172 28.078 1 85.31 163 PRO B O 1
ATOM 6142 N N . TYR B 1 164 ? -9.297 11.016 29.062 1 87.81 164 TYR B N 1
ATOM 6143 C CA . TYR B 1 164 ? -10.164 10.68 27.938 1 87.81 164 TYR B CA 1
ATOM 6144 C C . TYR B 1 164 ? -10.977 11.883 27.5 1 87.81 164 TYR B C 1
ATOM 6146 O O . TYR B 1 164 ? -11.539 12.602 28.328 1 87.81 164 TYR B O 1
ATOM 6154 N N . LEU B 1 165 ? -10.859 12.148 26.188 1 84.56 165 LEU B N 1
ATOM 6155 C CA . LEU B 1 165 ? -11.648 13.203 25.562 1 84.56 165 LEU B CA 1
ATOM 6156 C C . LEU B 1 165 ? -12.586 12.633 24.5 1 84.56 165 LEU B C 1
ATOM 6158 O O . LEU B 1 165 ? -12.297 11.586 23.922 1 84.56 165 LEU B O 1
ATOM 6162 N N . PHE B 1 166 ? -13.703 13.219 24.297 1 80 166 PHE B N 1
ATOM 6163 C CA . PHE B 1 166 ? -14.672 12.742 23.312 1 80 166 PHE B CA 1
ATOM 6164 C C . PHE B 1 166 ? -14.883 13.781 22.219 1 80 166 PHE B C 1
ATOM 6166 O O . PHE B 1 166 ? -15.148 14.953 22.516 1 80 166 PHE B O 1
ATOM 6173 N N . LEU B 1 167 ? -14.648 13.352 21 1 76.31 167 LEU B N 1
ATOM 6174 C CA . LEU B 1 167 ? -14.836 14.219 19.844 1 76.31 167 LEU B CA 1
ATOM 6175 C C . LEU B 1 167 ? -16.312 14.469 19.578 1 76.31 167 LEU B C 1
ATOM 6177 O O . LEU B 1 167 ? -17.141 13.555 19.719 1 76.31 167 LEU B O 1
ATOM 6181 N N . LYS B 1 168 ? -16.594 15.727 19.453 1 65.62 168 LYS B N 1
ATOM 6182 C CA . LYS B 1 168 ? -17.953 16.078 19.094 1 65.62 168 LYS B CA 1
ATOM 6183 C C . LYS B 1 168 ? -18.031 16.641 17.672 1 65.62 168 LYS B C 1
ATOM 6185 O O . LYS B 1 168 ? -17.016 17.062 17.109 1 65.62 168 LYS B O 1
ATOM 6190 N N . GLY B 1 169 ? -19.078 16.516 17.109 1 60.12 169 GLY B N 1
ATOM 6191 C CA . GLY B 1 169 ? -19.328 17.156 15.836 1 60.12 169 GLY B CA 1
ATOM 6192 C C . GLY B 1 169 ? -19 16.266 14.648 1 60.12 169 GLY B C 1
ATOM 6193 O O . GLY B 1 169 ? -19.312 15.078 14.648 1 60.12 169 GLY B O 1
ATOM 6194 N N . ARG B 1 170 ? -18.25 16.938 13.656 1 59.53 170 ARG B N 1
ATOM 6195 C CA . ARG B 1 170 ? -17.953 16.344 12.352 1 59.53 170 ARG B CA 1
ATOM 6196 C C . ARG B 1 170 ? -17 15.156 12.508 1 59.53 170 ARG B C 1
ATOM 6198 O O . ARG B 1 170 ? -17.016 14.234 11.688 1 59.53 170 ARG B O 1
ATOM 6205 N N . HIS B 1 171 ? -16.312 15.188 13.625 1 57.34 171 HIS B N 1
ATOM 6206 C CA . HIS B 1 171 ? -15.25 14.203 13.781 1 57.34 171 HIS B CA 1
ATOM 6207 C C . HIS B 1 171 ? -15.695 13.039 14.656 1 57.34 171 HIS B C 1
ATOM 6209 O O . HIS B 1 171 ? -14.945 12.07 14.844 1 57.34 171 HIS B O 1
ATOM 6215 N N . GLY B 1 172 ? -16.953 13.133 15.352 1 55.66 172 GLY B N 1
ATOM 6216 C CA . GLY B 1 172 ? -17.422 12.148 16.312 1 55.66 172 GLY B CA 1
ATOM 6217 C C . GLY B 1 172 ? -18 10.906 15.656 1 55.66 172 GLY B C 1
ATOM 6218 O O . GLY B 1 172 ? -18.766 10.18 16.281 1 55.66 172 GLY B O 1
ATOM 6219 N N . GLY B 1 173 ? -17.406 10.398 14.672 1 59.19 173 GLY B N 1
ATOM 6220 C CA . GLY B 1 173 ? -17.797 9.125 14.078 1 59.19 173 GLY B CA 1
ATOM 6221 C C . GLY B 1 173 ? -19.219 9.117 13.57 1 59.19 173 GLY B C 1
ATOM 6222 O O . GLY B 1 173 ? -20.125 9.602 14.242 1 59.19 173 GLY B O 1
ATOM 6223 N N . ILE B 1 174 ? -19.5 8.688 12.328 1 66.06 174 ILE B N 1
ATOM 6224 C CA . ILE B 1 174 ? -20.75 8.766 11.578 1 66.06 174 ILE B CA 1
ATOM 6225 C C . ILE B 1 174 ? -21.656 7.594 11.961 1 66.06 174 ILE B C 1
ATOM 6227 O O . ILE B 1 174 ? -21.219 6.438 11.953 1 66.06 174 ILE B O 1
ATOM 6231 N N . PHE B 1 175 ? -22.781 7.816 12.609 1 76.06 175 PHE B N 1
ATOM 6232 C CA . PHE B 1 175 ? -23.812 6.84 12.969 1 76.06 175 PHE B CA 1
ATOM 6233 C C . PHE B 1 175 ? -24.047 5.863 11.82 1 76.06 175 PHE B C 1
ATOM 6235 O O . PHE B 1 175 ? -24.25 4.668 12.055 1 76.06 175 PHE B O 1
ATOM 6242 N N . TYR B 1 176 ? -23.969 6.309 10.68 1 81.38 176 TYR B N 1
ATOM 6243 C CA . TYR B 1 176 ? -24.156 5.457 9.508 1 81.38 176 TYR B CA 1
ATOM 6244 C C . TYR B 1 176 ? -23.078 4.379 9.438 1 81.38 176 TYR B C 1
ATOM 6246 O O . TYR B 1 176 ? -23.375 3.227 9.102 1 81.38 176 TYR B O 1
ATOM 6254 N N . LEU B 1 177 ? -21.922 4.738 9.797 1 84.94 177 LEU B N 1
ATOM 6255 C CA . LEU B 1 177 ? -20.844 3.76 9.812 1 84.94 177 LEU B CA 1
ATOM 6256 C C . LEU B 1 177 ? -21.094 2.684 10.859 1 84.94 177 LEU B C 1
ATOM 6258 O O . LEU B 1 177 ? -20.844 1.5 10.617 1 84.94 177 LEU B O 1
ATOM 6262 N N . LYS B 1 178 ? -21.719 3.043 11.945 1 87.5 178 LYS B N 1
ATOM 6263 C CA . LYS B 1 178 ? -22 2.113 13.031 1 87.5 178 LYS B CA 1
ATOM 6264 C C . LYS B 1 178 ? -23.125 1.142 12.648 1 87.5 178 LYS B C 1
ATOM 6266 O O . LYS B 1 178 ? -23.047 -0.048 12.961 1 87.5 178 LYS B O 1
ATOM 6271 N N . ILE B 1 179 ? -24.031 1.673 11.969 1 87.69 179 ILE B N 1
ATOM 6272 C CA . ILE B 1 179 ? -25.125 0.814 11.508 1 87.69 179 ILE B CA 1
ATOM 6273 C C . ILE B 1 179 ? -24.594 -0.19 10.484 1 87.69 179 ILE B C 1
ATOM 6275 O O . ILE B 1 179 ? -24.953 -1.369 10.523 1 87.69 179 ILE B O 1
ATOM 6279 N N . GLY B 1 180 ? -23.828 0.332 9.578 1 90.56 180 GLY B N 1
ATOM 6280 C CA . GLY B 1 180 ? -23.203 -0.58 8.633 1 90.56 180 GLY B CA 1
ATOM 6281 C C . GLY B 1 180 ? -22.375 -1.662 9.297 1 90.56 180 GLY B C 1
ATOM 6282 O O . GLY B 1 180 ? -22.469 -2.836 8.93 1 90.56 180 GLY B O 1
ATOM 6283 N N . MET B 1 181 ? -21.641 -1.28 10.305 1 93.56 181 MET B N 1
ATOM 6284 C CA . MET B 1 181 ? -20.828 -2.25 11.047 1 93.56 181 MET B CA 1
ATOM 6285 C C . MET B 1 181 ? -21.719 -3.295 11.711 1 93.56 181 MET B C 1
ATOM 6287 O O . MET B 1 181 ? -21.375 -4.477 11.742 1 93.56 181 MET B O 1
ATOM 6291 N N . ALA B 1 182 ? -22.828 -2.869 12.203 1 93.75 182 ALA B N 1
ATOM 6292 C CA . ALA B 1 182 ? -23.75 -3.791 12.867 1 93.75 182 ALA B CA 1
ATOM 6293 C C . ALA B 1 182 ? -24.312 -4.805 11.883 1 93.75 182 ALA B C 1
ATOM 6295 O O . ALA B 1 182 ? -24.375 -6.004 12.172 1 93.75 182 ALA B O 1
ATOM 6296 N N . VAL B 1 183 ? -24.672 -4.309 10.727 1 93.75 183 VAL B N 1
ATOM 6297 C CA . VAL B 1 183 ? -25.234 -5.191 9.711 1 93.75 183 VAL B CA 1
ATOM 6298 C C . VAL B 1 183 ? -24.188 -6.223 9.289 1 93.75 183 VAL B C 1
ATOM 6300 O O . VAL B 1 183 ? -24.484 -7.422 9.234 1 93.75 183 VAL B O 1
ATOM 6303 N N . PHE B 1 184 ? -23.016 -5.801 9.039 1 95.5 184 PHE B N 1
ATOM 6304 C CA . PHE B 1 184 ? -21.953 -6.707 8.602 1 95.5 184 PHE B CA 1
ATOM 6305 C C . PHE B 1 184 ? -21.531 -7.629 9.742 1 95.5 184 PHE B C 1
ATOM 6307 O O . PHE B 1 184 ? -21.172 -8.781 9.508 1 95.5 184 PHE B O 1
ATOM 6314 N N . CYS B 1 185 ? -21.562 -7.129 10.961 1 96.5 185 CYS B N 1
ATOM 6315 C CA . CYS B 1 185 ? -21.266 -7.977 12.102 1 96.5 185 CYS B CA 1
ATOM 6316 C C . CYS B 1 185 ? -22.281 -9.102 12.234 1 96.5 185 CYS B C 1
ATOM 6318 O O . CYS B 1 185 ? -21.922 -10.242 12.523 1 96.5 185 CYS B O 1
ATOM 6320 N N . PHE B 1 186 ? -23.547 -8.805 11.977 1 94.5 186 PHE B N 1
ATOM 6321 C CA . PHE B 1 186 ? -24.594 -9.82 12.055 1 94.5 186 PHE B CA 1
ATOM 6322 C C . PHE B 1 186 ? -24.359 -10.914 11.016 1 94.5 186 PHE B C 1
ATOM 6324 O O . PHE B 1 186 ? -24.484 -12.102 11.312 1 94.5 186 PHE B O 1
ATOM 6331 N N . GLY B 1 187 ? -24.047 -10.453 9.812 1 94.25 187 GLY B N 1
ATOM 6332 C CA . GLY B 1 187 ? -23.688 -11.445 8.812 1 94.25 187 GLY B CA 1
ATOM 6333 C C . GLY B 1 187 ? -22.484 -12.281 9.195 1 94.25 187 GLY B C 1
ATOM 6334 O O . GLY B 1 187 ? -22.453 -13.492 8.969 1 94.25 187 GLY B O 1
ATOM 6335 N N . HIS B 1 188 ? -21.5 -11.664 9.773 1 95.62 188 HIS B N 1
ATOM 6336 C CA . HIS B 1 188 ? -20.297 -12.352 10.242 1 95.62 188 HIS B CA 1
ATOM 6337 C C . HIS B 1 188 ? -20.641 -13.344 11.344 1 95.62 188 HIS B C 1
ATOM 6339 O O . HIS B 1 188 ? -20.078 -14.445 11.383 1 95.62 188 HIS B O 1
ATOM 6345 N N . LEU B 1 189 ? -21.562 -13.008 12.234 1 95.25 189 LEU B N 1
ATOM 6346 C CA . LEU B 1 189 ? -21.969 -13.898 13.312 1 95.25 189 LEU B CA 1
ATOM 6347 C C . LEU B 1 189 ? -22.688 -15.133 12.766 1 95.25 189 LEU B C 1
ATOM 6349 O O . LEU B 1 189 ? -22.5 -16.234 13.266 1 95.25 189 LEU B O 1
ATOM 6353 N N . ILE B 1 190 ? -23.484 -14.906 11.703 1 94 190 ILE B N 1
ATOM 6354 C CA . ILE B 1 190 ? -24.125 -16.031 11.055 1 94 190 ILE B CA 1
ATOM 6355 C C . ILE B 1 190 ? -23.078 -16.938 10.414 1 94 190 ILE B C 1
ATOM 6357 O O . ILE B 1 190 ? -23.156 -18.156 10.516 1 94 190 ILE B O 1
ATOM 6361 N N . TYR B 1 191 ? -22.141 -16.312 9.797 1 94.31 191 TYR B N 1
ATOM 6362 C CA . TYR B 1 191 ? -21.016 -17.031 9.188 1 94.31 191 TYR B CA 1
ATOM 6363 C C . TYR B 1 191 ? -20.312 -17.906 10.219 1 94.31 191 TYR B C 1
ATOM 6365 O O . TYR B 1 191 ? -20.109 -19.109 9.984 1 94.31 191 TYR B O 1
ATOM 6373 N N . GLU B 1 192 ? -19.969 -17.391 11.367 1 94.31 192 GLU B N 1
ATOM 6374 C CA . GLU B 1 192 ? -19.312 -18.125 12.438 1 94.31 192 GLU B CA 1
ATOM 6375 C C . GLU B 1 192 ? -20.234 -19.188 13.023 1 94.31 192 GLU B C 1
ATOM 6377 O O . GLU B 1 192 ? -19.781 -20.281 13.383 1 94.31 192 GLU B O 1
ATOM 6382 N N . GLY B 1 193 ? -21.484 -18.875 13.102 1 92.25 193 GLY B N 1
ATOM 6383 C CA . GLY B 1 193 ? -22.469 -19.828 13.594 1 92.25 193 GLY B CA 1
ATOM 6384 C C . GLY B 1 193 ? -22.609 -21.047 12.711 1 92.25 193 GLY B C 1
ATOM 6385 O O . GLY B 1 193 ? -22.703 -22.172 13.211 1 92.25 193 GLY B O 1
ATOM 6386 N N . LEU B 1 194 ? -22.578 -20.828 11.445 1 90.75 194 LEU B N 1
ATOM 6387 C CA . LEU B 1 194 ? -22.703 -21.938 10.508 1 90.75 194 LEU B CA 1
ATOM 6388 C C . LEU B 1 194 ? -21.484 -22.844 10.586 1 90.75 194 LEU B C 1
ATOM 6390 O O . LEU B 1 194 ? -21.609 -24.078 10.508 1 90.75 194 LEU B O 1
ATOM 6394 N N . HIS B 1 195 ? -20.297 -22.266 10.711 1 89.94 195 HIS B N 1
ATOM 6395 C CA . HIS B 1 195 ? -19.109 -23.078 10.891 1 89.94 195 HIS B CA 1
ATOM 6396 C C . HIS B 1 195 ? -19.156 -23.859 12.203 1 89.94 195 HIS B C 1
ATOM 6398 O O . HIS B 1 195 ? -18.672 -24.984 12.281 1 89.94 195 HIS B O 1
ATOM 6404 N N . PHE B 1 196 ? -19.703 -23.234 13.195 1 90.94 196 PHE B N 1
ATOM 6405 C CA . PHE B 1 196 ? -19.875 -23.906 14.484 1 90.94 196 PHE B CA 1
ATOM 6406 C C . PHE B 1 196 ? -20.828 -25.078 14.367 1 90.94 196 PHE B C 1
ATOM 6408 O O . PHE B 1 196 ? -20.562 -26.156 14.891 1 90.94 196 PHE B O 1
ATOM 6415 N N . VAL B 1 197 ? -21.938 -24.875 13.672 1 89.5 197 VAL B N 1
ATOM 6416 C CA . VAL B 1 197 ? -22.938 -25.922 13.484 1 89.5 197 VAL B CA 1
ATOM 6417 C C . VAL B 1 197 ? -22.344 -27.094 12.719 1 89.5 197 VAL B C 1
ATOM 6419 O O . VAL B 1 197 ? -22.641 -28.25 13 1 89.5 197 VAL B O 1
ATOM 6422 N N . GLN B 1 198 ? -21.516 -26.766 11.75 1 87.31 198 GLN B N 1
ATOM 6423 C CA . GLN B 1 198 ? -20.844 -27.828 11 1 87.31 198 GLN B CA 1
ATOM 6424 C C . GLN B 1 198 ? -20.031 -28.734 11.93 1 87.31 198 GLN B C 1
ATOM 6426 O O . GLN B 1 198 ? -20.078 -29.953 11.789 1 87.31 198 GLN B O 1
ATOM 6431 N N . GLN B 1 199 ? -19.359 -28.125 12.844 1 87 199 GLN B N 1
ATOM 6432 C CA . GLN B 1 199 ? -18.562 -28.906 13.789 1 87 199 GLN B CA 1
ATOM 6433 C C . GLN B 1 199 ? -19.453 -29.703 14.734 1 87 199 GLN B C 1
ATOM 6435 O O . GLN B 1 199 ? -19.141 -30.844 15.102 1 87 199 GLN B O 1
ATOM 6440 N N . VAL B 1 200 ? -20.562 -29.188 15.055 1 87.19 200 VAL B N 1
ATOM 6441 C CA . VAL B 1 200 ? -21.5 -29.875 15.938 1 87.19 200 VAL B CA 1
ATOM 6442 C C . VAL B 1 200 ? -22.094 -31.078 15.219 1 87.19 200 VAL B C 1
ATOM 6444 O O . VAL B 1 200 ? -22.297 -32.125 15.82 1 87.19 200 VAL B O 1
ATOM 6447 N N . ILE B 1 201 ? -22.312 -30.875 13.922 1 86.31 201 ILE B N 1
ATOM 6448 C CA . ILE B 1 201 ? -22.859 -31.984 13.133 1 86.31 201 ILE B CA 1
ATOM 6449 C C . ILE B 1 201 ? -21.859 -33.125 13.07 1 86.31 201 ILE B C 1
ATOM 6451 O O . ILE B 1 201 ? -22.219 -34.281 13.227 1 86.31 201 ILE B O 1
ATOM 6455 N N . PHE B 1 202 ? -20.625 -32.781 12.883 1 85.81 202 PHE B N 1
ATOM 6456 C CA . PHE B 1 202 ? -19.594 -33.781 12.852 1 85.81 202 PHE B CA 1
ATOM 6457 C C . PHE B 1 202 ? -19.469 -34.469 14.203 1 85.81 202 PHE B C 1
ATOM 6459 O O . PHE B 1 202 ? -19.234 -35.688 14.273 1 85.81 202 PHE B O 1
ATOM 6466 N N . LEU B 1 203 ? -19.609 -33.781 15.281 1 84.69 203 LEU B N 1
ATOM 6467 C CA . LEU B 1 203 ? -19.531 -34.312 16.625 1 84.69 203 LEU B CA 1
ATOM 6468 C C . LEU B 1 203 ? -20.688 -35.281 16.906 1 84.69 203 LEU B C 1
ATOM 6470 O O . LEU B 1 203 ? -20.5 -36.312 17.516 1 84.69 203 LEU B O 1
ATOM 6474 N N . THR B 1 204 ? -21.844 -34.906 16.406 1 84.94 204 THR B N 1
ATOM 6475 C CA . THR B 1 204 ? -23.047 -35.688 16.672 1 84.94 204 THR B CA 1
ATOM 6476 C C . THR B 1 204 ? -23.062 -36.969 15.836 1 84.94 204 THR B C 1
ATOM 6478 O O . THR B 1 204 ? -23.547 -38 16.281 1 84.94 204 THR B O 1
ATOM 6481 N N . LYS B 1 205 ? -22.5 -36.844 14.609 1 82.75 205 LYS B N 1
ATOM 6482 C CA . LYS B 1 205 ? -22.5 -38.031 13.727 1 82.75 205 LYS B CA 1
ATOM 6483 C C . LYS B 1 205 ? -21.297 -38.906 14.008 1 82.75 205 LYS B C 1
ATOM 6485 O O . LYS B 1 205 ? -21.062 -39.906 13.305 1 82.75 205 LYS B O 1
ATOM 6490 N N . GLN B 1 206 ? -20.609 -38.656 15.078 1 73.88 206 GLN B N 1
ATOM 6491 C CA . GLN B 1 206 ? -19.484 -39.438 15.586 1 73.88 206 GLN B CA 1
ATOM 6492 C C . GLN B 1 206 ? -18.422 -39.625 14.508 1 73.88 206 GLN B C 1
ATOM 6494 O O . GLN B 1 206 ? -17.844 -40.719 14.391 1 73.88 206 GLN B O 1
ATOM 6499 N N . ASP B 1 207 ? -18.375 -38.688 13.586 1 78.25 207 ASP B N 1
ATOM 6500 C CA . ASP B 1 207 ? -17.25 -38.656 12.664 1 78.25 207 ASP B CA 1
ATOM 6501 C C . ASP B 1 207 ? -16.047 -37.938 13.281 1 78.25 207 ASP B C 1
ATOM 6503 O O . ASP B 1 207 ? -15.797 -36.781 13 1 78.25 207 ASP B O 1
ATOM 6507 N N . THR B 1 208 ? -15.32 -38.656 14.094 1 76.56 208 THR B N 1
ATOM 6508 C CA . THR B 1 208 ? -14.234 -38.094 14.898 1 76.56 208 THR B CA 1
ATOM 6509 C C . THR B 1 208 ? -13.078 -37.625 14.008 1 76.56 208 THR B C 1
ATOM 6511 O O . THR B 1 208 ? -12.273 -36.781 14.414 1 76.56 208 THR B O 1
ATOM 6514 N N . SER B 1 209 ? -13.008 -38.125 12.781 1 78.25 209 SER B N 1
ATOM 6515 C CA . SER B 1 209 ? -11.883 -37.781 11.914 1 78.25 209 SER B CA 1
ATOM 6516 C C . SER B 1 209 ? -12.016 -36.375 11.375 1 78.25 209 SER B C 1
ATOM 6518 O O . SER B 1 209 ? -11.016 -35.75 11.047 1 78.25 209 SER B O 1
ATOM 6520 N N . CYS B 1 210 ? -13.195 -35.906 11.438 1 79.56 210 CYS B N 1
ATOM 6521 C CA . CYS B 1 210 ? -13.414 -34.594 10.836 1 79.56 210 CYS B CA 1
ATOM 6522 C C . CYS B 1 210 ? -13.625 -33.531 11.914 1 79.56 210 CYS B C 1
ATOM 6524 O O . CYS B 1 210 ? -13.664 -32.344 11.609 1 79.56 210 CYS B O 1
ATOM 6526 N N . VAL B 1 211 ? -13.742 -34.031 13.18 1 83 211 VAL B N 1
ATOM 6527 C CA . VAL B 1 211 ? -13.969 -33.062 14.25 1 83 211 VAL B CA 1
ATOM 6528 C C . VAL B 1 211 ? -12.672 -32.312 14.562 1 83 211 VAL B C 1
ATOM 6530 O O . VAL B 1 211 ? -11.617 -32.938 14.734 1 83 211 VAL B O 1
ATOM 6533 N N . ASP B 1 212 ? -12.688 -30.938 14.57 1 87.44 212 ASP B N 1
ATOM 6534 C CA . ASP B 1 212 ? -11.578 -30.047 14.883 1 87.44 212 ASP B CA 1
ATOM 6535 C C . ASP B 1 212 ? -11.836 -29.25 16.172 1 87.44 212 ASP B C 1
ATOM 6537 O O . ASP B 1 212 ? -12.578 -28.266 16.156 1 87.44 212 ASP B O 1
ATOM 6541 N N . VAL B 1 213 ? -11.203 -29.625 17.25 1 88.06 213 VAL B N 1
ATOM 6542 C CA . VAL B 1 213 ? -11.43 -29.031 18.562 1 88.06 213 VAL B CA 1
ATOM 6543 C C . VAL B 1 213 ? -11.008 -27.562 18.531 1 88.06 213 VAL B C 1
ATOM 6545 O O . VAL B 1 213 ? -11.703 -26.703 19.062 1 88.06 213 VAL B O 1
ATOM 6548 N N . THR B 1 214 ? -9.867 -27.281 17.938 1 90.75 214 THR B N 1
ATOM 6549 C CA . THR B 1 214 ? -9.398 -25.906 17.859 1 90.75 214 THR B CA 1
ATOM 6550 C C . THR B 1 214 ? -10.352 -25.062 17.031 1 90.75 214 THR B C 1
ATOM 6552 O O . THR B 1 214 ? -10.562 -23.875 17.328 1 90.75 214 THR B O 1
ATOM 6555 N N . GLY B 1 215 ? -10.961 -25.719 16.078 1 90.56 215 GLY B N 1
ATOM 6556 C CA . GLY B 1 215 ? -11.969 -25.031 15.273 1 90.56 215 GLY B CA 1
ATOM 6557 C C . GLY B 1 215 ? -13.203 -24.656 16.062 1 90.56 215 GLY B C 1
ATOM 6558 O O . GLY B 1 215 ? -13.758 -23.578 15.891 1 90.56 215 GLY B O 1
ATOM 6559 N N . ILE B 1 216 ? -13.586 -25.531 16.922 1 91.5 216 ILE B N 1
ATOM 6560 C CA . ILE B 1 216 ? -14.75 -25.266 17.766 1 91.5 216 ILE B CA 1
ATOM 6561 C C . ILE B 1 216 ? -14.469 -24.078 18.688 1 91.5 216 ILE B C 1
ATOM 6563 O O . ILE B 1 216 ? -15.289 -23.172 18.797 1 91.5 216 ILE B O 1
ATOM 6567 N N . VAL B 1 217 ? -13.297 -24.062 19.281 1 94.19 217 VAL B N 1
ATOM 6568 C CA . VAL B 1 217 ? -12.922 -22.969 20.188 1 94.19 217 VAL B CA 1
ATOM 6569 C C . VAL B 1 217 ? -12.867 -21.656 19.406 1 94.19 217 VAL B C 1
ATOM 6571 O O . VAL B 1 217 ? -13.328 -20.609 19.875 1 94.19 217 VAL B O 1
ATOM 6574 N N . LEU B 1 218 ? -12.352 -21.734 18.234 1 94.81 218 LEU B N 1
ATOM 6575 C CA . LEU B 1 218 ? -12.234 -20.547 17.391 1 94.81 218 LEU B CA 1
ATOM 6576 C C . LEU B 1 218 ? -13.602 -19.969 17.047 1 94.81 218 LEU B C 1
ATOM 6578 O O . LEU B 1 218 ? -13.82 -18.766 17.172 1 94.81 218 LEU B O 1
ATOM 6582 N N . HIS B 1 219 ? -14.57 -20.812 16.719 1 94.69 219 HIS B N 1
ATOM 6583 C CA . HIS B 1 219 ? -15.883 -20.359 16.266 1 94.69 219 HIS B CA 1
ATOM 6584 C C . HIS B 1 219 ? -16.766 -19.984 17.453 1 94.69 219 HIS B C 1
ATOM 6586 O O . HIS B 1 219 ? -17.891 -19.531 17.281 1 94.69 219 HIS B O 1
ATOM 6592 N N . VAL B 1 220 ? -16.234 -20.094 18.625 1 94.38 220 VAL B N 1
ATOM 6593 C CA . VAL B 1 220 ? -16.906 -19.594 19.812 1 94.38 220 VAL B CA 1
ATOM 6594 C C . VAL B 1 220 ? -16.281 -18.25 20.219 1 94.38 220 VAL B C 1
ATOM 6596 O O . VAL B 1 220 ? -17 -17.297 20.531 1 94.38 220 VAL B O 1
ATOM 6599 N N . ILE B 1 221 ? -15.023 -18.172 20.141 1 96.06 221 ILE B N 1
ATOM 6600 C CA . ILE B 1 221 ? -14.305 -17 20.625 1 96.06 221 ILE B CA 1
ATOM 6601 C C . ILE B 1 221 ? -14.477 -15.844 19.641 1 96.06 221 ILE B C 1
ATOM 6603 O O . ILE B 1 221 ? -14.609 -14.688 20.031 1 96.06 221 ILE B O 1
ATOM 6607 N N . THR B 1 222 ? -14.453 -16.125 18.359 1 95.94 222 THR B N 1
ATOM 6608 C CA . THR B 1 222 ? -14.477 -15.094 17.328 1 95.94 222 THR B CA 1
ATOM 6609 C C . THR B 1 222 ? -15.773 -14.305 17.391 1 95.94 222 THR B C 1
ATOM 6611 O O . THR B 1 222 ? -15.766 -13.07 17.312 1 95.94 222 THR B O 1
ATOM 6614 N N . PRO B 1 223 ? -16.969 -14.961 17.562 1 95.56 223 PRO B N 1
ATOM 6615 C CA . PRO B 1 223 ? -18.203 -14.188 17.703 1 95.56 223 PRO B CA 1
ATOM 6616 C C . PRO B 1 223 ? -18.219 -13.305 18.953 1 95.56 223 PRO B C 1
ATOM 6618 O O . PRO B 1 223 ? -18.703 -12.172 18.906 1 95.56 223 PRO B O 1
ATOM 6621 N N . VAL B 1 224 ? -17.672 -13.781 19.984 1 95.44 224 VAL B N 1
ATOM 6622 C CA . VAL B 1 224 ? -17.594 -12.992 21.203 1 95.44 224 VAL B CA 1
ATOM 6623 C C . VAL B 1 224 ? -16.688 -11.789 20.984 1 95.44 224 VAL B C 1
ATOM 6625 O O . VAL B 1 224 ? -17.031 -10.664 21.359 1 95.44 224 VAL B O 1
ATOM 6628 N N . TYR B 1 225 ? -15.578 -12.039 20.422 1 97.62 225 TYR B N 1
ATOM 6629 C CA . TYR B 1 225 ? -14.617 -10.984 20.109 1 97.62 225 TYR B CA 1
ATOM 6630 C C . TYR B 1 225 ? -15.234 -9.938 19.188 1 97.62 225 TYR B C 1
ATOM 6632 O O . TYR B 1 225 ? -15.117 -8.742 19.438 1 97.62 225 TYR B O 1
ATOM 6640 N N . SER B 1 226 ? -15.969 -10.391 18.172 1 96.81 226 SER B N 1
ATOM 6641 C CA . SER B 1 226 ? -16.547 -9.492 17.172 1 96.81 226 SER B CA 1
ATOM 6642 C C . SER B 1 226 ? -17.688 -8.664 17.781 1 96.81 226 SER B C 1
ATOM 6644 O O . SER B 1 226 ? -17.797 -7.465 17.531 1 96.81 226 SER B O 1
ATOM 6646 N N . PHE B 1 227 ? -18.469 -9.289 18.562 1 94.38 227 PHE B N 1
ATOM 6647 C CA . PHE B 1 227 ? -19.578 -8.594 19.172 1 94.38 227 PHE B CA 1
ATOM 6648 C C . PHE B 1 227 ? -19.078 -7.555 20.172 1 94.38 227 PHE B C 1
ATOM 6650 O O . PHE B 1 227 ? -19.625 -6.453 20.266 1 94.38 227 PHE B O 1
ATOM 6657 N N . TYR B 1 228 ? -18.109 -7.895 20.891 1 95.25 228 TYR B N 1
ATOM 6658 C CA . TYR B 1 228 ? -17.531 -6.961 21.859 1 95.25 228 TYR B CA 1
ATOM 6659 C C . TYR B 1 228 ? -16.906 -5.766 21.156 1 95.25 228 TYR B C 1
ATOM 6661 O O . TYR B 1 228 ? -17.031 -4.629 21.625 1 95.25 228 TYR B O 1
ATOM 6669 N N . GLN B 1 229 ? -16.188 -6.027 20.062 1 96.88 229 GLN B N 1
ATOM 6670 C CA . GLN B 1 229 ? -15.625 -4.93 19.281 1 96.88 229 GLN B CA 1
ATOM 6671 C C . GLN B 1 229 ? -16.719 -3.988 18.781 1 96.88 229 GLN B C 1
ATOM 6673 O O . GLN B 1 229 ? -16.562 -2.768 18.828 1 96.88 229 GLN B O 1
ATOM 6678 N N . LEU B 1 230 ? -17.797 -4.574 18.312 1 95.06 230 LEU B N 1
ATOM 6679 C CA . LEU B 1 230 ? -18.922 -3.768 17.844 1 95.06 230 LEU B CA 1
ATOM 6680 C C . LEU B 1 230 ? -19.469 -2.904 18.984 1 95.06 230 LEU B C 1
ATOM 6682 O O . LEU B 1 230 ? -19.719 -1.713 18.781 1 95.06 230 LEU B O 1
ATOM 6686 N N . PHE B 1 231 ? -19.531 -3.479 20.109 1 93.12 231 PHE B N 1
ATOM 6687 C CA . PHE B 1 231 ? -20.047 -2.777 21.281 1 93.12 231 PHE B CA 1
ATOM 6688 C C . PHE B 1 231 ? -19.172 -1.583 21.625 1 93.12 231 PHE B C 1
ATOM 6690 O O . PHE B 1 231 ? -19.672 -0.476 21.844 1 93.12 231 PHE B O 1
ATOM 6697 N N . ILE B 1 232 ? -17.953 -1.77 21.625 1 93.38 232 ILE B N 1
ATOM 6698 C CA . ILE B 1 232 ? -17.016 -0.711 21.984 1 93.38 232 ILE B CA 1
ATOM 6699 C C . ILE B 1 232 ? -17.031 0.371 20.906 1 93.38 232 ILE B C 1
ATOM 6701 O O . ILE B 1 232 ? -16.938 1.562 21.203 1 93.38 232 ILE B O 1
ATOM 6705 N N . CYS B 1 233 ? -17.141 -0.035 19.672 1 91.62 233 CYS B N 1
ATOM 6706 C CA . CYS B 1 233 ? -17.172 0.93 18.578 1 91.62 233 CYS B CA 1
ATOM 6707 C C . CYS B 1 233 ? -18.422 1.802 18.672 1 91.62 233 CYS B C 1
ATOM 6709 O O . CYS B 1 233 ? -18.375 3.002 18.406 1 91.62 233 CYS B O 1
ATOM 6711 N N . PHE B 1 234 ? -19.531 1.271 19.094 1 87.56 234 PHE B N 1
ATOM 6712 C CA . PHE B 1 234 ? -20.781 2.023 19.203 1 87.56 234 PHE B CA 1
ATOM 6713 C C . PHE B 1 234 ? -20.703 3.029 20.344 1 87.56 234 PHE B C 1
ATOM 6715 O O . PHE B 1 234 ? -21.203 4.148 20.234 1 87.56 234 PHE B O 1
ATOM 6722 N N . LYS B 1 235 ? -19.953 2.691 21.312 1 85.62 235 LYS B N 1
ATOM 6723 C CA . LYS B 1 235 ? -19.969 3.521 22.516 1 85.62 235 LYS B CA 1
ATOM 6724 C C . LYS B 1 235 ? -18.797 4.488 22.531 1 85.62 235 LYS B C 1
ATOM 6726 O O . LYS B 1 235 ? -18.922 5.629 22.984 1 85.62 235 LYS B O 1
ATOM 6731 N N . TYR B 1 236 ? -17.625 4.023 22 1 87.69 236 TYR B N 1
ATOM 6732 C CA . TYR B 1 236 ? -16.422 4.773 22.312 1 87.69 236 TYR B CA 1
ATOM 6733 C C . TYR B 1 236 ? -15.594 5.016 21.047 1 87.69 236 TYR B C 1
ATOM 6735 O O . TYR B 1 236 ? -14.367 5.137 21.125 1 87.69 236 TYR B O 1
ATOM 6743 N N . ALA B 1 237 ? -16.141 5.059 19.906 1 86.38 237 ALA B N 1
ATOM 6744 C CA . ALA B 1 237 ? -15.375 5.258 18.672 1 86.38 237 ALA B CA 1
ATOM 6745 C C . ALA B 1 237 ? -14.82 6.676 18.594 1 86.38 237 ALA B C 1
ATOM 6747 O O . ALA B 1 237 ? -13.82 6.922 17.922 1 86.38 237 ALA B O 1
ATOM 6748 N N . ASN B 1 238 ? -15.391 7.645 19.312 1 85.25 238 ASN B N 1
ATOM 6749 C CA . ASN B 1 238 ? -14.977 9.047 19.234 1 85.25 238 ASN B CA 1
ATOM 6750 C C . ASN B 1 238 ? -14.086 9.422 20.422 1 85.25 238 ASN B C 1
ATOM 6752 O O . ASN B 1 238 ? -13.836 10.609 20.656 1 85.25 238 ASN B O 1
ATOM 6756 N N . VAL B 1 239 ? -13.57 8.492 21.109 1 87 239 VAL B N 1
ATOM 6757 C CA . VAL B 1 239 ? -12.781 8.766 22.312 1 87 239 VAL B CA 1
ATOM 6758 C C . VAL B 1 239 ? -11.344 9.07 21.922 1 87 239 VAL B C 1
ATOM 6760 O O . VAL B 1 239 ? -10.789 8.43 21.016 1 87 239 VAL B O 1
ATOM 6763 N N . ILE B 1 240 ? -10.789 10.07 22.406 1 89.75 240 ILE B N 1
ATOM 6764 C CA . ILE B 1 240 ? -9.367 10.383 22.312 1 89.75 240 ILE B CA 1
ATOM 6765 C C . ILE B 1 240 ? -8.664 9.961 23.609 1 89.75 240 ILE B C 1
ATOM 6767 O O . ILE B 1 240 ? -9.008 10.438 24.688 1 89.75 240 ILE B O 1
ATOM 6771 N N . ILE B 1 241 ? -7.715 9.133 23.562 1 91.62 241 ILE B N 1
ATOM 6772 C CA . ILE B 1 241 ? -7.012 8.578 24.703 1 91.62 241 ILE B CA 1
ATOM 6773 C C . ILE B 1 241 ? -5.754 9.391 24.984 1 91.62 241 ILE B C 1
ATOM 6775 O O . ILE B 1 241 ? -4.887 9.523 24.125 1 91.62 241 ILE B O 1
ATOM 6779 N N . ASN B 1 242 ? -5.629 9.945 26.109 1 90.81 242 ASN B N 1
ATOM 6780 C CA . ASN B 1 242 ? -4.477 10.75 26.5 1 90.81 242 ASN B CA 1
ATOM 6781 C C . ASN B 1 242 ? -3.738 10.141 27.688 1 90.81 242 ASN B C 1
ATOM 6783 O O . ASN B 1 242 ? -2.869 10.773 28.281 1 90.81 242 ASN B O 1
ATOM 6787 N N . ARG B 1 243 ? -4.145 8.914 28.016 1 88.81 243 ARG B N 1
ATOM 6788 C CA . ARG B 1 243 ? -3.498 8.195 29.109 1 88.81 243 ARG B CA 1
ATOM 6789 C C . ARG B 1 243 ? -2.805 6.938 28.609 1 88.81 243 ARG B C 1
ATOM 6791 O O . ARG B 1 243 ? -3.332 6.238 27.734 1 88.81 243 ARG B O 1
ATOM 6798 N N . LEU B 1 244 ? -1.58 6.652 29.266 1 91.62 244 LEU B N 1
ATOM 6799 C CA . LEU B 1 244 ? -0.82 5.473 28.859 1 91.62 244 LEU B CA 1
ATOM 6800 C C . LEU B 1 244 ? -0.736 5.383 27.344 1 91.62 244 LEU B C 1
ATOM 6802 O O . LEU B 1 244 ? -1.064 4.344 26.766 1 91.62 244 LEU B O 1
ATOM 6806 N N . LYS B 1 245 ? -0.32 6.371 26.75 1 94 245 LYS B N 1
ATOM 6807 C CA . LYS B 1 245 ? -0.404 6.574 25.312 1 94 245 LYS B CA 1
ATOM 6808 C C . LYS B 1 245 ? 0.332 5.469 24.562 1 94 245 LYS B C 1
ATOM 6810 O O . LYS B 1 245 ? -0.202 4.895 23.609 1 94 245 LYS B O 1
ATOM 6815 N N . PRO B 1 246 ? 1.572 5.043 24.984 1 93.69 246 PRO B N 1
ATOM 6816 C CA . PRO B 1 246 ? 2.24 3.967 24.25 1 93.69 246 PRO B CA 1
ATOM 6817 C C . PRO B 1 246 ? 1.471 2.648 24.297 1 93.69 246 PRO B C 1
ATOM 6819 O O . PRO B 1 246 ? 1.39 1.937 23.297 1 93.69 246 PRO B O 1
ATOM 6822 N N . PHE B 1 247 ? 0.949 2.385 25.438 1 94.25 247 PHE B N 1
ATOM 6823 C CA . PHE B 1 247 ? 0.183 1.153 25.594 1 94.25 247 PHE B CA 1
ATOM 6824 C C . PHE B 1 247 ? -1.093 1.204 24.75 1 94.25 247 PHE B C 1
ATOM 6826 O O . PHE B 1 247 ? -1.501 0.196 24.172 1 94.25 247 PHE B O 1
ATOM 6833 N N . ALA B 1 248 ? -1.702 2.322 24.75 1 95.81 248 ALA B N 1
ATOM 6834 C CA . ALA B 1 248 ? -2.904 2.502 23.938 1 95.81 248 ALA B CA 1
ATOM 6835 C C . ALA B 1 248 ? -2.588 2.367 22.453 1 95.81 248 ALA B C 1
ATOM 6837 O O . ALA B 1 248 ? -3.387 1.816 21.688 1 95.81 248 ALA B O 1
ATOM 6838 N N . ARG B 1 249 ? -1.445 2.84 22.062 1 96.69 249 ARG B N 1
ATOM 6839 C CA . ARG B 1 249 ? -1.043 2.703 20.672 1 96.69 249 ARG B CA 1
ATOM 6840 C C . ARG B 1 249 ? -0.871 1.236 20.281 1 96.69 249 ARG B C 1
ATOM 6842 O O . ARG B 1 249 ? -1.337 0.804 19.234 1 96.69 249 ARG B O 1
ATOM 6849 N N . PHE B 1 250 ? -0.295 0.473 21.141 1 96.81 250 PHE B N 1
ATOM 6850 C CA . PHE B 1 250 ? -0.097 -0.945 20.859 1 96.81 250 PHE B CA 1
ATOM 6851 C C . PHE B 1 250 ? -1.42 -1.699 20.922 1 96.81 250 PHE B C 1
ATOM 6853 O O . PHE B 1 250 ? -1.651 -2.623 20.141 1 96.81 250 PHE B O 1
ATOM 6860 N N . GLY B 1 251 ? -2.209 -1.303 21.875 1 97.12 251 GLY B N 1
ATOM 6861 C CA . GLY B 1 251 ? -3.508 -1.947 21.984 1 97.12 251 GLY B CA 1
ATOM 6862 C C . GLY B 1 251 ? -4.391 -1.702 20.766 1 97.12 251 GLY B C 1
ATOM 6863 O O . GLY B 1 251 ? -4.949 -2.643 20.203 1 97.12 251 GLY B O 1
ATOM 6864 N N . LEU B 1 252 ? -4.492 -0.477 20.328 1 97.31 252 LEU B N 1
ATOM 6865 C CA . LEU B 1 252 ? -5.352 -0.126 19.188 1 97.31 252 LEU B CA 1
ATOM 6866 C C . LEU B 1 252 ? -4.781 -0.67 17.891 1 97.31 252 LEU B C 1
ATOM 6868 O O . LEU B 1 252 ? -5.531 -1.121 17.016 1 97.31 252 LEU B O 1
ATOM 6872 N N . ILE B 1 253 ? -3.465 -0.623 17.781 1 97.5 253 ILE B N 1
ATOM 6873 C CA . ILE B 1 253 ? -2.852 -1.12 16.547 1 97.5 253 ILE B CA 1
ATOM 6874 C C . ILE B 1 253 ? -2.979 -2.641 16.484 1 97.5 253 ILE B C 1
ATOM 6876 O O . ILE B 1 253 ? -3.039 -3.221 15.398 1 97.5 253 ILE B O 1
ATOM 6880 N N . HIS B 1 254 ? -2.977 -3.303 17.641 1 98 254 HIS B N 1
ATOM 6881 C CA . HIS B 1 254 ? -3.256 -4.734 17.688 1 98 254 HIS B CA 1
ATOM 6882 C C . HIS B 1 254 ? -4.641 -5.039 17.125 1 98 254 HIS B C 1
ATOM 6884 O O . HIS B 1 254 ? -4.805 -5.977 16.344 1 98 254 HIS B O 1
ATOM 6890 N N . LEU B 1 255 ? -5.621 -4.227 17.547 1 98.25 255 LEU B N 1
ATOM 6891 C CA . LEU B 1 255 ? -6.973 -4.402 17.016 1 98.25 255 LEU B CA 1
ATOM 6892 C C . LEU B 1 255 ? -7.016 -4.141 15.516 1 98.25 255 LEU B C 1
ATOM 6894 O O . LEU B 1 255 ? -7.691 -4.859 14.781 1 98.25 255 LEU B O 1
ATOM 6898 N N . PHE B 1 256 ? -6.309 -3.176 15.07 1 97.44 256 PHE B N 1
ATOM 6899 C CA . PHE B 1 256 ? -6.184 -2.859 13.648 1 97.44 256 PHE B CA 1
ATOM 6900 C C . PHE B 1 256 ? -5.559 -4.02 12.891 1 97.44 256 PHE B C 1
ATOM 6902 O O . PHE B 1 256 ? -6.113 -4.484 11.891 1 97.44 256 PHE B O 1
ATOM 6909 N N . GLY B 1 257 ? -4.426 -4.539 13.414 1 97.94 257 GLY B N 1
ATOM 6910 C CA . GLY B 1 257 ? -3.725 -5.645 12.781 1 97.94 257 GLY B CA 1
ATOM 6911 C C . GLY B 1 257 ? -4.535 -6.926 12.75 1 97.94 257 GLY B C 1
ATOM 6912 O O . GLY B 1 257 ? -4.527 -7.652 11.758 1 97.94 257 GLY B O 1
ATOM 6913 N N . THR B 1 258 ? -5.199 -7.195 13.797 1 97.81 258 THR B N 1
ATOM 6914 C CA . THR B 1 258 ? -6.008 -8.414 13.867 1 97.81 258 THR B CA 1
ATOM 6915 C C . THR B 1 258 ? -7.176 -8.344 12.891 1 97.81 258 THR B C 1
ATOM 6917 O O . THR B 1 258 ? -7.531 -9.344 12.273 1 97.81 258 THR B O 1
ATOM 6920 N N . SER B 1 259 ? -7.785 -7.156 12.75 1 97.69 259 SER B N 1
ATOM 6921 C CA . SER B 1 259 ? -8.859 -6.992 11.773 1 97.69 259 SER B CA 1
ATOM 6922 C C . SER B 1 259 ? -8.359 -7.223 10.352 1 97.69 259 SER B C 1
ATOM 6924 O O . SER B 1 259 ? -9.023 -7.895 9.555 1 97.69 259 SER B O 1
ATOM 6926 N N . LEU B 1 260 ? -7.227 -6.738 10.031 1 96.69 260 LEU B N 1
ATOM 6927 C CA . LEU B 1 260 ? -6.645 -6.945 8.711 1 96.69 260 LEU B CA 1
ATOM 6928 C C . LEU B 1 260 ? -6.273 -8.414 8.5 1 96.69 260 LEU B C 1
ATOM 6930 O O . LEU B 1 260 ? -6.438 -8.945 7.402 1 96.69 260 LEU B O 1
ATOM 6934 N N . PHE B 1 261 ? -5.809 -9.008 9.586 1 97.31 261 PHE B N 1
ATOM 6935 C CA . PHE B 1 261 ? -5.473 -10.422 9.508 1 97.31 261 PHE B CA 1
ATOM 6936 C C . PHE B 1 261 ? -6.719 -11.258 9.234 1 97.31 261 PHE B C 1
ATOM 6938 O O . PHE B 1 261 ? -6.703 -12.148 8.375 1 97.31 261 PHE B O 1
ATOM 6945 N N . PHE B 1 262 ? -7.801 -11.039 9.945 1 97.06 262 PHE B N 1
ATOM 6946 C CA . PHE B 1 262 ? -9.039 -11.789 9.75 1 97.06 262 PHE B CA 1
ATOM 6947 C C . PHE B 1 262 ? -9.617 -11.531 8.367 1 97.06 262 PHE B C 1
ATOM 6949 O O . PHE B 1 262 ? -10.188 -12.438 7.75 1 97.06 262 PHE B O 1
ATOM 6956 N N . TRP B 1 263 ? -9.531 -10.305 7.914 1 95.19 263 TRP B N 1
ATOM 6957 C CA . TRP B 1 263 ? -9.938 -10 6.547 1 95.19 263 TRP B CA 1
ATOM 6958 C C . TRP B 1 263 ? -9.164 -10.844 5.543 1 95.19 263 TRP B C 1
ATOM 6960 O O . TRP B 1 263 ? -9.758 -11.492 4.68 1 95.19 263 TRP B O 1
ATOM 6970 N N . LEU B 1 264 ? -7.855 -10.875 5.656 1 94 264 LEU B N 1
ATOM 6971 C CA . LEU B 1 264 ? -6.996 -11.633 4.75 1 94 264 LEU B CA 1
ATOM 6972 C C . LEU B 1 264 ? -7.289 -13.125 4.848 1 94 264 LEU B C 1
ATOM 6974 O O . LEU B 1 264 ? -7.379 -13.805 3.826 1 94 264 LEU B O 1
ATOM 6978 N N . SER B 1 265 ? -7.445 -13.562 6.066 1 94 265 SER B N 1
ATOM 6979 C CA . SER B 1 265 ? -7.711 -14.984 6.289 1 94 265 SER B CA 1
ATOM 6980 C C . SER B 1 265 ? -9.023 -15.406 5.633 1 94 265 SER B C 1
ATOM 6982 O O . SER B 1 265 ? -9.109 -16.484 5.047 1 94 265 SER B O 1
ATOM 6984 N N . THR B 1 266 ? -10.008 -14.578 5.695 1 93.31 266 THR B N 1
ATOM 6985 C CA . THR B 1 266 ? -11.297 -14.898 5.102 1 93.31 266 THR B CA 1
ATOM 6986 C C . THR B 1 266 ? -11.219 -14.883 3.58 1 93.31 266 THR B C 1
ATOM 6988 O O . THR B 1 266 ? -11.82 -15.727 2.912 1 93.31 266 THR B O 1
ATOM 6991 N N . VAL B 1 267 ? -10.5 -14.008 3.025 1 92.44 267 VAL B N 1
ATOM 6992 C CA . VAL B 1 267 ? -10.32 -13.938 1.578 1 92.44 267 VAL B CA 1
ATOM 6993 C C . VAL B 1 267 ? -9.625 -15.203 1.084 1 92.44 267 VAL B C 1
ATOM 6995 O O . VAL B 1 267 ? -10.023 -15.781 0.071 1 92.44 267 VAL B O 1
ATOM 6998 N N . VAL B 1 268 ? -8.617 -15.625 1.799 1 89.75 268 VAL B N 1
ATOM 6999 C CA . VAL B 1 268 ? -7.875 -16.828 1.434 1 89.75 268 VAL B CA 1
ATOM 7000 C C . VAL B 1 268 ? -8.789 -18.047 1.529 1 89.75 268 VAL B C 1
ATOM 7002 O O . VAL B 1 268 ? -8.781 -18.906 0.648 1 89.75 268 VAL B O 1
ATOM 7005 N N . GLU B 1 269 ? -9.57 -18.078 2.562 1 87.62 269 GLU B N 1
ATOM 7006 C CA . GLU B 1 269 ? -10.508 -19.203 2.732 1 87.62 269 GLU B CA 1
ATOM 7007 C C . GLU B 1 269 ? -11.523 -19.234 1.601 1 87.62 269 GLU B C 1
ATOM 7009 O O . GLU B 1 269 ? -11.828 -20.312 1.072 1 87.62 269 GLU B O 1
ATOM 7014 N N . ASP B 1 270 ? -12.07 -18.125 1.275 1 87.94 270 ASP B N 1
ATOM 7015 C CA . ASP B 1 270 ? -13.031 -18.016 0.182 1 87.94 270 ASP B CA 1
ATOM 7016 C C . ASP B 1 270 ? -12.414 -18.484 -1.136 1 87.94 270 ASP B C 1
ATOM 7018 O O . ASP B 1 270 ? -13.039 -19.25 -1.882 1 87.94 270 ASP B O 1
ATOM 7022 N N . ALA B 1 271 ? -11.195 -18.125 -1.406 1 86.5 271 ALA B N 1
ATOM 7023 C CA . ALA B 1 271 ? -10.492 -18.516 -2.627 1 86.5 271 ALA B CA 1
ATOM 7024 C C . ALA B 1 271 ? -10.227 -20.016 -2.662 1 86.5 271 ALA B C 1
ATOM 7026 O O . ALA B 1 271 ? -10.375 -20.656 -3.707 1 86.5 271 ALA B O 1
ATOM 7027 N N . LEU B 1 272 ? -9.906 -20.516 -1.579 1 81.88 272 LEU B N 1
ATOM 7028 C CA . LEU B 1 272 ? -9.586 -21.938 -1.51 1 81.88 272 LEU B CA 1
ATOM 7029 C C . LEU B 1 272 ? -10.836 -22.797 -1.671 1 81.88 272 LEU B C 1
ATOM 7031 O O . LEU B 1 272 ? -10.781 -23.875 -2.266 1 81.88 272 LEU B O 1
ATOM 7035 N N . GLN B 1 273 ? -11.891 -22.312 -1.076 1 79.94 273 GLN B N 1
ATOM 7036 C CA . GLN B 1 273 ? -13.141 -23.047 -1.258 1 79.94 273 GLN B CA 1
ATOM 7037 C C . GLN B 1 273 ? -13.523 -23.109 -2.732 1 79.94 273 GLN B C 1
ATOM 7039 O O . GLN B 1 273 ? -13.922 -24.172 -3.223 1 79.94 273 GLN B O 1
ATOM 7044 N N . ASP B 1 274 ? -13.383 -22.094 -3.438 1 80.88 274 ASP B N 1
ATOM 7045 C CA . ASP B 1 274 ? -13.688 -22.062 -4.867 1 80.88 274 ASP B CA 1
ATOM 7046 C C . ASP B 1 274 ? -12.695 -22.906 -5.656 1 80.88 274 ASP B C 1
ATOM 7048 O O . ASP B 1 274 ? -13.078 -23.562 -6.633 1 80.88 274 ASP B O 1
ATOM 7052 N N . TYR B 1 275 ? -11.477 -22.844 -5.223 1 80.06 275 TYR B N 1
ATOM 7053 C CA . TYR B 1 275 ? -10.445 -23.641 -5.867 1 80.06 275 TYR B CA 1
ATOM 7054 C C . TYR B 1 275 ? -10.758 -25.125 -5.742 1 80.06 275 TYR B C 1
ATOM 7056 O O . TYR B 1 275 ? -10.648 -25.875 -6.715 1 80.06 275 TYR B O 1
ATOM 7064 N N . ASN B 1 276 ? -11.188 -25.531 -4.609 1 75.19 276 ASN B N 1
ATOM 7065 C CA . ASN B 1 276 ? -11.539 -26.922 -4.367 1 75.19 276 ASN B CA 1
ATOM 7066 C C . ASN B 1 276 ? -12.75 -27.359 -5.188 1 75.19 276 ASN B C 1
ATOM 7068 O O . ASN B 1 276 ? -12.805 -28.469 -5.699 1 75.19 276 ASN B O 1
ATOM 7072 N N . LEU B 1 277 ? -13.641 -26.484 -5.285 1 73.62 277 LEU B N 1
ATOM 7073 C CA . LEU B 1 277 ? -14.812 -26.766 -6.102 1 73.62 277 LEU B CA 1
ATOM 7074 C C . LEU B 1 277 ? -14.43 -26.875 -7.574 1 73.62 277 LEU B C 1
ATOM 7076 O O . LEU B 1 277 ? -14.961 -27.734 -8.289 1 73.62 277 LEU B O 1
ATOM 7080 N N . PHE B 1 278 ? -13.523 -26.094 -7.996 1 74.56 278 PHE B N 1
ATOM 7081 C CA . PHE B 1 278 ? -13.039 -26.109 -9.375 1 74.56 278 PHE B CA 1
ATOM 7082 C C . PHE B 1 278 ? -12.336 -27.406 -9.695 1 74.56 278 PHE B C 1
ATOM 7084 O O . PHE B 1 278 ? -12.586 -28.016 -10.742 1 74.56 278 PHE B O 1
ATOM 7091 N N . ILE B 1 279 ? -11.523 -27.859 -8.844 1 73 279 ILE B N 1
ATOM 7092 C CA . ILE B 1 279 ? -10.766 -29.094 -9.039 1 73 279 ILE B CA 1
ATOM 7093 C C . ILE B 1 279 ? -11.711 -30.297 -9 1 73 279 ILE B C 1
ATOM 7095 O O . ILE B 1 279 ? -11.562 -31.234 -9.781 1 73 279 ILE B O 1
ATOM 7099 N N . SER B 1 280 ? -12.641 -30.219 -8.102 1 70.19 280 SER B N 1
ATOM 7100 C CA . SER B 1 280 ? -13.602 -31.312 -7.98 1 70.19 280 SER B CA 1
ATOM 7101 C C . SER B 1 280 ? -14.453 -31.438 -9.242 1 70.19 280 SER B C 1
ATOM 7103 O O . SER B 1 280 ? -14.742 -32.562 -9.688 1 70.19 280 SER B O 1
ATOM 7105 N N . ASN B 1 281 ? -14.789 -30.359 -9.805 1 67.25 281 ASN B N 1
ATOM 7106 C CA . ASN B 1 281 ? -15.586 -30.359 -11.023 1 67.25 281 ASN B CA 1
ATOM 7107 C C . ASN B 1 281 ? -14.766 -30.812 -12.234 1 67.25 281 ASN B C 1
ATOM 7109 O O . ASN B 1 281 ? -15.289 -31.453 -13.141 1 67.25 281 ASN B O 1
ATOM 7113 N N . SER B 1 282 ? -13.523 -30.438 -12.273 1 63.03 282 SER B N 1
ATOM 7114 C CA . SER B 1 282 ? -12.648 -30.859 -13.367 1 63.03 282 SER B CA 1
ATOM 7115 C C . SER B 1 282 ? -12.375 -32.344 -13.312 1 63.03 282 SER B C 1
ATOM 7117 O O . SER B 1 282 ? -12.25 -33 -14.352 1 63.03 282 SER B O 1
ATOM 7119 N N . VAL B 1 283 ? -12.273 -32.875 -12.18 1 54.09 283 VAL B N 1
ATOM 7120 C CA . VAL B 1 283 ? -12.07 -34.312 -12 1 54.09 283 VAL B CA 1
ATOM 7121 C C . VAL B 1 283 ? -13.32 -35.062 -12.438 1 54.09 283 VAL B C 1
ATOM 7123 O O . VAL B 1 283 ? -13.227 -36.125 -13.07 1 54.09 283 VAL B O 1
ATOM 7126 N N . VAL B 1 284 ? -14.422 -34.594 -12.109 1 50.16 284 VAL B N 1
ATOM 7127 C CA . VAL B 1 284 ? -15.664 -35.25 -12.484 1 50.16 284 VAL B CA 1
ATOM 7128 C C . VAL B 1 284 ? -15.836 -35.219 -14 1 50.16 284 VAL B C 1
ATOM 7130 O O . VAL B 1 284 ? -16.312 -36.188 -14.609 1 50.16 284 VAL B O 1
ATOM 7133 N N . GLN B 1 285 ? -15.5 -34.156 -14.586 1 50.56 285 GLN B N 1
ATOM 7134 C CA . GLN B 1 285 ? -15.617 -34.062 -16.047 1 50.56 285 GLN B CA 1
ATOM 7135 C C . GLN B 1 285 ? -14.539 -34.906 -16.734 1 50.56 285 GLN B C 1
ATOM 7137 O O . GLN B 1 285 ? -14.758 -35.406 -17.828 1 50.56 285 GLN B O 1
ATOM 7142 N N . SER B 1 286 ? -13.281 -34.906 -16.25 1 45.72 286 SER B N 1
ATOM 7143 C CA . SER B 1 286 ? -12.273 -35.781 -16.828 1 45.72 286 SER B CA 1
ATOM 7144 C C . SER B 1 286 ? -12.43 -37.219 -16.359 1 45.72 286 SER B C 1
ATOM 7146 O O . SER B 1 286 ? -12.312 -37.5 -15.172 1 45.72 286 SER B O 1
ATOM 7148 N N . ASN B 1 287 ? -13.422 -38.031 -16.812 1 37.84 287 ASN B N 1
ATOM 7149 C CA . ASN B 1 287 ? -13.461 -39.469 -16.625 1 37.84 287 ASN B CA 1
ATOM 7150 C C . ASN B 1 287 ? -12.055 -40.031 -16.469 1 37.84 287 ASN B C 1
ATOM 7152 O O . ASN B 1 287 ? -11.883 -41.25 -16.422 1 37.84 287 ASN B O 1
ATOM 7156 N N . THR B 1 288 ? -10.953 -39.5 -17.156 1 35.59 288 THR B N 1
ATOM 7157 C CA . THR B 1 288 ? -9.641 -40.125 -17.234 1 35.59 288 THR B CA 1
ATOM 7158 C C . THR B 1 288 ? -8.898 -40 -15.914 1 35.59 288 THR B C 1
ATOM 7160 O O . THR B 1 288 ? -8.938 -38.969 -15.266 1 35.59 288 THR B O 1
ATOM 7163 N N . THR B 1 289 ? -8.273 -41.156 -15.305 1 36.59 289 THR B N 1
ATOM 7164 C CA . THR B 1 289 ? -7.398 -41.625 -14.234 1 36.59 289 THR B CA 1
ATOM 7165 C C . THR B 1 289 ? -6.277 -40.625 -13.977 1 36.59 289 THR B C 1
ATOM 7167 O O . THR B 1 289 ? -5.629 -40.656 -12.93 1 36.59 289 THR B O 1
ATOM 7170 N N . SER B 1 290 ? -5.789 -39.812 -15.008 1 34.03 290 SER B N 1
ATOM 7171 C CA . SER B 1 290 ? -4.449 -39.25 -15.008 1 34.03 290 SER B CA 1
ATOM 7172 C C . SER B 1 290 ? -4.391 -38 -14.133 1 34.03 290 SER B C 1
ATOM 7174 O O . SER B 1 290 ? -3.32 -37.406 -13.938 1 34.03 290 SER B O 1
ATOM 7176 N N . VAL B 1 291 ? -5.414 -37.312 -13.953 1 37.81 291 VAL B N 1
ATOM 7177 C CA . VAL B 1 291 ? -5.23 -36.094 -13.148 1 37.81 291 VAL B CA 1
ATOM 7178 C C . VAL B 1 291 ? -4.996 -36.469 -11.688 1 37.81 291 VAL B C 1
ATOM 7180 O O . VAL B 1 291 ? -5.793 -36.125 -10.812 1 37.81 291 VAL B O 1
ATOM 7183 N N . ASN B 1 292 ? -4.59 -37.688 -11.359 1 34.06 292 ASN B N 1
ATOM 7184 C CA . ASN B 1 292 ? -4.105 -38.188 -10.078 1 34.06 292 ASN B CA 1
ATOM 7185 C C . ASN B 1 292 ? -3.078 -37.25 -9.461 1 34.06 292 ASN B C 1
ATOM 7187 O O . ASN B 1 292 ? -2.766 -37.375 -8.273 1 34.06 292 ASN B O 1
ATOM 7191 N N . PHE B 1 293 ? -2.289 -36.594 -10.266 1 33.66 293 PHE B N 1
ATOM 7192 C CA . PHE B 1 293 ? -1.098 -35.969 -9.727 1 33.66 293 PHE B CA 1
ATOM 7193 C C . PHE B 1 293 ? -1.475 -34.844 -8.781 1 33.66 293 PHE B C 1
ATOM 7195 O O . PHE B 1 293 ? -0.813 -34.625 -7.758 1 33.66 293 PHE B O 1
ATOM 7202 N N . ILE B 1 294 ? -2.395 -33.938 -9.242 1 38.44 294 ILE B N 1
ATOM 7203 C CA . ILE B 1 294 ? -2.662 -32.812 -8.328 1 38.44 294 ILE B CA 1
ATOM 7204 C C . ILE B 1 294 ? -3.576 -33.312 -7.199 1 38.44 294 ILE B C 1
ATOM 7206 O O . ILE B 1 294 ? -3.535 -32.75 -6.09 1 38.44 294 ILE B O 1
ATOM 7210 N N . THR B 1 295 ? -4.426 -34.375 -7.398 1 37.94 295 THR B N 1
ATOM 7211 C CA . THR B 1 295 ? -5.414 -34.969 -6.496 1 37.94 295 THR B CA 1
ATOM 7212 C C . THR B 1 295 ? -4.773 -36.031 -5.598 1 37.94 295 THR B C 1
ATOM 7214 O O . THR B 1 295 ? -5.457 -36.656 -4.797 1 37.94 295 THR B O 1
ATOM 7217 N N . ASN B 1 296 ? -3.771 -36.688 -6.023 1 36.69 296 ASN B N 1
ATOM 7218 C CA . ASN B 1 296 ? -3.367 -37.75 -5.137 1 36.69 296 ASN B CA 1
ATOM 7219 C C . ASN B 1 296 ? -3.402 -37.312 -3.672 1 36.69 296 ASN B C 1
ATOM 7221 O O . ASN B 1 296 ? -3.064 -38.094 -2.781 1 36.69 296 ASN B O 1
ATOM 7225 N N . SER B 1 297 ? -3.213 -36.062 -3.334 1 37.38 297 SER B N 1
ATOM 7226 C CA . SER B 1 297 ? -3.256 -35.938 -1.88 1 37.38 297 SER B CA 1
ATOM 7227 C C . SER B 1 297 ? -4.684 -36.062 -1.355 1 37.38 297 SER B C 1
ATOM 7229 O O . SER B 1 297 ? -5.488 -35.125 -1.516 1 37.38 297 SER B O 1
ATOM 7231 N N . SER B 1 298 ? -5.387 -37.094 -1.409 1 42.59 298 SER B N 1
ATOM 7232 C CA . SER B 1 298 ? -6.449 -37.469 -0.491 1 42.59 298 SER B CA 1
ATOM 7233 C C . SER B 1 298 ? -6.375 -36.688 0.815 1 42.59 298 SER B C 1
ATOM 7235 O O . SER B 1 298 ? -5.93 -37.219 1.837 1 42.59 298 SER B O 1
ATOM 7237 N N . SER B 1 299 ? -6.051 -35.5 0.792 1 50.66 299 SER B N 1
ATOM 7238 C CA . SER B 1 299 ? -5.93 -34.875 2.111 1 50.66 299 SER B CA 1
ATOM 7239 C C . SER B 1 299 ? -7.242 -34.969 2.881 1 50.66 299 SER B C 1
ATOM 7241 O O . SER B 1 299 ? -8.32 -34.781 2.311 1 50.66 299 SER B O 1
ATOM 7243 N N . PRO B 1 300 ? -7.293 -35.812 3.91 1 53.41 300 PRO B N 1
ATOM 7244 C CA . PRO B 1 300 ? -8.43 -35.938 4.824 1 53.41 300 PRO B CA 1
ATOM 7245 C C . PRO B 1 300 ? -9.266 -34.656 4.895 1 53.41 300 PRO B C 1
ATOM 7247 O O . PRO B 1 300 ? -10.492 -34.719 5.047 1 53.41 300 PRO B O 1
ATOM 7250 N N . SER B 1 301 ? -8.641 -33.531 4.543 1 60.19 301 SER B N 1
ATOM 7251 C CA . SER B 1 301 ? -9.391 -32.281 4.609 1 60.19 301 SER B CA 1
ATOM 7252 C C . SER B 1 301 ? -10.422 -32.188 3.49 1 60.19 301 SER B C 1
ATOM 7254 O O . SER B 1 301 ? -11.555 -31.75 3.711 1 60.19 301 SER B O 1
ATOM 7256 N N . LYS B 1 302 ? -10.086 -32.75 2.385 1 65 302 LYS B N 1
ATOM 7257 C CA . LYS B 1 302 ? -11.008 -32.719 1.251 1 65 302 LYS B CA 1
ATOM 7258 C C . LYS B 1 302 ? -12.18 -33.688 1.474 1 65 302 LYS B C 1
ATOM 7260 O O . LYS B 1 302 ? -13.312 -33.375 1.106 1 65 302 LYS B O 1
ATOM 7265 N N . GLU B 1 303 ? -11.844 -34.75 2.129 1 70.69 303 GLU B N 1
ATOM 7266 C CA . GLU B 1 303 ? -12.891 -35.719 2.436 1 70.69 303 GLU B CA 1
ATOM 7267 C C . GLU B 1 303 ? -13.914 -35.125 3.404 1 70.69 303 GLU B C 1
ATOM 7269 O O . GLU B 1 303 ? -15.117 -35.375 3.256 1 70.69 303 GLU B O 1
ATOM 7274 N N . CYS B 1 304 ? -13.414 -34.312 4.332 1 74.25 304 CYS B N 1
ATOM 7275 C CA . CYS B 1 304 ? -14.312 -33.75 5.324 1 74.25 304 CYS B CA 1
ATOM 7276 C C . CYS B 1 304 ? -15.211 -32.688 4.695 1 74.25 304 CYS B C 1
ATOM 7278 O O . CYS B 1 304 ? -16.375 -32.562 5.059 1 74.25 304 CYS B O 1
ATOM 7280 N N . VAL B 1 305 ? -14.68 -31.969 3.76 1 71.44 305 VAL B N 1
ATOM 7281 C CA . VAL B 1 305 ? -15.477 -30.953 3.061 1 71.44 305 VAL B CA 1
ATOM 7282 C C . VAL B 1 305 ? -16.562 -31.641 2.229 1 71.44 305 VAL B C 1
ATOM 7284 O O . VAL B 1 305 ? -17.703 -31.172 2.199 1 71.44 305 VAL B O 1
ATOM 7287 N N . ARG B 1 306 ? -16.219 -32.656 1.647 1 71 306 ARG B N 1
ATOM 7288 C CA . ARG B 1 306 ? -17.188 -33.438 0.853 1 71 306 ARG B CA 1
ATOM 7289 C C . ARG B 1 306 ? -18.281 -34.031 1.733 1 71 306 ARG B C 1
ATOM 7291 O O . ARG B 1 306 ? -19.453 -33.969 1.388 1 71 306 ARG B O 1
ATOM 7298 N N . LYS B 1 307 ? -17.859 -34.531 2.811 1 73.75 307 LYS B N 1
ATOM 7299 C CA . LYS B 1 307 ? -18.812 -35.125 3.738 1 73.75 307 LYS B CA 1
ATOM 7300 C C . LYS B 1 307 ? -19.812 -34.094 4.234 1 73.75 307 LYS B C 1
ATOM 7302 O O . LYS B 1 307 ? -21.016 -34.344 4.324 1 73.75 307 LYS B O 1
ATOM 7307 N N . TYR B 1 308 ? -19.266 -32.938 4.543 1 74.5 308 TYR B N 1
ATOM 7308 C CA . TYR B 1 308 ? -20.141 -31.875 5.008 1 74.5 308 TYR B CA 1
ATOM 7309 C C . TYR B 1 308 ? -21.109 -31.438 3.908 1 74.5 308 TYR B C 1
ATOM 7311 O O . TYR B 1 308 ? -22.281 -31.172 4.172 1 74.5 308 TYR B O 1
ATOM 7319 N N . PHE B 1 309 ? -20.656 -31.375 2.705 1 71.81 309 PHE B N 1
ATOM 7320 C CA . PHE B 1 309 ? -21.5 -31 1.576 1 71.81 309 PHE B CA 1
ATOM 7321 C C . PHE B 1 309 ? -22.641 -31.984 1.399 1 71.81 309 PHE B C 1
ATOM 7323 O O . PHE B 1 309 ? -23.766 -31.594 1.081 1 71.81 309 PHE B O 1
ATOM 7330 N N . LEU B 1 310 ? -22.328 -33.188 1.596 1 71.06 310 LEU B N 1
ATOM 7331 C CA . LEU B 1 310 ? -23.328 -34.25 1.452 1 71.06 310 LEU B CA 1
ATOM 7332 C C . LEU B 1 310 ? -24.344 -34.188 2.582 1 71.06 310 LEU B C 1
ATOM 7334 O O . LEU B 1 310 ? -25.531 -34.438 2.365 1 71.06 310 LEU B O 1
ATOM 7338 N N . LEU B 1 311 ? -23.891 -33.781 3.705 1 73.69 311 LEU B N 1
ATOM 7339 C CA . LEU B 1 311 ? -24.75 -33.75 4.879 1 73.69 311 LEU B CA 1
ATOM 7340 C C . LEU B 1 311 ? -25.656 -32.531 4.871 1 73.69 311 LEU B C 1
ATOM 7342 O O . LEU B 1 311 ? -26.812 -32.594 5.27 1 73.69 311 LEU B O 1
ATOM 7346 N N . SER B 1 312 ? -25.094 -31.438 4.379 1 81.38 312 SER B N 1
ATOM 7347 C CA . SER B 1 312 ? -25.859 -30.188 4.426 1 81.38 312 SER B CA 1
ATOM 7348 C C . SER B 1 312 ? -25.469 -29.25 3.289 1 81.38 312 SER B C 1
ATOM 7350 O O . SER B 1 312 ? -24.875 -28.188 3.523 1 81.38 312 SER B O 1
ATOM 7352 N N . PRO B 1 313 ? -25.938 -29.516 2.096 1 80.12 313 PRO B N 1
ATOM 7353 C CA . PRO B 1 313 ? -25.562 -28.719 0.931 1 80.12 313 PRO B CA 1
ATOM 7354 C C . PRO B 1 313 ? -26.047 -27.266 1.035 1 80.12 313 PRO B C 1
ATOM 7356 O O . PRO B 1 313 ? -25.359 -26.344 0.566 1 80.12 313 PRO B O 1
ATOM 7359 N N . TYR B 1 314 ? -27.172 -27.109 1.693 1 78.88 314 TYR B N 1
ATOM 7360 C CA . TYR B 1 314 ? -27.734 -25.766 1.812 1 78.88 314 TYR B CA 1
ATOM 7361 C C . TYR B 1 314 ? -26.875 -24.891 2.715 1 78.88 314 TYR B C 1
ATOM 7363 O O . TYR B 1 314 ? -26.688 -23.703 2.441 1 78.88 314 TYR B O 1
ATOM 7371 N N . LEU B 1 315 ? -26.359 -25.469 3.68 1 80.75 315 LEU B N 1
ATOM 7372 C CA . LEU B 1 315 ? -25.531 -24.703 4.605 1 80.75 315 LEU 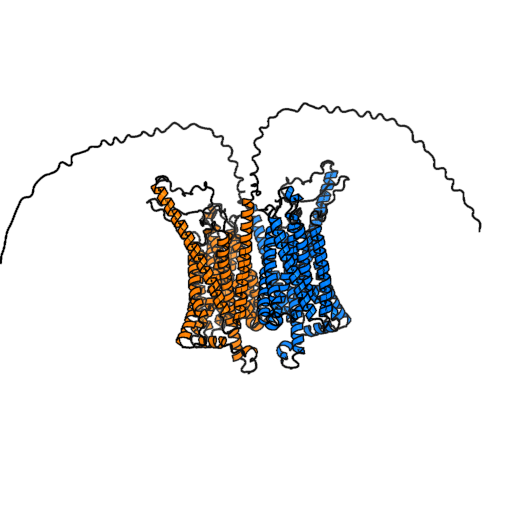B CA 1
ATOM 7373 C C . LEU B 1 315 ? -24.203 -24.312 3.959 1 80.75 315 LEU B C 1
ATOM 7375 O O . LEU B 1 315 ? -23.703 -23.203 4.16 1 80.75 315 LEU B O 1
ATOM 7379 N N . VAL B 1 316 ? -23.688 -25.234 3.166 1 78.81 316 VAL B N 1
ATOM 7380 C CA . VAL B 1 316 ? -22.438 -24.984 2.475 1 78.81 316 VAL B CA 1
ATOM 7381 C C . VAL B 1 316 ? -22.625 -23.844 1.463 1 78.81 316 VAL B C 1
ATOM 7383 O O . VAL B 1 316 ? -21.766 -22.969 1.333 1 78.81 316 VAL B O 1
ATOM 7386 N N . ARG B 1 317 ? -23.766 -23.797 0.83 1 78.31 317 ARG B N 1
ATOM 7387 C CA . ARG B 1 317 ? -24.062 -22.75 -0.138 1 78.31 317 ARG B CA 1
ATOM 7388 C C . ARG B 1 317 ? -24.297 -21.422 0.56 1 78.31 317 ARG B C 1
ATOM 7390 O O . ARG B 1 317 ? -23.891 -20.359 0.045 1 78.31 317 ARG B O 1
ATOM 7397 N N . ALA B 1 318 ? -24.859 -21.516 1.646 1 84.5 318 ALA B N 1
ATOM 7398 C CA . ALA B 1 318 ? -25.156 -20.297 2.393 1 84.5 318 ALA B CA 1
ATOM 7399 C C . ALA B 1 318 ? -23.859 -19.609 2.855 1 84.5 318 ALA B C 1
ATOM 7401 O O . ALA B 1 318 ? -23.781 -18.375 2.855 1 84.5 318 ALA B O 1
ATOM 7402 N N . VAL B 1 319 ? -22.875 -20.375 3.232 1 86.31 319 VAL B N 1
ATOM 7403 C CA . VAL B 1 319 ? -21.625 -19.828 3.732 1 86.31 319 VAL B CA 1
ATOM 7404 C C . VAL B 1 319 ? -20.938 -19.016 2.637 1 86.31 319 VAL B C 1
ATOM 7406 O O . VAL B 1 319 ? -20.297 -18 2.916 1 86.31 319 VAL B O 1
ATOM 7409 N N . ARG B 1 320 ? -21.141 -19.359 1.449 1 84.69 320 ARG B N 1
ATOM 7410 C CA . ARG B 1 320 ? -20.5 -18.703 0.306 1 84.69 320 ARG B CA 1
ATOM 7411 C C . ARG B 1 320 ? -20.984 -17.266 0.154 1 84.69 320 ARG B C 1
ATOM 7413 O O . ARG B 1 320 ? -20.234 -16.406 -0.293 1 84.69 320 ARG B O 1
ATOM 7420 N N . TYR B 1 321 ? -22.172 -17.016 0.566 1 87.25 321 TYR B N 1
ATOM 7421 C CA . TYR B 1 321 ? -22.75 -15.688 0.411 1 87.25 321 TYR B CA 1
ATOM 7422 C C . TYR B 1 321 ? -22.469 -14.82 1.628 1 87.25 321 TYR B C 1
ATOM 7424 O O . TYR B 1 321 ? -22.781 -13.625 1.633 1 87.25 321 TYR B O 1
ATOM 7432 N N . LEU B 1 322 ? -21.844 -15.414 2.625 1 91.5 322 LEU B N 1
ATOM 7433 C CA . LEU B 1 322 ? -21.609 -14.672 3.861 1 91.5 322 LEU B CA 1
ATOM 7434 C C . LEU B 1 322 ? -20.172 -14.164 3.939 1 91.5 322 LEU B C 1
ATOM 7436 O O . LEU B 1 322 ? -19.859 -13.312 4.773 1 91.5 322 LEU B O 1
ATOM 7440 N N . TYR B 1 323 ? -19.25 -14.539 3.035 1 92.06 323 TYR B N 1
ATOM 7441 C CA . TYR B 1 323 ? -17.859 -14.117 3.033 1 92.06 323 TYR B CA 1
ATOM 7442 C C . TYR B 1 323 ? -17.75 -12.602 2.918 1 92.06 323 TYR B C 1
ATOM 7444 O O . TYR B 1 323 ? -17 -11.969 3.66 1 92.06 323 TYR B O 1
ATOM 7452 N N . PRO B 1 324 ? -18.547 -11.945 2.066 1 91.5 324 PRO B N 1
ATOM 7453 C CA . PRO B 1 324 ? -18.438 -10.484 1.929 1 91.5 324 PRO B CA 1
ATOM 7454 C C . PRO B 1 324 ? -18.781 -9.75 3.217 1 91.5 324 PRO B C 1
ATOM 7456 O O . PRO B 1 324 ? -18.219 -8.688 3.498 1 91.5 324 PRO B O 1
ATOM 7459 N N . PHE B 1 325 ? -19.672 -10.32 3.967 1 94 325 PHE B N 1
ATOM 7460 C CA . PHE B 1 325 ? -20.062 -9.68 5.223 1 94 325 PHE B CA 1
ATOM 7461 C C . PHE B 1 325 ? -18.906 -9.695 6.211 1 94 325 PHE B C 1
ATOM 7463 O O . PHE B 1 325 ? -18.625 -8.688 6.863 1 94 325 PHE B O 1
ATOM 7470 N N . THR B 1 326 ? -18.266 -10.812 6.293 1 95.31 326 THR B N 1
ATOM 7471 C CA . THR B 1 326 ? -17.109 -10.93 7.184 1 95.31 326 THR B CA 1
ATOM 7472 C C . THR B 1 326 ? -15.969 -10.039 6.711 1 95.31 326 THR B C 1
ATOM 7474 O O . THR B 1 326 ? -15.32 -9.367 7.52 1 95.31 326 THR B O 1
ATOM 7477 N N . ILE B 1 327 ? -15.773 -9.992 5.457 1 94.44 327 ILE B N 1
ATOM 7478 C CA . ILE B 1 327 ? -14.711 -9.195 4.855 1 94.44 327 ILE B CA 1
ATOM 7479 C C . ILE B 1 327 ? -14.961 -7.715 5.117 1 94.44 327 ILE B C 1
ATOM 7481 O O . ILE B 1 327 ? -14.078 -7.008 5.617 1 94.44 327 ILE B O 1
ATOM 7485 N N . GLU B 1 328 ? -16.141 -7.254 4.859 1 93.88 328 GLU B N 1
ATOM 7486 C CA . GLU B 1 328 ? -16.484 -5.844 5.035 1 93.88 328 GLU B CA 1
ATOM 7487 C C . GLU B 1 328 ? -16.453 -5.445 6.508 1 93.88 328 GLU B C 1
ATOM 7489 O O . GLU B 1 328 ? -16 -4.348 6.848 1 93.88 328 GLU B O 1
ATOM 7494 N N . TYR B 1 329 ? -16.938 -6.34 7.312 1 96.06 329 TYR B N 1
ATOM 7495 C CA . TYR B 1 329 ? -16.922 -6.062 8.742 1 96.06 329 TYR B CA 1
ATOM 7496 C C . TYR B 1 329 ? -15.508 -5.781 9.234 1 96.06 329 TYR B C 1
ATOM 7498 O O . TYR B 1 329 ? -15.266 -4.777 9.914 1 96.06 329 TYR B O 1
ATOM 7506 N N . ASN B 1 330 ? -14.594 -6.625 8.859 1 96.88 330 ASN B N 1
ATOM 7507 C CA . ASN B 1 330 ? -13.219 -6.492 9.32 1 96.88 330 ASN B CA 1
ATOM 7508 C C . ASN B 1 330 ? -12.531 -5.277 8.703 1 96.88 330 ASN B C 1
ATOM 7510 O O . ASN B 1 330 ? -11.711 -4.625 9.352 1 96.88 330 ASN B O 1
ATOM 7514 N N . LEU B 1 331 ? -12.891 -4.922 7.488 1 93.19 331 LEU B N 1
ATOM 7515 C CA . LEU B 1 331 ? -12.32 -3.736 6.859 1 93.19 331 LEU B CA 1
ATOM 7516 C C . LEU B 1 331 ? -12.828 -2.467 7.535 1 93.19 331 LEU B C 1
ATOM 7518 O O . LEU B 1 331 ? -12.062 -1.522 7.742 1 93.19 331 LEU B O 1
ATOM 7522 N N . LEU B 1 332 ? -14.062 -2.449 7.855 1 93.38 332 LEU B N 1
ATOM 7523 C CA . LEU B 1 332 ? -14.633 -1.292 8.539 1 93.38 332 LEU B CA 1
ATOM 7524 C C . LEU B 1 332 ? -14.016 -1.124 9.922 1 93.38 332 LEU B C 1
ATOM 7526 O O . LEU B 1 332 ? -13.672 -0.008 10.328 1 93.38 332 LEU B O 1
ATOM 7530 N N . LEU B 1 333 ? -13.844 -2.273 10.586 1 95.25 333 LEU B N 1
ATOM 7531 C CA . LEU B 1 333 ? -13.211 -2.24 11.898 1 95.25 333 LEU B CA 1
ATOM 7532 C C . LEU B 1 333 ? -11.789 -1.689 11.812 1 95.25 333 LEU B C 1
ATOM 7534 O O . LEU B 1 333 ? -11.383 -0.881 12.648 1 95.25 333 LEU B O 1
ATOM 7538 N N . ALA B 1 334 ? -11.062 -2.148 10.805 1 95.12 334 ALA B N 1
ATOM 7539 C CA . ALA B 1 334 ? -9.695 -1.663 10.617 1 95.12 334 ALA B CA 1
ATOM 7540 C C . ALA B 1 334 ? -9.672 -0.147 10.453 1 95.12 334 ALA B C 1
ATOM 7542 O O . ALA B 1 334 ? -8.812 0.532 11.016 1 95.12 334 ALA B O 1
ATOM 7543 N N . GLY B 1 335 ? -10.617 0.397 9.727 1 91.75 335 GLY B N 1
ATOM 7544 C CA . GLY B 1 335 ? -10.703 1.838 9.547 1 91.75 335 GLY B CA 1
ATOM 7545 C C . GLY B 1 335 ? -10.953 2.588 10.844 1 91.75 335 GLY B C 1
ATOM 7546 O O . GLY B 1 335 ? -10.32 3.613 11.102 1 91.75 335 GLY B O 1
ATOM 7547 N N . VAL B 1 336 ? -11.789 2.088 11.641 1 92.25 336 VAL B N 1
ATOM 7548 C CA . VAL B 1 336 ? -12.164 2.746 12.891 1 92.25 336 VAL B CA 1
ATOM 7549 C C . VAL B 1 336 ? -10.992 2.709 13.867 1 92.25 336 VAL B C 1
ATOM 7551 O O . VAL B 1 336 ? -10.648 3.727 14.469 1 92.25 336 VAL B O 1
ATOM 7554 N N . TRP B 1 337 ? -10.398 1.474 14.023 1 95.62 337 TRP B N 1
ATOM 7555 C CA . TRP B 1 337 ? -9.289 1.334 14.953 1 95.62 337 TRP B CA 1
ATOM 7556 C C . TRP B 1 337 ? -8.109 2.207 14.539 1 95.62 337 TRP B C 1
ATOM 7558 O O . TRP B 1 337 ? -7.445 2.809 15.383 1 95.62 337 TRP B O 1
ATOM 7568 N N . PHE B 1 338 ? -7.852 2.299 13.289 1 94.06 338 PHE B N 1
ATOM 7569 C CA . PHE B 1 338 ? -6.77 3.141 12.789 1 94.06 338 PHE B CA 1
ATOM 7570 C C . PHE B 1 338 ? -7.059 4.613 13.062 1 94.06 338 PHE B C 1
ATOM 7572 O O . PHE B 1 338 ? -6.156 5.371 13.422 1 94.06 338 PHE B O 1
ATOM 7579 N N . GLY B 1 339 ? -8.328 5.047 12.836 1 90.44 339 GLY B N 1
ATOM 7580 C CA . GLY B 1 339 ? -8.727 6.406 13.156 1 90.44 339 GLY B CA 1
ATOM 7581 C C . GLY B 1 339 ? -8.508 6.762 14.617 1 90.44 339 GLY B C 1
ATOM 7582 O O . GLY B 1 339 ? -8.016 7.844 14.93 1 90.44 339 GLY B O 1
ATOM 7583 N N . MET B 1 340 ? -8.852 5.844 15.469 1 92.31 340 MET B N 1
ATOM 7584 C CA . MET B 1 340 ? -8.656 6.059 16.906 1 92.31 340 MET B CA 1
ATOM 7585 C C . MET B 1 340 ? -7.176 6.113 17.25 1 92.31 340 MET B C 1
ATOM 7587 O O . MET B 1 340 ? -6.758 6.91 18.094 1 92.31 340 MET B O 1
ATOM 7591 N N . TRP B 1 341 ? -6.422 5.242 16.594 1 94.31 341 TRP B N 1
ATOM 7592 C CA . TRP B 1 341 ? -4.98 5.203 16.812 1 94.31 341 TRP B CA 1
ATOM 7593 C C . TRP B 1 341 ? -4.336 6.527 16.406 1 94.31 341 TRP B C 1
ATOM 7595 O O . TRP B 1 341 ? -3.465 7.043 17.109 1 94.31 341 TRP B O 1
ATOM 7605 N N . ARG B 1 342 ? -4.766 7.18 15.359 1 89.88 342 ARG B N 1
ATOM 7606 C CA . ARG B 1 342 ? -4.215 8.43 14.852 1 89.88 342 ARG B CA 1
ATOM 7607 C C . ARG B 1 342 ? -4.559 9.594 15.766 1 89.88 342 ARG B C 1
ATOM 7609 O O . ARG B 1 342 ? -3.834 10.594 15.812 1 89.88 342 ARG B O 1
ATOM 7616 N N . ASN B 1 343 ? -5.629 9.438 16.5 1 89.38 343 ASN B N 1
ATOM 7617 C CA . ASN B 1 343 ? -6.129 10.539 17.328 1 89.38 343 ASN B CA 1
ATOM 7618 C C . ASN B 1 343 ? -5.551 10.5 18.734 1 89.38 343 ASN B C 1
ATOM 7620 O O . ASN B 1 343 ? -5.824 11.383 19.547 1 89.38 343 ASN B O 1
ATOM 7624 N N . ILE B 1 344 ? -4.73 9.562 18.969 1 93 344 ILE B N 1
ATOM 7625 C CA . ILE B 1 344 ? -4.156 9.477 20.312 1 93 344 ILE B CA 1
ATOM 7626 C C . ILE B 1 344 ? -3.316 10.719 20.594 1 93 344 ILE B C 1
ATOM 7628 O O . ILE B 1 344 ? -2.477 11.109 19.781 1 93 344 ILE B O 1
ATOM 7632 N N . GLY B 1 345 ? -3.574 11.453 21.594 1 86.25 345 GLY B N 1
ATOM 7633 C CA . GLY B 1 345 ? -2.779 12.57 22.078 1 86.25 345 GLY B CA 1
ATOM 7634 C C . GLY B 1 345 ? -3.072 13.867 21.344 1 86.25 345 GLY B C 1
ATOM 7635 O O . GLY B 1 345 ? -2.439 14.891 21.609 1 86.25 345 GLY B O 1
ATOM 7636 N N . LYS B 1 346 ? -3.926 13.867 20.359 1 79.38 346 LYS B N 1
ATOM 7637 C CA . LYS B 1 346 ? -4.227 15.086 19.609 1 79.38 346 LYS B CA 1
ATOM 7638 C C . LYS B 1 346 ? -5.172 15.992 20.391 1 79.38 346 LYS B C 1
ATOM 7640 O O . LYS B 1 346 ? -6.066 15.516 21.078 1 79.38 346 LYS B O 1
ATOM 7645 N N . ASP B 1 347 ? -4.758 17.141 20.375 1 70.81 347 ASP B N 1
ATOM 7646 C CA . ASP B 1 347 ? -5.613 18.141 21 1 70.81 347 ASP B CA 1
ATOM 7647 C C . ASP B 1 347 ? -6.574 18.75 20 1 70.81 347 ASP B C 1
ATOM 7649 O O . ASP B 1 347 ? -6.148 19.469 19.078 1 70.81 347 ASP B O 1
ATOM 7653 N N . HIS B 1 348 ? -7.707 18.125 19.891 1 64.06 348 HIS B N 1
ATOM 7654 C CA . HIS B 1 348 ? -8.695 18.672 18.969 1 64.06 348 HIS B CA 1
ATOM 7655 C C . HIS B 1 348 ? -9.484 19.812 19.625 1 64.06 348 HIS B C 1
ATOM 7657 O O . HIS B 1 348 ? -9.875 19.703 20.797 1 64.06 348 HIS B O 1
ATOM 7663 N N . LYS B 1 349 ? -9.469 20.875 19.047 1 59 349 LYS B N 1
ATOM 7664 C CA . LYS B 1 349 ? -10.203 22.031 19.547 1 59 349 LYS B CA 1
ATOM 7665 C C . LYS B 1 349 ? -11.641 21.656 19.891 1 59 349 LYS B C 1
ATOM 7667 O O . LYS B 1 349 ? -12.242 22.234 20.797 1 59 349 LYS B O 1
ATOM 7672 N N . HIS B 1 350 ? -12.109 20.641 19.25 1 58.03 350 HIS B N 1
ATOM 7673 C CA . HIS B 1 350 ? -13.516 20.297 19.453 1 58.03 350 HIS B CA 1
ATOM 7674 C C . HIS B 1 350 ? -13.664 19.109 20.391 1 58.03 350 HIS B C 1
ATOM 7676 O O . HIS B 1 350 ? -14.727 18.484 20.438 1 58.03 350 HIS B O 1
ATOM 7682 N N . ALA B 1 351 ? -12.617 18.766 21.078 1 56.84 351 ALA B N 1
ATOM 7683 C CA . ALA B 1 351 ? -12.688 17.641 22.016 1 56.84 351 ALA B CA 1
ATOM 7684 C C . ALA B 1 351 ? -13.078 18.125 23.422 1 56.84 351 ALA B C 1
ATOM 7686 O O . ALA B 1 351 ? -12.609 19.172 23.875 1 56.84 351 ALA B O 1
ATOM 7687 N N . MET B 1 352 ? -14.273 17.625 23.891 1 55.78 352 MET B N 1
ATOM 7688 C CA . MET B 1 352 ? -14.742 17.984 25.234 1 55.78 352 MET B CA 1
ATOM 7689 C C . MET B 1 352 ? -14.555 16.812 26.203 1 55.78 352 MET B C 1
ATOM 7691 O O . MET B 1 352 ? -14.664 15.648 25.797 1 55.78 352 MET B O 1
ATOM 7695 N N . ALA B 1 353 ? -13.938 17.016 27.328 1 52.47 353 ALA B N 1
ATOM 7696 C CA . ALA B 1 353 ? -13.727 15.953 28.297 1 52.47 353 ALA B CA 1
ATOM 7697 C C . ALA B 1 353 ? -15.023 15.211 28.609 1 52.47 353 ALA B C 1
ATOM 7699 O O . ALA B 1 353 ? -15.031 13.984 28.703 1 52.47 353 ALA B O 1
ATOM 7700 N N . GLN B 1 354 ? -15.969 15.805 29.344 1 51.12 354 GLN B N 1
ATOM 7701 C CA . GLN B 1 354 ? -17.188 15.125 29.797 1 51.12 354 GLN B CA 1
ATOM 7702 C C . GLN B 1 354 ? -18.438 15.852 29.297 1 51.12 354 GLN B C 1
ATOM 7704 O O . GLN B 1 354 ? -18.5 17.078 29.344 1 51.12 354 GLN B O 1
ATOM 7709 N N . HIS B 1 355 ? -19.141 15.328 28.266 1 47.47 355 HIS B N 1
ATOM 7710 C CA . HIS B 1 355 ? -20.438 15.914 27.953 1 47.47 355 HIS B CA 1
ATOM 7711 C C . HIS B 1 355 ? -21.344 15.945 29.188 1 47.47 355 HIS B C 1
ATOM 7713 O O . HIS B 1 355 ? -22.141 15.031 29.406 1 47.47 355 HIS B O 1
ATOM 7719 N N . LEU B 1 356 ? -20.984 16.484 30.234 1 46.12 356 LEU B N 1
ATOM 7720 C CA . LEU B 1 356 ? -21.922 16.547 31.359 1 46.12 356 LEU B CA 1
ATOM 7721 C C . LEU B 1 356 ? -22.922 17.672 31.156 1 46.12 356 LEU B C 1
ATOM 7723 O O . LEU B 1 356 ? -22.547 18.828 30.906 1 46.12 356 LEU B O 1
ATOM 7727 N N . ILE B 1 357 ? -24 17.438 30.5 1 44.69 357 ILE B N 1
ATOM 7728 C CA . ILE B 1 357 ? -25.062 18.438 30.453 1 44.69 357 ILE B CA 1
ATOM 7729 C C . ILE B 1 357 ? -25.859 18.406 31.75 1 44.69 357 ILE B C 1
ATOM 7731 O O . ILE B 1 357 ? -26.328 17.344 32.156 1 44.69 357 ILE B O 1
ATOM 7735 N N . ARG B 1 358 ? -25.812 19.359 32.531 1 39.53 358 ARG B N 1
ATOM 7736 C CA . ARG B 1 358 ? -26.672 19.547 33.688 1 39.53 358 ARG B CA 1
ATOM 7737 C C . ARG B 1 358 ? -28.109 19.828 33.281 1 39.53 358 ARG B C 1
ATOM 7739 O O . ARG B 1 358 ? -28.375 20.844 32.625 1 39.53 358 ARG B O 1
ATOM 7746 N N . LYS B 1 359 ? -28.969 18.859 33.156 1 43.44 359 LYS B N 1
ATOM 7747 C CA . LYS B 1 359 ? -30.375 19.25 33.062 1 43.44 359 LYS B CA 1
ATOM 7748 C C . LYS B 1 359 ? -30.844 19.906 34.375 1 43.44 359 LYS B C 1
ATOM 7750 O O . LYS B 1 359 ? -30.266 19.656 35.438 1 43.44 359 LYS B O 1
ATOM 7755 N N . LYS B 1 360 ? -31.875 20.766 34.312 1 40.28 360 LYS B N 1
ATOM 7756 C CA . LYS B 1 360 ? -32.5 21.547 35.375 1 40.28 360 LYS B CA 1
ATOM 7757 C C . LYS B 1 360 ? -32.625 20.719 36.656 1 40.28 360 LYS B C 1
ATOM 7759 O O . LYS B 1 360 ? -32.5 21.25 37.75 1 40.28 360 LYS B O 1
ATOM 7764 N N . ASP B 1 361 ? -33.438 19.562 36.594 1 39.91 361 ASP B N 1
ATOM 7765 C CA . ASP B 1 361 ? -33.844 18.906 37.844 1 39.91 361 ASP B CA 1
ATOM 7766 C C . ASP B 1 361 ? -32.75 17.984 38.375 1 39.91 361 ASP B C 1
ATOM 7768 O O . ASP B 1 361 ? -32.906 16.766 38.406 1 39.91 361 ASP B O 1
ATOM 7772 N N . ASP B 1 362 ? -31.484 18.391 38.75 1 44.25 362 ASP B N 1
ATOM 7773 C CA . ASP B 1 362 ? -30.391 17.984 39.625 1 44.25 362 ASP B CA 1
ATOM 7774 C C . ASP B 1 362 ? -29.594 16.844 39.031 1 44.25 362 ASP B C 1
ATOM 7776 O O . ASP B 1 362 ? -28.625 16.375 39.625 1 44.25 362 ASP B O 1
ATOM 7780 N N . ASP B 1 363 ? -30.125 16 38.062 1 41.62 363 ASP B N 1
ATOM 7781 C CA . ASP B 1 363 ? -29.359 14.812 37.719 1 41.62 363 ASP B CA 1
ATOM 7782 C C . ASP B 1 363 ? -28.438 15.078 36.531 1 41.62 363 ASP B C 1
ATOM 7784 O O . ASP B 1 363 ? -28.875 15.609 35.5 1 41.62 363 ASP B O 1
ATOM 7788 N N . VAL B 1 364 ? -27.25 15.359 36.594 1 42.06 364 VAL B N 1
ATOM 7789 C CA . VAL B 1 364 ? -26.188 15.43 35.594 1 42.06 364 VAL B CA 1
ATOM 7790 C C . VAL B 1 364 ? -26.219 14.18 34.719 1 42.06 364 VAL B C 1
ATOM 7792 O O . VAL B 1 364 ? -26.062 13.062 35.219 1 42.06 364 VAL B O 1
ATOM 7795 N N . ARG B 1 365 ? -27.016 14.18 33.656 1 43.91 365 ARG B N 1
ATOM 7796 C CA . ARG B 1 365 ? -27 12.984 32.812 1 43.91 365 ARG B CA 1
ATOM 7797 C C . ARG B 1 365 ? -26.031 13.141 31.656 1 43.91 365 ARG B C 1
ATOM 7799 O O . ARG B 1 365 ? -25.797 14.25 31.172 1 43.91 365 ARG B O 1
ATOM 7806 N N . PHE B 1 366 ? -25.172 12.102 31.391 1 46.72 366 PHE B N 1
ATOM 7807 C CA . PHE B 1 366 ? -24.281 11.93 30.25 1 46.72 366 PHE B CA 1
ATOM 7808 C C . PHE B 1 366 ? -25.078 11.953 28.953 1 46.72 366 PHE B C 1
ATOM 7810 O O . PHE B 1 366 ? -26.125 11.312 28.844 1 46.72 366 PHE B O 1
ATOM 7817 N N . GLU B 1 367 ? -25.125 12.992 28.266 1 48.66 367 GLU B N 1
ATOM 7818 C CA . GLU B 1 367 ? -25.75 12.984 26.953 1 48.66 367 GLU B CA 1
ATOM 7819 C C . GLU B 1 367 ? -25.203 11.867 26.078 1 48.66 367 GLU B C 1
ATOM 7821 O O . GLU B 1 367 ? -23.984 11.711 25.969 1 48.66 367 GLU B O 1
ATOM 7826 N N . SER B 1 368 ? -26.062 11.023 25.828 1 47.66 368 SER B N 1
ATOM 7827 C CA . SER B 1 368 ? -25.719 9.867 25.016 1 47.66 368 SER B CA 1
ATOM 7828 C C . SER B 1 368 ? -25.188 10.289 23.641 1 47.66 368 SER B C 1
ATOM 7830 O O . SER B 1 368 ? -25.719 11.211 23.031 1 47.66 368 SER B O 1
ATOM 7832 N N . ASN B 1 369 ? -23.938 10.094 23.344 1 50 369 ASN B N 1
ATOM 7833 C CA . ASN B 1 369 ? -23.281 10.297 22.047 1 50 369 ASN B CA 1
ATOM 7834 C C . ASN B 1 369 ? -24.094 9.719 20.906 1 50 369 ASN B C 1
ATOM 7836 O O . ASN B 1 369 ? -23.766 9.914 19.734 1 50 369 ASN B O 1
ATOM 7840 N N . LEU B 1 370 ? -25.188 9.039 21.234 1 49.75 370 LEU B N 1
ATOM 7841 C CA . LEU B 1 370 ? -25.969 8.359 20.219 1 49.75 370 LEU B CA 1
ATOM 7842 C C . LEU B 1 370 ? -27.125 9.242 19.734 1 49.75 370 LEU B C 1
ATOM 7844 O O . LEU B 1 370 ? -27.891 8.852 18.844 1 49.75 370 LEU B O 1
ATOM 7848 N N . VAL B 1 371 ? -27.281 10.438 20.25 1 48.12 371 VAL B N 1
ATOM 7849 C CA . VAL B 1 371 ? -28.453 11.203 19.797 1 48.12 371 VAL B CA 1
ATOM 7850 C C . VAL B 1 371 ? -28.141 11.914 18.5 1 48.12 371 VAL B C 1
ATOM 7852 O O . VAL B 1 371 ? -27.188 12.703 18.422 1 48.12 371 VAL B O 1
ATOM 7855 N N . LEU B 1 372 ? -28.5 11.328 17.406 1 52.62 372 LEU B N 1
ATOM 7856 C CA . LEU B 1 372 ? -28.375 11.93 16.094 1 52.62 372 LEU B CA 1
ATOM 7857 C C . LEU B 1 372 ? -29.578 12.797 15.758 1 52.62 372 LEU B C 1
ATOM 7859 O O . LEU B 1 372 ? -30.719 12.32 15.812 1 52.62 372 LEU B O 1
ATOM 7863 N N . ASN B 1 373 ? -29.578 14.023 15.875 1 54.69 373 ASN B N 1
ATOM 7864 C CA . ASN B 1 373 ? -30.594 14.859 15.258 1 54.69 373 ASN B CA 1
ATOM 7865 C C . ASN B 1 373 ? -30.453 14.883 13.734 1 54.69 373 ASN B C 1
ATOM 7867 O O . ASN B 1 373 ? -29.453 15.391 13.211 1 54.69 373 ASN B O 1
ATOM 7871 N N . VAL B 1 374 ? -31.188 13.977 13.102 1 62.38 374 VAL B N 1
ATOM 7872 C CA . VAL B 1 374 ? -31.141 13.906 11.641 1 62.38 374 VAL B CA 1
ATOM 7873 C C . VAL B 1 374 ? -32.156 14.867 11.047 1 62.38 374 VAL B C 1
ATOM 7875 O O . VAL B 1 374 ? -33.344 14.742 11.297 1 62.38 374 VAL B O 1
ATOM 7878 N N . ASP B 1 375 ? -31.766 15.992 10.633 1 64.75 375 ASP B N 1
ATOM 7879 C CA . ASP B 1 375 ? -32.625 16.906 9.859 1 64.75 375 ASP B CA 1
ATOM 7880 C C . ASP B 1 375 ? -32.75 16.406 8.414 1 64.75 375 ASP B C 1
ATOM 7882 O O . ASP B 1 375 ? -31.797 16.469 7.641 1 64.75 375 ASP B O 1
ATOM 7886 N N . CYS B 1 376 ? -33.875 15.844 8.18 1 68.69 376 CYS B N 1
ATOM 7887 C CA . CYS B 1 376 ? -34.094 15.305 6.844 1 68.69 376 CYS B CA 1
ATOM 7888 C C . CYS B 1 376 ? -34.719 16.359 5.934 1 68.69 376 CYS B C 1
ATOM 7890 O O . CYS B 1 376 ? -35.281 16.016 4.895 1 68.69 376 CYS B O 1
ATOM 7892 N N . HIS B 1 377 ? -34.531 17.578 6.363 1 73.25 377 HIS B N 1
ATOM 7893 C CA . HIS B 1 377 ? -35 18.641 5.496 1 73.25 377 HIS B CA 1
ATOM 7894 C C . HIS B 1 377 ? -34.281 18.625 4.152 1 73.25 377 HIS B C 1
ATOM 7896 O O . HIS B 1 377 ? -33.062 18.484 4.102 1 73.25 377 HIS B O 1
ATOM 7902 N N . SER B 1 378 ? -35.062 18.609 2.902 1 77.25 378 SER B N 1
ATOM 7903 C CA . SER B 1 378 ? -34.562 18.703 1.543 1 77.25 378 SER B CA 1
ATOM 7904 C C . SER B 1 378 ? -33.906 17.406 1.097 1 77.25 378 SER B C 1
ATOM 7906 O O . SER B 1 378 ? -32.969 17.406 0.319 1 77.25 378 SER B O 1
ATOM 7908 N N . ALA B 1 379 ? -34.188 16.359 1.786 1 86.06 379 ALA B N 1
ATOM 7909 C CA . ALA B 1 379 ? -33.656 15.062 1.399 1 86.06 379 ALA B CA 1
ATOM 7910 C C . ALA B 1 379 ? -34.75 14.062 1.095 1 86.06 379 ALA B C 1
ATOM 7912 O O . ALA B 1 379 ? -34.469 12.93 0.681 1 86.06 379 ALA B O 1
ATOM 7913 N N . ASN B 1 380 ? -36.031 14.438 1.206 1 82.06 380 ASN B N 1
ATOM 7914 C CA . ASN B 1 380 ? -37.156 13.531 1.169 1 82.06 380 ASN B CA 1
ATOM 7915 C C . ASN B 1 380 ? -37.344 12.914 -0.215 1 82.06 380 ASN B C 1
ATOM 7917 O O . ASN B 1 380 ? -37.5 11.695 -0.341 1 82.06 380 ASN B O 1
ATOM 7921 N N . ARG B 1 381 ? -37.375 13.703 -1.258 1 88.69 381 ARG B N 1
ATOM 7922 C CA . ARG B 1 381 ? -37.562 13.18 -2.607 1 88.69 381 ARG B CA 1
ATOM 7923 C C . ARG B 1 381 ? -36.438 12.18 -2.967 1 88.69 381 ARG B C 1
ATOM 7925 O O . ARG B 1 381 ? -36.719 11.148 -3.578 1 88.69 381 ARG B O 1
ATOM 7932 N N . GLY B 1 382 ? -35.156 12.562 -2.613 1 92.31 382 GLY B N 1
ATOM 7933 C CA . GLY B 1 382 ? -34.062 11.641 -2.85 1 92.31 382 GLY B CA 1
ATOM 7934 C C . GLY B 1 382 ? -34.219 10.336 -2.096 1 92.31 382 GLY B C 1
ATOM 7935 O O . GLY B 1 382 ? -33.875 9.266 -2.629 1 92.31 382 GLY B O 1
ATOM 7936 N N . LEU B 1 383 ? -34.719 10.43 -0.918 1 90.75 383 LEU B N 1
ATOM 7937 C CA . LEU B 1 383 ? -34.906 9.242 -0.09 1 90.75 383 LEU B CA 1
ATOM 7938 C C . LEU B 1 383 ? -35.969 8.328 -0.679 1 90.75 383 LEU B C 1
ATOM 7940 O O . LEU B 1 383 ? -35.781 7.117 -0.786 1 90.75 383 LEU B O 1
ATOM 7944 N N . PHE B 1 384 ? -37.094 8.914 -1.091 1 89.69 384 PHE B N 1
ATOM 7945 C CA . PHE B 1 384 ? -38.188 8.125 -1.614 1 89.69 384 PHE B CA 1
ATOM 7946 C C . PHE B 1 384 ? -37.812 7.492 -2.951 1 89.69 384 PHE B C 1
ATOM 7948 O O . PHE B 1 384 ? -38.094 6.316 -3.188 1 89.69 384 PHE B O 1
ATOM 7955 N N . VAL B 1 385 ? -37.188 8.258 -3.805 1 94.25 385 VAL B N 1
ATOM 7956 C CA . VAL B 1 385 ? -36.75 7.719 -5.094 1 94.25 385 VAL B CA 1
ATOM 7957 C C . VAL B 1 385 ? -35.688 6.641 -4.883 1 94.25 385 VAL B C 1
ATOM 7959 O O . VAL B 1 385 ? -35.688 5.621 -5.574 1 94.25 385 VAL B O 1
ATOM 7962 N N . GLY B 1 386 ? -34.844 6.902 -3.965 1 96.12 386 GLY B N 1
ATOM 7963 C CA . GLY B 1 386 ? -33.812 5.914 -3.643 1 96.12 386 GLY B CA 1
ATOM 7964 C C . GLY B 1 386 ? -34.406 4.625 -3.092 1 96.12 386 GLY B C 1
ATOM 7965 O O . GLY B 1 386 ? -34 3.535 -3.502 1 96.12 386 GLY B O 1
ATOM 7966 N N . LEU B 1 387 ? -35.344 4.73 -2.227 1 93.81 387 LEU B N 1
ATOM 7967 C CA . LEU B 1 387 ? -35.969 3.549 -1.655 1 93.81 387 LEU B CA 1
ATOM 7968 C C . LEU B 1 387 ? -36.781 2.791 -2.717 1 93.81 387 LEU B C 1
ATOM 7970 O O . LEU B 1 387 ? -36.812 1.559 -2.697 1 93.81 387 LEU B O 1
ATOM 7974 N N . PHE B 1 388 ? -37.375 3.518 -3.545 1 94.69 388 PHE B N 1
ATOM 7975 C CA . PHE B 1 388 ? -38.031 2.881 -4.668 1 94.69 388 PHE B CA 1
ATOM 7976 C C . PHE B 1 388 ? -37.062 2.102 -5.527 1 94.69 388 PHE B C 1
ATOM 7978 O O . PHE B 1 388 ? -37.344 0.973 -5.934 1 94.69 388 PHE B O 1
ATOM 7985 N N . LEU B 1 389 ? -35.969 2.729 -5.812 1 96.75 389 LEU B N 1
ATOM 7986 C CA . LEU B 1 389 ? -34.906 2.053 -6.574 1 96.75 389 LEU B CA 1
ATOM 7987 C C . LEU B 1 389 ? -34.469 0.788 -5.855 1 96.75 389 LEU B C 1
ATOM 7989 O O . LEU B 1 389 ? -34.25 -0.246 -6.488 1 96.75 389 LEU B O 1
ATOM 7993 N N . LEU B 1 390 ? -34.281 0.897 -4.559 1 96.75 390 LEU B N 1
ATOM 7994 C CA . LEU B 1 390 ? -33.875 -0.258 -3.77 1 96.75 390 LEU B CA 1
ATOM 7995 C C . LEU B 1 390 ? -34.906 -1.365 -3.84 1 96.75 390 LEU B C 1
ATOM 7997 O O . LEU B 1 390 ? -34.562 -2.543 -3.965 1 96.75 390 LEU B O 1
ATOM 8001 N N . PHE B 1 391 ? -36.188 -0.963 -3.814 1 94.44 391 PHE B N 1
ATOM 8002 C CA . PHE B 1 391 ? -37.281 -1.913 -3.92 1 94.44 391 PHE B CA 1
ATOM 8003 C C . PHE B 1 391 ? -37.25 -2.625 -5.266 1 94.44 391 PHE B C 1
ATOM 8005 O O . PHE B 1 391 ? -37.312 -3.854 -5.328 1 94.44 391 PHE B O 1
ATOM 8012 N N . VAL B 1 392 ? -37.062 -1.892 -6.254 1 96 392 VAL B N 1
ATOM 8013 C CA . VAL B 1 392 ? -37 -2.451 -7.602 1 96 392 VAL B CA 1
ATOM 8014 C C . VAL B 1 392 ? -35.812 -3.381 -7.715 1 96 392 VAL B C 1
ATOM 8016 O O . VAL B 1 392 ? -35.875 -4.441 -8.336 1 96 392 VAL B O 1
ATOM 8019 N N . THR B 1 393 ? -34.656 -2.971 -7.145 1 97.12 393 THR B N 1
ATOM 8020 C CA . THR B 1 393 ? -33.438 -3.773 -7.172 1 97.12 393 THR B CA 1
ATOM 8021 C C . THR B 1 393 ? -33.656 -5.117 -6.48 1 97.12 393 THR B C 1
ATOM 8023 O O . THR B 1 393 ? -33.281 -6.16 -7 1 97.12 393 THR B O 1
ATOM 8026 N N . ILE B 1 394 ? -34.344 -5.133 -5.379 1 94.81 394 ILE B N 1
ATOM 8027 C CA . ILE B 1 394 ? -34.625 -6.359 -4.629 1 94.81 394 ILE B CA 1
ATOM 8028 C C . ILE B 1 394 ? -35.562 -7.262 -5.418 1 94.81 394 ILE B C 1
ATOM 8030 O O . ILE B 1 394 ? -35.344 -8.469 -5.512 1 94.81 394 ILE B O 1
ATOM 8034 N N . VAL B 1 395 ? -36.562 -6.707 -6.02 1 94.88 395 VAL B N 1
ATOM 8035 C CA . VAL B 1 395 ? -37.5 -7.477 -6.832 1 94.88 395 VAL B CA 1
ATOM 8036 C C . VAL B 1 395 ? -36.75 -8.102 -8.016 1 94.88 395 VAL B C 1
ATOM 8038 O O . VAL B 1 395 ? -36.938 -9.289 -8.312 1 94.88 395 VAL B O 1
ATOM 8041 N N . THR B 1 396 ? -35.969 -7.32 -8.641 1 96 396 THR B N 1
ATOM 8042 C CA . THR B 1 396 ? -35.188 -7.824 -9.773 1 96 396 THR B CA 1
ATOM 8043 C C . THR B 1 396 ? -34.219 -8.914 -9.336 1 96 396 THR B C 1
ATOM 8045 O O . THR B 1 396 ? -33.969 -9.867 -10.078 1 96 396 THR B O 1
ATOM 8048 N N . LEU B 1 397 ? -33.656 -8.812 -8.195 1 95.19 397 LEU B N 1
ATOM 8049 C CA . LEU B 1 397 ? -32.781 -9.82 -7.648 1 95.19 397 LEU B CA 1
ATOM 8050 C C . LEU B 1 397 ? -33.5 -11.141 -7.438 1 95.19 397 LEU B C 1
ATOM 8052 O O . LEU B 1 397 ? -32.969 -12.211 -7.762 1 95.19 397 LEU B O 1
ATOM 8056 N N . ILE B 1 398 ? -34.688 -11.047 -6.98 1 93.69 398 ILE B N 1
ATOM 8057 C CA . ILE B 1 398 ? -35.5 -12.242 -6.754 1 93.69 398 ILE B CA 1
ATOM 8058 C C . ILE B 1 398 ? -35.812 -12.914 -8.086 1 93.69 398 ILE B C 1
ATOM 8060 O O . ILE B 1 398 ? -35.625 -14.125 -8.234 1 93.69 398 ILE B O 1
ATOM 8064 N N . VAL B 1 399 ? -36.25 -12.164 -9 1 94.94 399 VAL B N 1
ATOM 8065 C CA . VAL B 1 399 ? -36.562 -12.695 -10.328 1 94.94 399 VAL B CA 1
ATOM 8066 C C . VAL B 1 399 ? -35.281 -13.312 -10.93 1 94.94 399 VAL B C 1
ATOM 8068 O O . VAL B 1 399 ? -35.344 -14.352 -11.586 1 94.94 399 VAL B O 1
ATOM 8071 N N . PHE B 1 400 ? -34.188 -12.734 -10.742 1 95.25 400 PHE B N 1
ATOM 8072 C CA . PHE B 1 400 ? -32.906 -13.234 -11.211 1 95.25 400 PHE B CA 1
ATOM 8073 C C . PHE B 1 400 ? -32.625 -14.625 -10.648 1 95.25 400 PHE B C 1
ATOM 8075 O O . PHE B 1 400 ? -32.281 -15.547 -11.398 1 95.25 400 PHE B O 1
ATOM 8082 N N . PHE B 1 401 ? -32.812 -14.82 -9.328 1 92.12 401 PHE B N 1
ATOM 8083 C CA . PHE B 1 401 ? -32.531 -16.109 -8.711 1 92.12 401 PHE B CA 1
ATOM 8084 C C . PHE B 1 401 ? -33.5 -17.172 -9.164 1 92.12 401 PHE B C 1
ATOM 8086 O O . PHE B 1 401 ? -33.156 -18.328 -9.336 1 92.12 401 PHE B O 1
ATOM 8093 N N . VAL B 1 402 ? -34.75 -16.781 -9.422 1 93.19 402 VAL B N 1
ATOM 8094 C CA . VAL B 1 402 ? -35.719 -17.719 -9.938 1 93.19 402 VAL B CA 1
ATOM 8095 C C . VAL B 1 402 ? -35.344 -18.141 -11.352 1 93.19 402 VAL B C 1
ATOM 8097 O O . VAL B 1 402 ? -35.438 -19.328 -11.688 1 93.19 402 VAL B O 1
ATOM 8100 N N . ALA B 1 403 ? -34.875 -17.203 -12.078 1 94.19 403 ALA B N 1
ATOM 8101 C CA . ALA B 1 403 ? -34.5 -17.484 -13.453 1 94.19 403 ALA B CA 1
ATOM 8102 C C . ALA B 1 403 ? -33.25 -18.375 -13.492 1 94.19 403 ALA B C 1
ATOM 8104 O O . ALA B 1 403 ? -33.156 -19.312 -14.281 1 94.19 403 ALA B O 1
ATOM 8105 N N . MET B 1 404 ? -32.281 -18.141 -12.617 1 91.56 404 MET B N 1
ATOM 8106 C CA . MET B 1 404 ? -31.016 -18.859 -12.602 1 91.56 404 MET B CA 1
ATOM 8107 C C . MET B 1 404 ? -31.219 -20.297 -12.109 1 91.56 404 MET B C 1
ATOM 8109 O O . MET B 1 404 ? -30.406 -21.172 -12.414 1 91.56 404 MET B O 1
ATOM 8113 N N . ASN B 1 405 ? -32.281 -20.5 -11.375 1 88.88 405 ASN B N 1
ATOM 8114 C CA . ASN B 1 405 ? -32.562 -21.828 -10.852 1 88.88 405 ASN B CA 1
ATOM 8115 C C . ASN B 1 405 ? -33.406 -22.641 -11.836 1 88.88 405 ASN B C 1
ATOM 8117 O O . ASN B 1 405 ? -33.656 -23.828 -11.602 1 88.88 405 ASN B O 1
ATOM 8121 N N . SER B 1 406 ? -33.75 -21.984 -12.938 1 90.69 406 SER B N 1
ATOM 8122 C CA . SER B 1 406 ? -34.469 -22.688 -13.984 1 90.69 406 SER B CA 1
ATOM 8123 C C . SER B 1 406 ? -33.594 -22.969 -15.18 1 90.69 406 SER B C 1
ATOM 8125 O O . SER B 1 406 ? -32.812 -22.109 -15.609 1 90.69 406 SER B O 1
ATOM 8127 N N . ASP B 1 407 ? -33.531 -24.156 -15.656 1 88.31 407 ASP B N 1
ATOM 8128 C CA . ASP B 1 407 ? -32.719 -24.531 -16.812 1 88.31 407 ASP B CA 1
ATOM 8129 C C . ASP B 1 407 ? -33.188 -23.781 -18.062 1 88.31 407 ASP B C 1
ATOM 8131 O O . ASP B 1 407 ? -32.375 -23.469 -18.938 1 88.31 407 ASP B O 1
ATOM 8135 N N . LYS B 1 408 ? -34.438 -23.391 -18.125 1 91.56 408 LYS B N 1
ATOM 8136 C CA . LYS B 1 408 ? -35.031 -22.797 -19.328 1 91.56 408 LYS B CA 1
ATOM 8137 C C . LYS B 1 408 ? -34.75 -21.297 -19.375 1 91.56 408 LYS B C 1
ATOM 8139 O O . LYS B 1 408 ? -34.625 -20.719 -20.469 1 91.56 408 LYS B O 1
ATOM 8144 N N . TYR B 1 409 ? -34.531 -20.688 -18.203 1 93.69 409 TYR B N 1
ATOM 8145 C CA . TYR B 1 409 ? -34.531 -19.219 -18.188 1 93.69 409 TYR B CA 1
ATOM 8146 C C . TYR B 1 409 ? -33.156 -18.703 -17.734 1 93.69 409 TYR B C 1
ATOM 8148 O O . TYR B 1 409 ? -33.062 -17.547 -17.281 1 93.69 409 TYR B O 1
ATOM 8156 N N . VAL B 1 410 ? -32.156 -19.422 -17.797 1 93.06 410 VAL B N 1
ATOM 8157 C CA . VAL B 1 410 ? -30.844 -19.031 -17.312 1 93.06 410 VAL B CA 1
ATOM 8158 C C . VAL B 1 410 ? -30.312 -17.859 -18.125 1 93.06 410 VAL B C 1
ATOM 8160 O O . VAL B 1 410 ? -29.766 -16.906 -17.578 1 93.06 410 VAL B O 1
ATOM 8163 N N . GLU B 1 411 ? -30.5 -17.875 -19.438 1 92.38 411 GLU B N 1
ATOM 8164 C CA . GLU B 1 411 ? -30.031 -16.797 -20.297 1 92.38 411 GLU B CA 1
ATOM 8165 C C . GLU B 1 411 ? -30.734 -15.484 -19.969 1 92.38 411 GLU B C 1
ATOM 8167 O O . GLU B 1 411 ? -30.125 -14.422 -20.016 1 92.38 411 GLU B O 1
ATOM 8172 N N . THR B 1 412 ? -32.031 -15.633 -19.672 1 93.38 412 THR B N 1
ATOM 8173 C CA . THR B 1 412 ? -32.781 -14.445 -19.281 1 93.38 412 THR B CA 1
ATOM 8174 C C . THR B 1 412 ? -32.25 -13.875 -17.969 1 93.38 412 THR B C 1
ATOM 8176 O O . THR B 1 412 ? -32.25 -12.656 -17.781 1 93.38 412 THR B O 1
ATOM 8179 N N . GLY B 1 413 ? -31.922 -14.797 -17.125 1 94.56 413 GLY B N 1
ATOM 8180 C CA . GLY B 1 413 ? -31.328 -14.344 -15.867 1 94.56 413 GLY B CA 1
ATOM 8181 C C . GLY B 1 413 ? -30.047 -13.562 -16.062 1 94.56 413 GLY B C 1
ATOM 8182 O O . GLY B 1 413 ? -29.859 -12.508 -15.453 1 94.56 413 GLY B O 1
ATOM 8183 N N . VAL B 1 414 ? -29.203 -14.039 -16.938 1 94.06 414 VAL B N 1
ATOM 8184 C CA . VAL B 1 414 ? -27.938 -13.391 -17.203 1 94.06 414 VAL B CA 1
ATOM 8185 C C . VAL B 1 414 ? -28.188 -12.023 -17.844 1 94.06 414 VAL B C 1
ATOM 8187 O O . VAL B 1 414 ? -27.531 -11.039 -17.484 1 94.06 414 VAL B O 1
ATOM 8190 N N . GLU B 1 415 ? -29.125 -11.914 -18.719 1 94.75 415 GLU B N 1
ATOM 8191 C CA . GLU B 1 415 ? -29.469 -10.648 -19.359 1 94.75 415 GLU B CA 1
ATOM 8192 C C . GLU B 1 415 ? -30.062 -9.664 -18.359 1 94.75 415 GLU B C 1
ATOM 8194 O O . GLU B 1 415 ? -29.797 -8.461 -18.422 1 94.75 415 GLU B O 1
ATOM 8199 N N . LEU B 1 416 ? -30.859 -10.18 -17.5 1 95.44 416 LEU B N 1
ATOM 8200 C CA . LEU B 1 416 ? -31.469 -9.352 -16.469 1 95.44 416 LEU B CA 1
ATOM 8201 C C . LEU B 1 416 ? -30.391 -8.703 -15.594 1 95.44 416 LEU B C 1
ATOM 8203 O O . LEU B 1 416 ? -30.531 -7.543 -15.195 1 95.44 416 LEU B O 1
ATOM 8207 N N . GLN B 1 417 ? -29.406 -9.484 -15.266 1 95.44 417 GLN B N 1
ATOM 8208 C CA . GLN B 1 417 ? -28.328 -8.961 -14.453 1 95.44 417 GLN B CA 1
ATOM 8209 C C . GLN B 1 417 ? -27.609 -7.82 -15.172 1 95.44 417 GLN B C 1
ATOM 8211 O O . GLN B 1 417 ? -27.234 -6.82 -14.547 1 95.44 417 GLN B O 1
ATOM 8216 N N . VAL B 1 418 ? -27.344 -7.906 -16.453 1 95.94 418 VAL B N 1
ATOM 8217 C CA . VAL B 1 418 ? -26.656 -6.883 -17.234 1 95.94 418 VAL B CA 1
ATOM 8218 C C . VAL B 1 418 ? -27.5 -5.613 -17.281 1 95.94 418 VAL B C 1
ATOM 8220 O O . VAL B 1 418 ? -26.984 -4.512 -17.062 1 95.94 418 VAL B O 1
ATOM 8223 N N . VAL B 1 419 ? -28.734 -5.801 -17.5 1 96.31 419 VAL B N 1
ATOM 8224 C CA . VAL B 1 419 ? -29.641 -4.656 -17.609 1 96.31 419 VAL B CA 1
ATOM 8225 C C . VAL B 1 419 ? -29.734 -3.941 -16.266 1 96.31 419 VAL B C 1
ATOM 8227 O O . VAL B 1 419 ? -29.719 -2.711 -16.203 1 96.31 419 VAL B O 1
ATOM 8230 N N . GLN B 1 420 ? -29.875 -4.727 -15.289 1 97 420 GLN B N 1
ATOM 8231 C CA . GLN B 1 420 ? -29.984 -4.148 -13.953 1 97 420 GLN B CA 1
ATOM 8232 C C . GLN B 1 420 ? -28.734 -3.373 -13.586 1 97 420 GLN B C 1
ATOM 8234 O O . GLN B 1 420 ? -28.812 -2.221 -13.156 1 97 420 GLN B O 1
ATOM 8239 N N . GLU B 1 421 ? -27.594 -3.959 -13.742 1 96.75 421 GLU B N 1
ATOM 8240 C CA . GLU B 1 421 ? -26.328 -3.305 -13.398 1 96.75 421 GLU B CA 1
ATOM 8241 C C . GLU B 1 421 ? -26.094 -2.074 -14.273 1 96.75 421 GLU B C 1
ATOM 8243 O O . GLU B 1 421 ? -25.656 -1.033 -13.781 1 96.75 421 GLU B O 1
ATOM 8248 N N . MET B 1 422 ? -26.406 -2.141 -15.523 1 97.56 422 MET B N 1
ATOM 8249 C CA . MET B 1 422 ? -26.25 -1.013 -16.438 1 97.56 422 MET B CA 1
ATOM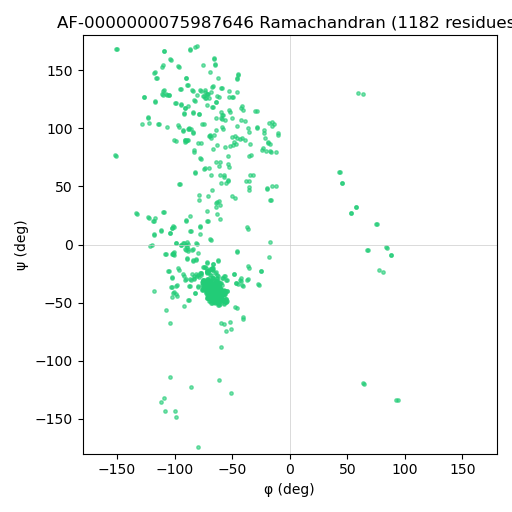 8250 C C . MET B 1 422 ? -27.156 0.146 -16.031 1 97.56 422 MET B C 1
ATOM 8252 O O . MET B 1 422 ? -26.719 1.304 -16.047 1 97.56 422 MET B O 1
ATOM 8256 N N . SER B 1 423 ? -28.359 -0.203 -15.695 1 97.56 423 SER B N 1
ATOM 8257 C CA . SER B 1 423 ? -29.297 0.829 -15.281 1 97.56 423 SER B CA 1
ATOM 8258 C C . SER B 1 423 ? -28.812 1.548 -14.023 1 97.56 423 SER B C 1
ATOM 8260 O O . SER B 1 423 ? -28.875 2.775 -13.938 1 97.56 423 SER B O 1
ATOM 8262 N N . LEU B 1 424 ? -28.344 0.771 -13.07 1 98.25 424 LEU B N 1
ATOM 8263 C CA . LEU B 1 424 ? -27.859 1.358 -11.828 1 98.25 424 LEU B CA 1
ATOM 8264 C C . LEU B 1 424 ? -26.641 2.238 -12.086 1 98.25 424 LEU B C 1
ATOM 8266 O O . LEU B 1 424 ? -26.531 3.332 -11.523 1 98.25 424 LEU B O 1
ATOM 8270 N N . LEU B 1 425 ? -25.734 1.823 -12.961 1 98.31 425 LEU B N 1
ATOM 8271 C CA . LEU B 1 425 ? -24.516 2.568 -13.258 1 98.31 425 LEU B CA 1
ATOM 8272 C C . LEU B 1 425 ? -24.828 3.848 -14.023 1 98.31 425 LEU B C 1
ATOM 8274 O O . LEU B 1 425 ? -24.234 4.898 -13.758 1 98.31 425 LEU B O 1
ATOM 8278 N N . VAL B 1 426 ? -25.75 3.781 -14.953 1 98.19 426 VAL B N 1
ATOM 8279 C CA . VAL B 1 426 ? -26.156 4.957 -15.727 1 98.19 426 VAL B CA 1
ATOM 8280 C C . VAL B 1 426 ? -26.828 5.973 -14.805 1 98.19 426 VAL B C 1
ATOM 8282 O O . VAL B 1 426 ? -26.5 7.164 -14.844 1 98.19 426 VAL B O 1
ATOM 8285 N N . LEU B 1 427 ? -27.734 5.445 -13.977 1 98 427 LEU B N 1
ATOM 8286 C CA . LEU B 1 427 ? -28.375 6.32 -13 1 98 427 LEU B CA 1
ATOM 8287 C C . LEU B 1 427 ? -27.328 6.938 -12.062 1 98 427 LEU B C 1
ATOM 8289 O O . LEU B 1 427 ? -27.453 8.102 -11.672 1 98 427 LEU B O 1
ATOM 8293 N N . GLY B 1 428 ? -26.375 6.098 -11.68 1 98 428 GLY B N 1
ATOM 8294 C CA . GLY B 1 428 ? -25.297 6.609 -10.844 1 98 428 GLY B CA 1
ATOM 8295 C C . GLY B 1 428 ? -24.516 7.723 -11.5 1 98 428 GLY B C 1
ATOM 8296 O O . GLY B 1 428 ? -24.219 8.742 -10.875 1 98 428 GLY B O 1
ATOM 8297 N N . LEU B 1 429 ? -24.203 7.582 -12.75 1 98 429 LEU B N 1
ATOM 8298 C CA . LEU B 1 429 ? -23.422 8.578 -13.484 1 98 429 LEU B CA 1
ATOM 8299 C C . LEU B 1 429 ? -24.219 9.875 -13.641 1 98 429 LEU B C 1
ATOM 8301 O O . LEU B 1 429 ? -23.672 10.961 -13.445 1 98 429 LEU B O 1
ATOM 8305 N N . ILE B 1 430 ? -25.438 9.766 -13.93 1 97.88 430 ILE B N 1
ATOM 8306 C CA . ILE B 1 430 ? -26.297 10.938 -14.078 1 97.88 430 ILE B CA 1
ATOM 8307 C C . ILE B 1 430 ? -26.422 11.664 -12.742 1 97.88 430 ILE B C 1
ATOM 8309 O O . ILE B 1 430 ? -26.266 12.883 -12.68 1 97.88 430 ILE B O 1
ATOM 8313 N N . SER B 1 431 ? -26.641 10.875 -11.711 1 98 431 SER B N 1
ATOM 8314 C CA . SER B 1 431 ? -26.828 11.453 -10.383 1 98 431 SER B CA 1
ATOM 8315 C C . SER B 1 431 ? -25.547 12.125 -9.891 1 98 431 SER B C 1
ATOM 8317 O O . SER B 1 431 ? -25.594 13.188 -9.273 1 98 431 SER B O 1
ATOM 8319 N N . VAL B 1 432 ? -24.438 11.516 -10.148 1 98 432 VAL B N 1
ATOM 8320 C CA . VAL B 1 432 ? -23.156 12.094 -9.742 1 98 432 VAL B CA 1
ATOM 8321 C C . VAL B 1 432 ? -22.953 13.43 -10.453 1 98 432 VAL B C 1
ATOM 8323 O O . VAL B 1 432 ? -22.516 14.406 -9.836 1 98 432 VAL B O 1
ATOM 8326 N N . SER B 1 433 ? -23.266 13.5 -11.727 1 97.12 433 SER B N 1
ATOM 8327 C CA . SER B 1 433 ? -23.109 14.727 -12.508 1 97.12 433 SER B CA 1
ATOM 8328 C C . SER B 1 433 ? -24.031 15.828 -11.992 1 97.12 433 SER B C 1
ATOM 8330 O O . SER B 1 433 ? -23.609 16.984 -11.852 1 97.12 433 SER B O 1
ATOM 8332 N N . LEU B 1 434 ? -25.203 15.508 -11.672 1 96.81 434 LEU B N 1
ATOM 8333 C CA . LEU B 1 434 ? -26.172 16.484 -11.156 1 96.81 434 LEU B CA 1
ATOM 8334 C C . LEU B 1 434 ? -25.75 16.969 -9.773 1 96.81 434 LEU B C 1
ATOM 8336 O O . LEU B 1 434 ? -25.797 18.172 -9.5 1 96.81 434 LEU B O 1
ATOM 8340 N N . ALA B 1 435 ? -25.391 16.031 -8.93 1 97 435 ALA B N 1
ATOM 8341 C CA . ALA B 1 435 ? -24.969 16.391 -7.582 1 97 435 ALA B CA 1
ATOM 8342 C C . ALA B 1 435 ? -23.734 17.297 -7.621 1 97 435 ALA B C 1
ATOM 8344 O O . ALA B 1 435 ? -23.641 18.25 -6.852 1 97 435 ALA B O 1
ATOM 8345 N N . TRP B 1 436 ? -22.891 16.969 -8.484 1 95.19 436 TRP B N 1
ATOM 8346 C CA . TRP B 1 436 ? -21.656 17.734 -8.602 1 95.19 436 TRP B CA 1
ATOM 8347 C C . TRP B 1 436 ? -21.938 19.172 -9.008 1 95.19 436 TRP B C 1
ATOM 8349 O O . TRP B 1 436 ? -21.344 20.109 -8.477 1 95.19 436 TRP B O 1
ATOM 8359 N N . ARG B 1 437 ? -22.828 19.453 -9.914 1 94.44 437 ARG B N 1
ATOM 8360 C CA . ARG B 1 437 ? -23.234 20.781 -10.352 1 94.44 437 ARG B CA 1
ATOM 8361 C C . ARG B 1 437 ? -23.844 21.578 -9.195 1 94.44 437 ARG B C 1
ATOM 8363 O O . ARG B 1 437 ? -23.625 22.781 -9.086 1 94.44 437 ARG B O 1
ATOM 8370 N N . GLN B 1 438 ? -24.484 20.922 -8.359 1 94.56 438 GLN B N 1
ATOM 8371 C CA . GLN B 1 438 ? -25.188 21.578 -7.262 1 94.56 438 GLN B CA 1
ATOM 8372 C C . GLN B 1 438 ? -24.219 21.891 -6.117 1 94.56 438 GLN B C 1
ATOM 8374 O O . GLN B 1 438 ? -24.281 22.969 -5.52 1 94.56 438 GLN B O 1
ATOM 8379 N N . ILE B 1 439 ? -23.359 20.969 -5.828 1 93.44 439 ILE B N 1
ATOM 8380 C CA . ILE B 1 439 ? -22.453 21.141 -4.699 1 93.44 439 ILE B CA 1
ATOM 8381 C C . ILE B 1 439 ? -21.375 22.156 -5.059 1 93.44 439 ILE B C 1
ATOM 8383 O O . ILE B 1 439 ? -20.734 22.734 -4.176 1 93.44 439 ILE B O 1
ATOM 8387 N N . ALA B 1 440 ? -21.203 22.359 -6.34 1 90.5 440 ALA B N 1
ATOM 8388 C CA . ALA B 1 440 ? -20.203 23.328 -6.801 1 90.5 440 ALA B CA 1
ATOM 8389 C C . ALA B 1 440 ? -20.547 24.734 -6.312 1 90.5 440 ALA B C 1
ATOM 8391 O O . ALA B 1 440 ? -19.688 25.609 -6.293 1 90.5 440 ALA B O 1
ATOM 8392 N N . LYS B 1 441 ? -21.719 24.953 -5.84 1 90 441 LYS B N 1
ATOM 8393 C CA . LYS B 1 441 ? -22.172 26.266 -5.355 1 90 441 LYS B CA 1
ATOM 8394 C C . LYS B 1 441 ? -21.75 26.484 -3.904 1 90 441 LYS B C 1
ATOM 8396 O O . LYS B 1 441 ? -21.797 27.609 -3.406 1 90 441 LYS B O 1
ATOM 8401 N N . LEU B 1 442 ? -21.328 25.422 -3.295 1 92.75 442 LEU B N 1
ATOM 8402 C CA . LEU B 1 442 ? -20.984 25.5 -1.882 1 92.75 442 LEU B CA 1
ATOM 8403 C C . LEU B 1 442 ? -19.562 26.047 -1.706 1 92.75 442 LEU B C 1
ATOM 8405 O O . LEU B 1 442 ? -18.828 26.219 -2.684 1 92.75 442 LEU B O 1
ATOM 8409 N N . ASP B 1 443 ? -19.234 26.344 -0.464 1 90.75 443 ASP B N 1
ATOM 8410 C CA . ASP B 1 443 ? -17.906 26.859 -0.128 1 90.75 443 ASP B CA 1
ATOM 8411 C C . ASP B 1 443 ? -16.922 25.703 0.105 1 90.75 443 ASP B C 1
ATOM 8413 O O . ASP B 1 443 ? -17.297 24.531 0.061 1 90.75 443 ASP B O 1
ATOM 8417 N N . VAL B 1 444 ? -15.664 26.125 0.172 1 89.06 444 VAL B N 1
ATOM 8418 C CA . VAL B 1 444 ? -14.633 25.109 0.336 1 89.06 444 VAL B CA 1
ATOM 8419 C C . VAL B 1 444 ? -14.023 25.203 1.732 1 89.06 444 VAL B C 1
ATOM 8421 O O . VAL B 1 444 ? -13.789 26.312 2.236 1 89.06 444 VAL B O 1
ATOM 8424 N N . ASN B 1 445 ? -13.922 24.062 2.35 1 84.94 445 ASN B N 1
ATOM 8425 C CA . ASN B 1 445 ? -13.227 23.953 3.627 1 84.94 445 ASN B CA 1
ATOM 8426 C C . ASN B 1 445 ? -11.758 23.594 3.438 1 84.94 445 ASN B C 1
ATOM 8428 O O . ASN B 1 445 ? -11.43 22.438 3.125 1 84.94 445 ASN B O 1
ATOM 8432 N N . VAL B 1 446 ? -10.852 24.406 3.729 1 75.25 446 VAL B N 1
ATOM 8433 C CA . VAL B 1 446 ? -9.43 24.25 3.463 1 75.25 446 VAL B CA 1
ATOM 8434 C C . VAL B 1 446 ? -8.82 23.297 4.5 1 75.25 446 VAL B C 1
ATOM 8436 O O . VAL B 1 446 ? -7.844 22.609 4.215 1 75.25 446 VAL B O 1
ATOM 8439 N N . TYR B 1 447 ? -9.383 23.141 5.684 1 67.88 447 TYR B N 1
ATOM 8440 C CA . TYR B 1 447 ? -8.758 22.375 6.766 1 67.88 447 TYR B CA 1
ATOM 8441 C C . TYR B 1 447 ? -9.508 21.078 7.016 1 67.88 447 TYR B C 1
ATOM 8443 O O . TYR B 1 447 ? -9.445 20.516 8.109 1 67.88 447 TYR B O 1
ATOM 8451 N N . SER B 1 448 ? -10.094 20.641 6.004 1 73.25 448 SER B N 1
ATOM 8452 C CA . SER B 1 448 ? -10.828 19.391 6.184 1 73.25 448 SER B CA 1
ATOM 8453 C C . SER B 1 448 ? -9.875 18.203 6.32 1 73.25 448 SER B C 1
ATOM 8455 O O . SER B 1 448 ? -8.859 18.125 5.625 1 73.25 448 SER B O 1
ATOM 8457 N N . VAL B 1 449 ? -10.047 17.438 7.406 1 62.66 449 VAL B N 1
ATOM 8458 C CA . VAL B 1 449 ? -9.227 16.25 7.609 1 62.66 449 VAL B CA 1
ATOM 8459 C C . VAL B 1 449 ? -9.891 15.039 6.945 1 62.66 449 VAL B C 1
ATOM 8461 O O . VAL B 1 449 ? -10.742 14.383 7.555 1 62.66 449 VAL B O 1
ATOM 8464 N N . THR B 1 450 ? -9.555 14.805 5.68 1 79.25 450 THR B N 1
ATOM 8465 C CA . THR B 1 450 ? -10.219 13.758 4.918 1 79.25 450 THR B CA 1
ATOM 8466 C C . THR B 1 450 ? -9.195 12.75 4.391 1 79.25 450 THR B C 1
ATOM 8468 O O . THR B 1 450 ? -9.469 12.039 3.42 1 79.25 450 THR B O 1
ATOM 8471 N N . PHE B 1 451 ? -8.109 12.648 4.973 1 79.19 451 PHE B N 1
ATOM 8472 C CA . PHE B 1 451 ? -7.043 11.82 4.422 1 79.19 451 PHE B CA 1
ATOM 8473 C C . PHE B 1 451 ? -7.445 10.352 4.402 1 79.19 451 PHE B C 1
ATOM 8475 O O . PHE B 1 451 ? -7.281 9.672 3.387 1 79.19 451 PHE B O 1
ATOM 8482 N N . LEU B 1 452 ? -7.984 9.867 5.543 1 79.69 452 LEU B N 1
ATOM 8483 C CA . LEU B 1 452 ? -8.305 8.453 5.641 1 79.69 452 LEU B CA 1
ATOM 8484 C C . LEU B 1 452 ? -9.375 8.062 4.621 1 79.69 452 LEU B C 1
ATOM 8486 O O . LEU B 1 452 ? -9.258 7.031 3.959 1 79.69 452 LEU B O 1
ATOM 8490 N N . ASP B 1 453 ? -10.328 8.883 4.426 1 86.19 453 ASP B N 1
ATOM 8491 C CA . ASP B 1 453 ? -11.391 8.625 3.461 1 86.19 453 ASP B CA 1
ATOM 8492 C C . ASP B 1 453 ? -10.852 8.633 2.033 1 86.19 453 ASP B C 1
ATOM 8494 O O . ASP B 1 453 ? -11.164 7.746 1.239 1 86.19 453 ASP B O 1
ATOM 8498 N N . ASP B 1 454 ? -10 9.562 1.75 1 87.56 454 ASP B N 1
ATOM 8499 C CA . ASP B 1 454 ? -9.383 9.633 0.428 1 87.56 454 ASP B CA 1
ATOM 8500 C C . ASP B 1 454 ? -8.516 8.406 0.161 1 87.56 454 ASP B C 1
ATOM 8502 O O . ASP B 1 454 ? -8.586 7.816 -0.917 1 87.56 454 ASP B O 1
ATOM 8506 N N . PHE B 1 455 ? -7.836 8.07 1.133 1 85.75 455 PHE B N 1
ATOM 8507 C CA . PHE B 1 455 ? -6.918 6.949 0.985 1 85.75 455 PHE B CA 1
ATOM 8508 C C . PHE B 1 455 ? -7.684 5.656 0.723 1 85.75 455 PHE B C 1
ATOM 8510 O O . PHE B 1 455 ? -7.34 4.898 -0.188 1 85.75 455 PHE B O 1
ATOM 8517 N N . LEU B 1 456 ? -8.688 5.453 1.504 1 88.06 456 LEU B N 1
ATOM 8518 C CA . LEU B 1 456 ? -9.445 4.215 1.381 1 88.06 456 LEU B CA 1
ATOM 8519 C C . LEU B 1 456 ? -10.141 4.133 0.025 1 88.06 456 LEU B C 1
ATOM 8521 O O . LEU B 1 456 ? -10.211 3.061 -0.579 1 88.06 456 LEU B O 1
ATOM 8525 N N . MET B 1 457 ? -10.586 5.234 -0.48 1 90.69 457 MET B N 1
ATOM 8526 C CA . MET B 1 457 ? -11.242 5.254 -1.784 1 90.69 457 MET B CA 1
ATOM 8527 C C . MET B 1 457 ? -10.234 5.027 -2.904 1 90.69 457 MET B C 1
ATOM 8529 O O . MET B 1 457 ? -10.477 4.23 -3.812 1 90.69 457 MET B O 1
ATOM 8533 N N . PHE B 1 458 ? -9.086 5.605 -2.793 1 89.88 458 PHE B N 1
ATOM 8534 C CA . PHE B 1 458 ? -8.078 5.512 -3.84 1 89.88 458 PHE B CA 1
ATOM 8535 C C . PHE B 1 458 ? -7.418 4.141 -3.836 1 89.88 458 PHE B C 1
ATOM 8537 O O . PHE B 1 458 ? -7.039 3.625 -4.891 1 89.88 458 PHE B O 1
ATOM 8544 N N . PHE B 1 459 ? -7.344 3.615 -2.707 1 89.88 459 PHE B N 1
ATOM 8545 C CA . PHE B 1 459 ? -6.711 2.312 -2.545 1 89.88 459 PHE B CA 1
ATOM 8546 C C . PHE B 1 459 ? -7.496 1.231 -3.273 1 89.88 459 PHE B C 1
ATOM 8548 O O . PHE B 1 459 ? -6.941 0.2 -3.656 1 89.88 459 PHE B O 1
ATOM 8555 N N . THR B 1 460 ? -8.797 1.402 -3.523 1 95 460 THR B N 1
ATOM 8556 C CA . THR B 1 460 ? -9.656 0.396 -4.145 1 95 460 THR B CA 1
ATOM 8557 C C . THR B 1 460 ? -9.641 0.538 -5.664 1 95 460 THR B C 1
ATOM 8559 O O . THR B 1 460 ? -10.023 -0.388 -6.383 1 95 460 THR B O 1
ATOM 8562 N N . LEU B 1 461 ? -9.117 1.593 -6.234 1 95.44 461 LEU B N 1
ATOM 8563 C CA . LEU B 1 461 ? -9.234 1.914 -7.652 1 95.44 461 LEU B CA 1
ATOM 8564 C C . LEU B 1 461 ? -8.445 0.917 -8.5 1 95.44 461 LEU B C 1
ATOM 8566 O O . LEU B 1 461 ? -8.945 0.428 -9.516 1 95.44 461 LEU B O 1
ATOM 8570 N N . PRO B 1 462 ? -7.211 0.513 -8.094 1 94.94 462 PRO B N 1
ATOM 8571 C CA . PRO B 1 462 ? -6.469 -0.444 -8.914 1 94.94 462 PRO B CA 1
ATOM 8572 C C . PRO B 1 462 ? -7.227 -1.756 -9.125 1 94.94 462 PRO B C 1
ATOM 8574 O O . PRO B 1 462 ? -7.086 -2.395 -10.164 1 94.94 462 PRO B O 1
ATOM 8577 N N . PHE B 1 463 ? -8.047 -2.119 -8.18 1 96 463 PHE B N 1
ATOM 8578 C CA . PHE B 1 463 ? -8.758 -3.391 -8.258 1 96 463 PHE B CA 1
ATOM 8579 C C . PHE B 1 463 ? -9.906 -3.305 -9.258 1 96 463 PHE B C 1
ATOM 8581 O O . PHE B 1 463 ? -10.211 -4.281 -9.953 1 96 463 PHE B O 1
ATOM 8588 N N . PHE B 1 464 ? -10.516 -2.086 -9.359 1 97 464 PHE B N 1
ATOM 8589 C CA . PHE B 1 464 ? -11.492 -1.863 -10.414 1 97 464 PHE B CA 1
ATOM 8590 C C . PHE B 1 464 ? -10.828 -1.926 -11.789 1 97 464 PHE B C 1
ATOM 8592 O O . PHE B 1 464 ? -11.383 -2.494 -12.727 1 97 464 PHE B O 1
ATOM 8599 N N . PHE B 1 465 ? -9.648 -1.429 -11.875 1 97.44 465 PHE B N 1
ATOM 8600 C CA . PHE B 1 465 ? -8.945 -1.395 -13.156 1 97.44 465 PHE B CA 1
ATOM 8601 C C . PHE B 1 465 ? -8.508 -2.795 -13.57 1 97.44 465 PHE B C 1
ATOM 8603 O O . PHE B 1 465 ? -8.688 -3.191 -14.719 1 97.44 465 PHE B O 1
ATOM 8610 N N . ILE B 1 466 ? -7.992 -3.527 -12.641 1 97.19 466 ILE B N 1
ATOM 8611 C CA . ILE B 1 466 ? -7.535 -4.883 -12.938 1 97.19 466 ILE B CA 1
ATOM 8612 C C . ILE B 1 466 ? -8.719 -5.734 -13.398 1 97.19 466 ILE B C 1
ATOM 8614 O O . ILE B 1 466 ? -8.664 -6.352 -14.461 1 97.19 466 ILE B O 1
ATOM 8618 N N . ASN B 1 467 ? -9.781 -5.715 -12.578 1 96.06 467 ASN B N 1
ATOM 8619 C CA . ASN B 1 467 ? -10.969 -6.504 -12.898 1 96.06 467 ASN B CA 1
ATOM 8620 C C . ASN B 1 467 ? -11.602 -6.051 -14.211 1 96.06 467 ASN B C 1
ATOM 8622 O O . ASN B 1 467 ? -11.914 -6.875 -15.07 1 96.06 467 ASN B O 1
ATOM 8626 N N . GLY B 1 468 ? -11.719 -4.789 -14.43 1 96.38 468 GLY B N 1
ATOM 8627 C CA . GLY B 1 468 ? -12.359 -4.23 -15.609 1 96.38 468 GLY B CA 1
ATOM 8628 C C . GLY B 1 468 ? -11.578 -4.469 -16.891 1 96.38 468 GLY B C 1
ATOM 8629 O O . GLY B 1 468 ? -12.148 -4.891 -17.906 1 96.38 468 GLY B O 1
ATOM 8630 N N . ILE B 1 469 ? -10.312 -4.301 -16.906 1 96.19 469 ILE B N 1
ATOM 8631 C CA . ILE B 1 469 ? -9.484 -4.434 -18.094 1 96.19 469 ILE B CA 1
ATOM 8632 C C . ILE B 1 469 ? -9.445 -5.898 -18.531 1 96.19 469 ILE B C 1
ATOM 8634 O O . ILE B 1 469 ? -9.641 -6.203 -19.703 1 96.19 469 ILE B O 1
ATOM 8638 N N . LEU B 1 470 ? -9.25 -6.789 -17.578 1 96.12 470 LEU B N 1
ATOM 8639 C CA . LEU B 1 470 ? -9.188 -8.203 -17.922 1 96.12 470 LEU B CA 1
ATOM 8640 C C . LEU B 1 470 ? -10.531 -8.711 -18.422 1 96.12 470 LEU B C 1
ATOM 8642 O O . LEU B 1 470 ? -10.586 -9.531 -19.344 1 96.12 470 LEU B O 1
ATOM 8646 N N . THR B 1 471 ? -11.609 -8.18 -17.812 1 96.38 471 THR B N 1
ATOM 8647 C CA . THR B 1 471 ? -12.938 -8.57 -18.281 1 96.38 471 THR B CA 1
ATOM 8648 C C . THR B 1 471 ? -13.203 -8.023 -19.688 1 96.38 471 THR B C 1
ATOM 8650 O O . THR B 1 471 ? -13.711 -8.742 -20.547 1 96.38 471 THR B O 1
ATOM 8653 N N . VAL B 1 472 ? -12.836 -6.832 -19.953 1 96.81 472 VAL B N 1
ATOM 8654 C CA . VAL B 1 472 ? -13.031 -6.211 -21.25 1 96.81 472 VAL B CA 1
ATOM 8655 C C . VAL B 1 472 ? -12.227 -6.961 -22.312 1 96.81 472 VAL B C 1
ATOM 8657 O O . VAL B 1 472 ? -12.734 -7.254 -23.391 1 96.81 472 VAL B O 1
ATOM 8660 N N . TRP B 1 473 ? -10.992 -7.332 -22.016 1 95.38 473 TRP B N 1
ATOM 8661 C CA . TRP B 1 473 ? -10.141 -8.07 -22.938 1 95.38 473 TRP B CA 1
ATOM 8662 C C . TRP B 1 473 ? -10.766 -9.414 -23.297 1 95.38 473 TRP B C 1
ATOM 8664 O O . TRP B 1 473 ? -10.766 -9.805 -24.469 1 95.38 473 TRP B O 1
ATOM 8674 N N . ALA B 1 474 ? -11.281 -10.094 -22.281 1 96.19 474 ALA B N 1
ATOM 8675 C CA . ALA B 1 474 ? -11.883 -11.398 -22.5 1 96.19 474 ALA B CA 1
ATOM 8676 C C . ALA B 1 474 ? -13.195 -11.273 -23.281 1 96.19 474 ALA B C 1
ATOM 8678 O O . ALA B 1 474 ? -13.445 -12.039 -24.203 1 96.19 474 ALA B O 1
ATOM 8679 N N . GLU B 1 475 ? -14.023 -10.281 -22.938 1 96.94 475 GLU B N 1
ATOM 8680 C CA . GLU B 1 475 ? -15.32 -10.094 -23.578 1 96.94 475 GLU B CA 1
ATOM 8681 C C . GLU B 1 475 ? -15.164 -9.641 -25.031 1 96.94 475 GLU B C 1
ATOM 8683 O O . GLU B 1 475 ? -15.992 -9.984 -25.875 1 96.94 475 GLU B O 1
ATOM 8688 N N . LEU B 1 476 ? -14.117 -8.914 -25.312 1 96.06 476 LEU B N 1
ATOM 8689 C CA . LEU B 1 476 ? -13.836 -8.508 -26.688 1 96.06 476 LEU B CA 1
ATOM 8690 C C . LEU B 1 476 ? -13.5 -9.711 -27.562 1 96.06 476 LEU B C 1
ATOM 8692 O O . LEU B 1 476 ? -13.875 -9.766 -28.734 1 96.06 476 LEU B O 1
ATOM 8696 N N . GLN B 1 477 ? -12.82 -10.711 -26.969 1 94.25 477 GLN B N 1
ATOM 8697 C CA . GLN B 1 477 ? -12.5 -11.938 -27.688 1 94.25 477 GLN B CA 1
ATOM 8698 C C . GLN B 1 477 ? -13.766 -12.727 -28.016 1 94.25 477 GLN B C 1
ATOM 8700 O O . GLN B 1 477 ? -13.859 -13.344 -29.078 1 94.25 477 GLN B O 1
ATOM 8705 N N . ASP B 1 478 ? -14.766 -12.656 -27.125 1 94.69 478 ASP B N 1
ATOM 8706 C CA . ASP B 1 478 ? -16.031 -13.352 -27.344 1 94.69 478 ASP B CA 1
ATOM 8707 C C . ASP B 1 478 ? -17.016 -12.469 -28.109 1 94.69 478 ASP B C 1
ATOM 8709 O O . ASP B 1 478 ? -18.172 -12.844 -28.297 1 94.69 478 ASP B O 1
ATOM 8713 N N . THR B 1 479 ? -16.641 -11.234 -28.516 1 94.5 479 THR B N 1
ATOM 8714 C CA . THR B 1 479 ? -17.438 -10.273 -29.266 1 94.5 479 THR B CA 1
ATOM 8715 C C . THR B 1 479 ? -18.734 -9.945 -28.531 1 94.5 479 THR B C 1
ATOM 8717 O O . THR B 1 479 ? -19.797 -9.859 -29.141 1 94.5 479 THR B O 1
ATOM 8720 N N . ASN B 1 480 ? -18.656 -9.977 -27.203 1 95.31 480 ASN B N 1
ATOM 8721 C CA . ASN B 1 480 ? -19.781 -9.539 -26.375 1 95.31 480 ASN B CA 1
ATOM 8722 C C . ASN B 1 480 ? -19.688 -8.055 -26.047 1 95.31 480 ASN B C 1
ATOM 8724 O O . ASN B 1 480 ? -19.25 -7.68 -24.969 1 95.31 480 ASN B O 1
ATOM 8728 N N . TYR B 1 481 ? -20.188 -7.207 -26.797 1 95.88 481 TYR B N 1
ATOM 8729 C CA . TYR B 1 481 ? -20.016 -5.762 -26.703 1 95.88 481 TYR B CA 1
ATOM 8730 C C . TYR B 1 481 ? -20.844 -5.191 -25.562 1 95.88 481 TYR B C 1
ATOM 8732 O O . TYR B 1 481 ? -20.469 -4.18 -24.953 1 95.88 481 TYR B O 1
ATOM 8740 N N . VAL B 1 482 ? -21.953 -5.832 -25.281 1 95.75 482 VAL B N 1
ATOM 8741 C CA . VAL B 1 482 ? -22.812 -5.336 -24.219 1 95.75 482 VAL B CA 1
ATOM 8742 C C . VAL B 1 482 ? -22.062 -5.383 -22.891 1 95.75 482 VAL B C 1
ATOM 8744 O O . VAL B 1 482 ? -22.062 -4.41 -22.125 1 95.75 482 VAL B O 1
ATOM 8747 N N . ARG B 1 483 ? -21.359 -6.453 -22.688 1 95.62 483 ARG B N 1
ATOM 8748 C CA . ARG B 1 483 ? -20.609 -6.602 -21.438 1 95.62 483 ARG B CA 1
ATOM 8749 C C . ARG B 1 483 ? -19.375 -5.703 -21.438 1 95.62 483 ARG B C 1
ATOM 8751 O O . ARG B 1 483 ? -18.953 -5.215 -20.391 1 95.62 483 ARG B O 1
ATOM 8758 N N . VAL B 1 484 ? -18.797 -5.449 -22.609 1 97.31 484 VAL B N 1
ATOM 8759 C CA . VAL B 1 484 ? -17.688 -4.512 -22.719 1 97.31 484 VAL B CA 1
ATOM 8760 C C . VAL B 1 484 ? -18.141 -3.119 -22.297 1 97.31 484 VAL B C 1
ATOM 8762 O O . VAL B 1 484 ? -17.484 -2.469 -21.484 1 97.31 484 VAL B O 1
ATOM 8765 N N . ILE B 1 485 ? -19.281 -2.736 -22.797 1 97.38 485 ILE B N 1
ATOM 8766 C CA . ILE B 1 485 ? -19.812 -1.42 -22.484 1 97.38 485 ILE B CA 1
ATOM 8767 C C . ILE B 1 485 ? -20.109 -1.339 -20.984 1 97.38 485 ILE B C 1
ATOM 8769 O O . ILE B 1 485 ? -19.828 -0.322 -20.344 1 97.38 485 ILE B O 1
ATOM 8773 N N . LEU B 1 486 ? -20.641 -2.396 -20.422 1 96.88 486 LEU B N 1
ATOM 8774 C CA . LEU B 1 486 ? -20.969 -2.447 -19 1 96.88 486 LEU B CA 1
ATOM 8775 C C . LEU B 1 486 ? -19.719 -2.242 -18.141 1 96.88 486 LEU B C 1
ATOM 8777 O O . LEU B 1 486 ? -19.734 -1.439 -17.203 1 96.88 486 LEU B O 1
ATOM 8781 N N . ASN B 1 487 ? -18.688 -2.932 -18.484 1 96.81 487 ASN B N 1
ATOM 8782 C CA . ASN B 1 487 ? -17.469 -2.846 -17.688 1 96.81 487 ASN B CA 1
ATOM 8783 C C . ASN B 1 487 ? -16.781 -1.494 -17.859 1 96.81 487 ASN B C 1
ATOM 8785 O O . ASN B 1 487 ? -16.219 -0.951 -16.906 1 96.81 487 ASN B O 1
ATOM 8789 N N . VAL B 1 488 ? -16.797 -0.948 -19.031 1 97.44 488 VAL B N 1
ATOM 8790 C CA . VAL B 1 488 ? -16.234 0.382 -19.266 1 97.44 488 VAL B CA 1
ATOM 8791 C C . VAL B 1 488 ? -17.047 1.42 -18.5 1 97.44 488 VAL B C 1
ATOM 8793 O O . VAL B 1 488 ? -16.484 2.33 -17.875 1 97.44 488 VAL B O 1
ATOM 8796 N N . LEU B 1 489 ? -18.344 1.241 -18.531 1 97.81 489 LEU B N 1
ATOM 8797 C CA . LEU B 1 489 ? -19.234 2.131 -17.812 1 97.81 489 LEU B CA 1
ATOM 8798 C C . LEU B 1 489 ? -18.953 2.09 -16.312 1 97.81 489 LEU B C 1
ATOM 8800 O O . LEU B 1 489 ? -19 3.123 -15.641 1 97.81 489 LEU B O 1
ATOM 8804 N N . GLU B 1 490 ? -18.688 0.938 -15.805 1 97.69 490 GLU B N 1
ATOM 8805 C CA . GLU B 1 490 ? -18.375 0.796 -14.383 1 97.69 490 GLU B CA 1
ATOM 8806 C C . GLU B 1 490 ? -17.109 1.56 -14.016 1 97.69 490 GLU B C 1
ATOM 8808 O O . GLU B 1 490 ? -17.078 2.271 -13.008 1 97.69 490 GLU B O 1
ATOM 8813 N N . ILE B 1 491 ? -16.094 1.479 -14.797 1 97.06 491 ILE B N 1
ATOM 8814 C CA . ILE B 1 491 ? -14.828 2.17 -14.555 1 97.06 491 ILE B CA 1
ATOM 8815 C C . ILE B 1 491 ? -15.047 3.68 -14.594 1 97.06 491 ILE B C 1
ATOM 8817 O O . ILE B 1 491 ? -14.578 4.406 -13.719 1 97.06 491 ILE B O 1
ATOM 8821 N N . ILE B 1 492 ? -15.797 4.121 -15.531 1 97.12 492 ILE B N 1
ATOM 8822 C CA . ILE B 1 492 ? -16.078 5.547 -15.68 1 97.12 492 ILE B CA 1
ATOM 8823 C C . ILE B 1 492 ? -16.875 6.043 -14.477 1 97.12 492 ILE B C 1
ATOM 8825 O O . ILE B 1 492 ? -16.562 7.098 -13.914 1 97.12 492 ILE B O 1
ATOM 8829 N N . GLN B 1 493 ? -17.844 5.289 -14.117 1 97.75 493 GLN B N 1
ATOM 8830 C CA . GLN B 1 493 ? -18.688 5.676 -12.992 1 97.75 493 GLN B CA 1
ATOM 8831 C C . GLN B 1 493 ? -17.891 5.762 -11.703 1 97.75 493 GLN B C 1
ATOM 8833 O O . GLN B 1 493 ? -18.062 6.688 -10.906 1 97.75 493 GLN B O 1
ATOM 8838 N N . VAL B 1 494 ? -17.016 4.816 -11.469 1 97.12 494 VAL B N 1
ATOM 8839 C CA . VAL B 1 494 ? -16.203 4.781 -10.25 1 97.12 494 VAL B CA 1
ATOM 8840 C C . VAL B 1 494 ? -15.234 5.961 -10.242 1 97.12 494 VAL B C 1
ATOM 8842 O O . VAL B 1 494 ? -15.031 6.594 -9.203 1 97.12 494 VAL B O 1
ATOM 8845 N N . ILE B 1 495 ? -14.664 6.293 -11.367 1 96.38 495 ILE B N 1
ATOM 8846 C CA . ILE B 1 495 ? -13.742 7.414 -11.469 1 96.38 495 ILE B CA 1
ATOM 8847 C C . ILE B 1 495 ? -14.469 8.719 -11.156 1 96.38 495 ILE B C 1
ATOM 8849 O O . ILE B 1 495 ? -14.023 9.5 -10.312 1 96.38 495 ILE B O 1
ATOM 8853 N N . PHE B 1 496 ? -15.602 8.914 -11.766 1 96.5 496 PHE B N 1
ATOM 8854 C CA . PHE B 1 496 ? -16.375 10.141 -11.57 1 96.5 496 PHE B CA 1
ATOM 8855 C C . PHE B 1 496 ? -16.859 10.25 -10.133 1 96.5 496 PHE B C 1
ATOM 8857 O O . PHE B 1 496 ? -16.781 11.32 -9.523 1 96.5 496 PHE B O 1
ATOM 8864 N N . GLN B 1 497 ? -17.312 9.172 -9.656 1 97.25 497 GLN B N 1
ATOM 8865 C CA . GLN B 1 497 ? -17.844 9.188 -8.305 1 97.25 497 GLN B CA 1
ATOM 8866 C C . GLN B 1 497 ? -16.75 9.445 -7.281 1 97.25 497 GLN B C 1
ATOM 8868 O O . GLN B 1 497 ? -16.953 10.164 -6.301 1 97.25 497 GLN B O 1
ATOM 8873 N N . THR B 1 498 ? -15.594 8.867 -7.469 1 96.31 498 THR B N 1
ATOM 8874 C CA . THR B 1 498 ? -14.477 9.055 -6.551 1 96.31 498 THR B CA 1
ATOM 8875 C C . THR B 1 498 ? -14.062 10.523 -6.5 1 96.31 498 THR B C 1
ATOM 8877 O O . THR B 1 498 ? -13.859 11.078 -5.422 1 96.31 498 THR B O 1
ATOM 8880 N N . VAL B 1 499 ? -13.969 11.148 -7.648 1 94.94 499 VAL B N 1
ATOM 8881 C CA . VAL B 1 499 ? -13.578 12.555 -7.723 1 94.94 499 VAL B CA 1
ATOM 8882 C C . VAL B 1 499 ? -14.664 13.422 -7.074 1 94.94 499 VAL B C 1
ATOM 8884 O O . VAL B 1 499 ? -14.359 14.359 -6.34 1 94.94 499 VAL B O 1
ATOM 8887 N N . PHE B 1 500 ? -15.875 13.102 -7.305 1 96.25 500 PHE B N 1
ATOM 8888 C CA . PHE B 1 500 ? -17 13.828 -6.742 1 96.25 500 PHE B CA 1
ATOM 8889 C C . PHE B 1 500 ? -17 13.758 -5.223 1 96.25 500 PHE B C 1
ATOM 8891 O O . PHE B 1 500 ? -17.125 14.773 -4.543 1 96.25 500 PHE B O 1
ATOM 8898 N N . ILE B 1 501 ? -16.875 12.539 -4.703 1 95.88 501 ILE B N 1
ATOM 8899 C CA . ILE B 1 501 ? -16.906 12.336 -3.26 1 95.88 501 ILE B CA 1
ATOM 8900 C C . ILE B 1 501 ? -15.75 13.078 -2.605 1 95.88 501 ILE B C 1
ATOM 8902 O O . ILE B 1 501 ? -15.922 13.727 -1.571 1 95.88 501 ILE B O 1
ATOM 8906 N N . SER B 1 502 ? -14.602 12.984 -3.193 1 93.44 502 SER B N 1
ATOM 8907 C CA . SER B 1 502 ? -13.43 13.672 -2.654 1 93.44 502 SER B CA 1
ATOM 8908 C C . SER B 1 502 ? -13.648 15.188 -2.623 1 93.44 502 SER B C 1
ATOM 8910 O O . SER B 1 502 ? -13.258 15.852 -1.665 1 93.44 502 SER B O 1
ATOM 8912 N N . ASP B 1 503 ? -14.258 15.711 -3.619 1 93 503 ASP B N 1
ATOM 8913 C CA . ASP B 1 503 ? -14.578 17.141 -3.652 1 93 503 ASP B CA 1
ATOM 8914 C C . ASP B 1 503 ? -15.641 17.484 -2.617 1 93 503 ASP B C 1
ATOM 8916 O O . ASP B 1 503 ? -15.539 18.5 -1.932 1 93 503 ASP B O 1
ATOM 8920 N N . GLY B 1 504 ? -16.594 16.641 -2.529 1 93.31 504 GLY B N 1
ATOM 8921 C CA . GLY B 1 504 ? -17.688 16.875 -1.599 1 93.31 504 GLY B CA 1
ATOM 8922 C C . GLY B 1 504 ? -17.234 16.906 -0.149 1 93.31 504 GLY B C 1
ATOM 8923 O O . GLY B 1 504 ? -17.766 17.688 0.649 1 93.31 504 GLY B O 1
ATOM 8924 N N . LEU B 1 505 ? -16.328 16.109 0.185 1 91.75 505 LEU B N 1
ATOM 8925 C CA . LEU B 1 505 ? -15.836 16.031 1.555 1 91.75 505 LEU B CA 1
ATOM 8926 C C . LEU B 1 505 ? -15.109 17.328 1.939 1 91.75 505 LEU B C 1
ATOM 8928 O O . LEU B 1 505 ? -14.922 17.609 3.125 1 91.75 505 LEU B O 1
ATOM 8932 N N . ARG B 1 506 ? -14.727 18.125 0.997 1 91.69 506 ARG B N 1
ATOM 8933 C CA . ARG B 1 506 ? -13.992 19.359 1.245 1 91.69 506 ARG B CA 1
ATOM 8934 C C . ARG B 1 506 ? -14.898 20.578 1.109 1 91.69 506 ARG B C 1
ATOM 8936 O O . ARG B 1 506 ? -14.422 21.703 1.069 1 91.69 506 ARG B O 1
ATOM 8943 N N . ARG B 1 507 ? -16.141 20.344 1.003 1 91.25 507 ARG B N 1
ATOM 8944 C CA . ARG B 1 507 ? -17.094 21.438 0.872 1 91.25 507 ARG B CA 1
ATOM 8945 C C . ARG B 1 507 ? -17.719 21.797 2.221 1 91.25 507 ARG B C 1
ATOM 8947 O O . ARG B 1 507 ? -17.75 20.969 3.133 1 91.25 507 ARG B O 1
ATOM 8954 N N . CYS B 1 508 ? -18.141 23.016 2.361 1 90.56 508 CYS B N 1
ATOM 8955 C CA . CYS B 1 508 ? -18.828 23.516 3.541 1 90.56 508 CYS B CA 1
ATOM 8956 C C . CYS B 1 508 ? -19.781 24.656 3.172 1 90.56 508 CYS B C 1
ATOM 8958 O O . CYS B 1 508 ? -19.875 25.031 2.004 1 90.56 508 CYS B O 1
ATOM 8960 N N . SER B 1 509 ? -20.625 25.031 4.074 1 90.5 509 SER B N 1
ATOM 8961 C CA . SER B 1 509 ? -21.547 26.125 3.887 1 90.5 509 SER B CA 1
ATOM 8962 C C . SER B 1 509 ? -21.391 27.188 4.973 1 90.5 509 SER B C 1
ATOM 8964 O O . SER B 1 509 ? -21.797 26.984 6.117 1 90.5 509 SER B O 1
ATOM 8966 N N . ASN B 1 510 ? -20.859 28.281 4.527 1 87.88 510 ASN B N 1
ATOM 8967 C CA . ASN B 1 510 ? -20.656 29.359 5.488 1 87.88 510 ASN B CA 1
ATOM 8968 C C . ASN B 1 510 ? -21.797 30.375 5.449 1 87.88 510 ASN B C 1
ATOM 8970 O O . ASN B 1 510 ? -22 31.125 6.41 1 87.88 510 ASN B O 1
ATOM 8974 N N . LYS B 1 511 ? -22.516 30.422 4.344 1 87.88 511 LYS B N 1
ATOM 8975 C CA . LYS B 1 511 ? -23.656 31.312 4.203 1 87.88 511 LYS B CA 1
ATOM 8976 C C . LYS B 1 511 ? -24.938 30.656 4.695 1 87.88 511 LYS B C 1
ATOM 8978 O O . LYS B 1 511 ? -25.172 29.484 4.438 1 87.88 511 LYS B O 1
ATOM 8983 N N . SER B 1 512 ? -25.719 31.312 5.367 1 88.12 512 SER B N 1
ATOM 8984 C CA . SER B 1 512 ? -26.969 30.812 5.914 1 88.12 512 SER B CA 1
ATOM 8985 C C . SER B 1 512 ? -27.922 30.359 4.809 1 88.12 512 SER B C 1
ATOM 8987 O O . SER B 1 512 ? -28.688 29.406 4.977 1 88.12 512 SER B O 1
ATOM 8989 N N . GLU B 1 513 ? -27.859 31.031 3.701 1 88.25 513 GLU B N 1
ATOM 8990 C CA . GLU B 1 513 ? -28.719 30.672 2.578 1 88.25 513 GLU B CA 1
ATOM 8991 C C . GLU B 1 513 ? -28.422 29.25 2.09 1 88.25 5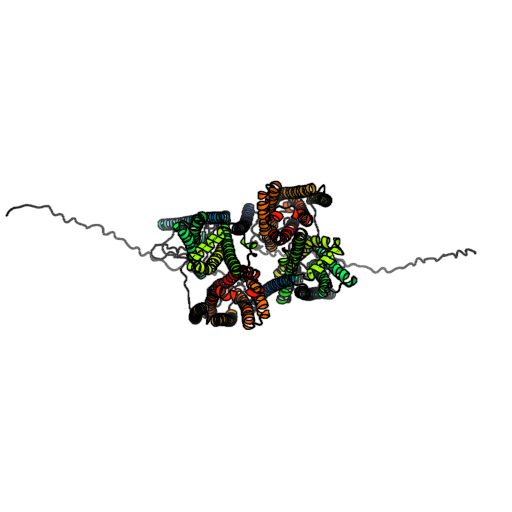13 GLU B C 1
ATOM 8993 O O . GLU B 1 513 ? -29.328 28.484 1.8 1 88.25 513 GLU B O 1
ATOM 8998 N N . LEU B 1 514 ? -27.219 29.062 2.045 1 88.62 514 LEU B N 1
ATOM 8999 C CA . LEU B 1 514 ? -26.797 27.734 1.59 1 88.62 514 LEU B CA 1
ATOM 9000 C C . LEU B 1 514 ? -27.141 26.672 2.619 1 88.62 514 LEU B C 1
ATOM 9002 O O . LEU B 1 514 ? -27.453 25.531 2.258 1 88.62 514 LEU B O 1
ATOM 9006 N N . GLN B 1 515 ? -27.094 26.984 3.869 1 87.94 515 GLN B N 1
ATOM 9007 C CA . GLN B 1 515 ? -27.422 26.047 4.938 1 87.94 515 GLN B CA 1
ATOM 9008 C C . GLN B 1 515 ? -28.906 25.719 4.941 1 87.94 515 GLN B C 1
ATOM 9010 O O . GLN B 1 515 ? -29.297 24.625 5.367 1 87.94 515 GLN B O 1
ATOM 9015 N N . PHE B 1 516 ? -29.609 26.656 4.438 1 86.44 516 PHE B N 1
ATOM 9016 C CA . PHE B 1 516 ? -31.047 26.438 4.395 1 86.44 516 PHE B CA 1
ATOM 9017 C C . PHE B 1 516 ? -31.453 25.703 3.121 1 86.44 516 PHE B C 1
ATOM 9019 O O . PHE B 1 516 ? -32.219 24.734 3.168 1 86.44 516 PHE B O 1
ATOM 9026 N N . ARG B 1 517 ? -30.984 26.109 1.938 1 87.75 517 ARG B N 1
ATOM 9027 C CA . ARG B 1 517 ? -31.344 25.531 0.651 1 87.75 517 ARG B CA 1
ATOM 9028 C C . ARG B 1 517 ? -30.75 24.141 0.49 1 87.75 517 ARG B C 1
ATOM 9030 O O . ARG B 1 517 ? -31.359 23.266 -0.12 1 87.75 517 ARG B O 1
ATOM 9037 N N . LYS B 1 518 ? -29.578 23.953 1.062 1 91.5 518 LYS B N 1
ATOM 9038 C CA . LYS B 1 518 ? -28.844 22.703 1.014 1 91.5 518 LYS B CA 1
ATOM 9039 C C . LYS B 1 518 ? -28.875 22.094 -0.388 1 91.5 518 LYS B C 1
ATOM 9041 O O . LYS B 1 518 ? -29.359 20.984 -0.58 1 91.5 518 LYS B O 1
ATOM 9046 N N . PRO B 1 519 ? -28.359 22.734 -1.33 1 91.94 519 PRO B N 1
ATOM 9047 C CA . PRO B 1 519 ? -28.375 22.25 -2.713 1 91.94 519 PRO B CA 1
ATOM 9048 C C . PRO B 1 519 ? -27.688 20.891 -2.867 1 91.94 519 PRO B C 1
ATOM 9050 O O . PRO B 1 519 ? -26.609 20.672 -2.324 1 91.94 519 PRO B O 1
ATOM 9053 N N . GLY B 1 520 ? -28.344 19.969 -3.613 1 93.88 520 GLY B N 1
ATOM 9054 C CA . GLY B 1 520 ? -27.75 18.688 -3.955 1 93.88 520 GLY B CA 1
ATOM 9055 C C . GLY B 1 520 ? -28 17.609 -2.906 1 93.88 520 GLY B C 1
ATOM 9056 O O . GLY B 1 520 ? -27.703 16.438 -3.123 1 93.88 520 GLY B O 1
ATOM 9057 N N . ARG B 1 521 ? -28.531 18 -1.802 1 94 521 ARG B N 1
ATOM 9058 C CA . ARG B 1 521 ? -28.703 17.062 -0.699 1 94 521 ARG B CA 1
ATOM 9059 C C . ARG B 1 521 ? -29.641 15.914 -1.096 1 94 521 ARG B C 1
ATOM 9061 O O . ARG B 1 521 ? -29.438 14.773 -0.686 1 94 521 ARG B O 1
ATOM 9068 N N . GLU B 1 522 ? -30.625 16.172 -1.916 1 94.12 522 GLU B N 1
ATOM 9069 C CA . GLU B 1 522 ? -31.562 15.156 -2.395 1 94.12 522 GLU B CA 1
ATOM 9070 C C . GLU B 1 522 ? -30.844 14.141 -3.283 1 94.12 522 GLU B C 1
ATOM 9072 O O . GLU B 1 522 ? -31.047 12.93 -3.137 1 94.12 522 GLU B O 1
ATOM 9077 N N . VAL B 1 523 ? -30.078 14.633 -4.113 1 96.38 523 VAL B N 1
ATOM 9078 C CA . VAL B 1 523 ? -29.375 13.758 -5.055 1 96.38 523 VAL B CA 1
ATOM 9079 C C . VAL B 1 523 ? -28.328 12.93 -4.312 1 96.38 523 VAL B C 1
ATOM 9081 O O . VAL B 1 523 ? -28.109 11.766 -4.645 1 96.38 523 VAL B O 1
ATOM 9084 N N . ILE B 1 524 ? -27.703 13.523 -3.314 1 96.69 524 ILE B N 1
ATOM 9085 C CA . ILE B 1 524 ? -26.719 12.812 -2.508 1 96.69 524 ILE B CA 1
ATOM 9086 C C . ILE B 1 524 ? -27.406 11.68 -1.742 1 96.69 524 ILE B C 1
ATOM 9088 O O . ILE B 1 524 ? -26.875 10.578 -1.638 1 96.69 524 ILE B O 1
ATOM 9092 N N . THR B 1 525 ? -28.594 11.938 -1.247 1 95.25 525 THR B N 1
ATOM 9093 C CA . THR B 1 525 ? -29.359 10.906 -0.568 1 95.25 525 THR B CA 1
ATOM 9094 C C . THR B 1 525 ? -29.656 9.75 -1.516 1 95.25 525 THR B C 1
ATOM 9096 O O . THR B 1 525 ? -29.531 8.578 -1.142 1 95.25 525 THR B O 1
ATOM 9099 N N . PHE B 1 526 ? -30.062 10.07 -2.684 1 97.06 526 PHE B N 1
ATOM 9100 C CA . PHE B 1 526 ? -30.312 9.055 -3.701 1 97.06 526 PHE B CA 1
ATOM 9101 C C . PHE B 1 526 ? -29.062 8.242 -3.982 1 97.06 526 PHE B C 1
ATOM 9103 O O . PHE B 1 526 ? -29.109 7.016 -4.102 1 97.06 526 PHE B O 1
ATOM 9110 N N . LEU B 1 527 ? -27.906 8.922 -4.086 1 97.94 527 LEU B N 1
ATOM 9111 C CA . LEU B 1 527 ? -26.641 8.273 -4.383 1 97.94 527 LEU B CA 1
ATOM 9112 C C . LEU B 1 527 ? -26.234 7.32 -3.264 1 97.94 527 LEU B C 1
ATOM 9114 O O . LEU B 1 527 ? -25.625 6.281 -3.516 1 97.94 527 LEU B O 1
ATOM 9118 N N . ILE B 1 528 ? -26.516 7.656 -1.996 1 96.62 528 ILE B N 1
ATOM 9119 C CA . ILE B 1 528 ? -26.25 6.777 -0.863 1 96.62 528 ILE B CA 1
ATOM 9120 C C . ILE B 1 528 ? -26.953 5.441 -1.062 1 96.62 528 ILE B C 1
ATOM 9122 O O . ILE B 1 528 ? -26.328 4.379 -0.986 1 96.62 528 ILE B O 1
ATOM 9126 N N . ILE B 1 529 ? -28.203 5.52 -1.396 1 96.81 529 ILE B N 1
ATOM 9127 C CA . ILE B 1 529 ? -29.016 4.324 -1.543 1 96.81 529 ILE B CA 1
ATOM 9128 C C . ILE B 1 529 ? -28.609 3.564 -2.801 1 96.81 529 ILE B C 1
ATOM 9130 O O . ILE B 1 529 ? -28.578 2.332 -2.811 1 96.81 529 ILE B O 1
ATOM 9134 N N . LEU B 1 530 ? -28.281 4.312 -3.812 1 98 530 LEU B N 1
ATOM 9135 C CA . LEU B 1 530 ? -27.828 3.697 -5.055 1 98 530 LEU B CA 1
ATOM 9136 C C . LEU B 1 530 ? -26.578 2.861 -4.824 1 98 530 LEU B C 1
ATOM 9138 O O . LEU B 1 530 ? -26.453 1.756 -5.355 1 98 530 LEU B O 1
ATOM 9142 N N . ASN B 1 531 ? -25.609 3.348 -4.059 1 97.69 531 ASN B N 1
ATOM 9143 C CA . ASN B 1 531 ? -24.391 2.594 -3.773 1 97.69 531 ASN B CA 1
ATOM 9144 C C . ASN B 1 531 ? -24.688 1.348 -2.943 1 97.69 531 ASN B C 1
ATOM 9146 O O . ASN B 1 531 ? -24.062 0.304 -3.139 1 97.69 531 ASN B O 1
ATOM 9150 N N . VAL B 1 532 ? -25.609 1.417 -2.074 1 96.19 532 VAL B N 1
ATOM 9151 C CA . VAL B 1 532 ? -26.016 0.245 -1.311 1 96.19 532 VAL B CA 1
ATOM 9152 C C . VAL B 1 532 ? -26.656 -0.779 -2.244 1 96.19 532 VAL B C 1
ATOM 9154 O O . VAL B 1 532 ? -26.406 -1.979 -2.131 1 96.19 532 VAL B O 1
ATOM 9157 N N . ALA B 1 533 ? -27.469 -0.29 -3.139 1 97.25 533 ALA B N 1
ATOM 9158 C CA . ALA B 1 533 ? -28.094 -1.172 -4.121 1 97.25 533 ALA B CA 1
ATOM 9159 C C . ALA B 1 533 ? -27.047 -1.877 -4.973 1 97.25 533 ALA B C 1
ATOM 9161 O O . ALA B 1 533 ? -27.141 -3.082 -5.223 1 97.25 533 ALA B O 1
ATOM 9162 N N . LEU B 1 534 ? -26.094 -1.121 -5.422 1 97.25 534 LEU B N 1
ATOM 9163 C CA . LEU B 1 534 ? -25.016 -1.703 -6.211 1 97.25 534 LEU B CA 1
ATOM 9164 C C . LEU B 1 534 ? -24.234 -2.73 -5.395 1 97.25 534 LEU B C 1
ATOM 9166 O O . LEU B 1 534 ? -23.828 -3.766 -5.922 1 97.25 534 LEU B O 1
ATOM 9170 N N . TRP B 1 535 ? -23.969 -2.467 -4.125 1 95.56 535 TRP B N 1
ATOM 9171 C CA . TRP B 1 535 ? -23.297 -3.414 -3.234 1 95.56 535 TRP B CA 1
ATOM 9172 C C . TRP B 1 535 ? -24.094 -4.707 -3.121 1 95.56 535 TRP B C 1
ATOM 9174 O O . TRP B 1 535 ? -23.531 -5.801 -3.197 1 95.56 535 TRP B O 1
ATOM 9184 N N . ILE B 1 536 ? -25.406 -4.609 -2.977 1 94.06 536 ILE B N 1
ATOM 9185 C CA . ILE B 1 536 ? -26.281 -5.77 -2.84 1 94.06 536 ILE B CA 1
ATOM 9186 C C . ILE B 1 536 ? -26.234 -6.602 -4.121 1 94.06 536 ILE B C 1
ATOM 9188 O O . ILE B 1 536 ? -26.047 -7.824 -4.066 1 94.06 536 ILE B O 1
ATOM 9192 N N . VAL B 1 537 ? -26.375 -5.949 -5.207 1 94.69 537 VAL B N 1
ATOM 9193 C CA . VAL B 1 537 ? -26.422 -6.629 -6.5 1 94.69 537 VAL B CA 1
ATOM 9194 C C . VAL B 1 537 ? -25.094 -7.355 -6.746 1 94.69 537 VAL B C 1
ATOM 9196 O O . VAL B 1 537 ? -25.078 -8.531 -7.109 1 94.69 537 VAL B O 1
ATOM 9199 N N . ASN B 1 538 ? -23.984 -6.684 -6.477 1 92.62 538 ASN B N 1
ATOM 9200 C CA . ASN B 1 538 ? -22.672 -7.285 -6.723 1 92.62 538 ASN B CA 1
ATOM 9201 C C . ASN B 1 538 ? -22.375 -8.391 -5.723 1 92.62 538 ASN B C 1
ATOM 9203 O O . ASN B 1 538 ? -21.703 -9.367 -6.059 1 92.62 538 ASN B O 1
ATOM 9207 N N . THR B 1 539 ? -22.859 -8.344 -4.566 1 91.5 539 THR B N 1
ATOM 9208 C CA . THR B 1 539 ? -22.609 -9.336 -3.527 1 91.5 539 THR B CA 1
ATOM 9209 C C . THR B 1 539 ? -23.344 -10.633 -3.836 1 91.5 539 THR B C 1
ATOM 9211 O O . THR B 1 539 ? -22.781 -11.719 -3.748 1 91.5 539 THR B O 1
ATOM 9214 N N . PHE B 1 540 ? -24.578 -10.609 -4.32 1 90.44 540 PHE B N 1
ATOM 9215 C CA . PHE B 1 540 ? -25.406 -11.805 -4.391 1 90.44 540 PHE B CA 1
ATOM 9216 C C . PHE B 1 540 ? -25.438 -12.359 -5.809 1 90.44 540 PHE B C 1
ATOM 9218 O O . PHE B 1 540 ? -25.609 -13.562 -6.004 1 90.44 540 PHE B O 1
ATOM 9225 N N . GLN B 1 541 ? -25.266 -11.5 -6.762 1 91.75 541 GLN B N 1
ATOM 9226 C CA . GLN B 1 541 ? -25.438 -11.984 -8.125 1 91.75 541 GLN B CA 1
ATOM 9227 C C . GLN B 1 541 ? -24.109 -12.445 -8.711 1 91.75 541 GLN B C 1
ATOM 9229 O O . GLN B 1 541 ? -24.078 -13.289 -9.609 1 91.75 541 GLN B O 1
ATOM 9234 N N . HIS B 1 542 ? -23.016 -11.938 -8.242 1 87.75 542 HIS B N 1
ATOM 9235 C CA . HIS B 1 542 ? -21.719 -12.141 -8.898 1 87.75 542 HIS B CA 1
ATOM 9236 C C . HIS B 1 542 ? -21.344 -13.617 -8.898 1 87.75 542 HIS B C 1
ATOM 9238 O O . HIS B 1 542 ? -20.844 -14.133 -9.906 1 87.75 542 HIS B O 1
ATOM 9244 N N . LYS B 1 543 ? -21.547 -14.32 -7.859 1 83.19 543 LYS B N 1
ATOM 9245 C CA . LYS B 1 543 ? -21.141 -15.727 -7.762 1 83.19 543 LYS B CA 1
ATOM 9246 C C . LYS B 1 543 ? -21.953 -16.594 -8.719 1 83.19 543 LYS B C 1
ATOM 9248 O O . LYS B 1 543 ? -21.453 -17.594 -9.242 1 83.19 543 LYS B O 1
ATOM 9253 N N . SER B 1 544 ? -23.188 -16.188 -9.008 1 86.69 544 SER B N 1
ATOM 9254 C CA . SER B 1 544 ? -24.062 -16.984 -9.859 1 86.69 544 SER B CA 1
ATOM 9255 C C . SER B 1 544 ? -23.734 -16.781 -11.336 1 86.69 544 SER B C 1
ATOM 9257 O O . SER B 1 544 ? -23.953 -17.672 -12.156 1 86.69 544 SER B O 1
ATOM 9259 N N . ILE B 1 545 ? -23.188 -15.672 -11.656 1 89.94 545 ILE B N 1
ATOM 9260 C CA . ILE B 1 545 ? -22.984 -15.367 -13.07 1 89.94 545 ILE B CA 1
ATOM 9261 C C . ILE B 1 545 ? -21.547 -15.641 -13.469 1 89.94 545 ILE B C 1
ATOM 9263 O O . ILE B 1 545 ? -21.188 -15.594 -14.648 1 89.94 545 ILE B O 1
ATOM 9267 N N . GLU B 1 546 ? -20.672 -15.961 -12.57 1 86.06 546 GLU B N 1
ATOM 9268 C CA . GLU B 1 546 ? -19.234 -16.109 -12.781 1 86.06 546 GLU B CA 1
ATOM 9269 C C . GLU B 1 546 ? -18.938 -17.094 -13.906 1 86.06 546 GLU B C 1
ATOM 9271 O O . GLU B 1 546 ? -18.062 -16.844 -14.742 1 86.06 546 GLU B O 1
ATOM 9276 N N . SER B 1 547 ? -19.688 -18.172 -13.969 1 84.19 547 SER B N 1
ATOM 9277 C CA . SER B 1 547 ? -19.453 -19.219 -14.953 1 84.19 547 SER B CA 1
ATOM 9278 C C . SER B 1 547 ? -19.844 -18.766 -16.359 1 84.19 547 SER B C 1
ATOM 9280 O O . SER B 1 547 ? -19.422 -19.344 -17.344 1 84.19 547 SER B O 1
ATOM 9282 N N . PHE B 1 548 ? -20.625 -17.672 -16.422 1 87.94 548 PHE B N 1
ATOM 9283 C CA . PHE B 1 548 ? -21.094 -17.203 -17.703 1 87.94 548 PHE B CA 1
ATOM 9284 C C . PHE B 1 548 ? -20.234 -16.062 -18.219 1 87.94 548 PHE B C 1
ATOM 9286 O O . PHE B 1 548 ? -20.406 -15.594 -19.344 1 87.94 548 PHE B O 1
ATOM 9293 N N . LEU B 1 549 ? -19.234 -15.734 -17.453 1 90.81 549 LEU B N 1
ATOM 9294 C CA . LEU B 1 549 ? -18.375 -14.625 -17.828 1 90.81 549 LEU B CA 1
ATOM 9295 C C . LEU B 1 549 ? -17.203 -15.117 -18.688 1 90.81 549 LEU B C 1
ATOM 9297 O O . LEU B 1 549 ? -16.672 -16.203 -18.438 1 90.81 549 LEU B O 1
ATOM 9301 N N . ALA B 1 550 ? -16.859 -14.312 -19.625 1 93.94 550 ALA B N 1
ATOM 9302 C CA . ALA B 1 550 ? -15.805 -14.648 -20.578 1 93.94 550 ALA B CA 1
ATOM 9303 C C . ALA B 1 550 ? -14.477 -14.867 -19.859 1 93.94 550 ALA B C 1
ATOM 9305 O O . ALA B 1 550 ? -13.703 -15.766 -20.234 1 93.94 550 ALA B O 1
ATOM 9306 N N . PRO B 1 551 ? -14.141 -14.086 -18.844 1 93.62 551 PRO B N 1
ATOM 9307 C CA . PRO B 1 551 ? -12.844 -14.273 -18.203 1 93.62 551 PRO B CA 1
ATOM 9308 C C . PRO B 1 551 ? -12.672 -15.672 -17.609 1 93.62 551 PRO B C 1
ATOM 9310 O O . PRO B 1 551 ? -11.562 -16.219 -17.609 1 93.62 551 PRO B O 1
ATOM 9313 N N . GLU B 1 552 ? -13.703 -16.281 -17.125 1 90.19 552 GLU B N 1
ATOM 9314 C CA . GLU B 1 552 ? -13.602 -17.625 -16.594 1 90.19 552 GLU B CA 1
ATOM 9315 C C . GLU B 1 552 ? -13.234 -18.641 -17.672 1 90.19 552 GLU B C 1
ATOM 9317 O O . GLU B 1 552 ? -12.453 -19.562 -17.438 1 90.19 552 GLU B O 1
ATOM 9322 N N . ARG B 1 553 ? -13.711 -18.469 -18.797 1 88.94 553 ARG B N 1
ATOM 9323 C CA . ARG B 1 553 ? -13.453 -19.359 -19.906 1 88.94 553 ARG B CA 1
ATOM 9324 C C . ARG B 1 553 ? -12.055 -19.141 -20.484 1 88.94 553 ARG B C 1
ATOM 9326 O O . ARG B 1 553 ? -11.367 -20.109 -20.828 1 88.94 553 ARG B O 1
ATOM 9333 N N . HIS B 1 554 ? -11.695 -17.938 -20.531 1 90.81 554 HIS B N 1
ATOM 9334 C CA . HIS B 1 554 ? -10.445 -17.625 -21.203 1 90.81 554 HIS B CA 1
ATOM 9335 C C . HIS B 1 554 ? -9.258 -17.75 -20.266 1 90.81 554 HIS B C 1
ATOM 9337 O O . HIS B 1 554 ? -8.172 -18.156 -20.672 1 90.81 554 HIS B O 1
ATOM 9343 N N . TYR B 1 555 ? -9.461 -17.375 -18.984 1 89.94 555 TYR B N 1
ATOM 9344 C CA . TYR B 1 555 ? -8.336 -17.359 -18.062 1 89.94 555 TYR B CA 1
ATOM 9345 C C . TYR B 1 555 ? -8.383 -18.547 -17.109 1 89.94 555 TYR B C 1
ATOM 9347 O O . TYR B 1 555 ? -7.391 -18.859 -16.453 1 89.94 555 TYR B O 1
ATOM 9355 N N . GLY B 1 556 ? -9.445 -19.156 -16.859 1 87.62 556 GLY B N 1
ATOM 9356 C CA . GLY B 1 556 ? -9.578 -20.328 -16.016 1 87.62 556 GLY B CA 1
ATOM 9357 C C . GLY B 1 556 ? -9.219 -20.078 -14.562 1 87.62 556 GLY B C 1
ATOM 9358 O O . GLY B 1 556 ? -9.742 -19.141 -13.953 1 87.62 556 GLY B O 1
ATOM 9359 N N . ILE B 1 557 ? -8.219 -20.766 -14.055 1 83.12 557 ILE B N 1
ATOM 9360 C CA . ILE B 1 557 ? -7.848 -20.734 -12.648 1 83.12 557 ILE B CA 1
ATOM 9361 C C . ILE B 1 557 ? -7.238 -19.375 -12.312 1 83.12 557 ILE B C 1
ATOM 9363 O O . ILE B 1 557 ? -7.402 -18.875 -11.195 1 83.12 557 ILE B O 1
ATOM 9367 N N . GLN B 1 558 ? -6.555 -18.75 -13.219 1 86.62 558 GLN B N 1
ATOM 9368 C CA . GLN B 1 558 ? -5.965 -17.438 -12.977 1 86.62 558 GLN B CA 1
ATOM 9369 C C . GLN B 1 558 ? -7.043 -16.406 -12.664 1 86.62 558 GLN B C 1
ATOM 9371 O O . GLN B 1 558 ? -6.832 -15.516 -11.836 1 86.62 558 GLN B O 1
ATOM 9376 N N . TRP B 1 559 ? -8.172 -16.562 -13.297 1 90.44 559 TRP B N 1
ATOM 9377 C CA . TRP B 1 559 ? -9.266 -15.633 -13.062 1 90.44 559 TRP B CA 1
ATOM 9378 C C . TRP B 1 559 ? -9.828 -15.797 -11.648 1 90.44 559 TRP B C 1
ATOM 9380 O O . TRP B 1 559 ? -10.219 -14.812 -11.016 1 90.44 559 TRP B O 1
ATOM 9390 N N . MET B 1 560 ? -9.867 -17.031 -11.219 1 87.5 560 MET B N 1
ATOM 9391 C CA . MET B 1 560 ? -10.352 -17.297 -9.859 1 87.5 560 MET B CA 1
ATOM 9392 C C . MET B 1 560 ? -9.523 -16.516 -8.836 1 87.5 560 MET B C 1
ATOM 9394 O O . MET B 1 560 ? -10.086 -15.914 -7.914 1 87.5 560 MET B O 1
ATOM 9398 N N . PHE B 1 561 ? -8.273 -16.469 -9.078 1 86.19 561 PHE B N 1
ATOM 9399 C CA . PHE B 1 561 ? -7.402 -15.742 -8.172 1 86.19 561 PHE B CA 1
ATOM 9400 C C . PHE B 1 561 ? -7.625 -14.234 -8.289 1 86.19 561 PHE B C 1
ATOM 9402 O O . PHE B 1 561 ? -7.68 -13.531 -7.281 1 86.19 561 PHE B O 1
ATOM 9409 N N . VAL B 1 562 ? -7.762 -13.781 -9.5 1 91.25 562 VAL B N 1
ATOM 9410 C CA . VAL B 1 562 ? -7.977 -12.359 -9.742 1 91.25 562 VAL B CA 1
ATOM 9411 C C . VAL B 1 562 ? -9.297 -11.922 -9.109 1 91.25 562 VAL B C 1
ATOM 9413 O O . VAL B 1 562 ? -9.367 -10.875 -8.453 1 91.25 562 VAL B O 1
ATOM 9416 N N . GLU B 1 563 ? -10.242 -12.664 -9.242 1 92.25 563 GLU B N 1
ATOM 9417 C CA . GLU B 1 563 ? -11.578 -12.328 -8.75 1 92.25 563 GLU B CA 1
ATOM 9418 C C . GLU B 1 563 ? -11.609 -12.273 -7.227 1 92.25 563 GLU B C 1
ATOM 9420 O O . GLU B 1 563 ? -12.18 -11.352 -6.645 1 92.25 563 GLU B O 1
ATOM 9425 N N . HIS B 1 564 ? -11.008 -13.203 -6.598 1 89.94 564 HIS B N 1
ATOM 9426 C CA . HIS B 1 564 ? -11.016 -13.234 -5.141 1 89.94 564 HIS B CA 1
ATOM 9427 C C . HIS B 1 564 ? -10.148 -12.117 -4.566 1 89.94 564 HIS B C 1
ATOM 9429 O O . HIS B 1 564 ? -10.375 -11.664 -3.439 1 89.94 564 HIS B O 1
ATOM 9435 N N . ALA B 1 565 ? -9.219 -11.672 -5.383 1 89.19 565 ALA B N 1
ATOM 9436 C CA . ALA B 1 565 ? -8.359 -10.57 -4.938 1 89.19 565 ALA B CA 1
ATOM 9437 C C . ALA B 1 565 ? -9.047 -9.227 -5.156 1 89.19 565 ALA B C 1
ATOM 9439 O O . ALA B 1 565 ? -8.812 -8.273 -4.406 1 89.19 565 ALA B O 1
ATOM 9440 N N . THR B 1 566 ? -9.891 -9.109 -6.141 1 94.44 566 THR B N 1
ATOM 9441 C CA . THR B 1 566 ? -10.398 -7.805 -6.547 1 94.44 566 THR B CA 1
ATOM 9442 C C . THR B 1 566 ? -11.812 -7.586 -6.02 1 94.44 566 THR B C 1
ATOM 9444 O O . THR B 1 566 ? -12.133 -6.504 -5.516 1 94.44 566 THR B O 1
ATOM 9447 N N . LEU B 1 567 ? -12.672 -8.539 -5.957 1 93.25 567 LEU B N 1
ATOM 9448 C CA . LEU B 1 567 ? -14.102 -8.383 -5.688 1 93.25 567 LEU B CA 1
ATOM 9449 C C . LEU B 1 567 ? -14.328 -7.848 -4.277 1 93.25 567 LEU B C 1
ATOM 9451 O O . LEU B 1 567 ? -15.117 -6.918 -4.078 1 93.25 567 LEU B O 1
ATOM 9455 N N . PRO B 1 568 ? -13.633 -8.359 -3.279 1 90.56 568 PRO B N 1
ATOM 9456 C CA . PRO B 1 568 ? -13.883 -7.844 -1.931 1 90.56 568 PRO B CA 1
ATOM 9457 C C . PRO B 1 568 ? -13.586 -6.352 -1.81 1 90.56 568 PRO B C 1
ATOM 9459 O O . PRO B 1 568 ? -14.32 -5.625 -1.135 1 90.56 568 PRO B O 1
ATOM 9462 N N . LEU B 1 569 ? -12.539 -5.969 -2.445 1 93.38 569 LEU B N 1
ATOM 9463 C CA . LEU B 1 569 ? -12.164 -4.566 -2.352 1 93.38 569 LEU B CA 1
ATOM 9464 C C . LEU B 1 569 ? -13.094 -3.693 -3.189 1 93.38 569 LEU B C 1
ATOM 9466 O O . LEU B 1 569 ? -13.359 -2.543 -2.836 1 93.38 569 LEU B O 1
ATOM 9470 N N . MET B 1 570 ? -13.578 -4.219 -4.285 1 95.81 570 MET B N 1
ATOM 9471 C CA . MET B 1 570 ? -14.57 -3.51 -5.086 1 95.81 570 MET B CA 1
ATOM 9472 C C . MET B 1 570 ? -15.867 -3.34 -4.309 1 95.81 570 MET B C 1
ATOM 9474 O O . MET B 1 570 ? -16.484 -2.275 -4.348 1 95.81 570 MET B O 1
ATOM 9478 N N . LEU B 1 571 ? -16.266 -4.375 -3.564 1 94.94 571 LEU B N 1
ATOM 9479 C CA . LEU B 1 571 ? -17.453 -4.305 -2.723 1 94.94 571 LEU B CA 1
ATOM 9480 C C . LEU B 1 571 ? -17.266 -3.314 -1.581 1 94.94 571 LEU B C 1
ATOM 9482 O O . LEU B 1 571 ? -18.172 -2.553 -1.248 1 94.94 571 LEU B O 1
ATOM 9486 N N . PHE B 1 572 ? -16.094 -3.342 -1.074 1 93.5 572 PHE B N 1
ATOM 9487 C CA . PHE B 1 572 ? -15.766 -2.395 -0.014 1 93.5 572 PHE B CA 1
ATOM 9488 C C . PHE B 1 572 ? -15.906 -0.96 -0.509 1 93.5 572 PHE B C 1
ATOM 9490 O O . PHE B 1 572 ? -16.406 -0.095 0.213 1 93.5 572 PHE B O 1
ATOM 9497 N N . TYR B 1 573 ? -15.453 -0.685 -1.728 1 96.06 573 TYR B N 1
ATOM 9498 C CA . TYR B 1 573 ? -15.562 0.651 -2.301 1 96.06 573 TYR B CA 1
ATOM 9499 C C . TYR B 1 573 ? -17.016 1.135 -2.281 1 96.06 573 TYR B C 1
ATOM 9501 O O . TYR B 1 573 ? -17.281 2.275 -1.904 1 96.06 573 TYR B O 1
ATOM 9509 N N . ARG B 1 574 ? -17.953 0.331 -2.699 1 96.06 574 ARG B N 1
ATOM 9510 C CA . ARG B 1 574 ? -19.344 0.72 -2.828 1 96.06 574 ARG B CA 1
ATOM 9511 C C . ARG B 1 574 ? -19.953 1.053 -1.468 1 96.06 574 ARG B C 1
ATOM 9513 O O . ARG B 1 574 ? -20.641 2.07 -1.315 1 96.06 574 ARG B O 1
ATOM 9520 N N . PHE B 1 575 ? -19.688 0.295 -0.542 1 93.06 575 PHE B N 1
ATOM 9521 C CA . PHE B 1 575 ? -20.234 0.592 0.779 1 93.06 575 PHE B CA 1
ATOM 9522 C C . PHE B 1 575 ? -19.531 1.802 1.391 1 93.06 575 PHE B C 1
ATOM 9524 O O . PHE B 1 575 ? -20.188 2.672 1.972 1 93.06 575 PHE B O 1
ATOM 9531 N N . HIS B 1 576 ? -18.25 1.744 1.278 1 91.94 576 HIS B N 1
ATOM 9532 C CA . HIS B 1 576 ? -17.5 2.861 1.854 1 91.94 576 HIS B CA 1
ATOM 9533 C C . HIS B 1 576 ? -17.891 4.176 1.185 1 91.94 576 HIS B C 1
ATOM 9535 O O . HIS B 1 576 ? -17.906 5.223 1.836 1 91.94 576 HIS B O 1
ATOM 9541 N N . SER B 1 577 ? -18.125 4.145 -0.122 1 95.44 577 SER B N 1
ATOM 9542 C CA . SER B 1 577 ? -18.625 5.336 -0.81 1 95.44 577 SER B CA 1
ATOM 9543 C C . SER B 1 577 ? -19.922 5.836 -0.184 1 95.44 577 SER B C 1
ATOM 9545 O O . SER B 1 577 ? -20.125 7.043 -0.062 1 95.44 577 SER B O 1
ATOM 9547 N N . SER B 1 578 ? -20.812 4.965 0.197 1 95 578 SER B N 1
ATOM 9548 C CA . SER B 1 578 ? -22.047 5.375 0.855 1 95 578 SER B CA 1
ATOM 9549 C C . SER B 1 578 ? -21.766 6.039 2.197 1 95 578 SER B C 1
ATOM 9551 O O . SER B 1 578 ? -22.438 7.004 2.57 1 95 578 SER B O 1
ATOM 9553 N N . VAL B 1 579 ? -20.75 5.555 2.891 1 92.12 579 VAL B N 1
ATOM 9554 C CA . VAL B 1 579 ? -20.359 6.156 4.16 1 92.12 579 VAL B CA 1
ATOM 9555 C C . VAL B 1 579 ? -19.828 7.566 3.924 1 92.12 579 VAL B C 1
ATOM 9557 O O . VAL B 1 579 ? -20.203 8.5 4.637 1 92.12 579 VAL B O 1
ATOM 9560 N N . CYS B 1 580 ? -18.984 7.684 2.949 1 93.12 580 CYS B N 1
ATOM 9561 C CA . CYS B 1 580 ? -18.422 8.992 2.631 1 93.12 580 CYS B CA 1
ATOM 9562 C C . CYS B 1 580 ? -19.5 9.961 2.172 1 93.12 580 CYS B C 1
ATOM 9564 O O . CYS B 1 580 ? -19.453 11.148 2.486 1 93.12 580 CYS B O 1
ATOM 9566 N N . LEU B 1 581 ? -20.438 9.492 1.42 1 95.19 581 LEU B N 1
ATOM 9567 C CA . LEU B 1 581 ? -21.547 10.328 0.952 1 95.19 581 LEU B CA 1
ATOM 9568 C C . LEU B 1 581 ? -22.406 10.805 2.121 1 95.19 581 LEU B C 1
ATOM 9570 O O . LEU B 1 581 ? -22.906 11.922 2.104 1 95.19 581 LEU B O 1
ATOM 9574 N N . VAL B 1 582 ? -22.562 10 3.117 1 92.19 582 VAL B N 1
ATOM 9575 C CA . VAL B 1 582 ? -23.297 10.414 4.312 1 92.19 582 VAL B CA 1
ATOM 9576 C C . VAL B 1 582 ? -22.516 11.508 5.039 1 92.19 582 VAL B C 1
ATOM 9578 O O . VAL B 1 582 ? -23.109 12.438 5.582 1 92.19 582 VAL B O 1
ATOM 9581 N N . ASP B 1 583 ? -21.219 11.328 5.062 1 89.88 583 ASP B N 1
ATOM 9582 C CA . ASP B 1 583 ? -20.391 12.375 5.652 1 89.88 583 ASP B CA 1
ATOM 9583 C C . ASP B 1 583 ? -20.562 13.695 4.906 1 89.88 583 ASP B C 1
ATOM 9585 O O . ASP B 1 583 ? -20.625 14.758 5.523 1 89.88 583 ASP B O 1
ATOM 9589 N N . VAL B 1 584 ? -20.578 13.594 3.604 1 91.56 584 VAL B N 1
ATOM 9590 C CA . VAL B 1 584 ? -20.828 14.781 2.799 1 91.56 584 VAL B CA 1
ATOM 9591 C C . VAL B 1 584 ? -22.203 15.344 3.121 1 91.56 584 VAL B C 1
ATOM 9593 O O . VAL B 1 584 ? -22.359 16.562 3.301 1 91.56 584 VAL B O 1
ATOM 9596 N N . TRP B 1 585 ? -23.203 14.492 3.191 1 90.88 585 TRP B N 1
ATOM 9597 C CA . TRP B 1 585 ? -24.594 14.828 3.475 1 90.88 585 TRP B CA 1
ATOM 9598 C C . TRP B 1 585 ? -24.719 15.578 4.797 1 90.88 585 TRP B C 1
ATOM 9600 O O . TRP B 1 585 ? -25.562 16.469 4.941 1 90.88 585 TRP B O 1
ATOM 9610 N N . GLN B 1 586 ? -23.828 15.359 5.676 1 86.25 586 GLN B N 1
ATOM 9611 C CA . GLN B 1 586 ? -23.891 15.977 6.996 1 86.25 586 GLN B CA 1
ATOM 9612 C C . GLN B 1 586 ? -23 17.219 7.07 1 86.25 586 GLN B C 1
ATOM 9614 O O . GLN B 1 586 ? -23.406 18.25 7.586 1 86.25 586 GLN B O 1
ATOM 9619 N N . SER B 1 587 ? -21.828 17.109 6.547 1 85.56 587 SER B N 1
ATOM 9620 C CA . SER B 1 587 ? -20.797 18.109 6.809 1 85.56 587 SER B CA 1
ATOM 9621 C C . SER B 1 587 ? -20.828 19.234 5.77 1 85.56 587 SER B C 1
ATOM 9623 O O . SER B 1 587 ? -20.469 20.375 6.066 1 85.56 587 SER B O 1
ATOM 9625 N N . ALA B 1 588 ? -21.219 18.969 4.602 1 89.69 588 ALA B N 1
ATOM 9626 C CA . ALA B 1 588 ? -21.141 19.953 3.518 1 89.69 588 ALA B CA 1
ATOM 9627 C C . ALA B 1 588 ? -22.094 21.125 3.76 1 89.69 588 ALA B C 1
ATOM 9629 O O . ALA B 1 588 ? -21.891 22.219 3.227 1 89.69 588 ALA B O 1
ATOM 9630 N N . TYR B 1 589 ? -23.062 20.984 4.559 1 89.25 589 TYR B N 1
ATOM 9631 C CA . TYR B 1 589 ? -24.078 22.016 4.711 1 89.25 589 TYR B CA 1
ATOM 9632 C C . TYR B 1 589 ? -24 22.672 6.082 1 89.25 589 TYR B C 1
ATOM 9634 O O . TYR B 1 589 ? -24.938 23.328 6.523 1 89.25 589 TYR B O 1
ATOM 9642 N N . LYS B 1 590 ? -22.922 22.375 6.734 1 86.62 590 LYS B N 1
ATOM 9643 C CA . LYS B 1 590 ? -22.594 23.047 7.996 1 86.62 590 LYS B CA 1
ATOM 9644 C C . LYS B 1 590 ? -21.406 23.984 7.828 1 86.62 590 LYS B C 1
ATOM 9646 O O . LYS B 1 590 ? -20.719 23.969 6.805 1 86.62 590 LYS B O 1
ATOM 9651 N N . LYS B 1 591 ? -21.203 24.844 8.836 1 84.25 591 LYS B N 1
ATOM 9652 C CA . LYS B 1 591 ? -20.109 25.812 8.781 1 84.25 591 LYS B CA 1
ATOM 9653 C C . LYS B 1 591 ? -18.75 25.109 8.836 1 84.25 591 LYS B C 1
ATOM 9655 O O . LYS B 1 591 ? -18.578 24.125 9.555 1 84.25 591 LYS B O 1
ATOM 9660 N N . GLY B 1 592 ? -17.938 25.594 8 1 76.44 592 GLY B N 1
ATOM 9661 C CA . GLY B 1 592 ? -16.578 25.062 7.969 1 76.44 592 GLY B CA 1
ATOM 9662 C C . GLY B 1 592 ? -15.797 25.344 9.234 1 76.44 592 GLY B C 1
ATOM 9663 O O . GLY B 1 592 ? -16.172 26.203 10.023 1 76.44 592 GLY B O 1
ATOM 9664 N N . GLU B 1 593 ? -14.719 24.578 9.492 1 68.44 593 GLU B N 1
ATOM 9665 C CA . GLU B 1 593 ? -13.82 24.797 10.617 1 68.44 593 GLU B CA 1
ATOM 9666 C C . GLU B 1 593 ? -12.727 25.812 10.266 1 68.44 593 GLU B C 1
ATOM 9668 O O . GLU B 1 593 ? -12.289 25.875 9.109 1 68.44 593 GLU B O 1
#

pLDDT: mean 78.22, std 24.08, range [14.34, 98.31]

Secondary structure (DSSP, 8-state):
-------------------------------------------------------TT-HHHHHHHHHHHHHHHHHHHHHHHHHHHHHHHHHHHTTSS--HHHHHHHHHHHHHHHHHHHHHHHHHHHHHHHHHHHHHHHHHTT-S-SS--------TTSSS--SEEEE-GGGS--HHHHHHHHHHHHHHHHHHHHHHHHHHHHHHTT-TTT--HHHHHHHHHHHHHHHHHHHHHHHHTTEEE-SSHHHHHHHHHHHHHHHHHHHHHHHHHHHHHHHHHHHHHHHHH--STTTHHHH----HHHHHHHHHHHH-HHHHHHHHTTHHHHHHHHHHHHHHHHHHHHTTT---TTEES--EEE-SSS-EEE--TT------TT-HHHHHHHHHHHHHHHHHHHHHHHHHTSSSSHHHHHHHHHHHHHHHHHHHHHHHHHHHHHHTTSEE-TT---HHHHHHHHHHHHHHHHHHHHHHHHHHHTT-HHHHHHHHHHHHHHHHHHHHHHHHTTEE--SHHHHHH-TTHHHHHHHHHHHHHHHHHHHHHHHHHGGGSHHHHHHTHHHHHHHHHHHHHHHHHHHHHHHHHHHHHHHTTS---/-------------------------------------------------------TT-HHHHHHHHHHHHHHHHHHHHHHHHHHHHHHHHHHHTTSS--HHHHHHHHHHHHHHHHHHHHHHHHHHHHHHHHHHHHHHHHHTT-S-SS--------TTSSS--SEEEE-GGGS--HHHHHHHHHHHHHHHHHHHHHHHHHHHHHHTT-TTT--HHHHHHHHHHHHHHHHHHHHHHHHTTEEE-SSHHHHHHHHHHHHHHHHHHHHHHHHHHHHHHHHHHHHHHHHH--STTTHHHH----HHHHHHHHHHHH-HHHHHHHHTTHHHHHHHHHHHHHHHHHHHHTTT---TTEES--EEE-SSS-EEE--TT------TT-HHHHHHHHHHHHHHHHHHHHHHHHHTSSSSHHHHHHHHHHHHHHHHHHHHHHHHHHHHHHTTSEE-TT---HHHHHHHHHHHHHHHHHHHHHHHHHHHTT-HHHHHHHHHHHHHHHHHHHHHHHHTTEE--SHHHHHH-TTHHHHHHHHHHHHHHHHHHHHHHHHHGGGSHHHHHHTHHHHHHHHHHHHHHHHHHHHHHHHHHHHHHHTTS---

Sequence (1186 aa):
MTAKNEDSDYGSNDFDLNSVESDNNILTITNKQSFFSQDMSFSKRKQSAFPSVPQLEDPTIVKNTVNKNLSVLTSIIYAVFLVTLGGLITLADQSKTRRYKAEIFSIVVAVLGIIWLIFVHFDIHRYKEHGVLELNKSMEEGEIRRSQTANVFVDRRNKDTPPYLFLKGRHGGIFYLKIGMAVFCFGHLIYEGLHFVQQVIFLTKQDTSCVDVTGIVLHVITPVYSFYQLFICFKYANVIINRLKPFARFGLIHLFGTSLFFWLSTVVEDALQDYNLFISNSVVQSNTTSVNFITNSSSPSKECVRKYFLLSPYLVRAVRYLYPFTIEYNLLLAGVWFGMWRNIGKDHKHAMAQHLIRKKDDDVRFESNLVLNVDCHSANRGLFVGLFLLFVTIVTLIVFFVAMNSDKYVETGVELQVVQEMSLLVLGLISVSLAWRQIAKLDVNVYSVTFLDDFLMFFTLPFFFINGILTVWAELQDTNYVRVILNVLEIIQVIFQTVFISDGLRRCSNKSELQFRKPGREVITFLIILNVALWIVNTFQHKSIESFLAPERHYGIQWMFVEHATLPLMLFYRFHSSVCLVDVWQSAYKKGEMTAKNEDSDYGSNDFDLNSVESDNNILTITNKQSFFSQDMSFSKRKQSAFPSVPQLEDPTIVKNTVNKNLSVLTSIIYAVFLVTLGGLITLADQSKTRRYKAEIFSIVVAVLGIIWLIFVHFDIHRYKEHGVLELNKSMEEGEIRRSQTANVFVDRRNKDTPPYLFLKGRHGGIFYLKIGMAVFCFGHLIYEGLHFVQQVIFLTKQDTSCVDVTGIVLHVITPVYSFYQLFICFKYANVIINRLKPFARFGLIHLFGTSLFFWLSTVVEDALQDYNLFISNSVVQSNTTSVNFITNSSSPSKECVRKYFLLSPYLVRAVRYLYPFTIEYNLLLAGVWFGMWRNIGKDHKHAMAQHLIRKKDDDVRFESNLVLNVDCHSANRGLFVGLFLLFVTIVTLIVFFVAMNSDKYVETGVELQVVQEMSLLVLGLISVSLAWRQIAKLDVNVYSVTFLDDFLMFFTLPFFFINGILTVWAELQDTNYVRVILNVLEIIQVIFQTVFISDGLRRCSNKSELQFRKPGREVITFLIILNVALWIVNTFQHKSIESFLAPERHYGIQWMFVEHATLPLMLFYRFHSSVCLVDVWQSAYKKGE

Radius of gyration: 37.91 Å; Cα contacts (8 Å, |Δi|>4): 1208; chains: 2; bounding box: 153×112×131 Å

InterPro domains:
  IPR004878 Otopetrin [PF03189] (289-575)
  IPR004878 Otopetrin [PTHR21522] (51-590)

Nearest PDB structures (foldseek):
  8ug4-assembly1_B  TM=7.193E-01  e=1.116E-14  Caenorhabditis elegans
  8ug6-assembly1_B  TM=7.853E-01  e=5.763E-11  Mus musculus
  8ug5-assembly1_B  TM=7.699E-01  e=2.396E-10  Caenorhabditis elegans
  6nf6-assembly1_B  TM=7.752E-01  e=1.221E-09  Gallus gallus
  5a2o-assembly1_B  TM=2.003E-01  e=1.496E+00  Arabidopsis thaliana

Solvent-accessible surface area (backbone atoms only — not comparable to full-atom values): 64538 Å² total; per-residue (Å²): 139,84,87,90,82,89,88,89,80,88,86,82,86,80,81,79,86,70,78,85,77,79,77,76,76,75,75,74,76,76,76,82,79,74,74,86,59,75,76,72,76,67,72,75,62,70,66,68,65,58,74,62,66,70,72,59,72,41,64,67,59,37,50,52,49,50,51,50,52,49,39,55,52,51,30,52,52,47,26,48,50,50,28,50,51,50,48,51,40,44,59,61,27,66,81,40,58,66,50,58,69,37,36,51,51,50,43,52,55,46,49,54,43,44,52,46,51,50,51,52,53,50,52,52,49,51,51,52,49,49,51,51,50,52,52,51,50,40,47,71,68,59,73,58,68,87,76,75,68,60,74,69,58,68,70,72,76,65,87,73,77,63,46,52,26,34,39,50,72,94,71,28,63,61,68,64,52,50,51,51,43,49,55,20,42,52,37,29,42,51,42,35,46,52,57,38,48,52,46,49,50,30,57,72,67,66,39,67,89,65,46,52,70,59,53,49,54,35,40,52,48,51,48,52,44,50,53,52,50,50,52,45,48,72,73,51,57,29,45,30,45,52,50,66,51,60,60,48,39,42,48,30,34,46,49,22,22,51,22,50,29,53,26,51,52,50,44,51,49,54,42,49,53,52,49,51,53,50,53,53,52,50,49,66,68,44,83,65,81,74,70,42,73,86,54,61,68,73,38,66,39,57,55,41,54,51,51,46,41,71,73,36,48,67,59,56,56,52,49,67,68,26,51,63,26,39,36,46,28,22,51,53,49,24,53,51,31,46,54,38,49,72,35,46,68,61,83,50,92,58,45,43,65,67,65,58,45,61,50,89,88,79,52,66,44,70,62,64,90,74,72,72,85,77,77,60,75,68,24,56,68,17,44,53,52,21,49,49,51,41,50,52,50,53,53,52,50,51,52,32,54,57,21,57,74,29,90,88,32,34,68,56,20,55,49,48,51,52,52,51,52,44,50,53,45,50,51,47,44,51,40,47,54,54,25,47,64,36,46,63,74,48,38,56,26,88,75,58,88,52,60,69,61,50,46,58,54,56,68,30,46,57,37,49,49,55,54,33,51,52,40,36,57,33,20,56,74,70,69,37,60,70,60,31,51,45,41,52,48,49,54,51,36,52,53,53,46,52,55,46,51,59,53,38,59,31,28,8,18,78,48,68,65,46,44,67,64,35,61,34,38,21,45,46,40,22,49,31,40,47,26,48,42,51,33,53,50,55,64,67,46,45,76,74,45,45,85,75,35,46,34,42,74,75,48,40,71,61,36,54,54,51,46,54,66,23,48,62,44,48,46,42,43,30,47,50,48,27,47,52,44,49,49,25,67,58,46,26,44,30,66,55,122,137,91,80,85,76,80,83,82,71,85,78,85,80,79,83,72,86,81,80,87,75,80,79,74,77,72,77,75,76,75,78,83,82,77,75,88,62,76,76,73,75,66,74,76,63,71,69,69,67,61,76,66,69,70,73,62,73,42,63,67,59,38,50,52,50,49,51,50,52,48,39,54,51,51,28,52,52,48,24,49,48,49,29,51,52,50,48,52,40,43,60,61,28,66,81,40,58,66,50,57,68,36,36,50,51,52,42,52,56,44,50,54,43,44,53,46,51,51,50,52,52,52,52,52,48,50,51,52,49,51,50,51,51,51,52,50,52,41,47,69,68,59,73,56,70,86,76,74,72,55,72,69,58,69,69,73,76,65,88,72,76,64,46,53,26,34,39,51,72,95,70,29,64,62,68,66,52,51,51,52,43,49,55,20,42,51,36,29,42,50,41,35,46,51,56,38,48,51,46,48,49,30,57,72,68,66,39,68,88,63,45,53,68,59,55,50,53,34,41,53,49,50,49,52,43,50,52,51,50,51,52,46,48,71,74,51,58,28,45,30,45,52,48,66,51,59,60,48,39,42,47,31,33,46,47,21,22,49,22,50,30,53,26,51,51,48,45,51,49,54,42,47,54,51,49,51,51,51,53,54,51,50,49,67,69,42,80,64,82,73,70,40,76,85,54,60,66,73,39,66,39,58,54,43,52,50,50,46,41,71,73,36,50,67,60,55,57,51,50,67,69,27,50,62,25,38,36,44,28,22,50,52,48,25,53,51,31,47,53,36,48,71,36,46,69,59,83,53,91,57,45,42,63,67,65,56,46,61,49,88,88,78,53,67,44,71,63,63,89,74,73,72,85,78,77,61,76,68,25,55,69,17,43,53,53,21,50,48,50,42,50,51,50,52,52,52,49,50,53,31,54,57,22,58,73,30,90,88,33,34,68,58,20,56,50,50,51,52,52,50,53,44,50,53,45,50,52,47,42,52,41,48,54,53,27,47,66,36,46,65,75,48,39,58,28,88,73,56,89,51,60,70,61,51,48,58,55,58,68,29,47,58,37,50,49,53,55,34,51,52,40,35,56,32,20,56,74,68,67,37,60,70,60,32,51,46,41,52,47,48,54,51,36,50,53,53,44,51,55,47,50,58,51,38,60,31,28,9,18,79,48,67,65,47,44,68,65,35,62,36,37,21,45,46,41,22,49,32,39,47,26,48,42,51,34,52,51,55,64,67,46,46,75,75,46,44,84,76,36,45,35,43,74,74,48,39,71,62,35,54,55,50,45,53,66,22,48,61,43,47,45,42,43,29,48,49,48,26,48,52,44,51,49,25,68,58,46,26,46,30,66,57,123

Organism: Limulus polyphemus (NCBI:txid6850)